Protein 7AL6 (pdb70)

Sequence (1137 aa):
SLQVEEVRISLPHIELAAHLFGPPDGKPVIALHGWLDNAMMSFSRLAPKLAGLRIVALDFAGHGHSAHRAEGASYLLWDYALDVLMVAEQLGWERFSLLGHSMGAIVSVLLAGALPERIERLALIDGLIPYTGEADKAPQKLGEALKAQLALRHKRKPVYAELEKAVEARMRGVGEISREAAELLAQRGLEPVPGGYTWRTDARLTLPSPLRLTQAHALNFVRRSVECPVSLVLAEEQGMLAVEPRMRALLETLPFERHHLPGGHHLHLDDEAGAQAVARVFAAFFARSLQVEEVRISLPHIELAAHLFGPPDGKPVIALHGWLDNAMSFSRLAPKLAGLRIVALDFAGHGHSAHRAEGASYLLWDYALDVLMVAEQLGWERFSLLGHSMGAIVSVLLAGALPERIERLALIDGLIPYTGEADKAPQKLGEALKAQLALRHKRKPVYAELEKAVEARMRGVGEISREAAELLAQRGLEPVPGGYTWRTDARLTLPSPLRLTQAHALNFVRSVECPVSLVLAEQGMLAVEPRMRALLETLPFERHHLPGGHHLHLDDEAGAQAVARVFAAFFARSLQVEEVRISLPHIELAAHLFGPPDGKPVIALHGWLDNAMSFSRLAPKLAGLRIVALDFAGHGHSAHRAEGASYLLWDYALDVLMVAEQLGWERFSLLGHSMGAIVSVLLAGALPERIERLALIDGLIPYTGEADKAPQKLGEALKAQLALRHKRKPVYAELEKAVEARMRGVGEISREAAELLAQRGLEPVPGGYTWRTDARLTLPSPLRLTQAHALNFVRRSVECPVSLVLAEQGMLAVEPRMRALLETLPFERHHLPGGHHLHLDDEAGAQAVARVFAAFFARVEEVRISLPHIELAAHLFGPPDGKPVIALHGWLDNAMSFSRLAPKLAGLRIVALDFAGHGHSAHRAEGASYLLWDYALDVLMVAEQLGWERFSLLGHSMGAIVSVLLAGALPERIERLALIDGLIPYTGEADKAPQKLGEALKAQLALRHKRKPVYAELEKAVEARMRGVGEISREAAELLAQRGLEPVPGGYTWRTDARLTLPSPLRLTQAHHALLNFVRSVECPVSLVLAEQGMLAVEPRMRALLETLPFERHHLPGGHHLHLDDEAGAQAVARVFAAFFAR

Structure (mmCIF, N/CA/C/O backbone):
data_7AL6
#
_entry.id   7AL6
#
_cell.length_a   136.758
_cell.length_b   136.758
_cell.length_c   148.126
_cell.angle_alpha   90.00
_cell.angle_beta   90.00
_cell.angle_gamma   120.00
#
_symmetry.space_group_name_H-M   'P 61'
#
loop_
_entity.id
_entity.type
_entity.pdbx_description
1 polymer 'Probable hydrolase'
2 non-polymer DI(HYDROXYETHYL)ETHER
3 non-polymer 'TRIETHYLENE GLYCOL'
4 non-polymer 1,2-ETHANEDIOL
5 water water
#
loop_
_atom_site.group_PDB
_atom_site.id
_atom_site.type_symbol
_atom_site.label_atom_id
_atom_site.label_alt_id
_atom_site.label_comp_id
_atom_site.label_asym_id
_atom_site.label_entity_id
_atom_site.label_seq_id
_atom_site.pdbx_PDB_ins_code
_atom_site.Cartn_x
_atom_site.Cartn_y
_atom_site.Cartn_z
_atom_site.occupancy
_atom_site.B_iso_or_equiv
_atom_site.auth_seq_id
_atom_site.auth_comp_id
_atom_site.auth_asym_id
_atom_site.auth_atom_id
_atom_site.pdbx_PDB_model_num
ATOM 1 N N . SER A 1 2 ? 55.994 -76.877 6.136 1.00 60.39 2 SER A N 1
ATOM 2 C CA . SER A 1 2 ? 55.242 -75.997 5.247 1.00 63.45 2 SER A CA 1
ATOM 3 C C . SER A 1 2 ? 54.223 -75.155 6.030 1.00 66.59 2 SER A C 1
ATOM 4 O O . SER A 1 2 ? 53.617 -75.623 6.990 1.00 67.53 2 SER A O 1
ATOM 11 N N . LEU A 1 3 ? 54.046 -73.905 5.618 1.00 67.50 3 LEU A N 1
ATOM 12 C CA . LEU A 1 3 ? 53.364 -72.912 6.438 1.00 63.78 3 LEU A CA 1
ATOM 13 C C . LEU A 1 3 ? 51.853 -72.991 6.235 1.00 65.40 3 LEU A C 1
ATOM 14 O O . LEU A 1 3 ? 51.374 -73.298 5.140 1.00 66.32 3 LEU A O 1
ATOM 30 N N . GLN A 1 4 ? 51.103 -72.713 7.306 1.00 61.30 4 GLN A N 1
ATOM 31 C CA . GLN A 1 4 ? 49.644 -72.707 7.279 1.00 55.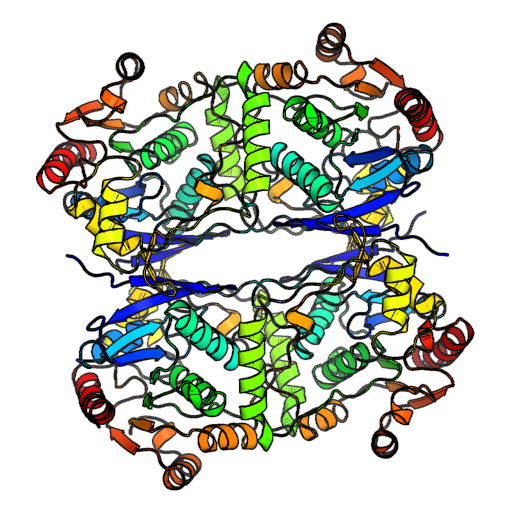44 4 GLN A CA 1
ATOM 32 C C . GLN A 1 4 ? 49.097 -71.285 7.426 1.00 50.68 4 GLN A C 1
ATOM 33 O O . GLN A 1 4 ? 49.742 -70.404 7.997 1.00 45.15 4 GLN A O 1
ATOM 47 N N . VAL A 1 5 ? 47.885 -71.068 6.916 1.00 35.13 5 VAL A N 1
ATOM 48 C CA . VAL A 1 5 ? 47.269 -69.742 6.914 1.00 33.03 5 VAL A CA 1
ATOM 49 C C . VAL A 1 5 ? 46.555 -69.498 8.239 1.00 36.98 5 VAL A C 1
ATOM 50 O O . VAL A 1 5 ? 45.671 -70.262 8.632 1.00 36.84 5 VAL A O 1
ATOM 63 N N . GLU A 1 6 ? 46.891 -68.405 8.905 1.00 30.31 6 GLU A N 1
ATOM 64 C CA . GLU A 1 6 ? 46.355 -68.138 10.229 1.00 37.34 6 GLU A CA 1
ATOM 65 C C . GLU A 1 6 ? 45.562 -66.858 10.346 1.00 30.75 6 GLU A C 1
ATOM 66 O O . GLU A 1 6 ? 44.827 -66.710 11.317 1.00 30.02 6 GLU A O 1
ATOM 78 N N . GLU A 1 7 ? 45.834 -65.890 9.498 1.00 25.98 7 GLU A N 1
ATOM 79 C CA . GLU A 1 7 ? 45.178 -64.576 9.547 1.00 23.05 7 GLU A CA 1
ATOM 80 C C . GLU A 1 7 ? 44.661 -64.246 8.154 1.00 25.60 7 GLU A C 1
ATOM 81 O O . GLU A 1 7 ? 45.446 -64.262 7.236 1.00 25.04 7 GLU A O 1
ATOM 93 N N . VAL A 1 8 ? 43.390 -63.912 8.031 1.00 26.17 8 VAL A N 1
ATOM 94 C CA . VAL A 1 8 ? 42.761 -63.632 6.717 1.00 28.61 8 VAL A CA 1
ATOM 95 C C . VAL A 1 8 ? 41.725 -62.507 6.780 1.00 27.10 8 VAL A C 1
ATOM 96 O O . VAL A 1 8 ? 41.302 -62.144 7.839 1.00 23.75 8 VAL A O 1
ATOM 109 N N . ARG A 1 9 ? 41.403 -61.977 5.614 1.00 23.71 9 ARG A N 1
ATOM 110 C CA . ARG A 1 9 ? 40.307 -61.037 5.356 1.00 24.29 9 ARG A CA 1
ATOM 111 C C . ARG A 1 9 ? 39.181 -61.900 4.799 1.00 32.97 9 ARG A C 1
ATOM 112 O O . ARG A 1 9 ? 39.493 -62.756 3.979 1.00 33.29 9 ARG A O 1
ATOM 133 N N . ILE A 1 10 ? 37.956 -61.753 5.272 1.00 30.72 10 ILE A N 1
ATOM 134 C CA . ILE A 1 10 ? 36.804 -62.501 4.717 1.00 28.37 10 ILE A CA 1
ATOM 135 C C . ILE A 1 10 ? 35.948 -61.459 4.017 1.00 28.79 10 ILE A C 1
ATOM 136 O O . ILE A 1 10 ? 35.486 -60.552 4.673 1.00 30.84 10 ILE A O 1
ATOM 152 N N . SER A 1 11 ? 35.767 -61.610 2.721 1.00 27.09 11 SER A N 1
ATOM 153 C CA . SER A 1 11 ? 35.062 -60.621 1.907 1.00 30.24 11 SER A CA 1
ATOM 154 C C . SER A 1 11 ? 33.583 -60.968 1.876 1.00 27.91 11 SER A C 1
ATOM 155 O O . SER A 1 11 ? 33.195 -62.005 1.320 1.00 26.09 11 SER A O 1
ATOM 163 N N . LEU A 1 12 ? 32.768 -60.113 2.471 1.00 27.04 12 LEU A N 1
ATOM 164 C CA . LEU A 1 12 ? 31.330 -60.174 2.358 1.00 30.16 12 LEU A CA 1
ATOM 165 C C . LEU A 1 12 ? 30.866 -59.147 1.340 1.00 31.94 12 LEU A C 1
ATOM 166 O O . LEU A 1 12 ? 31.615 -58.254 0.954 1.00 28.82 12 LEU A O 1
ATOM 182 N N . PRO A 1 13 ? 29.625 -59.252 0.869 1.00 26.68 13 PRO A N 1
ATOM 183 C CA . PRO A 1 13 ? 29.153 -58.304 -0.146 1.00 30.47 13 PRO A CA 1
ATOM 184 C C . PRO A 1 13 ? 29.214 -56.878 0.316 1.00 29.39 13 PRO A C 1
ATOM 185 O O . PRO A 1 13 ? 29.531 -55.984 -0.466 1.00 32.69 13 PRO A O 1
ATOM 196 N N . HIS A 1 14 ? 28.988 -56.624 1.594 1.00 27.08 14 HIS A N 1
ATOM 197 C CA . HIS A 1 14 ? 28.858 -55.264 2.079 1.00 26.25 14 HIS A CA 1
ATOM 198 C C . HIS A 1 14 ? 29.983 -54.805 2.989 1.00 25.13 14 HIS A C 1
ATOM 199 O O . HIS A 1 14 ? 29.963 -53.650 3.430 1.00 30.01 14 HIS A O 1
ATOM 213 N N . ILE A 1 15 ? 30.844 -55.699 3.420 1.00 25.49 15 ILE A N 1
ATOM 214 C CA . ILE A 1 15 ? 31.925 -55.346 4.370 1.00 22.16 15 ILE A CA 1
ATOM 215 C C . ILE A 1 15 ? 33.009 -56.404 4.285 1.00 22.63 15 ILE A C 1
ATOM 216 O O . ILE A 1 15 ? 32.716 -57.521 3.940 1.00 24.57 15 ILE A O 1
ATOM 232 N N . GLU A 1 16 ? 34.205 -56.046 4.679 1.00 25.39 16 GLU A N 1
ATOM 233 C CA . GLU A 1 16 ? 35.344 -56.961 4.731 1.00 21.83 16 GLU A CA 1
ATOM 234 C C . GLU A 1 16 ? 35.690 -57.171 6.204 1.00 20.87 16 GLU A C 1
ATOM 235 O O . GLU A 1 16 ? 35.936 -56.199 6.865 1.00 22.96 16 GLU A O 1
ATOM 247 N N . LEU A 1 17 ? 35.738 -58.399 6.686 1.00 22.42 17 LEU A N 1
ATOM 248 C CA . LEU A 1 17 ? 36.023 -58.672 8.104 1.00 25.52 17 LEU A CA 1
ATOM 249 C C . LEU A 1 17 ? 37.356 -59.382 8.223 1.00 26.46 17 LEU A C 1
ATOM 250 O O . LEU A 1 17 ? 37.803 -59.947 7.266 1.00 29.21 17 LEU A O 1
ATOM 266 N N . ALA A 1 18 ? 37.970 -59.266 9.373 1.00 20.51 18 ALA A N 1
ATOM 267 C CA . ALA A 1 18 ? 39.190 -59.990 9.684 1.00 23.25 18 ALA A CA 1
ATOM 268 C C . ALA A 1 18 ? 38.885 -61.185 10.573 1.00 25.51 18 ALA A C 1
ATOM 269 O O . ALA A 1 18 ? 37.952 -61.152 11.387 1.00 21.33 18 ALA A O 1
ATOM 276 N N . ALA A 1 19 ? 39.702 -62.229 10.441 1.00 23.05 19 ALA A N 1
ATOM 277 C CA . ALA A 1 19 ? 39.568 -63.401 11.302 1.00 26.63 19 ALA A CA 1
ATOM 278 C C . ALA A 1 19 ? 40.917 -64.078 11.506 1.00 25.72 19 ALA A C 1
ATOM 279 O O . ALA A 1 19 ? 41.786 -64.054 10.625 1.00 26.49 19 ALA A O 1
ATOM 286 N N . HIS A 1 20 ? 41.083 -64.681 12.681 1.00 25.91 20 HIS A N 1
ATOM 287 C CA . HIS A 1 20 ? 42.198 -65.567 12.975 1.00 22.91 20 HIS A CA 1
ATOM 288 C C . HIS A 1 20 ? 41.697 -66.999 12.886 1.00 29.95 20 HIS A C 1
ATOM 289 O O . HIS A 1 20 ? 40.628 -67.325 13.414 1.00 27.86 20 HIS A O 1
ATOM 303 N N . LEU A 1 21 ? 42.462 -67.853 12.229 1.00 27.13 21 LEU A N 1
ATOM 304 C CA . LEU A 1 21 ? 42.080 -69.253 11.958 1.00 26.63 21 LEU A CA 1
ATOM 305 C C . LEU A 1 21 ? 42.799 -70.198 12.920 1.00 31.75 21 LEU A C 1
ATOM 306 O O . LEU A 1 21 ? 44.008 -70.140 12.975 1.00 33.83 21 LEU A O 1
ATOM 322 N N . PHE A 1 22 ? 42.084 -71.063 13.622 1.00 30.27 22 PHE A N 1
ATOM 323 C CA . PHE A 1 22 ? 42.686 -72.038 14.546 1.00 29.28 22 PHE A CA 1
ATOM 324 C C . PHE A 1 22 ? 42.253 -73.454 14.184 1.00 28.84 22 PHE A C 1
ATOM 325 O O . PHE A 1 22 ? 41.159 -73.649 13.718 1.00 30.07 22 PHE A O 1
ATOM 342 N N . GLY A 1 23 ? 43.102 -74.424 14.472 1.00 38.45 23 GLY A N 1
ATOM 343 C CA . GLY A 1 23 ? 42.807 -75.842 14.326 1.00 30.73 23 GLY A CA 1
ATOM 344 C C . GLY A 1 23 ? 43.065 -76.372 12.952 1.00 35.82 23 GLY A C 1
ATOM 345 O O . GLY A 1 23 ? 43.328 -75.646 12.048 1.00 40.58 23 GLY A O 1
ATOM 349 N N . PRO A 1 24 ? 42.908 -77.679 12.816 1.00 42.35 24 PRO A N 1
ATOM 350 C CA . PRO A 1 24 ? 43.114 -78.379 11.542 1.00 40.01 24 PRO A CA 1
ATOM 351 C C . PRO A 1 24 ? 42.087 -77.989 10.491 1.00 47.85 24 PRO A C 1
ATOM 352 O O . PRO A 1 24 ? 40.896 -77.814 10.801 1.00 43.26 24 PRO A O 1
ATOM 363 N N . PRO A 1 25 ? 42.501 -77.843 9.222 1.00 59.24 25 PRO A N 1
ATOM 364 C CA . PRO A 1 25 ? 41.532 -77.453 8.188 1.00 48.15 25 PRO A CA 1
ATOM 365 C C . PRO A 1 25 ? 40.345 -78.375 8.111 1.00 50.58 25 PRO A C 1
ATOM 366 O O . PRO A 1 25 ? 39.291 -77.940 7.639 1.00 53.41 25 PRO A O 1
ATOM 377 N N . ASP A 1 26 ? 40.457 -79.617 8.586 1.00 47.06 26 ASP A N 1
ATOM 378 C CA . ASP A 1 26 ? 39.361 -80.571 8.504 1.00 51.04 26 ASP A CA 1
ATOM 379 C C . ASP A 1 26 ? 38.648 -80.793 9.838 1.00 44.98 26 ASP A C 1
ATOM 380 O O . ASP A 1 26 ? 37.980 -81.816 10.004 1.00 46.85 26 ASP A O 1
ATOM 389 N N . GLY A 1 27 ? 38.785 -79.870 10.797 1.00 48.83 27 GLY A N 1
ATOM 390 C CA . GLY A 1 27 ? 38.083 -80.008 12.061 1.00 41.01 27 GLY A CA 1
ATOM 391 C C . GLY A 1 27 ? 36.629 -79.565 11.977 1.00 32.43 27 GLY A C 1
ATOM 392 O O . GLY A 1 27 ? 36.179 -79.005 10.987 1.00 39.40 27 GLY A O 1
ATOM 396 N N . LYS A 1 28 ? 35.902 -79.795 13.054 1.00 36.73 28 LYS A N 1
ATOM 397 C CA . LYS A 1 28 ? 34.508 -79.389 13.110 1.00 36.37 28 LYS A CA 1
ATOM 398 C C . LYS A 1 28 ? 34.395 -77.873 12.934 1.00 28.99 28 LYS A C 1
ATOM 399 O O . LYS A 1 28 ? 35.084 -77.122 13.628 1.00 30.99 28 LYS A O 1
ATOM 418 N N . PRO A 1 29 ? 33.536 -77.392 12.042 1.00 29.13 29 PRO A N 1
ATOM 419 C CA . PRO A 1 29 ? 33.472 -75.936 11.789 1.00 30.13 29 PRO A CA 1
ATOM 420 C C . PRO A 1 29 ? 32.841 -75.161 12.945 1.00 28.30 29 PRO A C 1
ATOM 421 O O . PRO A 1 29 ? 31.692 -75.397 13.324 1.00 26.74 29 PRO A O 1
ATOM 432 N N . VAL A 1 30 ? 33.584 -74.170 13.444 1.00 25.57 30 VAL A N 1
ATOM 433 C CA . VAL A 1 30 ? 33.152 -73.281 14.526 1.00 28.95 30 VAL A CA 1
ATOM 434 C C . VAL A 1 30 ? 33.521 -71.839 14.183 1.00 26.94 30 VAL A C 1
ATOM 435 O O . VAL A 1 30 ? 34.667 -71.558 13.829 1.00 25.21 30 VAL A O 1
ATOM 448 N N . ILE A 1 31 ? 32.568 -70.919 14.320 1.00 22.53 31 ILE A N 1
ATOM 449 C CA . ILE A 1 31 ? 32.859 -69.485 14.329 1.00 24.08 31 ILE A CA 1
ATOM 450 C C . ILE A 1 31 ? 32.825 -68.999 15.772 1.00 27.70 31 ILE A C 1
ATOM 451 O O . ILE A 1 31 ? 31.836 -69.234 16.490 1.00 26.03 31 ILE A O 1
ATOM 467 N N . ALA A 1 32 ? 33.916 -68.354 16.205 1.00 21.56 32 ALA A N 1
ATOM 468 C CA . ALA A 1 32 ? 34.039 -67.789 17.542 1.00 23.21 32 ALA A CA 1
ATOM 469 C C . ALA A 1 32 ? 33.787 -66.289 17.512 1.00 24.17 32 ALA A C 1
ATOM 470 O O . ALA A 1 32 ? 34.426 -65.547 16.746 1.00 25.06 32 ALA A O 1
ATOM 477 N N . LEU A 1 33 ? 32.872 -65.841 18.370 1.00 21.16 33 LEU A N 1
ATOM 478 C CA . LEU A 1 33 ? 32.390 -64.472 18.409 1.00 22.00 33 LEU A CA 1
ATOM 479 C C . LEU A 1 33 ? 32.692 -63.828 19.770 1.00 27.14 33 LEU A C 1
ATOM 480 O O . LEU A 1 33 ? 32.351 -64.385 20.825 1.00 23.58 33 LEU A O 1
ATOM 496 N N . HIS A 1 34 ? 33.276 -62.611 19.747 1.00 22.47 34 HIS A N 1
ATOM 497 C CA . HIS A 1 34 ? 33.781 -61.962 20.947 1.00 20.29 34 HIS A CA 1
ATOM 498 C C . HIS A 1 34 ? 32.751 -60.979 21.528 1.00 23.57 34 HIS A C 1
ATOM 499 O O . HIS A 1 34 ? 31.682 -60.717 20.963 1.00 23.60 34 HIS A O 1
ATOM 513 N N . GLY A 1 35 ? 33.139 -60.368 22.631 1.00 24.06 35 GLY A N 1
ATOM 514 C CA . GLY A 1 35 ? 32.364 -59.389 23.404 1.00 23.35 35 GLY A CA 1
ATOM 515 C C . GLY A 1 35 ? 32.400 -57.989 22.828 1.00 28.58 35 GLY A C 1
ATOM 516 O O . GLY A 1 35 ? 33.229 -57.702 22.004 1.00 26.07 35 GLY A O 1
ATOM 520 N N . TRP A 1 36 ? 31.503 -57.136 23.280 1.00 21.32 36 TRP A N 1
ATOM 521 C CA . TRP A 1 36 ? 31.413 -55.740 22.805 1.00 29.81 36 TRP A CA 1
ATOM 522 C C . TRP A 1 36 ? 32.741 -55.015 23.102 1.00 29.66 36 TRP A C 1
ATOM 523 O O . TRP A 1 36 ? 33.215 -55.157 24.212 1.00 23.83 36 TRP A O 1
ATOM 544 N N . LEU A 1 37 ? 33.340 -54.351 22.113 1.00 28.83 37 LEU A N 1
ATOM 545 C CA . LEU A 1 37 ? 34.623 -53.588 22.151 1.00 33.13 37 LEU A CA 1
ATOM 546 C C . LEU A 1 37 ? 35.832 -54.517 22.318 1.00 29.50 37 LEU A C 1
ATOM 547 O O . LEU A 1 37 ? 36.890 -54.007 22.483 1.00 29.40 37 LEU A O 1
ATOM 563 N N . ASP A 1 38 ? 35.684 -55.833 22.242 1.00 24.83 38 ASP A N 1
ATOM 564 C CA . ASP A 1 38 ? 36.828 -56.730 22.240 1.00 22.38 38 ASP A CA 1
ATOM 565 C C . ASP A 1 38 ? 37.182 -57.072 20.790 1.00 19.85 38 ASP A C 1
ATOM 566 O O . ASP A 1 38 ? 36.876 -56.287 19.894 1.00 25.16 38 ASP A O 1
ATOM 575 N N . ASN A 1 39 ? 37.807 -58.226 20.571 1.00 23.94 39 ASN A N 1
ATOM 576 C CA . ASN A 1 39 ? 38.276 -58.671 19.259 1.00 27.32 39 ASN A CA 1
ATOM 577 C C . ASN A 1 39 ? 38.618 -60.142 19.369 1.00 22.61 39 ASN A C 1
ATOM 578 O O . ASN A 1 39 ? 38.479 -60.752 20.436 1.00 26.57 39 ASN A O 1
ATOM 589 N N . ALA A 1 40 ? 39.126 -60.703 18.278 1.00 22.54 40 ALA A N 1
ATOM 590 C CA . ALA A 1 40 ? 39.368 -62.136 18.232 1.00 22.42 40 ALA A CA 1
ATOM 591 C C . ALA A 1 40 ? 40.411 -62.598 19.244 1.00 25.60 40 ALA A C 1
ATOM 592 O O . ALA A 1 40 ? 40.502 -63.796 19.520 1.00 23.57 40 ALA A O 1
ATOM 599 N N . MET A 1 41 ? 41.254 -61.722 19.752 1.00 22.40 41 MET A N 1
ATOM 600 C CA A MET A 1 41 ? 42.194 -62.200 20.762 0.30 24.41 41 MET A CA 1
ATOM 601 C CA B MET A 1 41 ? 42.195 -62.167 20.776 0.70 26.68 41 MET A CA 1
ATOM 602 C C . MET A 1 41 ? 41.499 -62.580 22.073 1.00 26.19 41 MET A C 1
ATOM 603 O O . MET A 1 41 ? 42.127 -63.214 22.920 1.00 27.49 41 MET A O 1
ATOM 628 N N . SER A 1 42 ? 40.200 -62.400 22.136 1.00 23.31 42 SER A N 1
ATOM 629 C CA . SER A 1 42 ? 39.403 -62.844 23.288 1.00 28.61 42 SER A CA 1
ATOM 630 C C . SER A 1 42 ? 39.581 -64.371 23.359 1.00 28.95 42 SER A C 1
ATOM 631 O O . SER A 1 42 ? 39.602 -64.866 24.403 1.00 27.05 42 SER A O 1
ATOM 639 N N . PHE A 1 43 ? 39.795 -65.050 22.235 1.00 26.25 43 PHE A N 1
ATOM 640 C CA . PHE A 1 43 ? 39.934 -66.521 22.142 1.00 23.99 43 PHE A CA 1
ATOM 641 C C . PHE A 1 43 ? 41.392 -66.984 22.041 1.00 25.88 43 PHE A C 1
ATOM 642 O O . PHE A 1 43 ? 41.605 -68.143 21.787 1.00 26.47 43 PHE A O 1
ATOM 659 N N . SER A 1 44 ? 42.361 -66.121 22.293 1.00 24.11 44 SER A N 1
ATOM 660 C CA . SER A 1 44 ? 43.805 -66.431 22.131 1.00 31.37 44 SER A CA 1
ATOM 661 C C . SER A 1 44 ? 44.233 -67.579 23.051 1.00 33.45 44 SER A C 1
ATOM 662 O O . SER A 1 44 ? 45.057 -68.337 22.652 1.00 30.17 44 SER A O 1
ATOM 670 N N . ARG A 1 45 ? 43.690 -67.679 24.249 1.00 31.67 45 ARG A N 1
ATOM 671 C CA . ARG A 1 45 ? 44.050 -68.768 25.185 1.00 37.56 45 ARG A CA 1
ATOM 672 C C . ARG A 1 45 ? 43.182 -70.014 24.941 1.00 31.32 45 ARG A C 1
ATOM 673 O O . ARG A 1 45 ? 43.680 -71.101 25.036 1.00 30.13 45 ARG A O 1
ATOM 694 N N . LEU A 1 46 ? 41.889 -69.823 24.737 1.00 33.32 46 LEU A N 1
ATOM 695 C CA . LEU A 1 46 ? 40.898 -70.914 24.600 1.00 27.26 46 LEU A CA 1
ATOM 696 C C . LEU A 1 46 ? 40.975 -71.703 23.297 1.00 33.79 46 LEU A C 1
ATOM 697 O O . LEU A 1 46 ? 41.094 -72.884 23.377 1.00 26.39 46 LEU A O 1
ATOM 713 N N . ALA A 1 47 ? 41.037 -71.044 22.150 1.00 29.20 47 ALA A N 1
ATOM 714 C CA . ALA A 1 47 ? 40.929 -71.710 20.839 1.00 28.39 47 ALA A CA 1
ATOM 715 C C . ALA A 1 47 ? 42.051 -72.725 20.661 1.00 33.25 47 ALA A C 1
ATOM 716 O O . ALA A 1 47 ? 41.767 -73.802 20.211 1.00 31.04 47 ALA A O 1
ATOM 723 N N . PRO A 1 48 ? 43.322 -72.468 20.998 1.00 29.64 48 PRO A N 1
ATOM 724 C CA . PRO A 1 48 ? 44.367 -73.450 20.792 1.00 30.78 48 PRO A CA 1
ATOM 725 C C . PRO A 1 48 ? 44.153 -74.746 21.582 1.00 36.42 48 PRO A C 1
ATOM 726 O O . PRO A 1 48 ? 44.686 -75.706 21.203 1.00 35.60 48 PRO A O 1
ATOM 737 N N . LYS A 1 49 ? 43.447 -74.681 22.701 1.00 31.90 49 LYS A N 1
ATOM 738 C CA . LYS A 1 49 ? 43.165 -75.832 23.595 1.00 38.90 49 LYS A CA 1
ATOM 739 C C . LYS A 1 49 ? 42.025 -76.713 23.068 1.00 40.34 49 LYS A C 1
ATOM 740 O O . LYS A 1 49 ? 41.836 -77.773 23.612 1.00 43.92 49 LYS A O 1
ATOM 759 N N . LEU A 1 50 ? 41.240 -76.255 22.106 1.00 33.27 50 LEU A N 1
ATOM 760 C CA . LEU A 1 50 ? 40.108 -77.034 21.563 1.00 29.28 50 LEU A CA 1
ATOM 761 C C . LEU A 1 50 ? 40.536 -77.776 20.300 1.00 41.08 50 LEU A C 1
ATOM 762 O O . LEU A 1 50 ? 40.196 -77.333 19.230 1.00 36.21 50 LEU A O 1
ATOM 778 N N . ALA A 1 51 ? 41.204 -78.911 20.455 1.00 41.44 51 ALA A N 1
ATOM 779 C CA . ALA A 1 51 ? 41.687 -79.732 19.355 1.00 41.21 51 ALA A CA 1
ATOM 780 C C . ALA A 1 51 ? 40.534 -80.260 18.510 1.00 39.38 51 ALA A C 1
ATOM 781 O O . ALA A 1 51 ? 39.421 -80.476 18.985 1.00 40.58 51 ALA A O 1
ATOM 788 N N . GLY A 1 52 ? 40.797 -80.481 17.236 1.00 43.17 52 G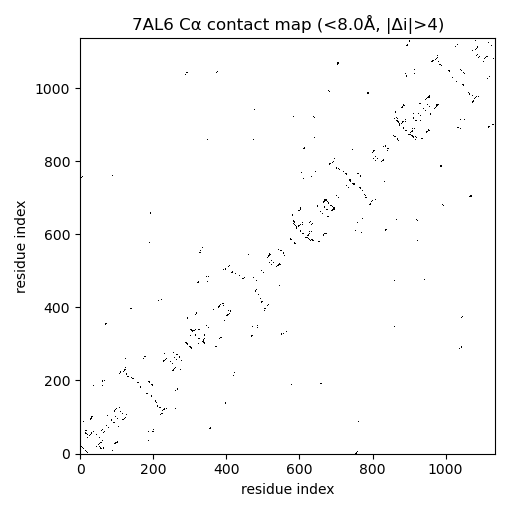LY A N 1
ATOM 789 C CA . GLY A 1 52 ? 39.749 -81.060 16.420 1.00 46.71 52 GLY A CA 1
ATOM 790 C C . GLY A 1 52 ? 38.635 -80.119 16.006 1.00 42.05 52 GLY A C 1
ATOM 791 O O . GLY A 1 52 ? 37.768 -80.533 15.217 1.00 45.11 52 GLY A O 1
ATOM 795 N N . LEU A 1 53 ? 38.690 -78.863 16.423 1.00 33.53 53 LEU A N 1
ATOM 796 C CA . LEU A 1 53 ? 37.708 -77.850 15.978 1.00 29.89 53 LEU A CA 1
ATOM 797 C C . LEU A 1 53 ? 38.399 -76.912 14.985 1.00 24.79 53 LEU A C 1
ATOM 798 O O . LEU A 1 53 ? 39.521 -76.567 15.218 1.00 32.83 53 LEU A O 1
ATOM 814 N N . ARG A 1 54 ? 37.780 -76.592 13.863 1.00 31.60 54 ARG A N 1
ATOM 815 C CA . ARG A 1 54 ? 38.322 -75.585 12.938 1.00 28.58 54 ARG A CA 1
ATOM 816 C C . ARG A 1 54 ? 37.660 -74.280 13.376 1.00 24.73 54 ARG A C 1
ATOM 817 O O . ARG A 1 54 ? 36.515 -74.095 13.066 1.00 29.68 54 ARG A O 1
ATOM 838 N N . ILE A 1 55 ? 38.360 -73.416 14.081 1.00 24.13 55 ILE A N 1
ATOM 839 C CA . ILE A 1 55 ? 37.752 -72.199 14.657 1.00 24.73 55 ILE A CA 1
ATOM 840 C C . ILE A 1 55 ? 38.160 -70.966 13.871 1.00 29.10 55 ILE A C 1
ATOM 841 O O . ILE A 1 55 ? 39.337 -70.688 13.728 1.00 28.97 55 ILE A O 1
ATOM 857 N N . VAL A 1 56 ? 37.153 -70.243 13.439 1.00 24.18 56 VAL A N 1
ATOM 858 C CA . VAL A 1 56 ? 37.297 -68.957 12.772 1.00 24.56 56 VAL A CA 1
ATOM 859 C C . VAL A 1 56 ? 36.965 -67.927 13.833 1.00 23.32 56 VAL A C 1
ATOM 860 O O . VAL A 1 56 ? 35.794 -67.733 14.184 1.00 26.22 56 VAL A O 1
ATOM 873 N N . ALA A 1 57 ? 37.994 -67.302 14.405 1.00 21.54 57 ALA A N 1
ATOM 874 C CA . ALA A 1 57 ? 37.804 -66.296 15.441 1.00 23.93 57 ALA A CA 1
ATOM 875 C C . ALA A 1 57 ? 37.659 -64.979 14.711 1.00 23.94 57 ALA A C 1
ATOM 876 O O . ALA A 1 57 ? 38.657 -64.379 14.269 1.00 24.04 57 ALA A O 1
ATOM 883 N N . LEU A 1 58 ? 36.423 -64.525 14.627 1.00 20.83 58 LEU A N 1
ATOM 884 C CA . LEU A 1 58 ? 36.026 -63.394 13.814 1.00 25.96 58 LEU A CA 1
ATOM 885 C C . LEU A 1 58 ? 36.084 -62.097 14.597 1.00 26.21 58 LEU A C 1
ATOM 886 O O . LEU A 1 58 ? 35.653 -62.042 15.750 1.00 23.24 58 LEU A O 1
ATOM 902 N N . ASP A 1 59 ? 36.587 -61.080 13.940 1.00 22.80 59 ASP A N 1
ATOM 903 C CA . ASP A 1 59 ? 36.527 -59.708 14.452 1.00 20.57 59 ASP A CA 1
ATOM 904 C C . ASP A 1 59 ? 35.158 -59.223 13.992 1.00 25.14 59 ASP A C 1
ATOM 905 O O . ASP A 1 59 ? 34.888 -59.263 12.825 1.00 23.87 59 ASP A O 1
ATOM 914 N N . PHE A 1 60 ? 34.313 -58.737 14.877 1.00 20.63 60 PHE A N 1
ATOM 915 C CA . PHE A 1 60 ? 33.038 -58.127 14.465 1.00 21.91 60 PHE A CA 1
ATOM 916 C C . PHE A 1 60 ? 33.370 -56.821 13.743 1.00 22.46 60 PHE A C 1
ATOM 917 O O . PHE A 1 60 ? 34.359 -56.165 14.035 1.00 22.77 60 PHE A O 1
ATOM 934 N N . ALA A 1 61 ? 32.438 -56.353 12.938 1.00 23.54 61 ALA A N 1
ATOM 935 C CA . ALA A 1 61 ? 32.506 -55.052 12.257 1.00 24.14 61 ALA A CA 1
ATOM 936 C C . ALA A 1 61 ? 32.753 -53.959 13.304 1.00 27.67 61 ALA A C 1
ATOM 937 O O . ALA A 1 61 ? 32.158 -53.979 14.369 1.00 25.43 61 ALA A O 1
ATOM 944 N N . GLY A 1 62 ? 33.679 -53.055 13.022 1.00 27.69 62 GLY A N 1
ATOM 945 C CA . GLY A 1 62 ? 34.049 -51.937 13.901 1.00 24.74 62 GLY A CA 1
ATOM 946 C C . GLY A 1 62 ? 34.903 -52.368 15.079 1.00 24.68 62 GLY A C 1
ATOM 947 O O . GLY A 1 62 ? 35.101 -51.567 15.943 1.00 28.81 62 GLY A O 1
ATOM 951 N N . HIS A 1 63 ? 35.396 -53.597 15.094 1.00 27.52 63 HIS A N 1
ATOM 952 C CA . HIS A 1 63 ? 36.223 -54.163 16.182 1.00 20.43 63 HIS A CA 1
ATOM 953 C C . HIS A 1 63 ? 37.509 -54.767 15.616 1.00 23.43 63 HIS A C 1
ATOM 954 O O . HIS A 1 63 ? 37.536 -55.082 14.463 1.00 19.80 63 HIS A O 1
ATOM 968 N N . GLY A 1 64 ? 38.544 -54.864 16.434 1.00 20.26 64 GLY A N 1
ATOM 969 C CA . GLY A 1 64 ? 39.797 -55.527 16.064 1.00 25.04 64 GLY A CA 1
ATOM 970 C C . GLY A 1 64 ? 40.340 -54.982 14.764 1.00 24.90 64 GLY A C 1
ATOM 971 O O . GLY A 1 64 ? 40.523 -53.796 14.630 1.00 22.60 64 GLY A O 1
ATOM 975 N N . HIS A 1 65 ? 40.545 -55.866 13.819 1.00 22.17 65 HIS A N 1
ATOM 976 C CA . HIS A 1 65 ? 41.046 -55.463 12.496 1.00 22.15 65 HIS A CA 1
ATOM 977 C C . HIS A 1 65 ? 39.981 -55.525 11.394 1.00 27.29 65 HIS A C 1
ATOM 978 O O . HIS A 1 65 ? 40.309 -55.356 10.202 1.00 23.34 65 HIS A O 1
ATOM 992 N N . SER A 1 66 ? 38.713 -55.735 11.749 1.00 24.93 66 SER A N 1
ATOM 993 C CA . SER A 1 66 ? 37.657 -55.761 10.743 1.00 24.78 66 SER A CA 1
ATOM 994 C C . SER A 1 66 ? 37.342 -54.337 10.299 1.00 20.73 66 SER A C 1
ATOM 995 O O . SER A 1 66 ? 37.487 -53.387 11.056 1.00 23.17 66 SER A O 1
ATOM 1003 N N . ALA A 1 67 ? 36.829 -54.202 9.090 1.00 25.19 67 ALA A N 1
ATOM 1004 C CA . ALA A 1 67 ? 36.444 -52.876 8.645 1.00 20.59 67 ALA A CA 1
ATOM 1005 C C . ALA A 1 67 ? 35.322 -52.316 9.505 1.00 24.05 67 ALA A C 1
ATOM 1006 O O . ALA A 1 67 ? 34.521 -53.057 10.079 1.00 23.96 67 ALA A O 1
ATOM 1013 N N . HIS A 1 68 ? 35.286 -50.988 9.599 1.00 24.06 68 HIS A N 1
ATOM 1014 C CA . HIS A 1 68 ? 34.094 -50.275 10.022 1.00 25.52 68 HIS A CA 1
ATOM 1015 C C . HIS A 1 68 ? 33.012 -50.385 8.949 1.00 25.08 68 HIS A C 1
ATOM 1016 O O . HIS A 1 68 ? 33.295 -50.470 7.755 1.00 30.80 68 HIS A O 1
ATOM 1030 N N . ARG A 1 69 ? 31.764 -50.387 9.387 1.00 27.39 69 ARG A N 1
ATOM 1031 C CA . ARG A 1 69 ? 30.647 -50.399 8.451 1.00 27.61 69 ARG A CA 1
ATOM 1032 C C . ARG A 1 69 ? 30.618 -49.112 7.629 1.00 28.77 69 ARG A C 1
ATOM 1033 O O . ARG A 1 69 ? 31.089 -48.061 8.067 1.00 24.96 69 ARG A O 1
ATOM 1054 N N . ALA A 1 70 ? 30.017 -49.197 6.446 1.00 27.41 70 ALA A N 1
ATOM 1055 C CA . ALA A 1 70 ? 29.832 -48.020 5.603 1.00 32.21 70 ALA A CA 1
ATOM 1056 C C . ALA A 1 70 ? 28.985 -46.961 6.306 1.00 38.17 70 ALA A C 1
ATOM 1057 O O . ALA A 1 70 ? 28.311 -47.214 7.316 1.00 31.00 70 ALA A O 1
ATOM 1064 N N . GLU A 1 71 ? 29.044 -45.744 5.760 1.00 34.06 71 GLU A N 1
ATOM 1065 C CA . GLU A 1 71 ? 28.326 -44.605 6.325 1.00 33.31 71 GLU A CA 1
ATOM 1066 C C . GLU A 1 71 ? 26.838 -44.906 6.482 1.00 26.54 71 GLU A C 1
ATOM 1067 O O . GLU A 1 71 ? 26.218 -45.477 5.580 1.00 29.65 71 GLU A O 1
ATOM 1079 N N . GLY A 1 72 ? 26.255 -44.455 7.584 1.00 29.34 72 GLY A N 1
ATOM 1080 C CA . GLY A 1 72 ? 24.844 -44.632 7.862 1.00 31.18 72 GLY A CA 1
ATOM 1081 C C . GLY A 1 72 ? 24.407 -46.019 8.317 1.00 33.61 72 GLY A C 1
ATOM 1082 O O . GLY A 1 72 ? 23.280 -46.154 8.788 1.00 29.15 72 GLY A O 1
ATOM 1086 N N . ALA A 1 73 ? 25.247 -47.048 8.194 1.00 28.11 73 ALA A N 1
ATOM 1087 C CA . ALA A 1 73 ? 24.875 -48.382 8.652 1.00 24.28 73 ALA A CA 1
ATOM 1088 C C . ALA A 1 73 ? 24.905 -48.460 10.177 1.00 31.87 73 ALA A C 1
ATOM 1089 O O . ALA A 1 73 ? 25.657 -47.751 10.835 1.00 32.82 73 ALA A O 1
ATOM 1096 N N . SER A 1 74 ? 24.071 -49.323 10.723 1.00 29.37 74 SER A N 1
ATOM 1097 C CA . SER A 1 74 ? 23.855 -49.510 12.171 1.00 26.84 74 SER A CA 1
ATOM 1098 C C . SER A 1 74 ? 24.684 -50.660 12.756 1.00 23.57 74 SER A C 1
ATOM 1099 O O . SER A 1 74 ? 25.155 -51.469 12.015 1.00 27.83 74 SER A O 1
ATOM 1107 N N . TYR A 1 75 ? 24.855 -50.702 14.068 1.00 22.10 75 TYR A N 1
ATOM 1108 C CA . TYR A 1 75 ? 25.562 -51.796 14.769 1.00 24.04 75 TYR A CA 1
ATOM 1109 C C . TYR A 1 75 ? 24.569 -52.458 15.734 1.00 29.65 75 TYR A C 1
ATOM 1110 O O . TYR A 1 75 ? 24.807 -52.490 16.903 1.00 25.19 75 TYR A O 1
ATOM 1128 N N . LEU A 1 76 ? 23.452 -52.939 15.209 1.00 28.75 76 LEU A N 1
ATOM 1129 C CA . LEU A 1 76 ? 22.414 -53.648 15.995 1.00 29.83 76 LEU A CA 1
ATOM 1130 C C . LEU A 1 76 ? 22.759 -55.135 16.053 1.00 28.88 76 LEU A C 1
ATOM 1131 O O . LEU A 1 76 ? 23.518 -55.597 15.228 1.00 24.79 76 LEU A O 1
ATOM 1147 N N . LEU A 1 77 ? 22.193 -55.862 17.006 1.00 26.30 77 LEU A N 1
ATOM 1148 C CA . LEU A 1 77 ? 22.541 -57.274 17.263 1.00 23.74 77 LEU A CA 1
ATOM 1149 C C . LEU A 1 77 ? 22.282 -58.127 16.021 1.00 23.81 77 LEU A C 1
ATOM 1150 O O . LEU A 1 77 ? 23.112 -58.934 15.737 1.00 29.67 77 LEU A O 1
ATOM 1166 N N . TRP A 1 78 ? 21.183 -57.925 15.308 1.00 26.27 78 TRP A N 1
ATOM 1167 C CA . TRP A 1 78 ? 20.836 -58.697 14.090 1.00 27.45 78 TRP A CA 1
ATOM 1168 C C . TRP A 1 78 ? 21.765 -58.337 12.921 1.00 28.23 78 TRP A C 1
ATOM 1169 O O . TRP A 1 78 ? 21.799 -59.094 11.994 1.00 26.22 78 TRP A O 1
ATOM 1190 N N . ASP A 1 79 ? 22.382 -57.163 12.930 1.00 27.35 79 ASP A N 1
ATOM 1191 C CA . ASP A 1 79 ? 23.388 -56.751 11.923 1.00 24.27 79 ASP A CA 1
ATOM 1192 C C . ASP A 1 79 ? 24.597 -57.683 12.070 1.00 24.49 79 ASP A C 1
ATOM 1193 O O . ASP A 1 79 ? 25.038 -58.207 11.076 1.00 25.35 79 ASP A O 1
ATOM 1202 N N . TYR A 1 80 ? 25.053 -57.937 13.295 1.00 26.09 80 TYR A N 1
ATOM 1203 C CA . TYR A 1 80 ? 26.137 -58.891 13.528 1.00 25.43 80 TYR A CA 1
ATOM 1204 C C . TYR A 1 80 ? 25.727 -60.299 13.113 1.00 25.16 80 TYR A C 1
ATOM 1205 O O . TYR A 1 80 ? 26.543 -61.061 12.577 1.00 26.84 80 TYR A O 1
ATOM 1223 N N . ALA A 1 81 ? 24.462 -60.668 13.362 1.00 26.78 81 ALA A N 1
ATOM 1224 C CA . ALA A 1 81 ? 23.999 -62.011 13.011 1.00 25.69 81 ALA A CA 1
ATOM 1225 C C . ALA A 1 81 ? 24.070 -62.230 11.516 1.00 23.81 81 ALA A C 1
ATOM 1226 O O . ALA A 1 81 ? 24.501 -63.289 11.052 1.00 26.38 81 ALA A O 1
ATOM 1233 N N . LEU A 1 82 ? 23.603 -61.246 10.737 1.00 25.04 82 LEU A N 1
ATOM 1234 C CA . LEU A 1 82 ? 23.712 -61.362 9.288 1.00 20.95 82 LEU A CA 1
ATOM 1235 C C . LEU A 1 82 ? 25.175 -61.529 8.866 1.00 22.80 82 LEU A C 1
ATOM 1236 O O . LEU A 1 82 ? 25.493 -62.393 8.035 1.00 22.28 82 LEU A O 1
ATOM 1252 N N . ASP A 1 83 ? 26.087 -60.710 9.432 1.00 20.61 83 ASP A N 1
ATOM 1253 C CA . ASP A 1 83 ? 27.521 -60.825 9.093 1.00 21.75 83 ASP A CA 1
ATOM 1254 C C . ASP A 1 83 ? 28.044 -62.246 9.301 1.00 23.39 83 ASP A C 1
ATOM 1255 O O . ASP A 1 83 ? 28.756 -62.795 8.456 1.00 24.87 83 ASP A O 1
ATOM 1264 N N . VAL A 1 84 ? 27.711 -62.844 10.446 1.00 23.28 84 VAL A N 1
ATOM 1265 C CA . VAL A 1 84 ? 28.200 -64.185 10.766 1.00 24.33 84 VAL A CA 1
ATOM 1266 C C . VAL A 1 84 ? 27.671 -65.197 9.763 1.00 25.64 84 VAL A C 1
ATOM 1267 O O . VAL A 1 84 ? 28.411 -66.041 9.253 1.00 22.73 84 VAL A O 1
ATOM 1280 N N . LEU A 1 85 ? 26.400 -65.091 9.401 1.00 25.41 85 LEU A N 1
ATOM 1281 C CA . LEU A 1 85 ? 25.759 -65.982 8.406 1.00 30.52 85 LEU A CA 1
ATOM 1282 C C . LEU A 1 85 ? 26.484 -65.847 7.059 1.00 24.32 85 LEU A C 1
ATOM 1283 O O . LEU A 1 85 ? 26.764 -66.830 6.441 1.00 20.97 85 LEU A O 1
ATOM 1299 N N . MET A 1 86 ? 26.799 -64.634 6.653 1.00 26.91 86 MET A N 1
ATOM 1300 C CA . MET A 1 86 ? 27.512 -64.364 5.388 1.00 26.16 86 MET A CA 1
ATOM 1301 C C . MET A 1 86 ? 28.950 -64.879 5.475 1.00 29.08 86 MET A C 1
ATOM 1302 O O . MET A 1 86 ? 29.468 -65.259 4.463 1.00 26.72 86 MET A O 1
ATOM 1316 N N . VAL A 1 87 ? 29.577 -64.830 6.646 1.00 29.66 87 VAL A N 1
ATOM 1317 C CA . VAL A 1 87 ? 30.944 -65.374 6.824 1.00 22.72 87 VAL A CA 1
ATOM 1318 C C . VAL A 1 87 ? 30.883 -66.875 6.542 1.00 27.20 87 VAL A C 1
ATOM 1319 O O . VAL A 1 87 ? 31.679 -67.347 5.776 1.00 27.15 87 VAL A O 1
ATOM 1332 N N . ALA A 1 88 ? 29.913 -67.577 7.106 1.00 26.37 88 ALA A N 1
ATOM 1333 C CA . ALA A 1 88 ? 29.742 -69.006 6.832 1.00 29.59 88 ALA A CA 1
ATOM 1334 C C . ALA A 1 88 ? 29.519 -69.273 5.342 1.00 29.01 88 ALA A C 1
ATOM 1335 O O . ALA A 1 88 ? 30.147 -70.168 4.769 1.00 27.20 88 ALA A O 1
ATOM 1342 N N . GLU A 1 89 ? 28.648 -68.488 4.691 1.00 25.42 89 GLU A N 1
ATOM 1343 C CA . GLU A 1 89 ? 28.485 -68.627 3.242 1.00 30.30 89 GLU A CA 1
ATOM 1344 C C . GLU A 1 89 ? 29.810 -68.481 2.523 1.00 30.35 89 GLU A C 1
ATOM 1345 O O . GLU A 1 89 ? 30.118 -69.247 1.608 1.00 28.23 89 GLU A O 1
ATOM 1357 N N . GLN A 1 90 ? 30.600 -67.450 2.893 1.00 29.16 90 GLN A N 1
ATOM 1358 C CA . GLN A 1 90 ? 31.840 -67.184 2.171 1.00 27.99 90 GLN A CA 1
ATOM 1359 C C . GLN A 1 90 ? 32.880 -68.257 2.429 1.00 26.21 90 GLN A C 1
ATOM 1360 O O . GLN A 1 90 ? 33.738 -68.506 1.576 1.00 29.94 90 GLN A O 1
ATOM 1374 N N . LEU A 1 91 ? 32.778 -68.969 3.534 1.00 26.27 91 LEU A N 1
ATOM 1375 C CA . LEU A 1 91 ? 33.675 -70.079 3.815 1.00 23.33 91 LEU A CA 1
ATOM 1376 C C . LEU A 1 91 ? 33.174 -71.378 3.193 1.00 30.37 91 LEU A C 1
ATOM 1377 O O . LEU A 1 91 ? 33.899 -72.376 3.184 1.00 30.68 91 LEU A O 1
ATOM 1393 N N . GLY A 1 92 ? 31.967 -71.381 2.675 1.00 29.76 92 GLY A N 1
ATOM 1394 C CA . GLY A 1 92 ? 31.397 -72.612 2.163 1.00 37.84 92 GLY A CA 1
ATOM 1395 C C . GLY A 1 92 ? 30.774 -73.512 3.204 1.00 35.81 92 GLY A C 1
ATOM 1396 O O . GLY A 1 92 ? 30.614 -74.702 2.942 1.00 35.73 92 GLY A O 1
ATOM 1400 N N . TRP A 1 93 ? 30.407 -72.977 4.372 1.00 35.57 93 TRP A N 1
ATOM 1401 C CA . TRP A 1 93 ? 29.923 -73.768 5.506 1.00 34.17 93 TRP A CA 1
ATOM 1402 C C . TRP A 1 93 ? 28.394 -73.788 5.489 1.00 44.16 93 TRP A C 1
ATOM 1403 O O . TRP A 1 93 ? 27.744 -72.782 5.790 1.00 50.61 93 TRP A O 1
ATOM 1424 N N . GLU A 1 94 ? 27.798 -74.935 5.219 1.00 31.06 94 GLU A N 1
ATOM 1425 C CA . GLU A 1 94 ? 26.328 -75.057 5.242 1.00 42.92 94 GLU A CA 1
ATOM 1426 C C . GLU A 1 94 ? 25.883 -75.122 6.705 1.00 37.62 94 GLU A C 1
ATOM 1427 O O . GLU A 1 94 ? 25.074 -74.335 7.087 1.00 42.25 94 GLU A O 1
ATOM 1439 N N . ARG A 1 95 ? 26.431 -76.032 7.482 1.00 35.86 95 ARG A N 1
ATOM 1440 C CA . ARG A 1 95 ? 26.108 -76.156 8.914 1.00 39.64 95 ARG A CA 1
ATOM 1441 C C . ARG A 1 95 ? 27.378 -75.871 9.699 1.00 39.07 95 ARG A C 1
ATOM 1442 O O . ARG A 1 95 ? 28.447 -76.224 9.241 1.00 32.90 95 ARG A O 1
ATOM 1463 N N . PHE A 1 96 ? 27.243 -75.225 10.837 1.00 33.10 96 PHE A N 1
ATOM 1464 C CA . PHE A 1 96 ? 28.401 -74.836 11.663 1.00 29.30 96 PHE A CA 1
ATOM 1465 C C . PHE A 1 96 ? 27.949 -74.576 13.094 1.00 27.11 96 PHE A C 1
ATOM 1466 O O . PHE A 1 96 ? 26.796 -74.386 13.336 1.00 28.86 96 PHE A O 1
ATOM 1483 N N . SER A 1 97 ? 28.904 -74.536 13.990 1.00 26.67 97 SER A N 1
ATOM 1484 C CA . SER A 1 97 ? 28.681 -74.274 15.406 1.00 24.57 97 SER A CA 1
ATOM 1485 C C . SER A 1 97 ? 29.162 -72.876 15.749 1.00 30.04 97 SER A C 1
ATOM 1486 O O . SER A 1 97 ? 29.938 -72.267 14.999 1.00 24.80 97 SER A O 1
ATOM 1494 N N . LEU A 1 98 ? 28.648 -72.352 16.867 1.00 27.46 98 LEU A N 1
ATOM 1495 C CA . LEU A 1 98 ? 29.063 -71.058 17.396 1.00 25.20 98 LEU A CA 1
ATOM 1496 C C . LEU A 1 98 ? 29.648 -71.163 18.801 1.00 30.02 98 LEU A C 1
ATOM 1497 O O . LEU A 1 98 ? 29.188 -71.941 19.647 1.00 25.42 98 LEU A O 1
ATOM 1513 N N . LEU A 1 99 ? 30.704 -70.385 19.022 1.00 24.12 99 LEU A N 1
ATOM 1514 C CA . LEU A 1 99 ? 31.379 -70.245 20.301 1.00 22.07 99 LEU A CA 1
ATOM 1515 C C . LEU A 1 99 ? 31.366 -68.765 20.606 1.00 24.92 99 LEU A C 1
ATOM 1516 O O . LEU A 1 99 ? 32.032 -67.983 19.919 1.00 25.65 99 LEU A O 1
ATOM 1532 N N . GLY A 1 100 ? 30.583 -68.348 21.570 1.00 21.70 100 GLY A N 1
ATOM 1533 C CA . GLY A 1 100 ? 30.348 -66.934 21.773 1.00 20.47 100 GLY A CA 1
ATOM 1534 C C . GLY A 1 100 ? 30.630 -66.495 23.190 1.00 28.67 100 GLY A C 1
ATOM 1535 O O . GLY A 1 100 ? 30.260 -67.177 24.144 1.00 29.46 100 GLY A O 1
ATOM 1539 N N . HIS A 1 101 ? 31.232 -65.306 23.317 1.00 25.61 101 HIS A N 1
ATOM 1540 C CA . HIS A 1 101 ? 31.501 -64.693 24.608 1.00 28.14 101 HIS A CA 1
ATOM 1541 C C . HIS A 1 101 ? 30.698 -63.408 24.730 1.00 26.24 101 HIS A C 1
ATOM 1542 O O . HIS A 1 101 ? 30.759 -62.529 23.857 1.00 24.82 101 HIS A O 1
ATOM 1556 N N . SER A 1 102 ? 29.927 -63.310 25.810 1.00 27.18 102 SER A N 1
ATOM 1557 C CA . SER A 1 102 ? 29.175 -62.106 26.153 1.00 28.93 102 SER A CA 1
ATOM 1558 C C . SER A 1 102 ? 28.296 -61.642 24.995 1.00 32.72 102 SER A C 1
ATOM 1559 O O . SER A 1 102 ? 27.386 -62.381 24.583 1.00 25.42 102 SER A O 1
ATOM 1567 N N . MET A 1 103 ? 28.478 -60.413 24.497 1.00 23.22 103 MET A N 1
ATOM 1568 C CA . MET A 1 103 ? 27.709 -60.000 23.312 1.00 27.25 103 MET A CA 1
ATOM 1569 C C . MET A 1 103 ? 27.727 -61.059 22.205 1.00 21.01 103 MET A C 1
ATOM 1570 O O . MET A 1 103 ? 26.753 -61.218 21.448 1.00 23.78 103 MET A O 1
ATOM 1584 N N . GLY A 1 104 ? 28.862 -61.718 22.032 1.00 22.16 104 GLY A N 1
ATOM 1585 C CA . GLY A 1 104 ? 28.963 -62.715 20.985 1.00 27.83 104 GLY A CA 1
ATOM 1586 C C . GLY A 1 104 ? 28.088 -63.915 21.259 1.00 27.68 104 GLY A C 1
ATOM 1587 O O . GLY A 1 104 ? 27.658 -64.600 20.316 1.00 25.10 104 GLY A O 1
ATOM 1591 N N . ALA A 1 105 ? 27.860 -64.212 22.549 1.00 28.93 105 ALA A N 1
ATOM 1592 C CA . ALA A 1 105 ? 26.918 -65.263 22.937 1.00 29.06 105 ALA A CA 1
ATOM 1593 C C . ALA A 1 105 ? 25.499 -64.825 22.650 1.00 23.95 105 ALA A C 1
ATOM 1594 O O . ALA A 1 105 ? 24.688 -65.607 22.153 1.00 26.89 105 ALA A O 1
ATOM 1601 N N . ILE A 1 106 ? 25.207 -63.543 22.869 1.00 26.35 106 ILE A N 1
ATOM 1602 C CA . ILE A 1 106 ? 23.880 -63.027 22.562 1.00 23.75 106 ILE A CA 1
ATOM 1603 C C . ILE A 1 106 ? 23.585 -63.155 21.082 1.00 30.67 106 ILE A C 1
ATOM 1604 O O . ILE A 1 106 ? 22.476 -63.557 20.684 1.00 25.86 106 ILE A O 1
ATOM 1620 N N . VAL A 1 107 ? 24.575 -62.817 20.237 1.00 24.30 107 VAL A N 1
ATOM 1621 C CA . VAL A 1 107 ? 24.388 -62.865 18.793 1.00 25.00 107 VAL A CA 1
ATOM 1622 C C . VAL A 1 107 ? 24.187 -64.309 18.352 1.00 22.36 107 VAL A C 1
ATOM 1623 O O . VAL A 1 107 ? 23.375 -64.606 17.464 1.00 24.89 107 VAL A O 1
ATOM 1636 N N . SER A 1 108 ? 24.912 -65.215 18.987 1.00 22.13 108 SER A N 1
ATOM 1637 C CA . SER A 1 108 ? 24.826 -66.622 18.665 1.00 21.62 108 SER A CA 1
ATOM 1638 C C . SER A 1 108 ? 23.434 -67.157 18.930 1.00 24.82 108 SER A C 1
ATOM 1639 O O . SER A 1 108 ? 22.903 -67.939 18.125 1.00 25.50 108 SER A O 1
ATOM 1647 N N . VAL A 1 109 ? 22.841 -66.769 20.074 1.00 26.15 109 VAL A N 1
ATOM 1648 C CA . VAL A 1 109 ? 21.490 -67.225 20.428 1.00 27.95 109 VAL A CA 1
ATOM 1649 C C . VAL A 1 109 ? 20.473 -66.710 19.430 1.00 27.44 109 VAL A C 1
ATOM 1650 O O . VAL A 1 109 ? 19.550 -67.431 19.037 1.00 24.33 109 VAL A O 1
ATOM 1663 N N . LEU A 1 110 ? 20.608 -65.457 19.013 1.00 25.23 110 LEU A N 1
ATOM 1664 C CA . LEU A 1 110 ? 19.697 -64.841 18.025 1.00 26.29 110 LEU A CA 1
ATOM 1665 C C . LEU A 1 110 ? 19.782 -65.637 16.723 1.00 25.56 110 LEU A C 1
ATOM 1666 O O . LEU A 1 110 ? 18.779 -65.975 16.204 1.00 25.38 110 LEU A O 1
ATOM 1682 N N . LEU A 1 111 ? 20.980 -65.957 16.279 1.00 23.62 111 LEU A N 1
ATOM 1683 C CA . LEU A 1 111 ? 21.215 -66.709 15.035 1.00 28.53 111 LEU A CA 1
ATOM 1684 C C . LEU A 1 111 ? 20.664 -68.134 15.165 1.00 29.54 111 LEU A C 1
ATOM 1685 O O . LEU A 1 111 ? 19.988 -68.565 14.270 1.00 25.43 111 LEU A O 1
ATOM 1701 N N . ALA A 1 112 ? 20.921 -68.797 16.282 1.00 26.76 112 ALA A N 1
ATOM 1702 C CA . ALA A 1 112 ? 20.473 -70.179 16.545 1.00 26.84 112 ALA A CA 1
ATOM 1703 C C . ALA A 1 112 ? 18.947 -70.192 16.573 1.00 25.96 112 ALA A C 1
ATOM 1704 O O . ALA A 1 112 ? 18.361 -71.087 16.022 1.00 31.84 112 ALA A O 1
ATOM 1711 N N . GLY A 1 113 ? 18.338 -69.184 17.162 1.00 27.90 113 GLY A N 1
ATOM 1712 C CA . GLY A 1 113 ? 16.890 -69.111 17.223 1.00 27.58 113 GLY A CA 1
ATOM 1713 C C . GLY A 1 113 ? 16.257 -68.759 15.890 1.00 38.02 113 GLY A C 1
ATOM 1714 O O . GLY A 1 113 ? 15.158 -69.230 15.573 1.00 28.54 113 GLY A O 1
ATOM 1718 N N . ALA A 1 114 ? 16.936 -67.937 15.086 1.00 29.11 114 ALA A N 1
ATOM 1719 C CA . ALA A 1 114 ? 16.345 -67.469 13.838 1.00 29.94 114 ALA A CA 1
ATOM 1720 C C . ALA A 1 114 ? 16.538 -68.462 12.709 1.00 28.33 114 ALA A C 1
ATOM 1721 O O . ALA A 1 114 ? 15.652 -68.601 11.862 1.00 26.99 114 ALA A O 1
ATOM 1728 N N . LEU A 1 115 ? 17.702 -69.107 12.644 1.00 25.65 115 LEU A N 1
ATOM 1729 C CA . LEU A 1 115 ? 18.042 -70.051 11.583 1.00 28.24 115 LEU A CA 1
ATOM 1730 C C . LEU A 1 115 ? 18.501 -71.372 12.189 1.00 27.44 115 LEU A C 1
ATOM 1731 O O . LEU A 1 115 ? 19.654 -71.800 12.012 1.00 27.25 115 LEU A O 1
ATOM 1747 N N . PRO A 1 116 ? 17.625 -72.117 12.877 1.00 26.12 116 PRO A N 1
ATOM 1748 C CA . PRO A 1 116 ? 18.028 -73.352 13.529 1.00 29.84 116 PRO A CA 1
ATOM 1749 C C . PRO A 1 116 ? 18.603 -74.388 12.549 1.00 30.78 116 PRO A C 1
ATOM 1750 O O . PRO A 1 116 ? 19.441 -75.086 12.925 1.00 31.98 116 PRO A O 1
ATOM 1761 N N . GLU A 1 117 ? 18.218 -74.349 11.281 1.00 30.03 117 GLU A N 1
ATOM 1762 C CA . GLU A 1 117 ? 18.682 -75.273 10.216 1.00 29.91 117 GLU A CA 1
ATOM 1763 C C . GLU A 1 117 ? 20.220 -75.200 10.064 1.00 30.12 117 GLU A C 1
ATOM 1764 O O . GLU A 1 117 ? 20.789 -76.193 9.714 1.00 34.30 117 GLU A O 1
ATOM 1776 N N . ARG A 1 118 ? 20.865 -74.053 10.280 1.00 31.78 118 ARG A N 1
ATOM 1777 C CA . ARG A 1 118 ? 22.309 -73.828 10.082 1.00 30.23 118 ARG A CA 1
ATOM 1778 C C . ARG A 1 118 ? 23.182 -74.101 11.306 1.00 29.75 118 ARG A C 1
ATOM 1779 O O . ARG A 1 118 ? 24.322 -74.328 11.103 1.00 30.34 118 ARG A O 1
ATOM 1800 N N . ILE A 1 119 ? 22.664 -74.130 12.519 1.00 30.95 119 ILE A N 1
ATOM 1801 C CA . ILE A 1 119 ? 23.537 -74.099 13.692 1.00 28.12 119 ILE A CA 1
ATOM 1802 C C . ILE A 1 119 ? 23.543 -75.470 14.367 1.00 28.38 119 ILE A C 1
ATOM 1803 O O . ILE A 1 119 ? 22.507 -75.951 14.852 1.00 34.94 119 ILE A O 1
ATOM 1819 N N . GLU A 1 120 ? 24.703 -76.099 14.410 1.00 26.97 120 GLU A N 1
ATOM 1820 C CA . GLU A 1 120 ? 24.762 -77.455 14.932 1.00 33.73 120 GLU A CA 1
ATOM 1821 C C . GLU A 1 120 ? 24.824 -77.489 16.470 1.00 33.19 120 GLU A C 1
ATOM 1822 O O . GLU A 1 120 ? 24.171 -78.329 17.085 1.00 26.57 120 GLU A O 1
ATOM 1834 N N . ARG A 1 121 ? 25.639 -76.625 17.066 1.00 26.13 121 ARG A N 1
ATOM 1835 C CA . ARG A 1 121 ? 25.881 -76.533 18.523 1.00 26.02 121 ARG A CA 1
ATOM 1836 C C . ARG A 1 121 ? 26.170 -75.085 18.955 1.00 31.92 121 ARG A C 1
ATOM 1837 O O . ARG A 1 121 ? 26.648 -74.324 18.146 1.00 23.61 121 ARG A O 1
ATOM 1858 N N . LEU A 1 122 ? 25.887 -74.741 20.206 1.00 24.09 122 LEU A N 1
ATOM 1859 C CA . LEU A 1 122 ? 26.216 -73.421 20.788 1.00 25.33 122 LEU A CA 1
ATOM 1860 C C . LEU A 1 122 ? 27.094 -73.613 22.027 1.00 29.07 122 LEU A C 1
ATOM 1861 O O . LEU A 1 122 ? 26.675 -74.334 22.905 1.00 28.39 122 LEU A O 1
ATOM 1877 N N . ALA A 1 123 ? 28.260 -72.988 22.097 1.00 22.87 123 ALA A N 1
ATOM 1878 C CA . ALA A 1 123 ? 29.116 -72.938 23.294 1.00 20.82 123 ALA A CA 1
ATOM 1879 C C . ALA A 1 123 ? 29.095 -71.469 23.715 1.00 30.20 123 ALA A C 1
ATOM 1880 O O . ALA A 1 123 ? 29.553 -70.634 22.960 1.00 25.20 123 ALA A O 1
ATOM 1887 N N . LEU A 1 124 ? 28.543 -71.179 24.878 1.00 24.63 124 LEU A N 1
ATOM 1888 C CA . LEU A 1 124 ? 28.338 -69.810 25.331 1.00 21.96 124 LEU A CA 1
ATOM 1889 C C . LEU A 1 124 ? 29.176 -69.551 26.577 1.00 34.39 124 LEU A C 1
ATOM 1890 O O . LEU A 1 124 ? 29.179 -70.371 27.508 1.00 27.91 124 LEU A O 1
ATOM 1906 N N . ILE A 1 125 ? 29.858 -68.410 26.600 1.00 25.52 125 ILE A N 1
ATOM 1907 C CA . ILE A 1 125 ? 30.657 -67.982 27.774 1.00 25.13 125 ILE A CA 1
ATOM 1908 C C . ILE A 1 125 ? 30.021 -66.731 28.401 1.00 32.27 125 ILE A C 1
ATOM 1909 O O . ILE A 1 125 ? 30.116 -65.666 27.807 1.00 25.36 125 ILE A O 1
ATOM 1925 N N . ASP A 1 126 ? 29.339 -66.883 29.531 1.00 28.37 126 ASP A N 1
ATOM 1926 C CA . ASP A 1 126 ? 28.819 -65.797 30.383 1.00 24.48 126 ASP A CA 1
ATOM 1927 C C . ASP A 1 126 ? 27.946 -64.795 29.633 1.00 26.26 126 ASP A C 1
ATOM 1928 O O . ASP A 1 126 ? 28.088 -63.646 29.899 1.00 28.36 126 ASP A O 1
ATOM 1937 N N . GLY A 1 127 ? 27.106 -65.244 28.720 1.00 28.76 127 GLY A N 1
ATOM 1938 C CA . GLY A 1 127 ? 26.157 -64.398 27.988 1.00 25.61 127 GLY A CA 1
ATOM 1939 C C . GLY A 1 127 ? 24.978 -65.204 27.517 1.00 20.38 127 GLY A C 1
ATOM 1940 O O . GLY A 1 127 ? 25.161 -66.346 27.238 1.00 28.01 127 GLY A O 1
ATOM 1944 N N . LEU A 1 128 ? 23.819 -64.591 27.404 1.00 25.21 128 LEU A N 1
ATOM 1945 C CA . LEU A 1 128 ? 22.619 -65.251 26.936 1.00 36.05 128 LEU A CA 1
ATOM 1946 C C . LEU A 1 128 ? 21.675 -64.306 26.208 1.00 27.20 128 LEU A C 1
ATOM 1947 O O . LEU A 1 128 ? 21.382 -64.488 25.004 1.00 29.77 128 LEU A O 1
ATOM 1963 N N . ILE A 1 129 ? 21.179 -63.295 26.913 1.00 26.09 129 ILE A N 1
ATOM 1964 C CA . ILE A 1 129 ? 20.191 -62.397 26.321 1.00 25.62 129 ILE A CA 1
ATOM 1965 C C . ILE A 1 129 ? 20.689 -60.969 26.468 1.00 28.26 129 ILE A C 1
ATOM 1966 O O . ILE A 1 129 ? 21.516 -60.673 27.338 1.00 27.77 129 ILE A O 1
ATOM 1982 N N . PRO A 1 130 ? 20.162 -60.051 25.664 1.00 26.61 130 PRO A N 1
ATOM 1983 C CA . PRO A 1 130 ? 20.545 -58.644 25.819 1.00 32.40 130 PRO A CA 1
ATOM 1984 C C . PRO A 1 130 ? 19.707 -57.955 26.883 1.00 45.69 130 PRO A C 1
ATOM 1985 O O . PRO A 1 130 ? 18.764 -58.556 27.418 1.00 35.90 130 PRO A O 1
ATOM 1996 N N . TYR A 1 131 ? 20.034 -56.690 27.169 1.00 44.13 131 TYR A N 1
ATOM 1997 C CA . TYR A 1 131 ? 19.108 -55.802 27.868 1.00 43.20 131 TYR A CA 1
ATOM 1998 C C . TYR A 1 131 ? 17.891 -55.527 27.000 1.00 41.16 131 TYR A C 1
ATOM 1999 O O . TYR A 1 131 ? 18.004 -55.346 25.784 1.00 37.84 131 TYR A O 1
ATOM 2017 N N . THR A 1 132 ? 16.718 -55.529 27.633 1.00 34.30 132 THR A N 1
ATOM 2018 C CA . THR A 1 132 ? 15.432 -55.411 26.965 1.00 37.47 132 THR A CA 1
ATOM 2019 C C . THR A 1 132 ? 14.743 -54.108 27.354 1.00 36.21 132 THR A C 1
ATOM 2020 O O . THR A 1 132 ? 15.133 -53.425 28.303 1.00 41.87 132 THR A O 1
ATOM 2031 N N . GLY A 1 133 ? 13.734 -53.760 26.570 1.00 31.31 133 GLY A N 1
ATOM 2032 C CA . GLY A 1 133 ? 12.925 -52.587 26.810 1.00 40.05 133 GLY A CA 1
ATOM 2033 C C . GLY A 1 133 ? 11.511 -52.846 26.341 1.00 36.37 133 GLY A C 1
ATOM 2034 O O . GLY A 1 133 ? 11.296 -53.375 25.239 1.00 33.64 133 GLY A O 1
ATOM 2038 N N . GLU A 1 134 ? 10.533 -52.490 27.170 1.00 39.01 134 GLU A N 1
ATOM 2039 C CA . GLU A 1 134 ? 9.134 -52.740 26.864 1.00 37.69 134 GLU A CA 1
ATOM 2040 C C . GLU A 1 134 ? 8.554 -51.615 26.023 1.00 35.21 134 GLU A C 1
ATOM 2041 O O . GLU A 1 134 ? 9.132 -50.534 25.901 1.00 40.62 134 GLU A O 1
ATOM 2053 N N . ALA A 1 135 ? 7.371 -51.883 25.454 1.00 45.67 135 ALA A N 1
ATOM 2054 C CA . ALA A 1 135 ? 6.754 -50.954 24.516 1.00 45.45 135 ALA A CA 1
ATOM 2055 C C . ALA A 1 135 ? 6.417 -49.617 25.155 1.00 51.33 135 ALA A C 1
ATOM 2056 O O . ALA A 1 135 ? 6.314 -48.611 24.443 1.00 46.28 135 ALA A O 1
ATOM 2063 N N . ASP A 1 136 ? 6.241 -49.576 26.477 1.00 53.72 136 ASP A N 1
ATOM 2064 C CA . ASP A 1 136 ? 5.772 -48.345 27.104 1.00 55.14 136 ASP A CA 1
ATOM 2065 C C . ASP A 1 136 ? 6.867 -47.283 27.135 1.00 49.17 136 ASP A C 1
ATOM 2066 O O . ASP A 1 136 ? 6.558 -46.088 27.129 1.00 48.54 136 ASP A O 1
ATOM 2075 N N . LYS A 1 137 ? 8.139 -47.685 27.143 1.00 46.47 137 LYS A N 1
ATOM 2076 C CA . LYS A 1 137 ? 9.246 -46.747 26.996 1.00 39.74 137 LYS A CA 1
ATOM 2077 C C . LYS A 1 137 ? 9.723 -46.592 25.545 1.00 41.32 137 LYS A C 1
ATOM 2078 O O . LYS A 1 137 ? 10.660 -45.835 25.293 1.00 43.18 137 LYS A O 1
ATOM 2097 N N . ALA A 1 138 ? 9.087 -47.243 24.582 1.00 44.39 138 ALA A N 1
ATOM 2098 C CA . ALA A 1 138 ? 9.702 -47.317 23.257 1.00 44.57 138 ALA A CA 1
ATOM 2099 C C . ALA A 1 138 ? 9.777 -45.954 22.586 1.00 41.26 138 ALA A C 1
ATOM 2100 O O . ALA A 1 138 ? 10.856 -45.606 22.068 1.00 41.61 138 ALA A O 1
ATOM 2107 N N . PRO A 1 139 ? 8.706 -45.140 22.557 1.00 44.05 139 PRO A N 1
ATOM 2108 C CA . PRO A 1 139 ? 8.824 -43.796 21.947 1.00 40.29 139 PRO A CA 1
ATOM 2109 C C . PRO A 1 139 ? 9.907 -42.951 22.580 1.00 43.94 139 PRO A C 1
ATOM 2110 O O . PRO A 1 139 ? 10.615 -42.204 21.888 1.00 40.92 139 PRO A O 1
ATOM 2121 N N . GLN A 1 140 ? 10.044 -43.048 23.898 1.00 42.34 140 GLN A N 1
ATOM 2122 C CA . GLN A 1 140 ? 11.088 -42.322 24.592 1.00 43.45 140 GLN A CA 1
ATOM 2123 C C . GLN A 1 140 ? 12.452 -42.795 24.129 1.00 44.64 140 GLN A C 1
ATOM 2124 O O . GLN A 1 140 ? 13.337 -41.985 23.823 1.00 40.14 140 GLN A O 1
ATOM 2138 N N . LYS A 1 141 ? 12.638 -44.114 24.079 1.00 48.85 141 LYS A N 1
ATOM 2139 C CA . LYS A 1 141 ? 13.924 -44.673 23.679 1.00 44.56 141 LYS A CA 1
ATOM 2140 C C . LYS A 1 141 ? 14.258 -44.307 22.240 1.00 37.82 141 LYS A C 1
ATOM 2141 O O . LYS A 1 141 ? 15.407 -44.005 21.930 1.00 41.81 141 LYS A O 1
ATOM 2160 N N . LEU A 1 142 ? 13.262 -44.290 21.354 1.00 38.52 142 LEU A N 1
ATOM 2161 C CA . LEU A 1 142 ? 13.546 -43.890 19.983 1.00 39.28 142 LEU A CA 1
ATOM 2162 C C . LEU A 1 142 ? 13.954 -42.428 19.930 1.00 43.33 142 LEU A C 1
ATOM 2163 O O . LEU A 1 142 ? 14.875 -42.060 19.197 1.00 36.20 142 LEU A O 1
ATOM 2179 N N . GLY A 1 143 ? 13.280 -41.572 20.701 1.00 40.70 143 GLY A N 1
ATOM 2180 C CA . GLY A 1 143 ? 13.671 -40.177 20.718 1.00 37.54 143 GLY A CA 1
ATOM 2181 C C . GLY A 1 143 ? 15.089 -40.014 21.212 1.00 37.76 143 GLY A C 1
ATOM 2182 O O . GLY A 1 143 ? 15.860 -39.210 20.691 1.00 37.11 143 GLY A O 1
ATOM 2186 N N . GLU A 1 144 ? 15.451 -40.794 22.216 1.00 36.36 144 GLU A N 1
ATOM 2187 C CA . GLU A 1 144 ? 16.803 -40.751 22.736 1.00 38.19 144 GLU A CA 1
ATOM 2188 C C . GLU A 1 144 ? 17.806 -41.283 21.710 1.00 48.19 144 GLU A C 1
ATOM 2189 O O . GLU A 1 144 ? 18.930 -40.771 21.612 1.00 42.29 144 GLU A O 1
ATOM 2201 N N . ALA A 1 145 ? 17.424 -42.291 20.918 1.00 42.24 145 ALA A N 1
ATOM 2202 C CA . ALA A 1 145 ? 18.339 -42.783 19.887 1.00 41.19 145 ALA A CA 1
ATOM 2203 C C . ALA A 1 145 ? 18.511 -41.751 18.776 1.00 37.45 145 ALA A C 1
ATOM 2204 O O . ALA A 1 145 ? 19.621 -41.529 18.283 1.00 38.12 145 ALA A O 1
ATOM 2211 N N . LEU A 1 146 ? 17.436 -41.091 18.386 1.00 34.20 146 LEU A N 1
ATOM 2212 C CA . LEU A 1 146 ? 17.492 -40.078 17.317 1.00 34.72 146 LEU A CA 1
ATOM 2213 C C . LEU A 1 146 ? 18.378 -38.917 17.774 1.00 41.58 146 LEU A C 1
ATOM 2214 O O . LEU A 1 146 ? 19.177 -38.466 16.993 1.00 37.59 146 LEU A O 1
ATOM 2230 N N . LYS A 1 147 ? 18.244 -38.488 19.020 1.00 37.69 147 LYS A N 1
ATOM 2231 C CA . LYS A 1 147 ? 19.023 -37.367 19.592 1.00 46.78 147 LYS A CA 1
ATOM 2232 C C . LYS A 1 147 ? 20.502 -37.742 19.637 1.00 36.41 147 LYS A C 1
ATOM 2233 O O . LYS A 1 147 ? 21.298 -36.934 19.255 1.00 36.76 147 LYS A O 1
ATOM 2252 N N . ALA A 1 148 ? 20.831 -38.961 20.035 1.00 37.39 148 ALA A N 1
ATOM 2253 C CA . ALA A 1 148 ? 22.220 -39.452 20.104 1.00 37.96 148 ALA A CA 1
ATOM 2254 C C . ALA A 1 148 ? 22.819 -39.442 18.692 1.00 41.79 148 ALA A C 1
ATOM 2255 O O . ALA A 1 148 ? 23.960 -39.080 18.554 1.00 35.83 148 ALA A O 1
ATOM 2262 N N . GLN A 1 149 ? 22.048 -39.821 17.681 1.00 37.62 149 GLN A N 1
ATOM 2263 C CA . GLN A 1 149 ? 22.511 -39.800 16.299 1.00 42.34 149 GLN A CA 1
ATOM 2264 C C . GLN A 1 149 ? 22.833 -38.382 15.838 1.00 39.42 149 GLN A C 1
ATOM 2265 O O . GLN A 1 149 ? 23.802 -38.168 15.104 1.00 37.48 149 GLN A O 1
ATOM 2279 N N . LEU A 1 150 ? 22.014 -37.405 16.218 1.00 40.34 150 LEU A N 1
ATOM 2280 C CA . LEU A 1 150 ? 22.317 -36.017 15.852 1.00 43.13 150 LEU A CA 1
ATOM 2281 C C . LEU A 1 150 ? 23.580 -35.522 16.545 1.00 42.59 150 LEU A C 1
ATOM 2282 O O . LEU A 1 150 ? 24.350 -34.745 15.964 1.00 46.71 150 LEU A O 1
ATOM 2298 N N . ALA A 1 151 ? 23.805 -35.950 17.790 1.00 42.29 151 ALA A N 1
ATOM 2299 C CA . ALA A 1 151 ? 24.959 -35.520 18.571 1.00 48.40 151 ALA A CA 1
ATOM 2300 C C . ALA A 1 151 ? 26.229 -36.305 18.279 1.00 53.29 151 ALA A C 1
ATOM 2301 O O . ALA A 1 151 ? 27.263 -36.026 18.897 1.00 50.71 151 ALA A O 1
ATOM 2308 N N . LEU A 1 152 ? 26.204 -37.255 17.343 1.00 52.86 152 LEU A N 1
ATOM 2309 C CA . LEU A 1 152 ? 27.331 -38.173 17.238 1.00 45.28 152 LEU A CA 1
ATOM 2310 C C . LEU A 1 152 ? 28.539 -37.545 16.576 1.00 54.57 152 LEU A C 1
ATOM 2311 O O . LEU A 1 152 ? 29.668 -38.005 16.787 1.00 48.32 152 LEU A O 1
ATOM 2327 N N . ARG A 1 153 ? 28.322 -36.546 15.729 1.00 49.64 153 ARG A N 1
ATOM 2328 C CA . ARG A 1 153 ? 29.446 -35.863 15.093 1.00 69.19 153 ARG A CA 1
ATOM 2329 C C . ARG A 1 153 ? 30.542 -35.506 16.100 1.00 62.48 153 ARG A C 1
ATOM 2330 O O . ARG A 1 153 ? 31.734 -35.563 15.778 1.00 61.61 153 ARG A O 1
ATOM 2351 N N . HIS A 1 154 ? 30.154 -35.147 17.325 1.00 62.49 154 HIS A N 1
ATOM 2352 C CA . HIS A 1 154 ? 31.041 -34.527 18.303 1.00 77.53 154 HIS A CA 1
ATOM 2353 C C . HIS A 1 154 ? 31.849 -35.540 19.134 1.00 80.97 154 HIS A C 1
ATOM 2354 O O . HIS A 1 154 ? 32.423 -35.155 20.167 1.00 76.21 154 HIS A O 1
ATOM 2368 N N . LYS A 1 155 ? 31.917 -36.812 18.714 1.00 84.75 155 LYS A N 1
ATOM 2369 C CA . LYS A 1 155 ? 32.630 -37.839 19.480 1.00 84.11 155 LYS A CA 1
ATOM 2370 C C . LYS A 1 155 ? 34.082 -37.962 19.019 1.00 71.91 155 LYS A C 1
ATOM 2371 O O . LYS A 1 155 ? 34.388 -37.841 17.828 1.00 66.75 155 LYS A O 1
ATOM 2390 N N . ARG A 1 156 ? 34.942 -38.208 19.986 1.00 69.09 156 ARG A N 1
ATOM 2391 C CA . ARG A 1 156 ? 36.388 -38.397 19.782 1.00 70.19 156 ARG A CA 1
ATOM 2392 C C . ARG A 1 156 ? 36.843 -39.512 20.713 1.00 63.46 156 ARG A C 1
ATOM 2393 O O . ARG A 1 156 ? 36.155 -39.803 21.683 1.00 55.28 156 ARG A O 1
ATOM 2414 N N . LYS A 1 157 ? 37.959 -40.133 20.366 1.00 71.24 157 LYS A N 1
ATOM 2415 C CA . LYS A 1 157 ? 38.546 -41.282 21.084 1.00 61.74 157 LYS A CA 1
ATOM 2416 C C . LYS A 1 157 ? 39.789 -40.818 21.841 1.00 55.93 157 LYS A C 1
ATOM 2417 O O . LYS A 1 157 ? 40.460 -39.946 21.343 1.00 53.20 157 LYS A O 1
ATOM 2436 N N . PRO A 1 158 ? 40.054 -41.306 23.067 1.00 59.24 158 PRO A N 1
ATOM 2437 C CA . PRO A 1 158 ? 41.262 -40.972 23.793 1.00 53.02 158 PRO A CA 1
ATOM 2438 C C . PRO A 1 158 ? 42.551 -41.432 23.116 1.00 52.79 158 PRO A C 1
ATOM 2439 O O . PRO A 1 158 ? 42.525 -42.382 22.438 1.00 52.96 158 PRO A O 1
ATOM 2450 N N . VAL A 1 159 ? 43.639 -40.716 23.339 1.00 47.98 159 VAL A N 1
ATOM 2451 C CA . VAL A 1 159 ? 44.956 -41.074 22.826 1.00 50.47 159 VAL A CA 1
ATOM 2452 C C . VAL A 1 159 ? 45.855 -41.385 24.009 1.00 40.40 159 VAL A C 1
ATOM 2453 O O . VAL A 1 159 ? 45.858 -40.646 24.993 1.00 54.79 159 VAL A O 1
ATOM 2466 N N . TYR A 1 160 ? 46.562 -42.494 23.924 1.00 44.98 160 TYR A N 1
ATOM 2467 C CA . TYR A 1 160 ? 47.506 -42.967 24.954 1.00 42.18 160 TYR A CA 1
ATOM 2468 C C . TYR A 1 160 ? 48.902 -42.816 24.373 1.00 53.76 160 TYR A C 1
ATOM 2469 O O . TYR A 1 160 ? 49.199 -43.498 23.414 1.00 44.70 160 TYR A O 1
ATOM 2487 N N . ALA A 1 161 ? 49.740 -41.948 24.939 1.00 59.86 161 ALA A N 1
ATOM 2488 C CA . ALA A 1 161 ? 51.133 -41.760 24.505 1.00 58.56 161 ALA A CA 1
ATOM 2489 C C . ALA A 1 161 ? 51.906 -43.042 24.799 1.00 51.80 161 ALA A C 1
ATOM 2490 O O . ALA A 1 161 ? 52.732 -43.419 24.003 1.00 57.22 161 ALA A O 1
ATOM 2497 N N . GLU A 1 162 ? 51.604 -43.690 25.914 1.00 52.98 162 GLU A N 1
ATOM 2498 C CA . GLU A 1 162 ? 52.295 -44.911 26.380 1.00 63.76 162 GLU A CA 1
ATOM 2499 C C . GLU A 1 162 ? 51.377 -46.128 26.235 1.00 68.20 162 GLU A C 1
ATOM 2500 O O . GLU A 1 162 ? 50.214 -46.042 26.617 1.00 58.28 162 GLU A O 1
ATOM 2512 N N . LEU A 1 163 ? 51.916 -47.227 25.722 1.00 59.52 163 LEU A N 1
ATOM 2513 C CA . LEU A 1 163 ? 51.207 -48.503 25.516 1.00 53.97 163 LEU A CA 1
ATOM 2514 C C . LEU A 1 163 ? 50.677 -49.022 26.855 1.00 63.30 163 LEU A C 1
ATOM 2515 O O . LEU A 1 163 ? 49.500 -49.352 26.940 1.00 46.83 163 LEU A O 1
ATOM 2531 N N . GLU A 1 164 ? 51.512 -49.037 27.888 1.00 66.46 164 GLU A N 1
ATOM 2532 C CA . GLU A 1 164 ? 51.068 -49.413 29.227 1.00 65.39 164 GLU A CA 1
ATOM 2533 C C . GLU A 1 164 ? 49.828 -48.626 29.637 1.00 60.04 164 GLU A C 1
ATOM 2534 O O . GLU A 1 164 ? 48.923 -49.165 30.281 1.00 59.44 164 GLU A O 1
ATOM 2546 N N . LYS A 1 165 ? 49.782 -47.335 29.303 1.00 55.76 165 LYS A N 1
ATOM 2547 C CA . LYS A 1 165 ? 48.633 -46.526 29.687 1.00 62.47 165 LYS A CA 1
ATOM 2548 C C . LYS A 1 165 ? 47.385 -46.948 28.920 1.00 65.06 165 LYS A C 1
ATOM 2549 O O . LYS A 1 165 ? 46.267 -46.853 29.452 1.00 47.35 165 LYS A O 1
ATOM 2568 N N . ALA A 1 166 ? 47.553 -47.400 27.667 1.00 50.49 166 ALA A N 1
ATOM 2569 C CA . ALA A 1 166 ? 46.407 -47.909 26.911 1.00 53.18 166 ALA A CA 1
ATOM 2570 C C . ALA A 1 166 ? 45.855 -49.184 27.550 1.00 42.14 166 ALA A C 1
ATOM 2571 O O . ALA A 1 166 ? 44.634 -49.345 27.686 1.00 41.88 166 ALA A O 1
ATOM 2578 N N . VAL A 1 167 ? 46.752 -50.063 27.993 1.00 35.44 167 VAL A N 1
ATOM 2579 C CA . VAL A 1 167 ? 46.379 -51.301 28.670 1.00 43.57 167 VAL A CA 1
ATOM 2580 C C . VAL A 1 167 ? 45.611 -51.005 29.949 1.00 53.33 167 VAL A C 1
ATOM 2581 O O . VAL A 1 167 ? 44.490 -51.493 30.157 1.00 43.24 167 VAL A O 1
ATOM 2594 N N . GLU A 1 168 ? 46.232 -50.237 30.851 1.00 48.55 168 GLU A N 1
ATOM 2595 C CA . GLU A 1 168 ? 45.574 -49.882 32.103 1.00 48.76 168 GLU A CA 1
ATOM 2596 C C . GLU A 1 168 ? 44.241 -49.201 31.863 1.00 47.41 168 GLU A C 1
ATOM 2597 O O . GLU A 1 168 ? 43.303 -49.396 32.640 1.00 51.36 168 GLU A O 1
ATOM 2609 N N . ALA A 1 169 ? 44.098 -48.436 30.780 1.00 42.49 169 ALA A N 1
ATOM 2610 C CA . ALA A 1 169 ? 42.773 -47.881 30.522 1.00 43.59 169 ALA A CA 1
ATOM 2611 C C . ALA A 1 169 ? 41.737 -48.989 30.294 1.00 47.66 169 ALA A C 1
ATOM 2612 O O . ALA A 1 169 ? 40.545 -48.806 30.601 1.00 44.16 169 ALA A O 1
ATOM 2619 N N . ARG A 1 170 ? 42.171 -50.152 29.776 1.00 39.25 170 ARG A N 1
ATOM 2620 C CA . ARG A 1 170 ? 41.240 -51.250 29.486 1.00 49.21 170 ARG A CA 1
ATOM 2621 C C . ARG A 1 170 ? 40.952 -52.086 30.737 1.00 48.51 170 ARG A C 1
ATOM 2622 O O . ARG A 1 170 ? 39.883 -52.683 30.842 1.00 43.82 170 ARG A O 1
ATOM 2643 N N . MET A 1 171 ? 41.870 -52.109 31.709 1.00 53.99 171 MET A N 1
ATOM 2644 C CA . MET A 1 171 ? 41.592 -52.811 32.956 1.00 54.27 171 MET A CA 1
ATOM 2645 C C . MET A 1 171 ? 40.532 -52.086 33.773 1.00 55.22 171 MET A C 1
ATOM 2646 O O . MET A 1 171 ? 39.666 -52.719 34.381 1.00 60.96 171 MET A O 1
ATOM 2660 N N . ARG A 1 172 ? 40.583 -50.760 33.793 1.00 55.56 172 ARG A N 1
ATOM 2661 C CA . ARG A 1 172 ? 39.577 -49.992 34.511 1.00 61.41 172 ARG A CA 1
ATOM 2662 C C . ARG A 1 172 ? 38.249 -50.032 33.776 1.00 74.79 172 ARG A C 1
ATOM 2663 O O . ARG A 1 172 ? 37.180 -50.091 34.398 1.00 89.84 172 ARG A O 1
ATOM 2684 N N . GLY A 1 173 ? 38.300 -50.007 32.449 1.00 83.00 173 GLY A N 1
ATOM 2685 C CA . GLY A 1 173 ? 37.088 -49.882 31.668 1.00 91.20 173 GLY A CA 1
ATOM 2686 C C . GLY A 1 173 ? 36.241 -51.137 31.721 1.00 99.20 173 GLY A C 1
ATOM 2687 O O . GLY A 1 173 ? 36.746 -52.254 31.865 1.00 94.61 173 GLY A O 1
ATOM 2691 N N . VAL A 1 174 ? 34.924 -50.935 31.596 1.00 113.33 174 VAL A N 1
ATOM 2692 C CA . VAL A 1 174 ? 33.948 -52.019 31.607 1.00 110.43 174 VAL A CA 1
ATOM 2693 C C . VAL A 1 174 ? 34.180 -52.826 32.883 1.00 106.83 174 VAL A C 1
ATOM 2694 O O . VAL A 1 174 ? 34.429 -52.253 33.954 1.00 103.06 174 VAL A O 1
ATOM 2707 N N . GLY A 1 175 ? 34.100 -54.152 32.785 1.00 103.85 175 GLY A N 1
ATOM 2708 C CA . GLY A 1 175 ? 34.248 -55.021 33.942 1.00 89.14 175 GLY A CA 1
ATOM 2709 C C . GLY A 1 175 ? 35.731 -55.228 34.265 1.00 75.63 175 GLY A C 1
ATOM 2710 O O . GLY A 1 175 ? 36.628 -54.725 33.584 1.00 76.69 175 GLY A O 1
ATOM 2713 N N . GLU A 1 176 ? 35.991 -55.960 35.330 1.00 70.36 176 GLU A N 1
ATOM 2714 C CA . GLU A 1 176 ? 37.371 -56.236 35.753 1.00 62.23 176 GLU A CA 1
ATOM 2715 C C . GLU A 1 176 ? 37.933 -57.345 34.861 1.00 60.42 176 GLU A C 1
ATOM 2716 O O . GLU A 1 176 ? 37.278 -58.359 34.745 1.00 48.30 176 GLU A O 1
ATOM 2728 N N . ILE A 1 177 ? 39.070 -57.130 34.209 1.00 57.05 177 ILE A N 1
ATOM 2729 C CA . ILE A 1 177 ? 39.806 -58.172 33.447 1.00 43.80 177 ILE A CA 1
ATOM 2730 C C . ILE A 1 177 ? 41.264 -58.070 33.878 1.00 34.61 177 ILE A C 1
ATOM 2731 O O . ILE A 1 177 ? 41.682 -57.019 34.290 1.00 40.13 177 ILE A O 1
ATOM 2747 N N . SER A 1 178 ? 42.012 -59.147 33.758 1.00 32.47 178 SER A N 1
ATOM 2748 C CA . SER A 1 178 ? 43.434 -59.233 34.148 1.00 42.45 178 SER A CA 1
ATOM 2749 C C . SER A 1 178 ? 44.322 -58.390 33.217 1.00 52.36 178 SER A C 1
ATOM 2750 O O . SER A 1 178 ? 43.895 -58.058 32.111 1.00 35.28 178 SER A O 1
ATOM 2758 N N . ARG A 1 179 ? 45.525 -58.043 33.674 1.00 37.53 179 ARG A N 1
ATOM 2759 C CA . ARG A 1 179 ? 46.501 -57.239 32.903 1.00 45.02 179 ARG A CA 1
ATOM 2760 C C . ARG A 1 179 ? 46.837 -58.005 31.622 1.00 39.28 179 ARG A C 1
ATOM 2761 O O . ARG A 1 179 ? 46.838 -57.387 30.582 1.00 33.15 179 ARG A O 1
ATOM 2782 N N . GLU A 1 180 ? 47.040 -59.313 31.717 1.00 29.82 180 GLU A N 1
ATOM 2783 C CA . GLU A 1 180 ? 47.381 -60.172 30.567 1.00 33.81 180 GLU A CA 1
ATOM 2784 C C . GLU A 1 180 ? 46.226 -60.171 29.565 1.00 38.97 180 GLU A C 1
ATOM 2785 O O . GLU A 1 180 ? 46.504 -60.104 28.400 1.00 40.89 180 GLU A O 1
ATOM 2797 N N . ALA A 1 181 ? 44.988 -60.252 30.022 1.00 34.20 181 ALA A N 1
ATOM 2798 C CA . ALA A 1 181 ? 43.828 -60.162 29.151 1.00 36.32 181 ALA A CA 1
ATOM 2799 C C . ALA A 1 181 ? 43.829 -58.847 28.383 1.00 38.08 181 ALA A C 1
ATOM 2800 O O . ALA A 1 181 ? 43.622 -58.826 27.160 1.00 30.50 181 ALA A O 1
ATOM 2807 N N . ALA A 1 182 ? 44.046 -57.739 29.095 1.00 28.64 182 ALA A N 1
ATOM 2808 C CA . ALA A 1 182 ? 44.043 -56.420 28.476 1.00 29.59 182 ALA A CA 1
ATOM 2809 C C . ALA A 1 182 ? 45.190 -56.260 27.488 1.00 34.81 182 ALA A C 1
ATOM 2810 O O . ALA A 1 182 ? 44.990 -55.716 26.395 1.00 30.82 182 ALA A O 1
ATOM 2817 N N . GLU A 1 183 ? 46.371 -56.801 27.819 1.00 27.46 183 GLU A N 1
ATOM 2818 C CA . GLU A 1 183 ? 47.483 -56.860 26.873 1.00 37.03 183 GLU A CA 1
ATOM 2819 C C . GLU A 1 183 ? 47.120 -57.646 25.615 1.00 35.57 183 GLU A C 1
ATOM 2820 O O . GLU A 1 183 ? 47.455 -57.232 24.498 1.00 34.43 183 GLU A O 1
ATOM 2832 N N . LEU A 1 184 ? 46.534 -58.837 25.778 1.00 28.99 184 LEU A N 1
ATOM 2833 C CA . LEU A 1 184 ? 46.187 -59.660 24.623 1.00 32.11 184 LEU A CA 1
ATOM 2834 C C . LEU A 1 184 ? 45.190 -58.937 23.716 1.00 25.56 184 LEU A C 1
ATOM 2835 O O . LEU A 1 184 ? 45.373 -58.852 22.503 1.00 29.63 184 LEU A O 1
ATOM 2851 N N . LEU A 1 185 ? 44.151 -58.355 24.295 1.00 25.08 185 LEU A N 1
ATOM 2852 C CA . LEU A 1 185 ? 43.218 -57.594 23.497 1.00 31.37 185 LEU A CA 1
ATOM 2853 C C . LEU A 1 185 ? 43.876 -56.382 22.833 1.00 37.26 185 LEU A C 1
ATOM 2854 O O . LEU A 1 185 ? 43.518 -56.034 21.700 1.00 27.86 185 LEU A O 1
ATOM 2870 N N . ALA A 1 186 ? 44.835 -55.730 23.521 1.00 33.56 186 ALA A N 1
ATOM 2871 C CA . ALA A 1 186 ? 45.524 -54.556 22.984 1.00 34.69 186 ALA A CA 1
ATOM 2872 C C . ALA A 1 186 ? 46.342 -54.870 21.735 1.00 27.36 186 ALA A C 1
ATOM 2873 O O . ALA A 1 186 ? 46.523 -53.994 20.890 1.00 34.57 186 ALA A O 1
ATOM 2880 N N . GLN A 1 187 ? 46.835 -56.083 21.593 1.00 27.17 187 GLN A N 1
ATOM 2881 C CA . GLN A 1 187 ? 47.659 -56.489 20.433 1.00 36.49 187 GLN A CA 1
ATOM 2882 C C . GLN A 1 187 ? 46.856 -56.354 19.134 1.00 33.55 187 GLN A C 1
ATOM 2883 O O . GLN A 1 187 ? 47.462 -56.148 18.122 1.00 30.06 187 GLN A O 1
ATOM 2897 N N . ARG A 1 188 ? 45.552 -56.594 19.187 1.00 29.55 188 ARG A N 1
ATOM 2898 C CA . ARG A 1 188 ? 44.624 -56.527 18.044 1.00 20.90 188 ARG A CA 1
ATOM 2899 C C . ARG A 1 188 ? 43.701 -55.313 18.123 1.00 23.33 188 ARG A C 1
ATOM 2900 O O . ARG A 1 188 ? 43.042 -55.086 17.157 1.00 25.70 188 ARG A O 1
ATOM 2921 N N . GLY A 1 189 ? 43.674 -54.569 19.222 1.00 22.82 189 GLY A N 1
ATOM 2922 C CA . GLY A 1 189 ? 42.713 -53.473 19.427 1.00 25.09 189 GLY A CA 1
ATOM 2923 C C . GLY A 1 189 ? 43.292 -52.074 19.374 1.00 25.93 189 GLY A C 1
ATOM 2924 O O . GLY A 1 189 ? 42.549 -51.148 19.454 1.00 26.89 189 GLY A O 1
ATOM 2928 N N . LEU A 1 190 ? 44.590 -51.926 19.241 1.00 27.43 190 LEU A N 1
ATOM 2929 C CA . LEU A 1 190 ? 45.230 -50.605 19.200 1.00 28.50 190 LEU A CA 1
ATOM 2930 C C . LEU A 1 190 ? 45.630 -50.221 17.776 1.00 21.53 190 LEU A C 1
ATOM 2931 O O . LEU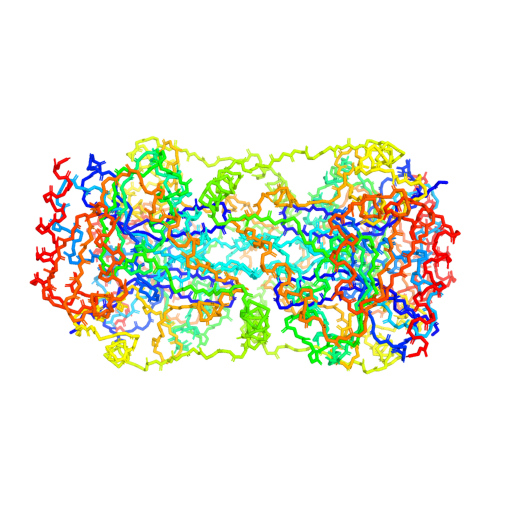 A 1 190 ? 46.169 -51.049 17.016 1.00 25.40 190 LEU A O 1
ATOM 2947 N N . GLU A 1 191 ? 45.385 -48.977 17.444 1.00 25.36 191 GLU A N 1
ATOM 2948 C CA . GLU A 1 191 ? 45.927 -48.409 16.238 1.00 30.18 191 GLU A CA 1
ATOM 2949 C C . GLU A 1 191 ? 46.812 -47.210 16.542 1.00 29.97 191 GLU A C 1
ATOM 2950 O O . GLU A 1 191 ? 46.564 -46.478 17.492 1.00 28.59 191 GLU A O 1
ATOM 2962 N N . PRO A 1 192 ? 47.808 -46.957 15.702 1.00 28.59 192 PRO A N 1
ATOM 2963 C CA . PRO A 1 192 ? 48.685 -45.800 15.910 1.00 30.10 192 PRO A CA 1
ATOM 2964 C C . PRO A 1 192 ? 48.060 -44.520 15.427 1.00 30.91 192 PRO A C 1
ATOM 2965 O O . PRO A 1 192 ? 47.415 -44.472 14.376 1.00 28.98 192 PRO A O 1
ATOM 2976 N N . VAL A 1 193 ? 48.294 -43.462 16.192 1.00 28.52 193 VAL A N 1
ATOM 2977 C CA . VAL A 1 193 ? 47.791 -42.134 15.867 1.00 30.54 193 VAL A CA 1
ATOM 2978 C C . VAL A 1 193 ? 48.922 -41.163 16.214 1.00 29.39 193 VAL A C 1
ATOM 2979 O O . VAL A 1 193 ? 49.948 -41.582 16.788 1.00 31.92 193 VAL A O 1
ATOM 2992 N N . PRO A 1 194 ? 48.831 -39.897 15.806 1.00 33.72 194 PRO A N 1
ATOM 2993 C CA . PRO A 1 194 ? 49.930 -38.952 16.091 1.00 38.16 194 PRO A CA 1
ATOM 2994 C C . PRO A 1 194 ? 50.166 -38.891 17.592 1.00 45.74 194 PRO A C 1
ATOM 2995 O O . PRO A 1 194 ? 49.259 -38.589 18.375 1.00 48.95 194 PRO A O 1
ATOM 3006 N N . GLY A 1 195 ? 51.369 -39.256 18.001 1.00 55.39 195 GLY A N 1
ATOM 3007 C CA . GLY A 1 195 ? 51.654 -39.317 19.415 1.00 54.81 195 GLY A CA 1
ATOM 3008 C C . GLY A 1 195 ? 50.882 -40.397 20.148 1.00 59.93 195 GLY A C 1
ATOM 3009 O O . GLY A 1 195 ? 50.267 -40.142 21.192 1.00 58.22 195 GLY A O 1
ATOM 3013 N N . GLY A 1 196 ? 50.898 -41.608 19.603 1.00 48.19 196 GLY A N 1
ATOM 3014 C CA . GLY A 1 196 ? 50.598 -42.756 20.428 1.00 52.71 196 GLY A CA 1
ATOM 3015 C C . GLY A 1 196 ? 49.590 -43.717 19.859 1.00 45.43 196 GLY A C 1
ATOM 3016 O O . GLY A 1 196 ? 49.622 -44.033 18.667 1.00 36.90 196 GLY A O 1
ATOM 3020 N N . TYR A 1 197 ? 48.691 -44.175 20.729 1.00 39.16 197 TYR A N 1
ATOM 3021 C CA . TYR A 1 197 ? 47.757 -45.240 20.430 1.00 38.59 197 TYR A CA 1
ATOM 3022 C C . TYR A 1 197 ? 46.353 -44.854 20.853 1.00 40.71 197 TYR A C 1
ATOM 3023 O O . TYR A 1 197 ? 46.145 -44.054 21.777 1.00 45.23 197 TYR A O 1
ATOM 3041 N N . THR A 1 198 ? 45.395 -45.457 20.181 1.00 31.11 198 THR A N 1
ATOM 3042 C CA . THR A 1 198 ? 43.950 -45.323 20.427 1.00 31.76 198 THR A CA 1
ATOM 3043 C C . THR A 1 198 ? 43.356 -46.729 20.333 1.00 29.53 198 THR A C 1
ATOM 3044 O O . THR A 1 198 ? 43.835 -47.481 19.534 1.00 31.51 198 THR A O 1
ATOM 3055 N N . TRP A 1 199 ? 42.360 -47.058 21.138 1.00 34.56 199 TRP A N 1
ATOM 3056 C CA . TRP A 1 199 ? 41.665 -48.360 21.045 1.00 37.44 199 TRP A CA 1
ATOM 3057 C C . TRP A 1 199 ? 40.785 -48.223 19.793 1.00 35.16 199 TRP A C 1
ATOM 3058 O O . TRP A 1 199 ? 39.884 -47.406 19.829 1.00 30.92 199 TRP A O 1
ATOM 3079 N N . ARG A 1 200 ? 41.057 -48.973 18.726 1.00 26.03 200 ARG A N 1
ATOM 3080 C CA . ARG A 1 200 ? 40.343 -48.828 17.439 1.00 31.46 200 ARG A CA 1
ATOM 3081 C C . ARG A 1 200 ? 38.869 -49.098 17.683 1.00 30.35 200 ARG A C 1
ATOM 3082 O O . ARG A 1 200 ? 38.544 -50.132 18.192 1.00 30.46 200 ARG A O 1
ATOM 3103 N N . THR A 1 201 ? 38.011 -48.221 17.219 1.00 32.72 201 THR A N 1
ATOM 3104 C CA . THR A 1 201 ? 36.596 -48.380 17.501 1.00 34.28 201 THR A CA 1
ATOM 3105 C C . THR A 1 201 ? 35.790 -47.446 16.600 1.00 40.43 201 THR A C 1
ATOM 3106 O O . THR A 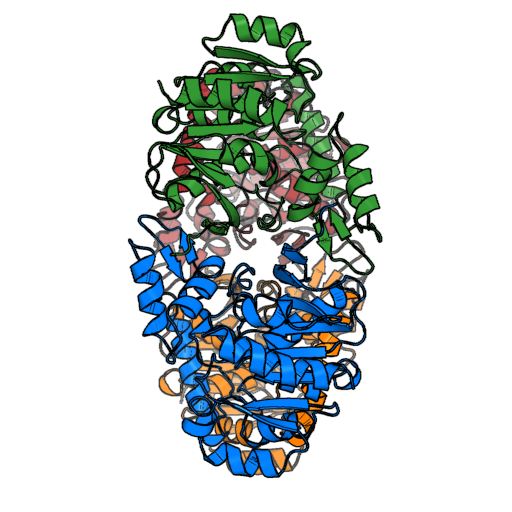1 201 ? 36.330 -46.559 15.931 1.00 37.11 201 THR A O 1
ATOM 3117 N N . ASP A 1 202 ? 34.505 -47.729 16.513 1.00 41.05 202 ASP A N 1
ATOM 3118 C CA . ASP A 1 202 ? 33.571 -46.919 15.750 1.00 35.28 202 ASP A CA 1
ATOM 3119 C C . ASP A 1 202 ? 32.701 -46.203 16.768 1.00 39.00 202 ASP A C 1
ATOM 3120 O O . ASP A 1 202 ? 32.139 -46.838 17.672 1.00 35.37 202 ASP A O 1
ATOM 3129 N N . ALA A 1 203 ? 32.660 -44.877 16.672 1.00 36.44 203 ALA A N 1
ATOM 3130 C CA . ALA A 1 203 ? 31.849 -44.109 17.601 1.00 42.27 203 ALA A CA 1
ATOM 3131 C C . ALA A 1 203 ? 30.382 -44.511 17.539 1.00 39.58 203 ALA A C 1
ATOM 3132 O O . ALA A 1 203 ? 29.655 -44.314 18.510 1.00 36.99 203 ALA A O 1
ATOM 3139 N N . ARG A 1 204 ? 29.922 -45.068 16.422 1.00 35.26 204 ARG A N 1
ATOM 3140 C CA . ARG A 1 204 ? 28.536 -45.502 16.366 1.00 36.40 204 ARG A CA 1
ATOM 3141 C C . ARG A 1 204 ? 28.258 -46.607 17.377 1.00 36.05 204 ARG A C 1
ATOM 3142 O O . ARG A 1 204 ? 27.095 -46.834 17.721 1.00 35.10 204 ARG A O 1
ATOM 3163 N N . LEU A 1 205 ? 29.297 -47.322 17.820 1.00 30.67 205 LEU A N 1
ATOM 3164 C CA . LEU A 1 205 ? 29.111 -48.397 18.773 1.00 35.77 205 LEU A CA 1
ATOM 3165 C C . LEU A 1 205 ? 28.564 -47.884 20.100 1.00 38.17 205 LEU A C 1
ATOM 3166 O O . LEU A 1 205 ? 28.111 -48.697 20.909 1.00 36.50 205 LEU A O 1
ATOM 3182 N N . THR A 1 206 ? 28.642 -46.565 20.359 1.00 32.67 206 THR A N 1
ATOM 3183 C CA . THR A 1 206 ? 28.109 -45.976 21.591 1.00 41.70 206 THR A CA 1
ATOM 3184 C C . THR A 1 206 ? 26.636 -45.608 21.485 1.00 42.48 206 THR A C 1
ATOM 3185 O O . THR A 1 206 ? 26.046 -45.207 22.487 1.00 39.79 206 THR A O 1
ATOM 3196 N N . LEU A 1 207 ? 26.051 -45.662 20.292 1.00 38.10 207 LEU A N 1
ATOM 3197 C CA . LEU A 1 207 ? 24.688 -45.206 20.126 1.00 40.90 207 LEU A CA 1
ATOM 3198 C C . LEU A 1 207 ? 23.746 -46.168 20.844 1.00 44.21 207 LEU A C 1
ATOM 3199 O O . LEU A 1 207 ? 24.022 -47.366 20.934 1.00 39.45 207 LEU A O 1
ATOM 3215 N N . PRO A 1 208 ? 22.640 -45.673 21.375 1.00 38.73 208 PRO A N 1
ATOM 3216 C CA . PRO A 1 208 ? 21.620 -46.587 21.910 1.00 45.98 208 PRO A CA 1
ATOM 3217 C C . PRO A 1 208 ? 20.756 -47.133 20.789 1.00 35.39 208 PRO A C 1
ATOM 3218 O O . PRO A 1 208 ? 20.578 -46.498 19.756 1.00 41.86 208 PRO A O 1
ATOM 3229 N N . SER A 1 209 ? 20.227 -48.334 20.997 1.00 39.61 209 SER A N 1
ATOM 3230 C CA . SER A 1 209 ? 19.392 -48.935 19.976 1.00 37.51 209 SER A CA 1
ATOM 3231 C C . SER A 1 209 ? 18.129 -48.103 19.776 1.00 32.57 209 SER A C 1
ATOM 3232 O O . SER A 1 209 ? 17.587 -47.537 20.735 1.00 35.40 209 SER A O 1
ATOM 3240 N N . PRO A 1 210 ? 17.644 -47.973 18.542 1.00 34.77 210 PRO A N 1
ATOM 3241 C CA . PRO A 1 210 ? 16.359 -47.308 18.362 1.00 29.65 210 PRO A CA 1
ATOM 3242 C C . PRO A 1 210 ? 15.168 -48.165 18.781 1.00 37.15 210 PRO A C 1
ATOM 3243 O O . PRO A 1 210 ? 14.056 -47.634 18.910 1.00 32.14 210 PRO A O 1
ATOM 3254 N N . LEU A 1 211 ? 15.325 -49.475 18.787 1.00 34.25 211 LEU A N 1
ATOM 3255 C CA . LEU A 1 211 ? 14.242 -50.395 19.179 1.00 35.00 211 LEU A CA 1
ATOM 3256 C C . LEU A 1 211 ? 14.848 -51.558 19.944 1.00 37.57 211 LEU A C 1
ATOM 3257 O O . LEU A 1 211 ? 15.370 -52.442 19.308 1.00 42.04 211 LEU A O 1
ATOM 3273 N N . ARG A 1 212 ? 14.735 -51.579 21.259 1.00 34.83 212 ARG A N 1
ATOM 3274 C CA . ARG A 1 212 ? 15.240 -52.689 22.077 1.00 34.72 212 ARG A CA 1
ATOM 3275 C C . ARG A 1 212 ? 14.308 -53.891 21.925 1.00 32.16 212 ARG A C 1
ATOM 3276 O O . ARG A 1 212 ? 13.156 -53.706 21.615 1.00 31.31 212 ARG A O 1
ATOM 3297 N N . LEU A 1 213 ? 14.832 -55.097 22.069 1.00 31.25 213 LEU A N 1
ATOM 3298 C CA . LEU A 1 213 ? 13.999 -56.309 22.119 1.00 32.62 213 LEU A CA 1
ATOM 3299 C C . LEU A 1 213 ? 13.230 -56.256 23.438 1.00 33.36 213 LEU A C 1
ATOM 3300 O O . LEU A 1 213 ? 13.801 -55.853 24.414 1.00 31.05 213 LEU A O 1
ATOM 3316 N N . THR A 1 214 ? 11.960 -56.604 23.449 1.00 33.04 214 THR A N 1
ATOM 3317 C CA . THR A 1 214 ? 11.251 -56.742 24.714 1.00 34.54 214 THR A CA 1
ATOM 3318 C C . THR A 1 214 ? 11.687 -58.018 25.401 1.00 38.50 214 THR A C 1
ATOM 3319 O O . THR A 1 214 ? 12.287 -58.910 24.790 1.00 34.67 214 THR A O 1
ATOM 3330 N N . GLN A 1 215 ? 11.345 -58.116 26.687 1.00 40.05 215 GLN A N 1
ATOM 3331 C CA . GLN A 1 215 ? 11.598 -59.351 27.421 1.00 33.39 215 GLN A CA 1
ATOM 3332 C C . GLN A 1 215 ? 11.004 -60.555 26.716 1.00 29.08 215 GLN A C 1
ATOM 3333 O O . GLN A 1 215 ? 11.622 -61.621 26.674 1.00 35.59 215 GLN A O 1
ATOM 3347 N N . ALA A 1 216 ? 9.805 -60.410 26.146 1.00 34.37 216 ALA A N 1
ATOM 3348 C CA . ALA A 1 216 ? 9.206 -61.531 25.430 1.00 36.53 216 ALA A CA 1
ATOM 3349 C C . ALA A 1 216 ? 9.986 -61.866 24.153 1.00 37.57 216 ALA A C 1
ATOM 3350 O O . ALA A 1 216 ? 10.142 -63.042 23.803 1.00 31.34 216 ALA A O 1
ATOM 3357 N N . HIS A 1 217 ? 10.474 -60.858 23.429 1.00 32.33 217 HIS A N 1
ATOM 3358 C CA . HIS A 1 217 ? 11.360 -61.143 22.292 1.00 30.24 217 HIS A CA 1
ATOM 3359 C C . HIS A 1 217 ? 12.547 -61.997 22.713 1.00 23.79 217 HIS A C 1
ATOM 3360 O O . HIS A 1 217 ? 12.791 -63.079 22.155 1.00 33.29 217 HIS A O 1
ATOM 3374 N N . ALA A 1 218 ? 13.291 -61.525 23.721 1.00 28.87 218 ALA A N 1
ATOM 3375 C CA . ALA A 1 218 ? 14.482 -62.241 24.179 1.00 31.53 218 ALA A CA 1
ATOM 3376 C C . ALA A 1 218 ? 14.177 -63.665 24.615 1.00 36.78 218 ALA A C 1
ATOM 3377 O O . ALA A 1 218 ? 14.949 -64.590 24.325 1.00 29.45 218 ALA A O 1
ATOM 3384 N N . LEU A 1 219 ? 13.087 -63.864 25.366 1.00 39.12 219 LEU A N 1
ATOM 3385 C CA . LEU A 1 219 ? 12.796 -65.207 25.862 1.00 38.24 219 LEU A CA 1
ATOM 3386 C C . LEU A 1 219 ? 12.351 -66.129 24.716 1.00 25.42 219 LEU A C 1
ATOM 3387 O O . LEU A 1 219 ? 12.678 -67.317 24.706 1.00 33.24 219 LEU A O 1
ATOM 3403 N N . ASN A 1 220 ? 11.659 -65.590 23.733 1.00 24.98 220 ASN A N 1
ATOM 3404 C CA . ASN A 1 220 ? 11.234 -66.358 22.545 1.00 27.66 220 ASN A CA 1
ATOM 3405 C C . ASN A 1 220 ? 12.469 -66.812 21.757 1.00 31.73 220 ASN A C 1
ATOM 3406 O O . ASN A 1 220 ? 12.473 -67.920 21.308 1.00 26.31 220 ASN A O 1
ATOM 3417 N N . PHE A 1 221 ? 13.482 -65.962 21.607 1.00 31.05 221 PHE A N 1
ATOM 3418 C CA . PHE A 1 221 ? 14.726 -66.324 20.893 1.00 29.05 221 PHE A CA 1
ATOM 3419 C C . PHE A 1 221 ? 15.417 -67.460 21.645 1.00 23.86 221 PHE A C 1
ATOM 3420 O O . PHE A 1 221 ? 15.782 -68.400 21.024 1.00 28.10 221 PHE A O 1
ATOM 3437 N N . VAL A 1 222 ? 15.522 -67.367 22.959 1.00 27.95 222 VAL A N 1
ATOM 3438 C CA . VAL A 1 222 ? 16.191 -68.391 23.803 1.00 28.22 222 VAL A CA 1
ATOM 3439 C C . VAL A 1 222 ? 15.399 -69.692 23.678 1.00 26.97 222 VAL A C 1
ATOM 3440 O O . VAL A 1 222 ? 15.978 -70.722 23.460 1.00 30.11 222 VAL A O 1
ATOM 3453 N N . ARG A 1 223 ? 14.087 -69.578 23.721 1.00 30.13 223 ARG A N 1
ATOM 3454 C CA A ARG A 1 223 ? 13.189 -70.725 23.636 0.55 38.30 223 ARG A CA 1
ATOM 3455 C CA B ARG A 1 223 ? 13.184 -70.714 23.642 0.45 38.21 223 ARG A CA 1
ATOM 3456 C C . ARG A 1 223 ? 13.235 -71.364 22.263 1.00 35.04 223 ARG A C 1
ATOM 3457 O O . ARG A 1 223 ? 13.006 -72.570 22.136 1.00 32.74 223 ARG A O 1
ATOM 3496 N N . SER A 1 224 ? 13.507 -70.574 21.235 1.00 34.82 224 SER A N 1
ATOM 3497 C CA . SER A 1 224 ? 13.573 -71.031 19.828 1.00 29.98 224 SER A CA 1
ATOM 3498 C C . SER A 1 224 ? 14.877 -71.765 19.505 1.00 28.83 224 SER A C 1
ATOM 3499 O O . SER A 1 224 ? 14.936 -72.332 18.451 1.00 28.79 224 SER A O 1
ATOM 3507 N N . VAL A 1 225 ? 15.888 -71.725 20.358 1.00 25.20 225 VAL A N 1
ATOM 3508 C CA . VAL A 1 225 ? 17.154 -72.450 20.078 1.00 23.95 225 VAL A CA 1
ATOM 3509 C C . VAL A 1 225 ? 16.801 -73.942 19.995 1.00 37.07 225 VAL A C 1
ATOM 3510 O O . VAL A 1 225 ? 16.115 -74.418 20.872 1.00 28.51 225 VAL A O 1
ATOM 3523 N N . GLU A 1 226 ? 17.240 -74.651 18.972 1.00 26.62 226 GLU A N 1
ATOM 3524 C CA . GLU A 1 226 ? 16.895 -76.072 18.803 1.00 25.78 226 GLU A CA 1
ATOM 3525 C C . GLU A 1 226 ? 18.099 -76.963 19.070 1.00 30.14 226 GLU A C 1
ATOM 3526 O O . GLU A 1 226 ? 17.881 -78.122 19.325 1.00 25.83 226 GLU A O 1
ATOM 3538 N N . CYS A 1 227 ? 19.303 -76.413 19.107 1.00 26.07 227 CYS A N 1
ATOM 3539 C CA . CYS A 1 227 ? 20.490 -77.234 19.176 1.00 23.54 227 CYS A CA 1
ATOM 3540 C C . CYS A 1 227 ? 20.988 -77.404 20.596 1.00 24.64 227 CYS A C 1
ATOM 3541 O O . CYS A 1 227 ? 20.598 -76.670 21.501 1.00 30.27 227 CYS A O 1
ATOM 3549 N N . PRO A 1 228 ? 21.851 -78.392 20.815 1.00 26.83 228 PRO A N 1
ATOM 3550 C CA . PRO A 1 228 ? 22.527 -78.516 22.105 1.00 29.62 228 PRO A CA 1
ATOM 3551 C C . PRO A 1 228 ? 23.284 -77.243 22.423 1.00 36.35 228 PRO A C 1
ATOM 3552 O O . PRO A 1 228 ? 23.899 -76.634 21.549 1.00 26.94 228 PRO A O 1
ATOM 3563 N N . VAL A 1 229 ? 23.250 -76.860 23.693 1.00 27.40 229 VAL A N 1
ATOM 3564 C CA . VAL A 1 229 ? 23.863 -75.629 24.171 1.00 29.83 229 VAL A CA 1
ATOM 3565 C C . VAL A 1 229 ? 24.688 -75.955 25.410 1.00 36.15 229 VAL A C 1
ATOM 3566 O O . VAL A 1 229 ? 24.200 -76.636 26.321 1.00 27.42 229 VAL A O 1
ATOM 3579 N N . SER A 1 230 ? 25.936 -75.477 25.440 1.00 26.01 230 SER A N 1
ATOM 3580 C CA . SER A 1 230 ? 26.779 -75.499 26.628 1.00 25.10 230 SER A CA 1
ATOM 3581 C C . SER A 1 230 ? 27.029 -74.069 27.104 1.00 30.94 230 SER A C 1
ATOM 3582 O O . SER A 1 230 ? 27.630 -73.250 26.388 1.00 28.36 230 SER A O 1
ATOM 3590 N N . LEU A 1 231 ? 26.574 -73.764 28.306 1.00 23.63 231 LEU A N 1
ATOM 3591 C CA . LEU A 1 231 ? 26.741 -72.446 28.892 1.00 20.79 231 LEU A CA 1
ATOM 3592 C C . LEU A 1 231 ? 27.713 -72.444 30.076 1.00 37.12 231 LEU A C 1
ATOM 3593 O O . LEU A 1 231 ? 27.528 -73.175 31.068 1.00 31.46 231 LEU A O 1
ATOM 3609 N N . VAL A 1 232 ? 28.715 -71.564 30.003 1.00 32.19 232 VAL A N 1
ATOM 3610 C CA . VAL A 1 232 ? 29.671 -71.363 31.096 1.00 25.63 232 VAL A CA 1
ATOM 3611 C C . VAL A 1 232 ? 29.305 -70.088 31.828 1.00 30.61 232 VAL A C 1
ATOM 3612 O O . VAL A 1 232 ? 29.060 -69.040 31.209 1.00 27.96 232 VAL A O 1
ATOM 3625 N N . LEU A 1 233 ? 29.267 -70.182 33.155 1.00 31.30 233 LEU A N 1
ATOM 3626 C CA . LEU A 1 233 ? 28.826 -69.108 34.036 1.00 29.40 233 LEU A CA 1
ATOM 3627 C C . LEU A 1 233 ? 29.971 -68.791 34.977 1.00 35.30 233 LEU A C 1
ATOM 3628 O O . LEU A 1 233 ? 30.418 -69.676 35.706 1.00 30.02 233 LEU A O 1
ATOM 3644 N N . ALA A 1 234 ? 30.483 -67.575 34.875 1.00 34.73 234 ALA A N 1
ATOM 3645 C CA . ALA A 1 234 ? 31.609 -67.081 35.681 1.00 37.37 234 ALA A CA 1
ATOM 3646 C C . ALA A 1 234 ? 31.080 -66.774 37.083 1.00 29.18 234 ALA A C 1
ATOM 3647 O O . ALA A 1 234 ? 30.148 -66.013 37.158 1.00 31.61 234 ALA A O 1
ATOM 3654 N N . GLU A 1 235 ? 31.764 -67.206 38.132 1.00 31.94 235 GLU A N 1
ATOM 3655 C CA A GLU A 1 235 ? 31.146 -66.872 39.600 0.48 37.10 235 GLU A CA 1
ATOM 3656 C CA B GLU A 1 235 ? 31.157 -66.918 39.531 0.52 37.08 235 GLU A CA 1
ATOM 3657 C C . GLU A 1 235 ? 30.920 -65.376 39.887 1.00 34.99 235 GLU A C 1
ATOM 3658 O O . GLU A 1 235 ? 29.995 -64.811 40.524 1.00 37.87 235 GLU A O 1
ATOM 3679 N N . GLN A 1 236 ? 31.854 -64.595 39.373 1.00 31.56 236 GLN A N 1
ATOM 3680 C CA . GLN A 1 236 ? 31.924 -63.125 39.488 1.00 37.13 236 GLN A CA 1
ATOM 3681 C C . GLN A 1 236 ? 31.502 -62.414 38.196 1.00 47.12 236 GLN A C 1
ATOM 3682 O O . GLN A 1 236 ? 31.761 -61.229 38.102 1.00 46.23 236 GLN A O 1
ATOM 3696 N N . GLY A 1 237 ? 30.866 -63.093 37.243 1.00 41.39 237 GLY A N 1
ATOM 3697 C CA . GLY A 1 237 ? 30.399 -62.473 36.017 1.00 36.60 237 GLY A CA 1
ATOM 3698 C C . GLY A 1 237 ? 28.905 -62.190 36.025 1.00 55.56 237 GLY A C 1
ATOM 3699 O O . GLY A 1 237 ? 28.377 -61.628 36.991 1.00 41.77 237 GLY A O 1
ATOM 3703 N N . MET A 1 238 ? 28.224 -62.617 34.951 1.00 57.71 238 MET A N 1
ATOM 3704 C CA . MET A 1 238 ? 26.800 -62.343 34.718 1.00 59.89 238 MET A CA 1
ATOM 3705 C C . MET A 1 238 ? 25.886 -62.563 35.919 1.00 61.93 238 MET A C 1
ATOM 3706 O O . MET A 1 238 ? 25.066 -61.701 36.249 1.00 60.73 238 MET A O 1
ATOM 3720 N N . LEU A 1 239 ? 25.971 -63.739 36.541 1.00 54.65 239 LEU A N 1
ATOM 3721 C CA . LEU A 1 239 ? 25.023 -64.101 37.593 1.00 70.34 239 LEU A CA 1
ATOM 3722 C C . LEU A 1 239 ? 25.229 -63.273 38.863 1.00 66.88 239 LEU A C 1
ATOM 3723 O O . LEU A 1 239 ? 24.265 -62.955 39.571 1.00 62.56 239 LEU A O 1
ATOM 3739 N N . ALA A 1 240 ? 26.479 -62.941 39.183 1.00 70.27 240 ALA A N 1
ATOM 3740 C CA . ALA A 1 240 ? 26.733 -62.018 40.285 1.00 74.45 240 ALA A CA 1
ATOM 3741 C C . ALA A 1 240 ? 26.121 -60.650 40.009 1.00 79.03 240 ALA A C 1
ATOM 3742 O O . ALA A 1 240 ? 25.714 -59.950 40.943 1.00 84.24 240 ALA A O 1
ATOM 3749 N N . VAL A 1 241 ? 26.048 -60.258 38.735 1.00 68.48 241 VAL A N 1
ATOM 3750 C CA . VAL A 1 241 ? 25.490 -58.966 38.370 1.00 69.79 241 VAL A CA 1
ATOM 3751 C C . VAL A 1 241 ? 23.967 -59.017 38.343 1.00 78.21 241 VAL A C 1
ATOM 3752 O O . VAL A 1 241 ? 23.310 -57.994 38.566 1.00 78.56 241 VAL A O 1
ATOM 3765 N N . GLU A 1 242 ? 23.380 -60.194 38.100 1.00 80.14 242 GLU A N 1
ATOM 3766 C CA . GLU A 1 242 ? 21.939 -60.303 37.901 1.00 79.59 242 GLU A CA 1
ATOM 3767 C C . GLU A 1 242 ? 21.457 -61.709 38.250 1.00 74.03 242 GLU A C 1
ATOM 3768 O O . GLU A 1 242 ? 21.275 -62.547 37.358 1.00 71.54 242 GLU A O 1
ATOM 3780 N N . PRO A 1 243 ? 21.161 -61.915 39.544 1.00 78.45 243 PRO A N 1
ATOM 3781 C CA . PRO A 1 243 ? 20.725 -63.186 40.113 1.00 77.74 243 PRO A CA 1
ATOM 3782 C C . PRO A 1 243 ? 19.321 -63.603 39.667 1.00 75.54 243 PRO A C 1
ATOM 3783 O O . PRO A 1 243 ? 18.900 -64.648 40.034 1.00 82.79 243 PRO A O 1
ATOM 3794 N N . ARG A 1 244 ? 18.603 -62.742 38.950 1.00 72.47 244 ARG A N 1
ATOM 3795 C CA . ARG A 1 244 ? 17.280 -63.058 38.346 1.00 72.73 244 ARG A CA 1
ATOM 3796 C C . ARG A 1 244 ? 17.455 -64.110 37.233 1.00 74.31 244 ARG A C 1
ATOM 3797 O O . ARG A 1 244 ? 16.534 -64.880 36.985 1.00 61.01 244 ARG A O 1
ATOM 3818 N N . MET A 1 245 ? 18.612 -64.125 36.582 1.00 68.41 245 MET A N 1
ATOM 3819 C CA . MET A 1 245 ? 18.987 -65.059 35.504 1.00 61.80 245 MET A CA 1
ATOM 3820 C C . MET A 1 245 ? 18.914 -66.502 36.001 1.00 60.48 245 MET A C 1
ATOM 3821 O O . MET A 1 245 ? 18.538 -67.355 35.219 1.00 47.59 245 MET A O 1
ATOM 3835 N N . ARG A 1 246 ? 19.274 -66.759 37.256 1.00 57.49 246 ARG A N 1
ATOM 3836 C CA . ARG A 1 246 ? 19.401 -68.133 37.792 1.00 52.72 246 ARG A CA 1
ATOM 3837 C C . ARG A 1 246 ? 18.086 -68.884 37.616 1.00 50.86 246 ARG A C 1
ATOM 3838 O O . ARG A 1 246 ? 18.129 -70.022 37.217 1.00 50.68 246 ARG A O 1
ATOM 3859 N N . ALA A 1 247 ? 16.956 -68.243 37.847 1.00 46.43 247 ALA A N 1
ATOM 3860 C CA . ALA A 1 247 ? 15.657 -68.890 37.678 1.00 48.57 247 ALA A CA 1
ATOM 3861 C C . ALA A 1 247 ? 15.324 -69.106 36.206 1.00 43.52 247 ALA A C 1
ATOM 3862 O O . ALA A 1 247 ? 14.709 -70.112 35.841 1.00 46.10 247 ALA A O 1
ATOM 3869 N N . LEU A 1 248 ? 15.703 -68.174 35.336 1.00 48.99 248 LEU A N 1
ATOM 3870 C CA . LEU A 1 248 ? 15.505 -68.434 33.915 1.00 46.64 248 LEU A CA 1
ATOM 3871 C C . LEU A 1 248 ? 16.297 -69.662 33.480 1.00 36.55 248 LEU A C 1
ATOM 3872 O O . LEU A 1 248 ? 15.756 -70.567 32.824 1.00 39.71 248 LEU A O 1
ATOM 3888 N N . LEU A 1 249 ? 17.566 -69.732 33.862 1.00 39.00 249 LEU A N 1
ATOM 3889 C CA . LEU A 1 249 ? 18.485 -70.805 33.411 1.00 40.94 249 LEU A CA 1
ATOM 3890 C C . LEU A 1 249 ? 17.904 -72.158 33.795 1.00 46.79 249 LEU A C 1
ATOM 3891 O O . LEU A 1 249 ? 18.011 -73.068 33.009 1.00 39.26 249 LEU A O 1
ATOM 3907 N N . GLU A 1 250 ? 17.228 -72.244 34.937 1.00 49.06 250 GLU A N 1
ATOM 3908 C CA . GLU A 1 250 ? 16.601 -73.476 35.476 1.00 44.89 250 GLU A CA 1
ATOM 3909 C C . GLU A 1 250 ? 15.467 -73.964 34.552 1.00 45.19 250 GLU A C 1
ATOM 3910 O O . GLU A 1 250 ? 15.187 -75.139 34.598 1.00 49.72 250 GLU A O 1
ATOM 3922 N N . THR A 1 251 ? 14.834 -73.107 33.751 1.00 42.14 251 THR A N 1
ATOM 3923 C CA . THR A 1 251 ? 13.775 -73.466 32.780 1.00 36.17 251 THR A CA 1
ATOM 3924 C C . THR A 1 251 ? 14.341 -73.745 31.378 1.00 39.17 251 THR A C 1
ATOM 3925 O O . THR A 1 251 ? 13.547 -73.848 30.477 1.00 37.86 251 THR A O 1
ATOM 3936 N N . LEU A 1 252 ? 15.652 -73.838 31.181 1.00 37.01 252 LEU A N 1
ATOM 3937 C CA . LEU A 1 252 ? 16.204 -74.001 29.849 1.00 34.75 252 LEU A CA 1
ATOM 3938 C C . LEU A 1 252 ? 16.980 -75.300 29.778 1.00 27.00 252 LEU A C 1
ATOM 3939 O O . LEU A 1 252 ? 17.628 -75.697 30.741 1.00 30.32 252 LEU A O 1
ATOM 3955 N N . PRO A 1 253 ? 16.972 -75.949 28.660 1.00 29.75 253 PRO A N 1
ATOM 3956 C CA . PRO A 1 253 ? 17.681 -77.221 28.575 1.00 29.27 253 PRO A CA 1
ATOM 3957 C C . PRO A 1 253 ? 19.163 -77.072 28.301 1.00 33.65 253 PRO A C 1
ATOM 3958 O O . PRO A 1 253 ? 19.781 -78.035 27.837 1.00 31.38 253 PRO A O 1
ATOM 3969 N N . PHE A 1 254 ? 19.754 -75.900 28.536 1.00 34.62 254 PHE A N 1
ATOM 3970 C CA . PHE A 1 254 ? 21.188 -75.754 28.292 1.00 27.70 254 PHE A CA 1
ATOM 3971 C C . PHE A 1 254 ? 21.992 -76.478 29.367 1.00 34.76 254 PHE A C 1
ATOM 3972 O O . PHE A 1 254 ? 21.627 -76.461 30.541 1.00 32.25 254 PHE A O 1
ATOM 3989 N N . GLU A 1 255 ? 23.109 -77.103 28.967 1.00 30.87 255 GLU A N 1
ATOM 3990 C CA . GLU A 1 255 ? 24.096 -77.564 29.937 1.00 33.05 255 GLU A CA 1
ATOM 3991 C C . GLU A 1 255 ? 24.774 -76.351 30.587 1.00 41.12 255 GLU A C 1
ATOM 3992 O O . GLU A 1 255 ? 25.119 -75.379 29.911 1.00 34.74 255 GLU A O 1
ATOM 4004 N N . ARG A 1 256 ? 24.914 -76.376 31.911 1.00 34.14 256 ARG A N 1
ATOM 4005 C CA . ARG A 1 256 ? 25.427 -75.234 32.660 1.00 30.88 256 ARG A CA 1
ATOM 4006 C C . ARG A 1 256 ? 26.666 -75.680 33.419 1.00 38.00 256 ARG A C 1
ATOM 4007 O O . ARG A 1 256 ? 26.659 -76.732 34.062 1.00 35.79 256 ARG A O 1
ATOM 4028 N N . HIS A 1 257 ? 27.736 -74.896 33.339 1.00 31.57 257 HIS A N 1
ATOM 4029 C CA . HIS A 1 257 ? 28.950 -75.178 34.093 1.00 28.25 257 HIS A CA 1
ATOM 4030 C C . HIS A 1 257 ? 29.350 -73.917 34.834 1.00 34.41 257 HIS A C 1
ATOM 4031 O O . HIS A 1 257 ? 29.562 -72.863 34.223 1.00 36.44 257 HIS A O 1
ATOM 4045 N N . HIS A 1 258 ? 29.383 -74.010 36.155 1.00 34.09 258 HIS A N 1
ATOM 4046 C CA . HIS A 1 258 ? 29.713 -72.886 37.011 1.00 29.39 258 HIS A CA 1
ATOM 4047 C C . HIS A 1 258 ? 31.201 -72.928 37.261 1.00 28.60 258 HIS A C 1
ATOM 4048 O O . HIS A 1 258 ? 31.713 -73.940 37.752 1.00 31.88 258 HIS A O 1
ATOM 4062 N N . LEU A 1 259 ? 31.898 -71.844 36.939 1.00 27.30 259 LEU A N 1
ATOM 4063 C CA . LEU A 1 259 ? 33.342 -71.850 37.117 1.00 30.42 259 LEU A CA 1
ATOM 4064 C C . LEU A 1 259 ? 33.786 -70.563 37.783 1.00 25.23 259 LEU A C 1
ATOM 4065 O O . LEU A 1 259 ? 33.080 -69.548 37.746 1.00 32.61 259 LEU A O 1
ATOM 4081 N N . PRO A 1 260 ? 34.943 -70.575 38.411 1.00 32.16 260 PRO A N 1
ATOM 4082 C CA . PRO A 1 260 ? 35.405 -69.361 39.099 1.00 38.61 260 PRO A CA 1
ATOM 4083 C C . PRO A 1 260 ? 35.852 -68.304 38.103 1.00 36.67 260 PRO A C 1
ATOM 4084 O O . PRO A 1 260 ? 36.109 -68.578 36.921 1.00 34.64 260 PRO A O 1
ATOM 4095 N N . GLY A 1 261 ? 35.935 -67.081 38.589 1.00 35.31 261 GLY A N 1
ATOM 4096 C CA . GLY A 1 261 ? 36.592 -66.019 37.847 1.00 38.53 261 GLY A CA 1
ATOM 4097 C C . GLY A 1 261 ? 35.613 -64.953 37.443 1.00 35.35 261 GLY A C 1
ATOM 4098 O O . GLY A 1 261 ? 34.433 -64.967 37.821 1.00 34.92 261 GLY A O 1
ATOM 4102 N N . GLY A 1 262 ? 36.111 -64.021 36.633 1.00 32.83 262 GLY A N 1
ATOM 4103 C CA . GLY A 1 262 ? 35.317 -62.907 36.154 1.00 29.21 262 GLY A CA 1
ATOM 4104 C C . GLY A 1 262 ? 34.652 -63.167 34.801 1.00 24.25 262 GLY A C 1
ATOM 4105 O O . GLY A 1 262 ? 34.702 -64.255 34.237 1.00 26.62 262 GLY A O 1
ATOM 4109 N N . HIS A 1 263 ? 34.041 -62.104 34.267 1.00 26.33 263 HIS A N 1
ATOM 4110 C CA . HIS A 1 263 ? 33.340 -62.169 32.997 1.00 32.07 263 HIS A CA 1
ATOM 4111 C C . HIS A 1 263 ? 34.229 -62.625 31.833 1.00 32.18 263 HIS A C 1
ATOM 4112 O O . HIS A 1 263 ? 33.749 -63.288 30.896 1.00 28.50 263 HIS A O 1
ATOM 4126 N N . HIS A 1 264 ? 35.522 -62.331 31.897 1.00 27.19 264 HIS A N 1
ATOM 4127 C CA . HIS A 1 264 ? 36.495 -62.771 30.900 1.00 33.44 264 HIS A CA 1
ATOM 4128 C C . HIS A 1 264 ? 37.290 -63.960 31.375 1.00 31.00 264 HIS A C 1
ATOM 4129 O O . HIS A 1 264 ? 38.469 -64.084 31.040 1.00 30.12 264 HIS A O 1
ATOM 4143 N N . LEU A 1 265 ? 36.657 -64.899 32.103 1.00 29.88 265 LEU A N 1
ATOM 4144 C CA . LEU A 1 265 ? 37.425 -65.964 32.745 1.00 23.96 265 LEU A CA 1
ATOM 4145 C C . LEU A 1 265 ? 38.254 -66.769 31.760 1.00 28.28 265 LEU A C 1
ATOM 4146 O O . LEU A 1 265 ? 39.294 -67.331 32.136 1.00 27.80 265 LEU A O 1
ATOM 4162 N N . HIS A 1 266 ? 37.785 -66.919 30.530 1.00 28.06 266 HIS A N 1
ATOM 4163 C CA . HIS A 1 266 ? 38.453 -67.689 29.451 1.00 24.58 266 HIS A CA 1
ATOM 4164 C C . HIS A 1 266 ? 39.735 -66.993 28.987 1.00 25.56 266 HIS A C 1
ATOM 4165 O O . HIS A 1 266 ? 40.531 -67.646 28.399 1.00 27.06 266 HIS A O 1
ATOM 4179 N N . LEU A 1 267 ? 39.838 -65.685 29.156 1.00 25.18 267 LEU A N 1
ATOM 4180 C CA . LEU A 1 267 ? 41.019 -64.898 28.725 1.00 32.97 267 LEU A CA 1
ATOM 4181 C C . LEU A 1 267 ? 41.898 -64.408 29.884 1.00 33.26 267 LEU A C 1
ATOM 4182 O O . LEU A 1 267 ? 43.079 -64.257 29.661 1.00 30.38 267 LEU A O 1
ATOM 4198 N N . ASP A 1 268 ? 41.359 -64.278 31.090 1.00 31.24 268 ASP A N 1
ATOM 4199 C CA . ASP A 1 268 ? 42.073 -63.674 32.236 1.00 31.20 268 ASP A CA 1
ATOM 4200 C C . ASP A 1 268 ? 43.347 -64.444 32.548 1.00 30.67 268 ASP A C 1
ATOM 4201 O O . ASP A 1 268 ? 44.340 -63.819 32.739 1.00 35.82 268 ASP A O 1
ATOM 4210 N N . ASP A 1 269 ? 43.319 -65.759 32.522 1.00 34.28 269 ASP A N 1
ATOM 4211 C CA . ASP A 1 269 ? 44.495 -66.518 32.899 1.00 30.04 269 ASP A CA 1
ATOM 4212 C C . ASP A 1 269 ? 44.400 -67.910 32.311 1.00 29.86 269 ASP A C 1
ATOM 4213 O O . ASP A 1 269 ? 43.371 -68.319 31.769 1.00 35.15 269 ASP A O 1
ATOM 4222 N N . GLU A 1 270 ? 45.502 -68.639 32.415 1.00 34.07 270 GLU A N 1
ATOM 4223 C CA . GLU A 1 270 ? 45.529 -69.974 31.834 1.00 38.67 270 GLU A CA 1
ATOM 4224 C C . GLU A 1 270 ? 44.619 -70.919 32.602 1.00 42.04 270 GLU A C 1
ATOM 4225 O O . GLU A 1 270 ? 44.055 -71.830 31.999 1.00 36.06 270 GLU A O 1
ATOM 4237 N N . ALA A 1 271 ? 44.437 -70.686 33.913 1.00 38.20 271 ALA A N 1
ATOM 4238 C CA . ALA A 1 271 ? 43.554 -71.525 34.717 1.00 41.85 271 ALA A CA 1
ATOM 4239 C C . ALA A 1 271 ? 42.118 -71.469 34.201 1.00 39.56 271 ALA A C 1
ATOM 4240 O O . ALA A 1 271 ? 41.479 -72.498 34.021 1.00 32.35 271 ALA A O 1
ATOM 4247 N N . GLY A 1 272 ? 41.594 -70.268 33.960 1.00 31.63 272 GLY A N 1
ATOM 4248 C CA . GLY A 1 272 ? 40.277 -70.168 33.366 1.00 29.16 272 GLY A CA 1
ATOM 4249 C C . GLY A 1 272 ? 40.230 -70.754 31.972 1.00 31.47 272 GLY A C 1
ATOM 4250 O O . GLY A 1 272 ? 39.304 -71.491 31.633 1.00 30.43 272 GLY A O 1
ATOM 4254 N N . ALA A 1 273 ? 41.240 -70.449 31.145 1.00 33.39 273 ALA A N 1
ATOM 4255 C CA . ALA A 1 273 ? 41.230 -70.956 29.781 1.00 31.67 273 ALA A CA 1
ATOM 4256 C C . ALA A 1 273 ? 41.105 -72.462 29.781 1.00 34.07 273 ALA A C 1
ATOM 4257 O O . ALA A 1 273 ? 40.352 -73.040 28.988 1.00 28.75 273 ALA A O 1
ATOM 4264 N N . GLN A 1 274 ? 41.858 -73.125 30.654 1.00 29.16 274 GLN A N 1
ATOM 4265 C CA . GLN A 1 274 ? 41.871 -74.585 30.644 1.00 34.76 274 GLN A CA 1
ATOM 4266 C C . GLN A 1 274 ? 40.534 -75.155 31.089 1.00 25.39 274 GLN A C 1
ATOM 4267 O O . GLN A 1 274 ? 40.088 -76.188 30.587 1.00 35.79 274 GLN A O 1
ATOM 4281 N N . ALA A 1 275 ? 39.953 -74.549 32.110 1.00 33.30 275 ALA A N 1
ATOM 4282 C CA . ALA A 1 275 ? 38.715 -75.058 32.653 1.00 36.67 275 ALA A CA 1
ATOM 4283 C C . ALA A 1 275 ? 37.603 -74.887 31.643 1.00 31.31 275 ALA A C 1
ATOM 4284 O O . ALA A 1 275 ? 36.832 -75.811 31.423 1.00 26.69 275 ALA A O 1
ATOM 4291 N N . VAL A 1 276 ? 37.514 -73.717 31.003 1.00 28.04 276 VAL A N 1
ATOM 4292 C CA . VAL A 1 276 ? 36.540 -73.581 29.927 1.00 27.87 276 VAL A CA 1
ATOM 4293 C C . VAL A 1 276 ? 36.819 -74.592 28.832 1.00 26.46 276 VAL A C 1
ATOM 4294 O O . VAL A 1 276 ? 35.908 -75.261 28.328 1.00 29.38 276 VAL A O 1
ATOM 4307 N N . ALA A 1 277 ? 38.089 -74.765 28.469 1.00 32.09 277 ALA A N 1
ATOM 4308 C CA . ALA A 1 277 ? 38.397 -75.679 27.389 1.00 29.14 277 ALA A CA 1
ATOM 4309 C C . ALA A 1 277 ? 37.942 -77.099 27.706 1.00 34.34 277 ALA A C 1
ATOM 4310 O O . ALA A 1 277 ? 37.494 -77.838 26.806 1.00 30.74 277 ALA A O 1
ATOM 4317 N N . ARG A 1 278 ? 38.120 -77.533 28.960 1.00 33.36 278 ARG A N 1
ATOM 4318 C CA . ARG A 1 278 ? 37.726 -78.899 29.302 1.00 33.50 278 ARG A CA 1
ATOM 4319 C C . ARG A 1 278 ? 36.238 -79.076 29.082 1.00 28.68 278 ARG A C 1
ATOM 4320 O O . ARG A 1 278 ? 35.793 -80.089 28.536 1.00 34.61 278 ARG A O 1
ATOM 4341 N N . VAL A 1 279 ? 35.450 -78.097 29.490 1.00 30.71 279 VAL A N 1
ATOM 4342 C CA . VAL A 1 279 ? 33.976 -78.159 29.347 1.00 23.92 279 VAL A CA 1
ATOM 4343 C C . VAL A 1 279 ? 33.584 -78.233 27.868 1.00 33.57 279 VAL A C 1
ATOM 4344 O O . VAL A 1 279 ? 32.930 -79.183 27.506 1.00 28.97 279 VAL A O 1
ATOM 4357 N N . PHE A 1 280 ? 34.092 -77.326 27.039 1.00 31.54 280 PHE A N 1
ATOM 4358 C CA . PHE A 1 280 ? 33.756 -77.209 25.597 1.00 31.81 280 PHE A CA 1
ATOM 4359 C C . PHE A 1 280 ? 34.298 -78.399 24.804 1.00 22.35 280 PHE A C 1
ATOM 4360 O O . PHE A 1 280 ? 33.619 -78.831 23.940 1.00 29.58 280 PHE A O 1
ATOM 4377 N N . ALA A 1 281 ? 35.483 -78.894 25.121 1.00 29.02 281 ALA A N 1
ATOM 4378 C CA . ALA A 1 281 ? 36.107 -80.034 24.422 1.00 31.01 281 ALA A CA 1
ATOM 4379 C C . ALA A 1 281 ? 35.219 -81.266 24.602 1.00 32.70 281 ALA A C 1
ATOM 4380 O O . ALA A 1 281 ? 35.024 -81.969 23.656 1.00 34.16 281 ALA A O 1
ATOM 4387 N N . ALA A 1 282 ? 34.684 -81.499 25.788 1.00 37.08 282 ALA A N 1
ATOM 4388 C CA . ALA A 1 282 ? 33.767 -82.628 25.975 1.00 36.78 282 ALA A CA 1
ATOM 4389 C C . ALA A 1 282 ? 32.431 -82.376 25.283 1.00 29.52 282 ALA A C 1
ATOM 4390 O O . ALA A 1 282 ? 31.876 -83.282 24.664 1.00 37.18 282 ALA A O 1
ATOM 4397 N N . PHE A 1 283 ? 31.939 -81.153 25.304 1.00 29.71 283 PHE A N 1
ATOM 4398 C CA . PHE A 1 283 ? 30.654 -80.796 24.666 1.00 29.81 283 PHE A CA 1
ATOM 4399 C C . PHE A 1 283 ? 30.714 -81.017 23.149 1.00 36.47 283 PHE A C 1
ATOM 4400 O O . PHE A 1 283 ? 29.848 -81.668 22.611 1.00 29.06 283 PHE A O 1
ATOM 4417 N N . PHE A 1 284 ? 31.785 -80.572 22.510 1.00 34.26 284 PHE A N 1
ATOM 4418 C CA . PHE A 1 284 ? 31.990 -80.632 21.045 1.00 30.62 284 PHE A CA 1
ATOM 4419 C C . PHE A 1 284 ? 32.210 -82.064 20.578 1.00 36.82 284 PHE A C 1
ATOM 4420 O O . PHE A 1 284 ? 31.973 -82.300 19.432 1.00 43.68 284 PHE A O 1
ATOM 4437 N N . ALA A 1 285 ? 32.679 -82.946 21.445 1.00 36.59 285 ALA A N 1
ATOM 4438 C CA . ALA A 1 285 ? 32.872 -84.381 21.165 1.00 38.36 285 ALA A CA 1
ATOM 4439 C C . ALA A 1 285 ? 31.516 -85.090 21.046 1.00 43.42 285 ALA A C 1
ATOM 4440 O O . ALA A 1 285 ? 31.513 -86.193 20.573 1.00 45.23 285 ALA A O 1
ATOM 4447 N N . ARG A 1 286 ? 30.421 -84.466 21.459 1.00 42.27 286 ARG A N 1
ATOM 4448 C CA . ARG A 1 286 ? 29.053 -85.032 21.386 1.00 40.47 286 ARG A CA 1
ATOM 4449 C C . ARG A 1 286 ? 28.208 -84.237 20.386 1.00 48.73 286 ARG A C 1
ATOM 4450 O O . ARG A 1 286 ? 28.432 -83.069 20.199 1.00 38.60 286 ARG A O 1
ATOM 4472 N N . SER B 1 2 ? 13.854 -12.282 -9.768 1.00 94.98 2 SER B N 1
ATOM 4473 C CA . SER B 1 2 ? 14.743 -13.439 -9.792 1.00 109.10 2 SER B CA 1
ATOM 4474 C C . SER B 1 2 ? 14.001 -14.762 -10.031 1.00 109.79 2 SER B C 1
ATOM 4475 O O . SER B 1 2 ? 12.818 -14.895 -9.707 1.00 100.65 2 SER B O 1
ATOM 4482 N N . LEU B 1 3 ? 14.711 -15.727 -10.617 1.00 103.58 3 LEU B N 1
ATOM 4483 C CA . LEU B 1 3 ? 14.231 -17.100 -10.682 1.00 94.68 3 LEU B CA 1
ATOM 4484 C C . LEU B 1 3 ? 14.340 -17.757 -9.304 1.00 95.78 3 LEU B C 1
ATOM 4485 O O . LEU B 1 3 ? 15.142 -17.351 -8.454 1.00 98.72 3 LEU B O 1
ATOM 4501 N N . GLN B 1 4 ? 13.525 -18.788 -9.085 1.00 92.42 4 GLN B N 1
ATOM 4502 C CA . GLN B 1 4 ? 13.448 -19.458 -7.794 1.00 95.28 4 GLN B CA 1
ATOM 4503 C C . GLN B 1 4 ? 14.003 -20.876 -7.866 1.00 78.46 4 GLN B C 1
ATOM 4504 O O . GLN B 1 4 ? 13.945 -21.536 -8.907 1.00 68.86 4 GLN B O 1
ATOM 4518 N N . VAL B 1 5 ? 14.544 -21.326 -6.736 1.00 67.18 5 VAL B N 1
ATOM 4519 C CA . VAL B 1 5 ? 15.143 -22.651 -6.607 1.00 61.58 5 VAL B CA 1
ATOM 4520 C C . VAL B 1 5 ? 14.035 -23.647 -6.280 1.00 55.72 5 VAL B C 1
ATOM 4521 O O . VAL B 1 5 ? 13.437 -23.591 -5.201 1.00 54.15 5 VAL B O 1
ATOM 4534 N N . GLU B 1 6 ? 13.778 -24.575 -7.198 1.00 45.72 6 GLU B N 1
ATOM 4535 C CA . GLU B 1 6 ? 12.705 -25.560 -7.047 1.00 55.52 6 GLU B CA 1
ATOM 4536 C C . GLU B 1 6 ? 13.186 -26.964 -6.691 1.00 40.97 6 GLU B C 1
ATOM 4537 O O . GLU B 1 6 ? 12.545 -27.629 -5.870 1.00 53.45 6 GLU B O 1
ATOM 4549 N N . GLU B 1 7 ? 14.277 -27.413 -7.293 1.00 48.42 7 GLU B N 1
ATOM 4550 C CA . GLU B 1 7 ? 14.887 -28.747 -7.097 1.00 42.45 7 GLU B CA 1
ATOM 4551 C C . GLU B 1 7 ? 16.223 -28.603 -6.386 1.00 34.50 7 GLU B C 1
ATOM 4552 O O . GLU B 1 7 ? 17.055 -27.910 -6.907 1.00 40.69 7 GLU B O 1
ATOM 4564 N N . VAL B 1 8 ? 16.437 -29.286 -5.278 1.00 37.40 8 VAL B N 1
ATOM 4565 C CA . VAL B 1 8 ? 17.717 -29.219 -4.584 1.00 43.38 8 VAL B CA 1
ATOM 4566 C C . VAL B 1 8 ? 18.168 -30.599 -4.130 1.00 41.86 8 VAL B C 1
ATOM 4567 O O . VAL B 1 8 ? 17.379 -31.546 -4.057 1.00 35.27 8 VAL B O 1
ATOM 4580 N N . ARG B 1 9 ? 19.476 -30.694 -3.872 1.00 35.12 9 ARG B N 1
ATOM 4581 C CA . ARG B 1 9 ? 20.085 -31.748 -3.071 1.00 33.01 9 ARG B CA 1
ATOM 4582 C C . ARG B 1 9 ? 20.199 -31.259 -1.635 1.00 42.56 9 ARG B C 1
ATOM 4583 O O . ARG B 1 9 ? 20.461 -30.077 -1.394 1.00 42.09 9 ARG B O 1
ATOM 4604 N N . ILE B 1 10 ? 19.987 -32.163 -0.684 1.00 32.74 10 ILE B N 1
ATOM 4605 C CA . ILE B 1 10 ? 20.164 -31.867 0.734 1.00 32.51 10 ILE B CA 1
ATOM 4606 C C . ILE B 1 10 ? 21.201 -32.853 1.288 1.00 39.33 10 ILE B C 1
ATOM 4607 O O . ILE B 1 10 ? 20.989 -34.078 1.275 1.00 33.87 10 ILE B O 1
ATOM 4623 N N . SER B 1 11 ? 22.329 -32.322 1.739 1.00 38.03 11 SER B N 1
ATOM 4624 C CA . SER B 1 11 ? 23.466 -33.136 2.145 1.00 38.77 11 SER B CA 1
ATOM 4625 C C . SER B 1 11 ? 23.358 -33.422 3.622 1.00 39.51 11 SER B C 1
ATOM 4626 O O . SER B 1 11 ? 23.359 -32.498 4.440 1.00 38.63 11 SER B O 1
ATOM 4634 N N . LEU B 1 12 ? 23.219 -34.676 3.951 1.00 32.36 12 LEU B N 1
ATOM 4635 C CA . LEU B 1 12 ? 23.284 -35.134 5.320 1.00 31.09 12 LEU B CA 1
ATOM 4636 C C . LEU B 1 12 ? 24.624 -35.793 5.540 1.00 32.68 12 LEU B C 1
ATOM 4637 O O . LEU B 1 12 ? 25.358 -36.086 4.589 1.00 35.41 12 LEU B O 1
ATOM 4653 N N . PRO B 1 13 ? 24.998 -36.032 6.784 1.00 33.94 13 PRO B N 1
ATOM 4654 C CA . PRO B 1 13 ? 26.351 -36.572 7.028 1.00 42.41 13 PRO B CA 1
ATOM 4655 C C . PRO B 1 13 ? 26.583 -37.915 6.356 1.00 45.80 13 PRO B C 1
ATOM 4656 O O . PRO B 1 13 ? 27.691 -38.187 5.883 1.00 43.79 13 PRO B O 1
ATOM 4667 N N . HIS B 1 14 ? 25.545 -38.748 6.265 1.00 39.36 14 HIS B N 1
ATOM 4668 C CA . HIS B 1 14 ? 25.665 -40.105 5.761 1.00 38.92 14 HIS B CA 1
ATOM 4669 C C . HIS B 1 14 ? 25.049 -40.324 4.385 1.00 37.25 14 HIS B C 1
ATOM 4670 O O . HIS B 1 14 ? 25.199 -41.429 3.835 1.00 31.81 14 HIS B O 1
ATOM 4684 N N . ILE B 1 15 ? 24.296 -39.362 3.844 1.00 29.09 15 ILE B N 1
ATOM 4685 C CA . ILE B 1 15 ? 23.589 -39.585 2.580 1.00 32.36 15 ILE B CA 1
ATOM 4686 C C . ILE B 1 15 ? 23.145 -38.250 2.045 1.00 30.00 15 ILE B C 1
ATOM 4687 O O . ILE B 1 15 ? 22.993 -37.288 2.795 1.00 32.87 15 ILE B O 1
ATOM 4703 N N . GLU B 1 16 ? 22.940 -38.192 0.734 1.00 28.39 16 GLU B N 1
ATOM 4704 C CA . GLU B 1 16 ? 22.494 -36.998 0.042 1.00 34.35 16 GLU B CA 1
ATOM 4705 C C . GLU B 1 16 ? 21.137 -37.276 -0.588 1.00 32.34 16 GLU B C 1
ATOM 4706 O O . GLU B 1 16 ? 20.997 -38.198 -1.402 1.00 35.54 16 GLU B O 1
ATOM 4718 N N . LEU B 1 17 ? 20.140 -36.488 -0.208 1.00 30.74 17 LEU B N 1
ATOM 4719 C CA . LEU B 1 17 ? 18.776 -36.669 -0.671 1.00 29.23 17 LEU B CA 1
ATOM 4720 C C . LEU B 1 17 ? 18.401 -35.584 -1.664 1.00 34.88 17 LEU B C 1
ATOM 4721 O O . LEU B 1 17 ? 19.064 -34.552 -1.760 1.00 36.94 17 LEU B O 1
ATOM 4737 N N . ALA B 1 18 ? 17.361 -35.877 -2.448 1.00 31.79 18 ALA B N 1
ATOM 4738 C CA . ALA B 1 18 ? 16.728 -34.951 -3.374 1.00 36.00 18 ALA B CA 1
ATOM 4739 C C . ALA B 1 18 ? 15.437 -34.424 -2.763 1.00 39.03 18 ALA B C 1
ATOM 4740 O O . ALA B 1 18 ? 14.755 -35.139 -2.019 1.00 33.49 18 ALA B O 1
ATOM 4747 N N . ALA B 1 19 ? 15.089 -33.179 -3.101 1.00 30.37 19 ALA B N 1
ATOM 4748 C CA . ALA B 1 19 ? 13.799 -32.623 -2.705 1.00 37.55 19 ALA B CA 1
ATOM 4749 C C . ALA B 1 19 ? 13.331 -31.580 -3.718 1.00 41.73 19 ALA B C 1
ATOM 4750 O O . ALA B 1 19 ? 14.148 -30.940 -4.399 1.00 38.98 19 ALA B O 1
ATOM 4757 N N . HIS B 1 20 ? 11.999 -31.451 -3.834 1.00 40.66 20 HIS B N 1
ATOM 4758 C CA . HIS B 1 20 ? 11.345 -30.352 -4.540 1.00 42.86 20 HIS B CA 1
ATOM 4759 C C . HIS B 1 20 ? 10.757 -29.402 -3.503 1.00 49.24 20 HIS B C 1
ATOM 4760 O O . HIS B 1 20 ? 10.130 -29.846 -2.527 1.00 47.15 20 HIS B O 1
ATOM 4774 N N . LEU B 1 21 ? 10.989 -28.107 -3.694 1.00 45.02 21 LEU B N 1
ATOM 4775 C CA . LEU B 1 21 ? 10.528 -27.082 -2.769 1.00 46.36 21 LEU B CA 1
ATOM 4776 C C . LEU B 1 21 ? 9.262 -26.430 -3.321 1.00 51.60 21 LEU B C 1
ATOM 4777 O O . LEU B 1 21 ? 9.221 -26.024 -4.488 1.00 45.85 21 LEU B O 1
ATOM 4793 N N . PHE B 1 22 ? 8.224 -26.353 -2.488 1.00 55.95 22 PHE B N 1
ATOM 4794 C CA . PHE B 1 22 ? 6.984 -25.672 -2.845 1.00 52.06 22 PHE B CA 1
ATOM 4795 C C . PHE B 1 22 ? 6.748 -24.499 -1.905 1.00 58.03 22 PHE B C 1
ATOM 4796 O O . PHE B 1 22 ? 7.047 -24.589 -0.704 1.00 52.40 22 PHE B O 1
ATOM 4813 N N . GLY B 1 23 ? 6.193 -23.409 -2.453 1.00 63.10 23 GLY B N 1
ATOM 4814 C CA . GLY B 1 23 ? 5.544 -22.400 -1.650 1.00 55.63 23 GLY B CA 1
ATOM 4815 C C . GLY B 1 23 ? 6.407 -21.236 -1.206 1.00 63.38 23 GLY B C 1
ATOM 4816 O O . GLY B 1 23 ? 7.626 -21.191 -1.408 1.00 55.29 23 GLY B O 1
ATOM 4820 N N . PRO B 1 24 ? 5.764 -20.252 -0.590 1.00 64.02 24 PRO B N 1
ATOM 4821 C CA . PRO B 1 24 ? 6.481 -19.027 -0.193 1.00 66.29 24 PRO B CA 1
ATOM 4822 C C . PRO B 1 24 ? 7.628 -19.332 0.769 1.00 63.33 24 PRO B C 1
ATOM 4823 O O . PRO B 1 24 ? 7.504 -20.113 1.745 1.00 66.99 24 PRO B O 1
ATOM 4834 N N . PRO B 1 25 ? 8.822 -18.793 0.476 1.00 62.96 25 PRO B N 1
ATOM 4835 C CA . PRO B 1 25 ? 9.993 -19.078 1.329 1.00 70.35 25 PRO B CA 1
ATOM 4836 C C . PRO B 1 25 ? 9.774 -18.738 2.784 1.00 63.71 25 PRO B C 1
ATOM 4837 O O . PRO B 1 25 ? 10.541 -19.206 3.635 1.00 71.27 25 PRO B O 1
ATOM 4848 N N . ASP B 1 26 ? 8.747 -17.958 3.105 1.00 68.62 26 ASP B N 1
ATOM 4849 C CA . ASP B 1 26 ? 8.430 -17.592 4.482 1.00 71.82 26 ASP B CA 1
ATOM 4850 C C . ASP B 1 26 ? 7.262 -18.382 5.058 1.00 65.59 26 ASP B C 1
ATOM 4851 O O . ASP B 1 26 ? 6.859 -18.118 6.192 1.00 64.81 26 ASP B O 1
ATOM 4860 N N . GLY B 1 27 ? 6.727 -19.346 4.317 1.00 63.99 27 GLY B N 1
ATOM 4861 C CA . GLY B 1 27 ? 5.523 -20.045 4.719 1.00 62.86 27 GLY B CA 1
ATOM 4862 C C . GLY B 1 27 ? 5.748 -21.023 5.870 1.00 57.03 27 GLY B C 1
ATOM 4863 O O . GLY B 1 27 ? 6.851 -21.198 6.387 1.00 55.84 27 GLY B O 1
ATOM 4867 N N . LYS B 1 28 ? 4.640 -21.640 6.296 1.00 58.06 28 LYS B N 1
ATOM 4868 C CA . LYS B 1 28 ? 4.671 -22.684 7.316 1.00 59.82 28 LYS B CA 1
ATOM 4869 C C . LYS B 1 28 ? 5.638 -23.794 6.920 1.00 52.60 28 LYS B C 1
ATOM 4870 O O . LYS B 1 28 ? 5.536 -24.332 5.807 1.00 52.33 28 LYS B O 1
ATOM 4889 N N . PRO B 1 29 ? 6.599 -24.148 7.781 1.00 54.00 29 PRO B N 1
ATOM 4890 C CA . PRO B 1 29 ? 7.556 -25.204 7.415 1.00 52.43 29 PRO B CA 1
ATOM 4891 C C . PRO B 1 29 ? 6.912 -26.580 7.514 1.00 49.66 29 PRO B C 1
ATOM 4892 O O . PRO B 1 29 ? 6.468 -27.011 8.582 1.00 47.03 29 PRO B O 1
ATOM 4903 N N . VAL B 1 30 ? 6.854 -27.262 6.373 1.00 41.69 30 VAL B N 1
ATOM 4904 C CA . VAL B 1 30 ? 6.337 -28.625 6.266 1.00 52.23 30 VAL B CA 1
ATOM 4905 C C . VAL B 1 30 ? 7.301 -29.464 5.430 1.00 52.30 30 VAL B C 1
ATOM 4906 O O . VAL B 1 30 ? 7.727 -29.045 4.344 1.00 42.68 30 VAL B O 1
ATOM 4919 N N . ILE B 1 31 ? 7.633 -30.651 5.927 1.00 49.32 31 ILE B N 1
ATOM 4920 C CA . ILE B 1 31 ? 8.291 -31.674 5.123 1.00 43.84 31 ILE B CA 1
ATOM 4921 C C . ILE B 1 31 ? 7.243 -32.697 4.716 1.00 40.83 31 ILE B C 1
ATOM 4922 O O . ILE B 1 31 ? 6.505 -33.217 5.571 1.00 38.07 31 ILE B O 1
ATOM 4938 N N . ALA B 1 32 ? 7.139 -32.946 3.405 1.00 37.07 32 ALA B N 1
ATOM 4939 C CA . ALA B 1 32 ? 6.201 -33.918 2.850 1.00 40.60 32 ALA B CA 1
ATOM 4940 C C . ALA B 1 32 ? 6.903 -35.242 2.534 1.00 44.29 32 ALA B C 1
ATOM 4941 O O . ALA B 1 32 ? 7.924 -35.265 1.823 1.00 43.79 32 ALA B O 1
ATOM 4948 N N . LEU B 1 33 ? 6.307 -36.338 3.004 1.00 35.13 33 LEU B N 1
ATOM 4949 C CA . LEU B 1 33 ? 6.902 -37.677 2.976 1.00 33.59 33 LEU B CA 1
ATOM 4950 C C . LEU B 1 33 ? 5.995 -38.636 2.214 1.00 47.20 33 LEU B C 1
ATOM 4951 O O . LEU B 1 33 ? 4.824 -38.826 2.589 1.00 41.85 33 LEU B O 1
ATOM 4967 N N . HIS B 1 34 ? 6.552 -39.286 1.182 1.00 31.91 34 HIS B N 1
ATOM 4968 C CA . HIS B 1 34 ? 5.784 -40.141 0.297 1.00 35.67 34 HIS B CA 1
ATOM 4969 C C . HIS B 1 34 ? 5.704 -41.602 0.785 1.00 30.67 34 HIS B C 1
ATOM 4970 O O . HIS B 1 34 ? 6.154 -41.974 1.866 1.00 30.88 34 HIS B O 1
ATOM 4984 N N . GLY B 1 35 ? 5.064 -42.419 -0.002 1.00 37.70 35 GLY B N 1
ATOM 4985 C CA . GLY B 1 35 ? 4.867 -43.806 0.368 1.00 37.06 35 GLY B CA 1
ATOM 4986 C C . GLY B 1 35 ? 5.972 -44.715 -0.194 1.00 40.61 35 GLY B C 1
ATOM 4987 O O . GLY B 1 35 ? 6.803 -44.296 -1.001 1.00 41.11 35 GLY B O 1
ATOM 4991 N N . TRP B 1 36 ? 5.985 -45.946 0.301 1.00 39.96 36 TRP B N 1
ATOM 4992 C CA . TRP B 1 36 ? 6.954 -46.956 -0.113 1.00 34.59 36 TRP B CA 1
ATOM 4993 C C . TRP B 1 36 ? 6.990 -47.079 -1.631 1.00 43.53 36 TRP B C 1
ATOM 4994 O O . TRP B 1 36 ? 5.957 -47.205 -2.283 1.00 36.28 36 TRP B O 1
ATOM 5015 N N . LEU B 1 37 ? 8.194 -47.016 -2.197 1.00 38.66 37 LEU B N 1
ATOM 5016 C CA . LEU B 1 37 ? 8.449 -47.134 -3.635 1.00 35.41 37 LEU B CA 1
ATOM 5017 C C . LEU B 1 37 ? 7.914 -45.946 -4.425 1.00 38.20 37 LEU B C 1
ATOM 5018 O O . LEU B 1 37 ? 7.967 -45.960 -5.650 1.00 36.49 37 LEU B O 1
ATOM 5034 N N . ASP B 1 38 ? 7.389 -44.911 -3.764 1.00 31.55 38 ASP B N 1
ATOM 5035 C CA . ASP B 1 38 ? 6.985 -43.730 -4.522 1.00 35.22 38 ASP B CA 1
ATOM 5036 C C . ASP B 1 38 ? 8.140 -42.731 -4.487 1.00 37.58 38 ASP B C 1
ATOM 5037 O O . ASP B 1 38 ? 9.294 -43.141 -4.367 1.00 37.53 38 ASP B O 1
ATOM 5046 N N . ASN B 1 39 ? 7.842 -41.445 -4.609 1.00 36.27 39 ASN B N 1
ATOM 5047 C CA . ASN B 1 39 ? 8.832 -40.368 -4.661 1.00 34.10 39 ASN B CA 1
ATOM 5048 C C . ASN B 1 39 ? 8.069 -39.053 -4.472 1.00 42.73 39 ASN B C 1
ATOM 5049 O O . ASN B 1 39 ? 6.843 -39.036 -4.289 1.00 44.25 39 ASN B O 1
ATOM 5060 N N . ALA B 1 40 ? 8.797 -37.945 -4.536 1.00 38.10 40 ALA B N 1
ATOM 5061 C CA . ALA B 1 40 ? 8.192 -36.645 -4.248 1.00 40.14 40 ALA B CA 1
ATOM 5062 C C . ALA B 1 40 ? 7.055 -36.272 -5.197 1.00 40.56 40 ALA B C 1
ATOM 5063 O O . ALA B 1 40 ? 6.266 -35.394 -4.866 1.00 40.19 40 ALA B O 1
ATOM 5070 N N . MET B 1 41 ? 6.973 -36.865 -6.391 1.00 42.15 41 MET B N 1
ATOM 5071 C CA . MET B 1 41 ? 5.842 -36.558 -7.266 1.00 43.87 41 MET B CA 1
ATOM 5072 C C . MET B 1 41 ? 4.513 -36.935 -6.624 1.00 50.77 41 MET B C 1
ATOM 5073 O O . MET B 1 41 ? 3.459 -36.429 -7.030 1.00 46.78 41 MET B O 1
ATOM 5087 N N . SER B 1 42 ? 4.544 -37.775 -5.597 1.00 45.29 42 SER B N 1
ATOM 5088 C CA . SER B 1 42 ? 3.332 -38.064 -4.866 1.00 45.61 42 SER B CA 1
ATOM 5089 C C . SER B 1 42 ? 2.607 -36.790 -4.429 1.00 55.84 42 SER B C 1
ATOM 5090 O O . SER B 1 42 ? 1.394 -36.829 -4.199 1.00 36.32 42 SER B O 1
ATOM 5098 N N . PHE B 1 43 ? 3.306 -35.658 -4.334 1.00 46.63 43 PHE B N 1
ATOM 5099 C CA . PHE B 1 43 ? 2.704 -34.429 -3.851 1.00 40.29 43 PHE B CA 1
ATOM 5100 C C . PHE B 1 43 ? 2.571 -33.385 -4.945 1.00 45.49 43 PHE B C 1
ATOM 5101 O O . PHE B 1 43 ? 2.359 -32.200 -4.649 1.00 49.71 43 PHE B O 1
ATOM 5118 N N . SER B 1 44 ? 2.733 -33.808 -6.191 1.00 40.21 44 SER B N 1
ATOM 5119 C CA . SER B 1 44 ? 2.745 -32.889 -7.347 1.00 47.29 44 SER B CA 1
ATOM 5120 C C . SER B 1 44 ? 1.412 -32.137 -7.455 1.00 56.00 44 SER B C 1
ATOM 5121 O O . SER B 1 44 ? 1.460 -30.947 -7.698 1.00 56.25 44 SER B O 1
ATOM 5129 N N . ARG B 1 45 ? 0.273 -32.808 -7.329 1.00 51.97 45 ARG B N 1
ATOM 5130 C CA . ARG B 1 45 ? -1.048 -32.140 -7.354 1.00 57.05 45 ARG B CA 1
ATOM 5131 C C . ARG B 1 45 ? -1.318 -31.392 -6.051 1.00 57.47 45 ARG B C 1
ATOM 5132 O O . ARG B 1 45 ? -1.717 -30.242 -6.110 1.00 57.96 45 ARG B O 1
ATOM 5153 N N . LEU B 1 46 ? -1.084 -32.050 -4.920 1.00 59.39 46 LEU B N 1
ATOM 5154 C CA . LEU B 1 46 ? -1.434 -31.556 -3.565 1.00 54.05 46 LEU B CA 1
ATOM 5155 C C . LEU B 1 46 ? -0.634 -30.355 -3.050 1.00 54.80 46 LEU B C 1
ATOM 5156 O O . LEU B 1 46 ? -1.269 -29.423 -2.595 1.00 52.04 46 LEU B O 1
ATOM 5172 N N . ALA B 1 47 ? 0.691 -30.339 -3.131 1.00 47.44 47 ALA B N 1
ATOM 5173 C CA . ALA B 1 47 ? 1.440 -29.263 -2.489 1.00 44.37 47 ALA B CA 1
ATOM 5174 C C . ALA B 1 47 ? 1.197 -27.897 -3.131 1.00 47.96 47 ALA B C 1
ATOM 5175 O O . ALA B 1 47 ? 1.191 -26.892 -2.393 1.00 52.20 47 ALA B O 1
ATOM 5182 N N . PRO B 1 48 ? 1.032 -27.772 -4.450 1.00 47.46 48 PRO B N 1
ATOM 5183 C CA . PRO B 1 48 ? 0.734 -26.440 -5.023 1.00 59.31 48 PRO B CA 1
ATOM 5184 C C . PRO B 1 48 ? -0.539 -25.817 -4.468 1.00 59.25 48 PRO B C 1
ATOM 5185 O O . PRO B 1 48 ? -0.659 -24.589 -4.452 1.00 63.27 48 PRO B O 1
ATOM 5196 N N . LYS B 1 49 ? -1.469 -26.623 -3.971 1.00 57.56 49 LYS B N 1
ATOM 5197 C CA . LYS B 1 49 ? -2.732 -26.140 -3.441 1.00 54.47 49 LYS B CA 1
ATOM 5198 C C . LYS B 1 49 ? -2.694 -25.852 -1.949 1.00 60.53 49 LYS B C 1
ATOM 5199 O O . LYS B 1 49 ? -3.764 -25.643 -1.366 1.00 66.64 49 LYS B O 1
ATOM 5218 N N . LEU B 1 50 ? -1.526 -25.842 -1.301 1.00 55.62 50 LEU B N 1
ATOM 5219 C CA . LEU B 1 50 ? -1.497 -25.543 0.131 1.00 61.94 50 LEU B CA 1
ATOM 5220 C C . LEU B 1 50 ? -0.759 -24.227 0.361 1.00 65.99 50 LEU B C 1
ATOM 5221 O O . LEU B 1 50 ? 0.344 -24.196 0.912 1.00 57.45 50 LEU B O 1
ATOM 5237 N N . ALA B 1 51 ? -1.404 -23.130 -0.038 1.00 68.38 51 ALA B N 1
ATOM 5238 C CA . ALA B 1 51 ? -0.799 -21.808 0.068 1.00 60.38 51 ALA B CA 1
ATOM 5239 C C . ALA B 1 51 ? -0.431 -21.488 1.509 1.00 51.97 51 ALA B C 1
ATOM 5240 O O . ALA B 1 51 ? -1.007 -22.023 2.460 1.00 58.27 51 ALA B O 1
ATOM 5247 N N . GLY B 1 52 ? 0.550 -20.601 1.667 1.00 54.11 52 GLY B N 1
ATOM 5248 C CA . GLY B 1 52 ? 1.061 -20.262 2.981 1.00 56.26 52 GLY B CA 1
ATOM 5249 C C . GLY B 1 52 ? 1.993 -21.286 3.587 1.00 65.45 52 GLY B C 1
ATOM 5250 O O . GLY B 1 52 ? 2.606 -21.002 4.634 1.00 59.04 52 GLY B O 1
ATOM 5254 N N . LEU B 1 53 ? 2.120 -22.463 2.972 1.00 64.76 53 LEU B N 1
ATOM 5255 C CA . LEU B 1 53 ? 2.975 -23.540 3.462 1.00 65.04 53 LEU B CA 1
ATOM 5256 C C . LEU B 1 53 ? 4.261 -23.608 2.640 1.00 56.24 53 LEU B C 1
ATOM 5257 O O . LEU B 1 53 ? 4.225 -23.541 1.404 1.00 52.97 53 LEU B O 1
ATOM 5273 N N . ARG B 1 54 ? 5.393 -23.717 3.331 1.00 52.34 54 ARG B N 1
ATOM 5274 C CA . ARG B 1 54 ? 6.690 -23.954 2.693 1.00 59.43 54 ARG B CA 1
ATOM 5275 C C . ARG B 1 54 ? 6.950 -25.459 2.789 1.00 57.08 54 ARG B C 1
ATOM 5276 O O . ARG B 1 54 ? 7.347 -25.970 3.844 1.00 48.12 54 ARG B O 1
ATOM 5297 N N . ILE B 1 55 ? 6.690 -26.167 1.690 1.00 52.77 55 ILE B N 1
ATOM 5298 C CA . ILE B 1 55 ? 6.673 -27.625 1.676 1.00 49.93 55 ILE B CA 1
ATOM 5299 C C . ILE B 1 55 ? 7.950 -28.144 1.026 1.00 49.68 55 ILE B C 1
ATOM 5300 O O . ILE B 1 55 ? 8.197 -27.903 -0.160 1.00 40.49 55 ILE B O 1
ATOM 5316 N N . VAL B 1 56 ? 8.729 -28.904 1.792 1.00 45.93 56 VAL B N 1
ATOM 5317 C CA . VAL B 1 56 ? 9.871 -29.648 1.266 1.00 47.65 56 VAL B CA 1
ATOM 5318 C C . VAL B 1 56 ? 9.386 -31.059 0.936 1.00 37.97 56 VAL B C 1
ATOM 5319 O O . VAL B 1 56 ? 9.152 -31.871 1.831 1.00 38.44 56 VAL B O 1
ATOM 5332 N N . ALA B 1 57 ? 9.197 -31.340 -0.351 1.00 38.02 57 ALA B N 1
ATOM 5333 C CA . ALA B 1 57 ? 8.773 -32.667 -0.803 1.00 47.00 57 ALA B CA 1
ATOM 5334 C C . ALA B 1 57 ? 10.016 -33.534 -0.996 1.00 40.36 57 ALA B C 1
ATOM 5335 O O . ALA B 1 57 ? 10.718 -33.432 -2.009 1.00 36.27 57 ALA B O 1
ATOM 5342 N N . LEU B 1 58 ? 10.268 -34.399 -0.026 1.00 36.87 58 LEU B N 1
ATOM 5343 C CA . LEU B 1 58 ? 11.511 -35.156 0.061 1.00 39.00 58 LEU B CA 1
ATOM 5344 C C . LEU B 1 58 ? 11.417 -36.508 -0.629 1.00 37.20 58 LEU B C 1
ATOM 5345 O O . LEU B 1 58 ? 10.458 -37.261 -0.411 1.00 34.44 58 LEU B O 1
ATOM 5361 N N . ASP B 1 59 ? 12.428 -36.829 -1.437 1.00 33.95 59 ASP B N 1
ATOM 5362 C CA . ASP B 1 59 ? 12.656 -38.216 -1.835 1.00 33.20 59 ASP B CA 1
ATOM 5363 C C . ASP B 1 59 ? 13.312 -38.968 -0.680 1.00 28.25 59 ASP B C 1
ATOM 5364 O O . ASP B 1 59 ? 14.397 -38.610 -0.232 1.00 35.02 59 ASP B O 1
ATOM 5373 N N . PHE B 1 60 ? 12.652 -39.990 -0.173 1.00 31.25 60 PHE B N 1
ATOM 5374 C CA . PHE B 1 60 ? 13.295 -40.869 0.799 1.00 29.90 60 PHE B CA 1
ATOM 5375 C C . PHE B 1 60 ? 14.537 -41.520 0.188 1.00 30.68 60 PHE B C 1
ATOM 5376 O O . PHE B 1 60 ? 14.638 -41.710 -1.036 1.00 28.57 60 PHE B O 1
ATOM 5393 N N . ALA B 1 61 ? 15.518 -41.842 1.043 1.00 28.32 61 ALA B N 1
ATOM 5394 C CA . ALA B 1 61 ? 16.652 -42.632 0.575 1.00 27.80 61 ALA B CA 1
ATOM 5395 C C . ALA B 1 61 ? 16.152 -43.786 -0.275 1.00 29.37 61 ALA B C 1
ATOM 5396 O O . ALA B 1 61 ? 15.128 -44.404 0.032 1.00 28.54 61 ALA B O 1
ATOM 5403 N N . GLY B 1 62 ? 16.864 -44.064 -1.354 1.00 26.53 62 GLY B N 1
ATOM 5404 C CA . GLY B 1 62 ? 16.499 -45.179 -2.198 1.00 30.02 62 GLY B CA 1
ATOM 5405 C C . GLY B 1 62 ? 15.342 -44.954 -3.154 1.00 32.93 62 GLY B C 1
ATOM 5406 O O . GLY B 1 62 ? 15.020 -45.874 -3.934 1.00 30.56 62 GLY B O 1
ATOM 5410 N N . HIS B 1 63 ? 14.743 -43.763 -3.163 1.00 28.79 63 HIS B N 1
ATOM 5411 C CA . HIS B 1 63 ? 13.555 -43.466 -3.948 1.00 29.01 63 HIS B CA 1
ATOM 5412 C C . HIS B 1 63 ? 13.775 -42.228 -4.811 1.00 32.42 63 HIS B C 1
ATOM 5413 O O . HIS B 1 63 ? 14.501 -41.300 -4.433 1.00 28.81 63 HIS B O 1
ATOM 5427 N N . GLY B 1 64 ? 13.076 -42.166 -5.936 1.00 32.36 64 GLY B N 1
ATOM 5428 C CA . GLY B 1 64 ? 13.124 -40.942 -6.746 1.00 31.94 64 GLY B CA 1
ATOM 5429 C C . GLY B 1 64 ? 14.544 -40.587 -7.160 1.00 34.35 64 GLY B C 1
ATOM 5430 O O . GLY B 1 64 ? 15.263 -41.388 -7.777 1.00 33.77 64 GLY B O 1
ATOM 5434 N N . HIS B 1 65 ? 14.991 -39.387 -6.792 1.00 29.77 65 HIS B N 1
ATOM 5435 C CA . HIS B 1 65 ? 16.327 -38.947 -7.145 1.00 27.90 65 HIS B CA 1
ATOM 5436 C C . HIS B 1 65 ? 17.280 -38.875 -5.948 1.00 28.25 65 HIS B C 1
ATOM 5437 O O . HIS B 1 65 ? 18.399 -38.382 -6.091 1.00 30.60 65 HIS B O 1
ATOM 5451 N N . SER B 1 66 ? 16.877 -39.365 -4.790 1.00 30.00 66 SER B N 1
ATOM 5452 C CA . SER B 1 66 ? 17.767 -39.385 -3.650 1.00 30.39 66 SER B CA 1
ATOM 5453 C C . SER B 1 66 ? 18.805 -40.483 -3.868 1.00 29.23 66 SER B C 1
ATOM 5454 O O . SER B 1 66 ? 18.590 -41.419 -4.642 1.00 30.22 66 SER B O 1
ATOM 5462 N N . ALA B 1 67 ? 19.969 -40.326 -3.243 1.00 28.74 67 ALA B N 1
ATOM 5463 C CA . ALA B 1 67 ? 20.961 -41.404 -3.285 1.00 32.23 67 ALA B CA 1
ATOM 5464 C C . ALA B 1 67 ? 20.379 -42.664 -2.645 1.00 30.73 67 ALA B C 1
ATOM 5465 O O . ALA B 1 67 ? 19.472 -42.591 -1.800 1.00 27.76 67 ALA B O 1
ATOM 5472 N N . HIS B 1 68 ? 20.907 -43.814 -3.065 1.00 28.70 68 HIS B N 1
ATOM 5473 C CA . HIS B 1 68 ? 20.738 -45.072 -2.358 1.00 28.96 68 HIS B CA 1
ATOM 5474 C C . HIS B 1 68 ? 21.645 -45.095 -1.139 1.00 33.26 68 HIS B C 1
ATOM 5475 O O . HIS B 1 68 ? 22.686 -44.444 -1.107 1.00 32.54 68 HIS B O 1
ATOM 5489 N N . ARG B 1 69 ? 21.256 -45.857 -0.130 1.00 27.64 69 ARG B N 1
ATOM 5490 C CA . ARG B 1 69 ? 22.096 -45.945 1.051 1.00 27.44 69 ARG B CA 1
ATOM 5491 C C . ARG B 1 69 ? 23.369 -46.712 0.742 1.00 29.14 69 ARG B C 1
ATOM 5492 O O . ARG B 1 69 ? 23.424 -47.535 -0.178 1.00 25.05 69 ARG B O 1
ATOM 5513 N N . ALA B 1 70 ? 24.390 -46.486 1.563 1.00 30.61 70 ALA B N 1
ATOM 5514 C CA . ALA B 1 70 ? 25.636 -47.224 1.373 1.00 35.74 70 ALA B CA 1
ATOM 5515 C C . ALA B 1 70 ? 25.436 -48.718 1.633 1.00 32.38 70 ALA B C 1
ATOM 5516 O O . ALA B 1 70 ? 24.431 -49.165 2.189 1.00 26.91 70 ALA B O 1
ATOM 5523 N N . GLU B 1 71 ? 26.432 -49.480 1.198 1.00 32.28 71 GLU B N 1
ATOM 5524 C CA . GLU B 1 71 ? 26.476 -50.920 1.343 1.00 40.15 71 GLU B CA 1
ATOM 5525 C C . GLU B 1 71 ? 26.216 -51.312 2.777 1.00 28.97 71 GLU B C 1
ATOM 5526 O O . GLU B 1 71 ? 26.818 -50.746 3.699 1.00 28.96 71 GLU B O 1
ATOM 5538 N N . GLY B 1 72 ? 25.319 -52.282 2.955 1.00 26.54 72 GLY B N 1
ATOM 5539 C CA . GLY B 1 72 ? 25.010 -52.828 4.273 1.00 29.97 72 GLY B CA 1
ATOM 5540 C C . GLY B 1 72 ? 24.034 -52.030 5.111 1.00 29.46 72 GLY B C 1
ATOM 5541 O O . GLY B 1 72 ? 23.664 -52.483 6.206 1.00 32.23 72 GLY B O 1
ATOM 5545 N N . ALA B 1 73 ? 23.637 -50.838 4.684 1.00 27.32 73 ALA B N 1
ATOM 5546 C CA . ALA B 1 73 ? 22.717 -50.052 5.493 1.00 26.13 73 ALA B CA 1
ATOM 5547 C C . ALA B 1 73 ? 21.280 -50.483 5.215 1.00 26.30 73 ALA B C 1
ATOM 5548 O O . ALA B 1 73 ? 20.937 -50.849 4.099 1.00 28.59 73 ALA B O 1
ATOM 5555 N N . SER B 1 74 ? 20.442 -50.413 6.241 1.00 27.58 74 SER B N 1
ATOM 5556 C CA . SER B 1 74 ? 19.058 -50.873 6.214 1.00 29.57 74 SER B CA 1
ATOM 5557 C C . SER B 1 74 ? 18.090 -49.766 5.793 1.00 28.18 74 SER B C 1
ATOM 5558 O O . SER B 1 74 ? 18.381 -48.570 5.900 1.00 28.59 74 SER B O 1
ATOM 5566 N N . TYR B 1 75 ? 16.899 -50.185 5.325 1.00 32.34 75 TYR B N 1
ATOM 5567 C CA . TYR B 1 75 ? 15.811 -49.246 5.042 1.00 26.23 75 TYR B CA 1
ATOM 5568 C C . TYR B 1 75 ? 14.661 -49.454 6.020 1.00 29.33 75 TYR B C 1
ATOM 5569 O O . TYR B 1 75 ? 13.578 -49.870 5.615 1.00 32.27 75 TYR B O 1
ATOM 5587 N N . LEU B 1 76 ? 14.892 -49.242 7.297 1.00 33.68 76 LEU B N 1
ATOM 5588 C CA . LEU B 1 76 ? 13.840 -49.450 8.288 1.00 31.77 76 LEU B CA 1
ATOM 5589 C C . LEU B 1 76 ? 13.125 -48.126 8.576 1.00 36.27 76 LEU B C 1
ATOM 5590 O O . LEU B 1 76 ? 13.618 -47.049 8.241 1.00 29.30 76 LEU B O 1
ATOM 5606 N N . LEU B 1 77 ? 11.931 -48.229 9.190 1.00 27.28 77 LEU B N 1
ATOM 5607 C CA . LEU B 1 77 ? 11.110 -47.051 9.431 1.00 30.80 77 LEU B CA 1
ATOM 5608 C C . LEU B 1 77 ? 11.889 -45.987 10.179 1.00 31.73 77 LEU B C 1
ATOM 5609 O O . LEU B 1 77 ? 11.798 -44.803 9.850 1.00 34.42 77 LEU B O 1
ATOM 5625 N N . TRP B 1 78 ? 12.645 -46.387 11.202 1.00 31.02 78 TRP B N 1
ATOM 5626 C CA . TRP B 1 78 ? 13.330 -45.398 12.010 1.00 35.95 78 TRP B CA 1
ATOM 5627 C C . TRP B 1 78 ? 14.605 -44.888 11.351 1.00 36.21 78 TRP B C 1
ATOM 5628 O O . TRP B 1 78 ? 15.168 -43.902 11.830 1.00 30.99 78 TRP B O 1
ATOM 5649 N N . ASP B 1 79 ? 15.065 -45.522 10.268 1.00 34.86 79 ASP B N 1
ATOM 5650 C CA . ASP B 1 79 ? 16.144 -44.924 9.488 1.00 31.80 79 ASP B CA 1
ATOM 5651 C C . ASP B 1 79 ? 15.617 -43.737 8.695 1.00 30.22 79 ASP B C 1
ATOM 5652 O O . ASP B 1 79 ? 16.281 -42.695 8.614 1.00 28.74 79 ASP B O 1
ATOM 5661 N N . TYR B 1 80 ? 14.442 -43.900 8.067 1.00 29.73 80 TYR B N 1
ATOM 5662 C CA . TYR B 1 80 ? 13.779 -42.777 7.411 1.00 34.23 80 TYR B CA 1
ATOM 5663 C C . TYR B 1 80 ? 13.557 -41.650 8.399 1.00 30.32 80 TYR B C 1
ATOM 5664 O O . TYR B 1 80 ? 13.740 -40.477 8.071 1.00 30.93 80 TYR B O 1
ATOM 5682 N N . ALA B 1 81 ? 13.113 -41.994 9.604 1.00 31.97 81 ALA B N 1
ATOM 5683 C CA . ALA B 1 81 ? 12.836 -40.982 10.611 1.00 36.98 81 ALA B CA 1
ATOM 5684 C C . ALA B 1 81 ? 14.081 -40.171 10.944 1.00 33.05 81 ALA B C 1
ATOM 5685 O O . ALA B 1 81 ? 14.001 -38.951 11.118 1.00 33.05 81 ALA B O 1
ATOM 5692 N N . LEU B 1 82 ? 15.226 -40.836 11.117 1.00 35.03 82 LEU B N 1
ATOM 5693 C CA . LEU B 1 82 ? 16.457 -40.083 11.340 1.00 31.41 82 LEU B CA 1
ATOM 5694 C C . LEU B 1 82 ? 16.768 -39.207 10.139 1.00 34.60 82 LEU B C 1
ATOM 5695 O O . LEU B 1 82 ? 17.151 -38.044 10.292 1.00 37.03 82 LEU B O 1
ATOM 5711 N N . ASP B 1 83 ? 16.590 -39.726 8.929 1.00 31.71 83 ASP B N 1
ATOM 5712 C CA . ASP B 1 83 ? 16.897 -38.883 7.780 1.00 28.93 83 ASP B CA 1
ATOM 5713 C C . ASP B 1 83 ? 16.047 -37.620 7.811 1.00 32.93 83 ASP B C 1
ATOM 5714 O O . ASP B 1 83 ? 16.509 -36.535 7.449 1.00 35.37 83 ASP B O 1
ATOM 5723 N N . VAL B 1 84 ? 14.773 -37.751 8.135 1.00 35.60 84 VAL B N 1
ATOM 5724 C CA . VAL B 1 84 ? 13.833 -36.598 8.118 1.00 40.12 84 VAL B CA 1
ATOM 5725 C C . VAL B 1 84 ? 14.310 -35.561 9.133 1.00 34.74 84 VAL B C 1
ATOM 5726 O O . VAL B 1 84 ? 14.343 -34.405 8.802 1.00 35.58 84 VAL B O 1
ATOM 5739 N N . LEU B 1 85 ? 14.736 -36.004 10.298 1.00 35.29 85 LEU B N 1
ATOM 5740 C CA . LEU B 1 85 ? 15.236 -35.131 11.379 1.00 42.56 85 LEU B CA 1
ATOM 5741 C C . LEU B 1 85 ? 16.470 -34.374 10.891 1.00 44.56 85 LEU B C 1
ATOM 5742 O O . LEU B 1 85 ? 16.531 -33.180 11.084 1.00 40.76 85 LEU B O 1
ATOM 5758 N N . MET B 1 86 ? 17.387 -35.065 10.233 1.00 36.15 86 MET B N 1
ATOM 5759 C CA . MET B 1 86 ? 18.632 -34.480 9.698 1.00 40.01 86 MET B CA 1
ATOM 5760 C C . MET B 1 86 ? 18.293 -33.501 8.569 1.00 35.83 86 MET B C 1
ATOM 5761 O O . MET B 1 86 ? 19.022 -32.555 8.418 1.00 37.66 86 MET B O 1
ATOM 5775 N N . VAL B 1 87 ? 17.267 -33.761 7.766 1.00 35.32 87 VAL B N 1
ATOM 5776 C CA . VAL B 1 87 ? 16.868 -32.804 6.746 1.00 32.19 87 VAL B CA 1
ATOM 5777 C C . VAL B 1 87 ? 16.437 -31.493 7.408 1.00 41.39 87 VAL B C 1
ATOM 5778 O O . VAL B 1 87 ? 16.855 -30.397 7.009 1.00 35.01 87 VAL B O 1
ATOM 5791 N N . ALA B 1 88 ? 15.596 -31.595 8.439 1.00 42.07 88 ALA B N 1
ATOM 5792 C CA . ALA B 1 88 ? 15.188 -30.421 9.207 1.00 46.30 88 ALA B CA 1
ATOM 5793 C C . ALA B 1 88 ? 16.399 -29.665 9.757 1.00 46.20 88 ALA B C 1
ATOM 5794 O O . ALA B 1 88 ? 16.484 -28.437 9.626 1.00 43.00 88 ALA B O 1
ATOM 5801 N N . GLU B 1 89 ? 17.359 -30.384 10.359 1.00 42.31 89 GLU B N 1
ATOM 5802 C CA . GLU B 1 89 ? 18.572 -29.728 10.856 1.00 42.81 89 GLU B CA 1
ATOM 5803 C C . GLU B 1 89 ? 19.303 -29.002 9.736 1.00 47.73 89 GLU B C 1
ATOM 5804 O O . GLU B 1 89 ? 19.723 -27.849 9.887 1.00 46.24 89 GLU B O 1
ATOM 5816 N N . GLN B 1 90 ? 19.490 -29.678 8.606 1.00 40.00 90 GLN B N 1
ATOM 5817 C CA . GLN B 1 90 ? 20.184 -29.078 7.471 1.00 37.49 90 GLN B CA 1
ATOM 5818 C C . GLN B 1 90 ? 19.433 -27.855 6.954 1.00 41.69 90 GLN B C 1
ATOM 5819 O O . GLN B 1 90 ? 20.035 -26.917 6.425 1.00 41.76 90 GLN B O 1
ATOM 5833 N N . LEU B 1 91 ? 18.126 -27.835 7.118 1.00 38.31 91 LEU B N 1
ATOM 5834 C CA . LEU B 1 91 ? 17.362 -26.677 6.707 1.00 42.17 91 LEU B CA 1
ATOM 5835 C C . LEU B 1 91 ? 17.359 -25.568 7.751 1.00 45.70 91 LEU B C 1
ATOM 5836 O O . LEU B 1 91 ? 16.829 -24.492 7.461 1.00 46.34 91 LEU B O 1
ATOM 5852 N N . GLY B 1 92 ? 17.919 -25.809 8.942 1.00 45.21 92 GLY B N 1
ATOM 5853 C CA . GLY B 1 92 ? 17.813 -24.873 10.048 1.00 50.92 92 GLY B CA 1
ATOM 5854 C C . GLY B 1 92 ? 16.422 -24.744 10.636 1.00 52.48 92 GLY B C 1
ATOM 5855 O O . GLY B 1 92 ? 16.071 -23.688 11.158 1.00 57.36 92 GLY B O 1
ATOM 5859 N N . TRP B 1 93 ? 15.625 -25.797 10.569 1.00 43.62 93 TRP B N 1
ATOM 5860 C CA . TRP B 1 93 ? 14.282 -25.827 11.122 1.00 48.22 93 TRP B CA 1
ATOM 5861 C C . TRP B 1 93 ? 14.338 -26.511 12.479 1.00 59.46 93 TRP B C 1
ATOM 5862 O O . TRP B 1 93 ? 14.819 -27.647 12.572 1.00 65.01 93 TRP B O 1
ATOM 5883 N N . GLU B 1 94 ? 13.823 -25.895 13.536 1.00 61.10 94 GLU B N 1
ATOM 5884 C CA . GLU B 1 94 ? 13.800 -26.558 14.863 1.00 59.16 94 GLU B CA 1
ATOM 5885 C C . GLU B 1 94 ? 12.444 -27.228 15.073 1.00 64.05 94 GLU B C 1
ATOM 5886 O O . GLU B 1 94 ? 12.408 -28.382 15.463 1.00 67.32 94 GLU B O 1
ATOM 5898 N N . ARG B 1 95 ? 11.366 -26.517 14.808 1.00 57.09 95 ARG B N 1
ATOM 5899 C CA . ARG B 1 95 ? 9.990 -27.027 14.944 1.00 56.88 95 ARG B CA 1
ATOM 5900 C C . ARG B 1 95 ? 9.411 -27.073 13.535 1.00 50.83 95 ARG B C 1
ATOM 5901 O O . ARG B 1 95 ? 9.694 -26.171 12.795 1.00 58.16 95 ARG B O 1
ATOM 5922 N N . PHE B 1 96 ? 8.680 -28.103 13.149 1.00 41.18 96 PHE B N 1
ATOM 5923 C CA . PHE B 1 96 ? 8.118 -28.181 11.784 1.00 44.53 96 PHE B CA 1
ATOM 5924 C C . PHE B 1 96 ? 6.936 -29.124 11.742 1.00 39.82 96 PHE B C 1
ATOM 5925 O O . PHE B 1 96 ? 6.751 -29.887 12.643 1.00 42.85 96 PHE B O 1
ATOM 5942 N N . SER B 1 97 ? 6.172 -29.039 10.675 1.00 44.21 97 SER B N 1
ATOM 5943 C CA . SER B 1 97 ? 5.057 -29.948 10.453 1.00 48.46 97 SER B CA 1
ATOM 5944 C C . SER B 1 97 ? 5.424 -31.053 9.472 1.00 45.19 97 SER B C 1
ATOM 5945 O O . SER B 1 97 ? 6.359 -30.939 8.672 1.00 44.61 97 SER B O 1
ATOM 5953 N N . LEU B 1 98 ? 4.629 -32.116 9.510 1.00 43.05 98 LEU B N 1
ATOM 5954 C CA . LEU B 1 98 ? 4.811 -33.241 8.611 1.00 45.84 98 LEU B CA 1
ATOM 5955 C C . LEU B 1 98 ? 3.522 -33.520 7.864 1.00 50.07 98 LEU B C 1
ATOM 5956 O O . LEU B 1 98 ? 2.435 -33.573 8.455 1.00 47.05 98 LEU B O 1
ATOM 5972 N N . LEU B 1 99 ? 3.662 -33.680 6.560 1.00 40.51 99 LEU B N 1
ATOM 5973 C CA . LEU B 1 99 ? 2.611 -34.115 5.669 1.00 40.61 99 LEU B CA 1
ATOM 5974 C C . LEU B 1 99 ? 3.072 -35.437 5.070 1.00 47.84 99 LEU B C 1
ATOM 5975 O O . LEU B 1 99 ? 4.007 -35.462 4.265 1.00 47.17 99 LEU B O 1
ATOM 5991 N N . GLY B 1 100 ? 2.405 -36.520 5.430 1.00 44.12 100 GLY B N 1
ATOM 5992 C CA . GLY B 1 100 ? 2.842 -37.850 5.034 1.00 39.54 100 GLY B CA 1
ATOM 5993 C C . GLY B 1 100 ? 1.746 -38.652 4.369 1.00 42.85 100 GLY B C 1
ATOM 5994 O O . GLY B 1 100 ? 0.599 -38.647 4.816 1.00 39.88 100 GLY B O 1
ATOM 5998 N N . HIS B 1 101 ? 2.121 -39.355 3.301 1.00 34.66 101 HIS B N 1
ATOM 5999 C CA . HIS B 1 101 ? 1.286 -40.374 2.676 1.00 34.27 101 HIS B CA 1
ATOM 6000 C C . HIS B 1 101 ? 1.783 -41.779 3.014 1.00 44.38 101 HIS B C 1
ATOM 6001 O O . HIS B 1 101 ? 2.945 -42.114 2.761 1.00 40.61 101 HIS B O 1
ATOM 6016 N N . SER B 1 102 ? 0.892 -42.608 3.560 1.00 38.41 102 SER B N 1
ATOM 6017 C CA . SER B 1 102 ? 1.107 -44.054 3.692 1.00 44.33 102 SER B CA 1
ATOM 6018 C C . SER B 1 102 ? 2.385 -44.281 4.493 1.00 39.48 102 SER B C 1
ATOM 6019 O O . SER B 1 102 ? 2.451 -43.841 5.661 1.00 37.91 102 SER B O 1
ATOM 6027 N N . MET B 1 103 ? 3.408 -44.954 3.953 1.00 35.13 103 MET B N 1
ATOM 6028 C CA . MET B 1 103 ? 4.634 -45.112 4.731 1.00 30.82 103 MET B CA 1
ATOM 6029 C C . MET B 1 103 ? 5.088 -43.781 5.339 1.00 26.61 103 MET B C 1
ATOM 6030 O O . MET B 1 103 ? 5.513 -43.727 6.502 1.00 34.76 103 MET B O 1
ATOM 6044 N N . GLY B 1 104 ? 5.011 -42.701 4.558 1.00 34.70 104 GLY B N 1
ATOM 6045 C CA . GLY B 1 104 ? 5.422 -41.394 5.053 1.00 36.68 104 GLY B CA 1
ATOM 6046 C C . GLY B 1 104 ? 4.646 -40.954 6.273 1.00 39.60 104 GLY B C 1
ATOM 6047 O O . GLY B 1 104 ? 5.206 -40.338 7.196 1.00 37.06 104 GLY B O 1
ATOM 6051 N N . ALA B 1 105 ? 3.348 -41.286 6.316 1.00 40.29 105 ALA B N 1
ATOM 6052 C CA . ALA B 1 105 ? 2.554 -40.980 7.507 1.00 40.40 105 ALA B CA 1
ATOM 6053 C C . ALA B 1 105 ? 2.984 -41.843 8.686 1.00 37.05 105 ALA B C 1
ATOM 6054 O O . ALA B 1 105 ? 3.042 -41.371 9.836 1.00 40.64 105 ALA B O 1
ATOM 6061 N N . ILE B 1 106 ? 3.322 -43.112 8.429 1.00 35.06 106 ILE B N 1
ATOM 6062 C CA . ILE B 1 106 ? 3.807 -43.934 9.541 1.00 39.26 106 ILE B CA 1
ATOM 6063 C C . ILE B 1 106 ? 5.095 -43.340 10.108 1.00 33.59 106 ILE B C 1
ATOM 6064 O O . ILE B 1 106 ? 5.260 -43.215 11.329 1.00 35.62 106 ILE B O 1
ATOM 6080 N N . VAL B 1 107 ? 6.007 -42.922 9.230 1.00 34.34 107 VAL B N 1
ATOM 6081 C CA . VAL B 1 107 ? 7.247 -42.303 9.697 1.00 35.82 107 VAL B CA 1
ATOM 6082 C C . VAL B 1 107 ? 6.931 -41.050 10.515 1.00 35.70 107 VAL B C 1
ATOM 6083 O O . VAL B 1 107 ? 7.567 -40.775 11.541 1.00 37.54 107 VAL B O 1
ATOM 6096 N N . SER B 1 108 ? 5.965 -40.255 10.051 1.00 37.70 108 SER B N 1
ATOM 6097 C CA . SER B 1 108 ? 5.646 -39.006 10.733 1.00 38.36 108 SER B CA 1
ATOM 6098 C C . SER B 1 108 ? 5.134 -39.273 12.141 1.00 37.37 108 SER B C 1
ATOM 6099 O O . SER B 1 108 ? 5.527 -38.588 13.092 1.00 38.02 108 SER B O 1
ATOM 6107 N N . VAL B 1 109 ? 4.304 -40.310 12.303 1.00 41.14 109 VAL B N 1
ATOM 6108 C CA . VAL B 1 109 ? 3.804 -40.664 13.630 1.00 45.35 109 VAL B CA 1
ATOM 6109 C C . VAL B 1 109 ? 4.936 -41.112 14.547 1.00 44.32 109 VAL B C 1
ATOM 6110 O O . VAL B 1 109 ? 4.961 -40.769 15.736 1.00 40.82 109 VAL B O 1
ATOM 6123 N N . LEU B 1 110 ? 5.875 -41.913 14.034 1.00 40.97 110 LEU B N 1
ATOM 6124 C CA . LEU B 1 110 ? 7.028 -42.283 14.861 1.00 36.66 110 LEU B CA 1
ATOM 6125 C C . LEU B 1 110 ? 7.780 -41.048 15.332 1.00 36.53 110 LEU B C 1
ATOM 6126 O O . LEU B 1 110 ? 8.196 -40.955 16.499 1.00 36.24 110 LEU B O 1
ATOM 6142 N N . LEU B 1 111 ? 7.960 -40.085 14.432 1.00 33.97 111 LEU B N 1
ATOM 6143 C CA . LEU B 1 111 ? 8.695 -38.870 14.769 1.00 41.98 111 LEU B CA 1
ATOM 6144 C C . LEU B 1 111 ? 7.965 -38.066 15.836 1.00 41.12 111 LEU B C 1
ATOM 6145 O O . LEU B 1 111 ? 8.553 -37.679 16.850 1.00 41.26 111 LEU B O 1
ATOM 6161 N N . ALA B 1 112 ? 6.674 -37.804 15.620 1.00 48.41 112 ALA B N 1
ATOM 6162 C CA . ALA B 1 112 ? 5.911 -37.027 16.595 1.00 42.06 112 ALA B CA 1
ATOM 6163 C C . ALA B 1 112 ? 5.903 -37.725 17.944 1.00 46.21 112 ALA B C 1
ATOM 6164 O O . ALA B 1 112 ? 6.074 -37.083 18.989 1.00 42.51 112 ALA B O 1
ATOM 6171 N N . GLY B 1 113 ? 5.767 -39.054 17.940 1.00 46.06 113 GLY B N 1
ATOM 6172 C CA . GLY B 1 113 ? 5.713 -39.777 19.194 1.00 44.05 113 GLY B CA 1
ATOM 6173 C C . GLY B 1 113 ? 7.030 -39.781 19.934 1.00 43.22 113 GLY B C 1
ATOM 6174 O O . GLY B 1 113 ? 7.060 -39.785 21.172 1.00 39.69 113 GLY B O 1
ATOM 6178 N N . ALA B 1 114 ? 8.129 -39.796 19.198 1.00 44.86 114 ALA B N 1
ATOM 6179 C CA . ALA B 1 114 ? 9.444 -39.895 19.805 1.00 45.76 114 ALA B CA 1
ATOM 6180 C C . ALA B 1 114 ? 10.003 -38.541 20.222 1.00 42.75 114 ALA B C 1
ATOM 6181 O O . ALA B 1 114 ? 10.753 -38.478 21.194 1.00 45.17 114 ALA B O 1
ATOM 6188 N N . LEU B 1 115 ? 9.729 -37.507 19.442 1.00 43.51 115 LEU B N 1
ATOM 6189 C CA . LEU B 1 115 ? 10.216 -36.130 19.679 1.00 50.06 115 LEU B CA 1
ATOM 6190 C C . LEU B 1 115 ? 9.016 -35.186 19.601 1.00 49.00 115 LEU B C 1
ATOM 6191 O O . LEU B 1 115 ? 8.928 -34.432 18.653 1.00 44.26 115 LEU B O 1
ATOM 6207 N N . PRO B 1 116 ? 8.112 -35.137 20.601 1.00 45.45 116 PRO B N 1
ATOM 6208 C CA . PRO B 1 116 ? 6.951 -34.270 20.527 1.00 50.27 116 PRO B CA 1
ATOM 6209 C C . PRO B 1 116 ? 7.304 -32.776 20.474 1.00 46.99 116 PRO B C 1
ATOM 6210 O O . PRO B 1 116 ? 6.541 -32.050 19.915 1.00 54.35 116 PRO B O 1
ATOM 6221 N N . GLU B 1 117 ? 8.435 -32.380 21.043 1.00 46.15 117 GLU B N 1
ATOM 6222 C CA . GLU B 1 117 ? 8.928 -30.987 21.085 1.00 44.42 117 GLU B CA 1
ATOM 6223 C C . GLU B 1 117 ? 9.300 -30.492 19.685 1.00 55.00 117 GLU B C 1
ATOM 6224 O O . GLU B 1 117 ? 9.495 -29.300 19.568 1.00 55.50 117 GLU B O 1
ATOM 6236 N N . ARG B 1 118 ? 9.401 -31.346 18.662 1.00 48.62 118 ARG B N 1
ATOM 6237 C CA . ARG B 1 118 ? 9.849 -30.885 17.360 1.00 45.13 118 ARG B CA 1
ATOM 6238 C C . ARG B 1 118 ? 8.735 -30.760 16.331 1.00 40.24 118 ARG B C 1
ATOM 6239 O O . ARG B 1 118 ? 8.915 -30.046 15.343 1.00 49.06 118 ARG B O 1
ATOM 6260 N N . ILE B 1 119 ? 7.606 -31.428 16.518 1.00 38.36 119 ILE B N 1
ATOM 6261 C CA . ILE B 1 119 ? 6.605 -31.570 15.466 1.00 49.65 119 ILE B CA 1
ATOM 6262 C C . ILE B 1 119 ? 5.392 -30.708 15.792 1.00 53.17 119 ILE B C 1
ATOM 6263 O O . ILE B 1 119 ? 4.700 -30.935 16.791 1.00 48.60 119 ILE B O 1
ATOM 6279 N N . GLU B 1 120 ? 5.123 -29.748 14.915 1.00 55.29 120 GLU B N 1
ATOM 6280 C CA . GLU B 1 120 ? 4.032 -28.804 15.116 1.00 58.66 120 GLU B CA 1
ATOM 6281 C C . GLU B 1 120 ? 2.683 -29.462 14.873 1.00 60.20 120 GLU B C 1
ATOM 6282 O O . GLU B 1 120 ? 1.758 -29.330 15.686 1.00 55.13 120 GLU B O 1
ATOM 6294 N N . ARG B 1 121 ? 2.555 -30.160 13.747 1.00 56.55 121 ARG B N 1
ATOM 6295 C CA . ARG B 1 121 ? 1.291 -30.696 13.268 1.00 59.06 121 ARG B CA 1
ATOM 6296 C C . ARG B 1 121 ? 1.570 -31.896 12.377 1.00 56.36 121 ARG B C 1
ATOM 6297 O O . ARG B 1 121 ? 2.526 -31.884 11.591 1.00 52.56 121 ARG B O 1
ATOM 6318 N N . LEU B 1 122 ? 0.686 -32.881 12.448 1.00 45.46 122 LEU B N 1
ATOM 6319 C CA . LEU B 1 122 ? 0.666 -33.988 11.505 1.00 48.98 122 LEU B CA 1
ATOM 6320 C C . LEU B 1 122 ? -0.525 -33.876 10.566 1.00 50.46 122 LEU B C 1
ATOM 6321 O O . LEU B 1 122 ? -1.671 -33.781 11.014 1.00 49.29 122 LEU B O 1
ATOM 6337 N N . ALA B 1 123 ? -0.260 -33.922 9.276 1.00 42.79 123 ALA B N 1
ATOM 6338 C CA . ALA B 1 123 ? -1.297 -34.088 8.265 1.00 42.26 123 ALA B CA 1
ATOM 6339 C C . ALA B 1 123 ? -1.035 -35.419 7.575 1.00 51.40 123 ALA B C 1
ATOM 6340 O O . ALA B 1 123 ? -0.066 -35.547 6.811 1.00 47.33 123 ALA B O 1
ATOM 6347 N N . LEU B 1 124 ? -1.892 -36.403 7.829 1.00 43.77 124 LEU B N 1
ATOM 6348 C CA . LEU B 1 124 ? -1.645 -37.780 7.422 1.00 44.14 124 LEU B CA 1
ATOM 6349 C C . LEU B 1 124 ? -2.649 -38.219 6.375 1.00 48.85 124 LEU B C 1
ATOM 6350 O O . LEU B 1 124 ? -3.854 -37.982 6.516 1.00 47.16 124 LEU B O 1
ATOM 6366 N N . ILE B 1 125 ? -2.156 -38.872 5.337 1.00 41.33 125 ILE B N 1
ATOM 6367 C CA . ILE B 1 125 ? -2.996 -39.366 4.260 1.00 38.50 125 ILE B CA 1
ATOM 6368 C C . ILE B 1 125 ? -2.896 -40.885 4.209 1.00 52.39 125 ILE B C 1
ATOM 6369 O O . ILE B 1 125 ? -1.907 -41.450 3.705 1.00 45.49 125 ILE B O 1
ATOM 6385 N N . ASP B 1 126 ? -3.990 -41.529 4.591 1.00 46.59 126 ASP B N 1
ATOM 6386 C CA . ASP B 1 126 ? -4.219 -42.980 4.431 1.00 42.96 126 ASP B CA 1
ATOM 6387 C C . ASP B 1 126 ? -3.056 -43.801 4.981 1.00 49.11 126 ASP B C 1
ATOM 6388 O O . ASP B 1 126 ? -2.603 -44.678 4.275 1.00 51.07 126 ASP B O 1
ATOM 6397 N N . GLY B 1 127 ? -2.563 -43.469 6.163 1.00 43.33 127 GLY B N 1
ATOM 6398 C CA . GLY B 1 127 ? -1.596 -44.263 6.891 1.00 40.40 127 GLY B CA 1
ATOM 6399 C C . GLY B 1 127 ? -1.513 -43.827 8.338 1.00 44.10 127 GLY B C 1
ATOM 6400 O O . GLY B 1 127 ? -1.762 -42.656 8.661 1.00 46.72 127 GLY B O 1
ATOM 6404 N N . LEU B 1 128 ? -1.105 -44.736 9.217 1.00 42.95 128 LEU B N 1
ATOM 6405 C CA . LEU B 1 128 ? -1.038 -44.393 10.628 1.00 38.55 128 LEU B CA 1
ATOM 6406 C C . LEU B 1 128 ? -0.023 -45.219 11.401 1.00 45.37 128 LEU B C 1
ATOM 6407 O O . LEU B 1 128 ? 0.847 -44.667 12.090 1.00 43.73 128 LEU B O 1
ATOM 6423 N N . ILE B 1 129 ? -0.174 -46.538 11.364 1.00 45.01 129 ILE B N 1
ATOM 6424 C CA . ILE B 1 129 ? 0.786 -47.407 12.035 1.00 33.69 129 ILE B CA 1
ATOM 6425 C C . ILE B 1 129 ? 1.191 -48.487 11.054 1.00 36.96 129 ILE B C 1
ATOM 6426 O O . ILE B 1 129 ? 0.467 -48.792 10.093 1.00 42.63 129 ILE B O 1
ATOM 6442 N N . PRO B 1 130 ? 2.343 -49.103 11.276 1.00 41.49 130 PRO B N 1
ATOM 6443 C CA . PRO B 1 130 ? 2.774 -50.190 10.403 1.00 39.56 130 PRO B CA 1
ATOM 6444 C C . PRO B 1 130 ? 2.099 -51.490 10.804 1.00 45.26 130 PRO B C 1
ATOM 6445 O O . PRO B 1 130 ? 1.563 -51.623 11.906 1.00 40.33 130 PRO B O 1
ATOM 6456 N N . TYR B 1 131 ? 2.159 -52.457 9.891 1.00 40.57 131 TYR B N 1
ATOM 6457 C CA . TYR B 1 131 ? 1.890 -53.841 10.265 1.00 55.64 131 TYR B CA 1
ATOM 6458 C C . TYR B 1 131 ? 2.796 -54.220 11.418 1.00 43.87 131 TYR B C 1
ATOM 6459 O O . TYR B 1 131 ? 3.970 -53.844 11.447 1.00 47.58 131 TYR B O 1
ATOM 6477 N N . THR B 1 132 ? 2.237 -54.905 12.401 1.00 45.59 132 THR B N 1
ATOM 6478 C CA . THR B 1 132 ? 2.993 -55.266 13.583 1.00 45.01 132 THR B CA 1
ATOM 6479 C C . THR B 1 132 ? 3.242 -56.767 13.594 1.00 37.97 132 THR B C 1
ATOM 6480 O O . THR B 1 132 ? 2.793 -57.512 12.724 1.00 45.92 132 THR B O 1
ATOM 6491 N N . GLY B 1 133 ? 3.940 -57.210 14.625 1.00 36.08 133 GLY B N 1
ATOM 6492 C CA . GLY B 1 133 ? 4.268 -58.606 14.779 1.00 39.99 133 GLY B CA 1
ATOM 6493 C C . GLY B 1 133 ? 4.660 -58.841 16.213 1.00 39.76 133 GLY B C 1
ATOM 6494 O O . GLY B 1 133 ? 5.366 -58.023 16.817 1.00 43.47 133 GLY B O 1
ATOM 6498 N N . GLU B 1 134 ? 4.219 -59.960 16.764 1.00 41.98 134 GLU B N 1
ATOM 6499 C CA . GLU B 1 134 ? 4.363 -60.222 18.180 1.00 41.31 134 GLU B CA 1
ATOM 6500 C C . GLU B 1 134 ? 5.612 -61.043 18.437 1.00 35.77 134 GLU B C 1
ATOM 6501 O O . GLU B 1 134 ? 6.221 -61.623 17.543 1.00 39.18 134 GLU B O 1
ATOM 6513 N N . ALA B 1 135 ? 5.982 -61.074 19.696 1.00 37.48 135 ALA B N 1
ATOM 6514 C CA . ALA B 1 135 ? 7.251 -61.656 20.079 1.00 30.57 135 ALA B CA 1
ATOM 6515 C C . ALA B 1 135 ? 7.332 -63.128 19.731 1.00 40.71 135 ALA B C 1
ATOM 6516 O O . ALA B 1 135 ? 8.424 -63.629 19.443 1.00 35.45 135 ALA B O 1
ATOM 6523 N N . ASP B 1 136 ? 6.194 -63.837 19.704 1.00 34.09 136 ASP B N 1
ATOM 6524 C CA . ASP B 1 136 ? 6.244 -65.283 19.491 1.00 36.11 136 ASP B CA 1
ATOM 6525 C C . ASP B 1 136 ? 6.582 -65.635 18.051 1.00 33.88 136 ASP B C 1
ATOM 6526 O O . ASP B 1 136 ? 6.947 -66.772 17.770 1.00 39.48 136 ASP B O 1
ATOM 6535 N N . LYS B 1 137 ? 6.444 -64.693 17.139 1.00 32.52 137 LYS B N 1
ATOM 6536 C CA . LYS B 1 137 ? 6.784 -64.885 15.748 1.00 36.06 137 LYS B CA 1
ATOM 6537 C C . LYS B 1 137 ? 8.146 -64.281 15.400 1.00 33.17 137 LYS B C 1
ATOM 6538 O O . LYS B 1 137 ? 8.597 -64.414 14.257 1.00 33.48 137 LYS B O 1
ATOM 6557 N N . ALA B 1 138 ? 8.813 -63.656 16.355 1.00 32.72 138 ALA B N 1
ATOM 6558 C CA . ALA B 1 138 ? 9.964 -62.804 16.007 1.00 38.23 138 ALA B CA 1
ATOM 6559 C C . ALA B 1 138 ? 11.182 -63.624 15.586 1.00 30.54 138 ALA B C 1
ATOM 6560 O O . ALA B 1 138 ? 11.873 -63.222 14.638 1.00 28.18 138 ALA B O 1
ATOM 6567 N N . PRO B 1 139 ? 11.456 -64.783 16.206 1.00 27.31 139 PRO B N 1
ATOM 6568 C CA . PRO B 1 139 ? 12.587 -65.587 15.721 1.00 26.20 139 PRO B CA 1
ATOM 6569 C C . PRO B 1 139 ? 12.393 -66.006 14.286 1.00 35.49 139 PRO B C 1
ATOM 6570 O O . PRO B 1 139 ? 13.324 -65.900 13.482 1.00 29.04 139 PRO B O 1
ATOM 6581 N N . GLN B 1 140 ? 11.181 -66.426 13.924 1.00 30.61 140 GLN B N 1
ATOM 6582 C CA . GLN B 1 140 ? 10.933 -66.872 12.558 1.00 36.08 140 GLN B CA 1
ATOM 6583 C C . GLN B 1 140 ? 11.032 -65.717 11.573 1.00 27.30 140 GLN B C 1
ATOM 6584 O O . GLN B 1 140 ? 11.517 -65.891 10.450 1.00 36.48 140 GLN B O 1
ATOM 6598 N N . LYS B 1 141 ? 10.530 -64.553 11.956 1.00 30.38 141 LYS B N 1
ATOM 6599 C CA . LYS B 1 141 ? 10.612 -63.391 11.097 1.00 34.53 141 LYS B CA 1
ATOM 6600 C C . LYS B 1 141 ? 12.061 -62.941 10.891 1.00 35.41 141 LYS B C 1
ATOM 6601 O O . LYS B 1 141 ? 12.445 -62.597 9.768 1.00 32.09 141 LYS B O 1
ATOM 6620 N N . LEU B 1 142 ? 12.883 -62.941 11.946 1.00 30.87 142 LEU B N 1
ATOM 6621 C CA . LEU B 1 142 ? 14.306 -62.635 11.741 1.00 25.27 142 LEU B CA 1
ATOM 6622 C C . LEU B 1 142 ? 14.909 -63.646 10.775 1.00 26.78 142 LEU B C 1
ATOM 6623 O O . LEU B 1 142 ? 15.601 -63.274 9.818 1.00 27.04 142 LEU B O 1
ATOM 6639 N N . GLY B 1 143 ? 14.563 -64.918 10.934 1.00 30.37 143 GLY B N 1
ATOM 6640 C CA . GLY B 1 143 ? 15.092 -65.924 10.033 1.00 26.97 143 GLY B CA 1
ATOM 6641 C C . GLY B 1 143 ? 14.728 -65.661 8.587 1.00 34.20 143 GLY B C 1
ATOM 6642 O O . GLY B 1 143 ? 15.571 -65.800 7.690 1.00 29.69 143 GLY B O 1
ATOM 6646 N N . GLU B 1 144 ? 13.473 -65.259 8.337 1.00 29.98 144 GLU B N 1
ATOM 6647 C CA . GLU B 1 144 ? 13.064 -64.939 6.973 1.00 33.68 144 GLU B CA 1
ATOM 6648 C C . GLU B 1 144 ? 13.805 -63.712 6.441 1.00 30.26 144 GLU B C 1
ATOM 6649 O O . GLU B 1 144 ? 14.127 -63.635 5.243 1.00 29.10 144 GLU B O 1
ATOM 6661 N N . ALA B 1 145 ? 14.021 -62.713 7.294 1.00 28.81 145 ALA B N 1
ATOM 6662 C CA . ALA B 1 145 ? 14.763 -61.537 6.850 1.00 33.33 145 ALA B CA 1
ATOM 6663 C C . ALA B 1 145 ? 16.196 -61.909 6.493 1.00 25.63 145 ALA B C 1
ATOM 6664 O O . ALA B 1 145 ? 16.726 -61.460 5.464 1.00 33.70 145 ALA B O 1
ATOM 6671 N N . LEU B 1 146 ? 16.835 -62.746 7.316 1.00 32.44 146 LEU B N 1
ATOM 6672 C CA . LEU B 1 146 ? 18.217 -63.153 7.048 1.00 32.06 146 LEU B CA 1
ATOM 6673 C C . LEU B 1 146 ? 18.313 -63.955 5.752 1.00 37.90 146 LEU B C 1
ATOM 6674 O O . LEU B 1 146 ? 19.259 -63.782 4.955 1.00 31.32 146 LEU B O 1
ATOM 6690 N N . LYS B 1 147 ? 17.340 -64.841 5.518 1.00 30.79 147 LYS B N 1
ATOM 6691 C CA . LYS B 1 147 ? 17.348 -65.622 4.285 1.00 32.69 147 LYS B CA 1
ATOM 6692 C C . LYS B 1 147 ? 17.142 -64.733 3.061 1.00 29.50 147 LYS B C 1
ATOM 6693 O O . LYS B 1 147 ? 17.796 -64.926 2.026 1.00 37.02 147 LYS B O 1
ATOM 6712 N N . ALA B 1 148 ? 16.233 -63.765 3.156 1.00 26.01 148 ALA B N 1
ATOM 6713 C CA . ALA B 1 148 ? 16.048 -62.816 2.066 1.00 34.65 148 ALA B CA 1
ATOM 6714 C C . ALA B 1 148 ? 17.314 -62.012 1.789 1.00 31.29 148 ALA B C 1
ATOM 6715 O O . ALA B 1 148 ? 17.604 -61.684 0.634 1.00 34.48 148 ALA B O 1
ATOM 6722 N N . GLN B 1 149 ? 18.048 -61.627 2.835 1.00 30.21 149 GLN B N 1
ATOM 6723 C CA . GLN B 1 149 ? 19.332 -60.960 2.615 1.00 34.22 149 GLN B CA 1
ATOM 6724 C C . GLN B 1 149 ? 20.260 -61.835 1.798 1.00 39.34 149 GLN B C 1
ATOM 6725 O O . GLN B 1 149 ? 20.970 -61.347 0.910 1.00 40.95 149 GLN B O 1
ATOM 6739 N N . LEU B 1 150 ? 20.254 -63.145 2.061 1.00 34.45 150 LEU B N 1
ATOM 6740 C CA . LEU B 1 150 ? 21.108 -64.039 1.283 1.00 36.88 150 LEU B CA 1
ATOM 6741 C C . LEU B 1 150 ? 20.608 -64.188 -0.149 1.00 38.96 150 LEU B C 1
ATOM 6742 O O . LEU B 1 150 ? 21.407 -64.295 -1.080 1.00 45.09 150 LEU B O 1
ATOM 6758 N N . ALA B 1 151 ? 19.291 -64.224 -0.354 1.00 43.79 151 ALA B N 1
ATOM 6759 C CA . ALA B 1 151 ? 18.784 -64.455 -1.698 1.00 43.67 151 ALA B CA 1
ATOM 6760 C C . ALA B 1 151 ? 18.841 -63.198 -2.561 1.00 52.83 151 ALA B C 1
ATOM 6761 O O . ALA B 1 151 ? 18.707 -63.299 -3.781 1.00 52.52 151 ALA B O 1
ATOM 6768 N N . LEU B 1 152 ? 19.016 -62.019 -1.952 1.00 54.35 152 LEU B N 1
ATOM 6769 C CA . LEU B 1 152 ? 18.919 -60.778 -2.712 1.00 57.78 152 LEU B CA 1
ATOM 6770 C C . LEU B 1 152 ? 19.980 -60.720 -3.797 1.00 58.04 152 LEU B C 1
ATOM 6771 O O . LEU B 1 152 ? 19.780 -60.072 -4.821 1.00 50.69 152 LEU B O 1
ATOM 6787 N N . ARG B 1 153 ? 21.105 -61.394 -3.570 1.00 57.38 153 ARG B N 1
ATOM 6788 C CA . ARG B 1 153 ? 22.168 -61.590 -4.549 1.00 76.99 153 ARG B CA 1
ATOM 6789 C C . ARG B 1 153 ? 21.637 -61.882 -5.944 1.00 71.86 153 ARG B C 1
ATOM 6790 O O . ARG B 1 153 ? 21.914 -61.143 -6.897 1.00 77.87 153 ARG B O 1
ATOM 6811 N N . HIS B 1 154 ? 20.853 -62.949 -6.066 1.00 78.00 154 HIS B N 1
ATOM 6812 C CA . HIS B 1 154 ? 20.431 -63.486 -7.354 1.00 82.44 154 HIS B CA 1
ATOM 6813 C C . HIS B 1 154 ? 19.364 -62.648 -8.048 1.00 75.40 154 HIS B C 1
ATOM 6814 O O . HIS B 1 154 ? 18.909 -63.052 -9.123 1.00 84.47 154 HIS B O 1
ATOM 6828 N N . LYS B 1 155 ? 18.938 -61.526 -7.487 1.00 65.98 155 LYS B N 1
ATOM 6829 C CA . LYS B 1 155 ? 17.919 -60.719 -8.139 1.00 77.87 155 LYS B CA 1
ATOM 6830 C C . LYS B 1 155 ? 18.552 -59.735 -9.122 1.00 77.79 155 LYS B C 1
ATOM 6831 O O . LYS B 1 155 ? 19.688 -59.287 -8.950 1.00 82.19 155 LYS B O 1
ATOM 6850 N N . ARG B 1 156 ? 17.813 -59.453 -10.178 1.00 84.40 156 ARG B N 1
ATOM 6851 C CA . ARG B 1 156 ? 18.160 -58.436 -11.190 1.00 80.32 156 ARG B CA 1
ATOM 6852 C C . ARG B 1 156 ? 16.868 -57.653 -11.417 1.00 71.50 156 ARG B C 1
ATOM 6853 O O . ARG B 1 156 ? 15.822 -58.297 -11.462 1.00 67.91 156 ARG B O 1
ATOM 6874 N N . LYS B 1 157 ? 16.924 -56.326 -11.498 1.00 66.88 157 LYS B N 1
ATOM 6875 C CA . LYS B 1 157 ? 15.720 -55.475 -11.664 1.00 65.11 157 LYS B CA 1
ATOM 6876 C C . LYS B 1 157 ? 15.129 -55.657 -13.060 1.00 55.97 157 LYS B C 1
ATOM 6877 O O . LYS B 1 157 ? 15.891 -55.769 -13.986 1.00 60.37 157 LYS B O 1
ATOM 6896 N N . PRO B 1 158 ? 13.799 -55.599 -13.250 1.00 53.11 158 PRO B N 1
ATOM 6897 C CA . PRO B 1 158 ? 13.202 -55.746 -14.560 1.00 63.22 158 PRO B CA 1
ATOM 6898 C C . PRO B 1 158 ? 13.530 -54.547 -15.453 1.00 56.44 158 PRO B C 1
ATOM 6899 O O . PRO B 1 158 ? 13.711 -53.498 -14.957 1.00 59.79 158 PRO B O 1
ATOM 6910 N N . VAL B 1 159 ? 13.574 -54.766 -16.756 1.00 52.45 159 VAL B N 1
ATOM 6911 C CA . VAL B 1 159 ? 13.915 -53.760 -17.754 1.00 55.97 159 VAL B CA 1
ATOM 6912 C C . VAL B 1 159 ? 12.791 -53.736 -18.774 1.00 52.54 159 VAL B C 1
ATOM 6913 O O . VAL B 1 159 ? 12.509 -54.762 -19.406 1.00 55.19 159 VAL B O 1
ATOM 6926 N N . TYR B 1 160 ? 12.159 -52.573 -18.932 1.00 55.71 160 TYR B N 1
ATOM 6927 C CA . TYR B 1 160 ? 11.062 -52.363 -19.869 1.00 50.53 160 TYR B CA 1
ATOM 6928 C C . TYR B 1 160 ? 11.577 -51.629 -21.098 1.00 60.11 160 TYR B C 1
ATOM 6929 O O . TYR B 1 160 ? 12.027 -50.479 -21.004 1.00 62.94 160 TYR B O 1
ATOM 6947 N N . ALA B 1 161 ? 11.501 -52.297 -22.253 1.00 70.04 161 ALA B N 1
ATOM 6948 C CA . ALA B 1 161 ? 11.983 -51.703 -23.497 1.00 62.89 161 ALA B CA 1
ATOM 6949 C C . ALA B 1 161 ? 11.175 -50.476 -23.883 1.00 53.36 161 ALA B C 1
ATOM 6950 O O . ALA B 1 161 ? 11.712 -49.535 -24.478 1.00 66.96 161 ALA B O 1
ATOM 6957 N N . GLU B 1 162 ? 9.901 -50.463 -23.553 1.00 63.28 162 GLU B N 1
ATOM 6958 C CA . GLU B 1 162 ? 9.012 -49.358 -23.862 1.00 75.75 162 GLU B CA 1
ATOM 6959 C C . GLU B 1 162 ? 8.772 -48.567 -22.587 1.00 75.18 162 GLU B C 1
ATOM 6960 O O . GLU B 1 162 ? 8.621 -49.148 -21.508 1.00 71.16 162 GLU B O 1
ATOM 6972 N N . LEU B 1 163 ? 8.755 -47.241 -22.711 1.00 72.52 163 LEU B N 1
ATOM 6973 C CA . LEU B 1 163 ? 8.374 -46.411 -21.579 1.00 75.37 163 LEU B CA 1
ATOM 6974 C C . LEU B 1 163 ? 7.104 -46.955 -20.938 1.00 81.65 163 LEU B C 1
ATOM 6975 O O . LEU B 1 163 ? 7.020 -47.133 -19.715 1.00 77.04 163 LEU B O 1
ATOM 6991 N N . GLU B 1 164 ? 6.106 -47.251 -21.774 1.00 89.54 164 GLU B N 1
ATOM 6992 C CA . GLU B 1 164 ? 4.750 -47.452 -21.290 1.00 82.75 164 GLU B CA 1
ATOM 6993 C C . GLU B 1 164 ? 4.627 -48.723 -20.472 1.00 80.28 164 GLU B C 1
ATOM 6994 O O . GLU B 1 164 ? 3.901 -48.750 -19.473 1.00 76.38 164 GLU B O 1
ATOM 7006 N N . LYS B 1 165 ? 5.293 -49.798 -20.898 1.00 78.57 165 LYS B N 1
ATOM 7007 C CA . LYS B 1 165 ? 5.230 -51.032 -20.127 1.00 86.12 165 LYS B CA 1
ATOM 7008 C C . LYS B 1 165 ? 5.720 -50.806 -18.700 1.00 81.35 165 LYS B C 1
ATOM 7009 O O . LYS B 1 165 ? 5.214 -51.439 -17.765 1.00 75.95 165 LYS B O 1
ATOM 7028 N N . ALA B 1 166 ? 6.674 -49.888 -18.508 1.00 80.34 166 ALA B N 1
ATOM 7029 C CA . ALA B 1 166 ? 7.117 -49.550 -17.156 1.00 74.69 166 ALA B CA 1
ATOM 7030 C C . ALA B 1 166 ? 6.038 -48.776 -16.412 1.00 70.76 166 ALA B C 1
ATOM 7031 O O . ALA B 1 166 ? 5.730 -49.080 -15.255 1.00 70.23 166 ALA B O 1
ATOM 7038 N N . VAL B 1 167 ? 5.437 -47.779 -17.064 1.00 67.95 167 VAL B N 1
ATOM 7039 C CA . VAL B 1 167 ? 4.367 -47.030 -16.413 1.00 73.25 167 VAL B CA 1
ATOM 7040 C C . VAL B 1 167 ? 3.242 -47.971 -15.998 1.00 77.47 167 VAL B C 1
ATOM 7041 O O . VAL B 1 167 ? 2.840 -48.010 -14.830 1.00 76.56 167 VAL B O 1
ATOM 7054 N N . GLU B 1 168 ? 2.712 -48.746 -16.944 1.00 83.96 168 GLU B N 1
ATOM 7055 C CA . GLU B 1 168 ? 1.605 -49.633 -16.605 1.00 81.70 168 GLU B CA 1
ATOM 7056 C C . GLU B 1 168 ? 2.067 -50.853 -15.824 1.00 79.00 168 GLU B C 1
ATOM 7057 O O . GLU B 1 168 ? 1.229 -51.567 -15.264 1.00 87.89 168 GLU B O 1
ATOM 7069 N N . ALA B 1 169 ? 3.372 -51.103 -15.756 1.00 72.65 169 ALA B N 1
ATOM 7070 C CA . ALA B 1 169 ? 3.868 -52.007 -14.732 1.00 73.14 169 ALA B CA 1
ATOM 7071 C C . ALA B 1 169 ? 3.644 -51.447 -13.328 1.00 73.81 169 ALA B C 1
ATOM 7072 O O . ALA B 1 169 ? 3.535 -52.224 -12.377 1.00 76.15 169 ALA B O 1
ATOM 7079 N N . ARG B 1 170 ? 3.583 -50.125 -13.177 1.00 67.87 170 ARG B N 1
ATOM 7080 C CA . ARG B 1 170 ? 3.357 -49.460 -11.866 1.00 75.17 170 ARG B CA 1
ATOM 7081 C C . ARG B 1 170 ? 1.939 -49.768 -11.367 1.00 81.50 170 ARG B C 1
ATOM 7082 O O . ARG B 1 170 ? 1.757 -49.965 -10.171 1.00 72.87 170 ARG B O 1
ATOM 7103 N N . MET B 1 171 ? 0.972 -49.787 -12.270 1.00 81.83 171 MET B N 1
ATOM 7104 C CA . MET B 1 171 ? -0.455 -50.003 -11.936 1.00 82.03 171 MET B CA 1
ATOM 7105 C C . MET B 1 171 ? -0.703 -51.411 -11.381 1.00 85.41 171 MET B C 1
ATOM 7106 O O . MET B 1 171 ? -1.498 -51.521 -10.465 1.00 91.30 171 MET B O 1
ATOM 7120 N N . ARG B 1 172 ? -0.023 -52.437 -11.879 1.00 86.99 172 ARG B N 1
ATOM 7121 C CA . ARG B 1 172 ? -0.185 -53.858 -11.453 1.00 100.70 172 ARG B CA 1
ATOM 7122 C C . ARG B 1 172 ? 0.377 -54.103 -10.042 1.00 105.18 172 ARG B C 1
ATOM 7123 O O . ARG B 1 172 ? 1.092 -53.253 -9.525 1.00 104.64 172 ARG B O 1
ATOM 7144 N N . GLY B 1 173 ? 0.077 -55.250 -9.428 1.00 107.46 173 GLY B N 1
ATOM 7145 C CA . GLY B 1 173 ? 0.545 -55.529 -8.091 1.00 115.72 173 GLY B CA 1
ATOM 7146 C C . GLY B 1 173 ? -0.246 -54.780 -7.028 1.00 120.66 173 GLY B C 1
ATOM 7147 O O . GLY B 1 173 ? -1.401 -54.380 -7.213 1.00 114.61 173 GLY B O 1
ATOM 7151 N N . VAL B 1 174 ? 0.412 -54.597 -5.883 1.00 122.78 174 VAL B N 1
ATOM 7152 C CA . VAL B 1 174 ? -0.226 -53.938 -4.754 1.00 126.21 174 VAL B CA 1
ATOM 7153 C C . VAL B 1 174 ? -0.672 -52.523 -5.121 1.00 121.48 174 VAL B C 1
ATOM 7154 O O . VAL B 1 174 ? 0.046 -51.758 -5.787 1.00 113.65 174 VAL B O 1
ATOM 7167 N N . GLY B 1 175 ? -1.897 -52.193 -4.713 1.00 112.19 175 GLY B N 1
ATOM 7168 C CA . GLY B 1 175 ? -2.448 -50.866 -4.871 1.00 85.88 175 GLY B CA 1
ATOM 7169 C C . GLY B 1 175 ? -3.170 -50.663 -6.182 1.00 87.20 175 GLY B C 1
ATOM 7170 O O . GLY B 1 175 ? -2.706 -51.117 -7.236 1.00 93.70 175 GLY B O 1
ATOM 7174 N N . GLU B 1 176 ? -4.325 -50.002 -6.120 1.00 82.97 176 GLU B N 1
ATOM 7175 C CA . GLU B 1 176 ? -4.986 -49.458 -7.297 1.00 76.39 176 GLU B CA 1
ATOM 7176 C C . GLU B 1 176 ? -4.662 -47.972 -7.402 1.00 72.58 176 GLU B C 1
ATOM 7177 O O . GLU B 1 176 ? -4.705 -47.239 -6.405 1.00 64.31 176 GLU B O 1
ATOM 7189 N N . ILE B 1 177 ? -4.362 -47.525 -8.616 1.00 71.88 177 ILE B N 1
ATOM 7190 C CA . ILE B 1 177 ? -3.775 -46.205 -8.796 1.00 66.78 177 ILE B CA 1
ATOM 7191 C C . ILE B 1 177 ? -4.064 -45.728 -10.208 1.00 54.55 177 ILE B C 1
ATOM 7192 O O . ILE B 1 177 ? -3.939 -46.483 -11.175 1.00 61.68 177 ILE B O 1
ATOM 7208 N N . SER B 1 178 ? -4.389 -44.458 -10.330 1.00 54.11 178 SER B N 1
ATOM 7209 C CA . SER B 1 178 ? -4.726 -43.801 -11.610 1.00 61.69 178 SER B CA 1
ATOM 7210 C C . SER B 1 178 ? -3.521 -43.874 -12.547 1.00 69.95 178 SER B C 1
ATOM 7211 O O . SER B 1 178 ? -2.409 -44.018 -12.051 1.00 69.06 178 SER B O 1
ATOM 7219 N N . ARG B 1 179 ? -3.753 -43.878 -13.856 1.00 63.82 179 ARG B N 1
ATOM 7220 C CA . ARG B 1 179 ? -2.670 -43.881 -14.863 1.00 72.84 179 ARG B CA 1
ATOM 7221 C C . ARG B 1 179 ? -1.910 -42.560 -14.751 1.00 67.61 179 ARG B C 1
ATOM 7222 O O . ARG B 1 179 ? -0.700 -42.579 -14.922 1.00 68.11 179 ARG B O 1
ATOM 7243 N N . GLU B 1 180 ? -2.606 -41.457 -14.504 1.00 66.59 180 GLU B N 1
ATOM 7244 C CA . GLU B 1 180 ? -1.958 -40.140 -14.327 1.00 70.53 180 GLU B CA 1
ATOM 7245 C C . GLU B 1 180 ? -1.035 -40.259 -13.109 1.00 67.29 180 GLU B C 1
ATOM 7246 O O . GLU B 1 180 ? 0.072 -39.763 -13.184 1.00 62.27 180 GLU B O 1
ATOM 7258 N N . ALA B 1 181 ? -1.478 -40.919 -12.042 1.00 61.26 181 ALA B N 1
ATOM 7259 C CA . ALA B 1 181 ? -0.631 -41.150 -10.875 1.00 63.12 181 ALA B CA 1
ATOM 7260 C C . ALA B 1 181 ? 0.634 -41.899 -11.271 1.00 58.55 181 ALA B C 1
ATOM 7261 O O . ALA B 1 181 ? 1.739 -41.487 -10.918 1.00 55.20 181 ALA B O 1
ATOM 7268 N N . ALA B 1 182 ? 0.488 -42.978 -12.053 1.00 61.48 182 ALA B N 1
ATOM 7269 C CA . ALA B 1 182 ? 1.631 -43.793 -12.454 1.00 52.21 182 ALA B CA 1
ATOM 7270 C C . ALA B 1 182 ? 2.626 -43.001 -13.288 1.00 60.62 182 ALA B C 1
ATOM 7271 O O . ALA B 1 182 ? 3.847 -43.100 -13.094 1.00 53.67 182 ALA B O 1
ATOM 7278 N N . GLU B 1 183 ? 2.123 -42.259 -14.272 1.00 62.24 183 GLU B N 1
ATOM 7279 C CA . GLU B 1 183 ? 3.001 -41.469 -15.126 1.00 61.98 183 GLU B CA 1
ATOM 7280 C C . GLU B 1 183 ? 3.673 -40.352 -14.341 1.00 56.02 183 GLU B C 1
ATOM 7281 O O . GLU B 1 183 ? 4.840 -40.024 -14.586 1.00 49.81 183 GLU B O 1
ATOM 7293 N N . LEU B 1 184 ? 2.952 -39.731 -13.412 1.00 54.94 184 LEU B N 1
ATOM 7294 C CA . LEU B 1 184 ? 3.580 -38.687 -12.613 1.00 55.77 184 LEU B CA 1
ATOM 7295 C C . LEU B 1 184 ? 4.717 -39.277 -11.774 1.00 54.02 184 LEU B C 1
ATOM 7296 O O . LEU B 1 184 ? 5.832 -38.749 -11.756 1.00 43.97 184 LEU B O 1
ATOM 7312 N N . LEU B 1 185 ? 4.460 -40.396 -11.096 1.00 45.62 185 LEU B N 1
ATOM 7313 C CA . LEU B 1 185 ? 5.513 -41.028 -10.319 1.00 52.31 185 LEU B CA 1
ATOM 7314 C C . LEU B 1 185 ? 6.653 -41.464 -11.228 1.00 51.69 185 LEU B C 1
ATOM 7315 O O . LEU B 1 185 ? 7.826 -41.320 -10.872 1.00 41.15 185 LEU B O 1
ATOM 7331 N N . ALA B 1 186 ? 6.330 -41.963 -12.423 1.00 46.56 186 ALA B N 1
ATOM 7332 C CA . ALA B 1 186 ? 7.362 -42.464 -13.317 1.00 47.46 186 ALA B CA 1
ATOM 7333 C C . ALA B 1 186 ? 8.286 -41.364 -13.821 1.00 49.04 186 ALA B C 1
ATOM 7334 O O . ALA B 1 186 ? 9.409 -41.668 -14.234 1.00 52.47 186 ALA B O 1
ATOM 7341 N N . GLN B 1 187 ? 7.842 -40.105 -13.802 1.00 49.19 187 GLN B N 1
ATOM 7342 C CA . GLN B 1 187 ? 8.697 -39.015 -14.256 1.00 61.24 187 GLN B CA 1
ATOM 7343 C C . GLN B 1 187 ? 9.946 -38.892 -13.388 1.00 58.78 187 GLN B C 1
ATOM 7344 O O . GLN B 1 187 ? 11.026 -38.541 -13.880 1.00 59.17 187 GLN B O 1
ATOM 7358 N N . ARG B 1 188 ? 9.804 -39.137 -12.089 1.00 48.02 188 ARG B N 1
ATOM 7359 C CA . ARG B 1 188 ? 10.898 -39.024 -11.138 1.00 41.21 188 ARG B CA 1
ATOM 7360 C C . ARG B 1 188 ? 11.476 -40.374 -10.734 1.00 44.03 188 ARG B C 1
ATOM 7361 O O . ARG B 1 188 ? 12.520 -40.407 -10.071 1.00 47.24 188 ARG B O 1
ATOM 7382 N N . GLY B 1 189 ? 10.839 -41.479 -11.122 1.00 37.20 189 GLY B N 1
ATOM 7383 C CA . GLY B 1 189 ? 11.190 -42.796 -10.626 1.00 40.81 189 GLY B CA 1
ATOM 7384 C C . GLY B 1 189 ? 11.753 -43.760 -11.648 1.00 35.48 189 GLY B C 1
ATOM 7385 O O . GLY B 1 189 ? 12.089 -44.897 -11.309 1.00 42.46 189 GLY B O 1
ATOM 7389 N N . LEU B 1 190 ? 11.864 -43.335 -12.893 1.00 36.63 190 LEU B N 1
ATOM 7390 C CA . LEU B 1 190 ? 12.370 -44.191 -13.985 1.00 44.28 190 LEU B CA 1
ATOM 7391 C C . LEU B 1 190 ? 13.758 -43.714 -14.396 1.00 37.92 190 LEU B C 1
ATOM 7392 O O . LEU B 1 190 ? 14.011 -42.551 -14.292 1.00 45.61 190 LEU B O 1
ATOM 7408 N N . GLU B 1 191 ? 14.637 -44.612 -14.792 1.00 36.94 191 GLU B N 1
ATOM 7409 C CA . GLU B 1 191 ? 15.981 -44.240 -15.245 1.00 39.98 191 GLU B CA 1
ATOM 7410 C C . GLU B 1 191 ? 16.278 -45.015 -16.523 1.00 40.01 191 GLU B C 1
ATOM 7411 O O . GLU B 1 191 ? 15.794 -46.130 -16.647 1.00 37.85 191 GLU B O 1
ATOM 7423 N N . PRO B 1 192 ? 17.001 -44.430 -17.495 1.00 39.78 192 PRO B N 1
ATOM 7424 C CA . PRO B 1 192 ? 17.333 -45.129 -18.716 1.00 38.02 192 PRO B CA 1
ATOM 7425 C C . PRO B 1 192 ? 18.459 -46.137 -18.482 1.00 45.14 192 PRO B C 1
ATOM 7426 O O . PRO B 1 192 ? 19.372 -45.822 -17.784 1.00 44.83 192 PRO B O 1
ATOM 7437 N N . VAL B 1 193 ? 18.341 -47.316 -19.078 1.00 41.93 193 VAL B N 1
ATOM 7438 C CA . VAL B 1 193 ? 19.310 -48.406 -18.983 1.00 41.86 193 VAL B CA 1
ATOM 7439 C C . VAL B 1 193 ? 19.446 -49.027 -20.363 1.00 41.06 193 VAL B C 1
ATOM 7440 O O . VAL B 1 193 ? 18.643 -48.741 -21.267 1.00 39.80 193 VAL B O 1
ATOM 7453 N N . PRO B 1 194 ? 20.495 -49.814 -20.595 1.00 47.87 194 PRO B N 1
ATOM 7454 C CA . PRO B 1 194 ? 20.553 -50.547 -21.867 1.00 49.13 194 PRO B CA 1
ATOM 7455 C C . PRO B 1 194 ? 19.403 -51.547 -21.898 1.00 57.75 194 PRO B C 1
ATOM 7456 O O . PRO B 1 194 ? 19.238 -52.364 -20.977 1.00 49.78 194 PRO B O 1
ATOM 7467 N N . GLY B 1 195 ? 18.563 -51.426 -22.923 1.00 55.85 195 GLY B N 1
ATOM 7468 C CA . GLY B 1 195 ? 17.378 -52.254 -23.069 1.00 51.03 195 GLY B CA 1
ATOM 7469 C C . GLY B 1 195 ? 16.081 -51.522 -22.853 1.00 56.60 195 GLY B C 1
ATOM 7470 O O . GLY B 1 195 ? 15.020 -52.087 -23.138 1.00 69.57 195 GLY B O 1
ATOM 7474 N N . GLY B 1 196 ? 16.128 -50.310 -22.333 1.00 53.59 196 GLY B N 1
ATOM 7475 C CA . GLY B 1 196 ? 14.883 -49.602 -22.027 1.00 58.72 196 GLY B CA 1
ATOM 7476 C C . GLY B 1 196 ? 15.014 -48.843 -20.732 1.00 60.00 196 GLY B C 1
ATOM 7477 O O . GLY B 1 196 ? 16.011 -48.178 -20.591 1.00 57.97 196 GLY B O 1
ATOM 7481 N N . TYR B 1 197 ? 13.987 -48.821 -19.886 1.00 55.38 197 TYR B N 1
ATOM 7482 C CA . TYR B 1 197 ? 13.961 -48.097 -18.599 1.00 51.69 197 TYR B CA 1
ATOM 7483 C C . TYR B 1 197 ? 13.761 -49.080 -17.442 1.00 59.43 197 TYR B C 1
ATOM 7484 O O . TYR B 1 197 ? 13.272 -50.183 -17.650 1.00 49.29 197 TYR B O 1
ATOM 7502 N N . THR B 1 198 ? 14.173 -48.677 -16.245 1.00 46.20 198 THR B N 1
ATOM 7503 C CA . THR B 1 198 ? 14.006 -49.417 -14.982 1.00 39.90 198 THR B CA 1
ATOM 7504 C C . THR B 1 198 ? 13.505 -48.441 -13.924 1.00 46.29 198 THR B C 1
ATOM 7505 O O . THR B 1 198 ? 13.728 -47.267 -14.071 1.00 40.29 198 THR B O 1
ATOM 7516 N N . TRP B 1 199 ? 12.776 -48.932 -12.936 1.00 43.80 199 TRP B N 1
ATOM 7517 C CA . TRP B 1 199 ? 12.293 -48.104 -11.808 1.00 51.43 199 TRP B CA 1
ATOM 7518 C C . TRP B 1 199 ? 13.521 -47.932 -10.918 1.00 49.31 199 TRP B C 1
ATOM 7519 O O . TRP B 1 199 ? 14.125 -48.937 -10.602 1.00 54.32 199 TRP B O 1
ATOM 7540 N N . ARG B 1 200 ? 13.868 -46.713 -10.533 1.00 40.26 200 ARG B N 1
ATOM 7541 C CA . ARG B 1 200 ? 15.121 -46.389 -9.814 1.00 47.76 200 ARG B CA 1
ATOM 7542 C C . ARG B 1 200 ? 15.193 -46.962 -8.400 1.00 43.11 200 ARG B C 1
ATOM 7543 O O . ARG B 1 200 ? 16.290 -47.043 -7.915 1.00 53.57 200 ARG B O 1
ATOM 7564 N N . THR B 1 201 ? 14.109 -47.345 -7.751 1.00 40.00 201 THR B N 1
ATOM 7565 C CA . THR B 1 201 ? 14.153 -47.776 -6.330 1.00 52.54 201 THR B CA 1
ATOM 7566 C C . THR B 1 201 ? 15.141 -48.916 -6.084 1.00 45.45 201 THR B C 1
ATOM 7567 O O . THR B 1 201 ? 15.234 -49.802 -6.898 1.00 51.97 201 THR B O 1
ATOM 7578 N N . ASP B 1 202 ? 15.810 -48.852 -4.935 1.00 43.49 202 ASP B N 1
ATOM 7579 C CA . ASP B 1 202 ? 16.831 -49.779 -4.445 1.00 41.54 202 ASP B CA 1
ATOM 7580 C C . ASP B 1 202 ? 16.229 -51.160 -4.206 1.00 45.19 202 ASP B C 1
ATOM 7581 O O . ASP B 1 202 ? 15.213 -51.299 -3.518 1.00 41.20 202 ASP B O 1
ATOM 7590 N N . ALA B 1 203 ? 16.885 -52.188 -4.736 1.00 42.10 203 ALA B N 1
ATOM 7591 C CA . ALA B 1 203 ? 16.377 -53.546 -4.592 1.00 42.25 203 ALA B CA 1
ATOM 7592 C C . ALA B 1 203 ? 16.266 -53.963 -3.133 1.00 43.37 203 ALA B C 1
ATOM 7593 O O . ALA B 1 203 ? 15.430 -54.805 -2.788 1.00 38.31 203 ALA B O 1
ATOM 7600 N N . ARG B 1 204 ? 17.082 -53.391 -2.254 1.00 37.66 204 ARG B N 1
ATOM 7601 C CA . ARG B 1 204 ? 16.971 -53.754 -0.852 1.00 34.56 204 ARG B CA 1
ATOM 7602 C C . ARG B 1 204 ? 15.645 -53.325 -0.226 1.00 36.74 204 ARG B C 1
ATOM 7603 O O . ARG B 1 204 ? 15.304 -53.795 0.874 1.00 34.63 204 ARG B O 1
ATOM 7624 N N . LEU B 1 205 ? 14.902 -52.441 -0.878 1.00 36.77 205 LEU B N 1
ATOM 7625 C CA . LEU B 1 205 ? 13.598 -52.023 -0.368 1.00 34.80 205 LEU B CA 1
ATOM 7626 C C . LEU B 1 205 ? 12.609 -53.170 -0.305 1.00 26.64 205 LEU B C 1
ATOM 7627 O O . LEU B 1 205 ? 11.586 -53.042 0.380 1.00 41.70 205 LEU B O 1
ATOM 7643 N N . THR B 1 206 ? 12.884 -54.301 -0.927 1.00 36.56 206 THR B N 1
ATOM 7644 C CA . THR B 1 206 ? 11.996 -55.487 -0.878 1.00 41.94 206 THR B CA 1
ATOM 7645 C C . THR B 1 206 ? 12.297 -56.368 0.338 1.00 44.27 206 THR B C 1
ATOM 7646 O O . THR B 1 206 ? 11.537 -57.267 0.567 1.00 40.34 206 THR B O 1
ATOM 7657 N N . LEU B 1 207 ? 13.363 -56.109 1.084 1.00 40.23 207 LEU B N 1
ATOM 7658 C CA . LEU B 1 207 ? 13.746 -56.958 2.234 1.00 37.50 207 LEU B CA 1
ATOM 7659 C C . LEU B 1 207 ? 12.724 -56.848 3.365 1.00 34.69 207 LEU B C 1
ATOM 7660 O O . LEU B 1 207 ? 12.281 -55.768 3.637 1.00 37.22 207 LEU B O 1
ATOM 7676 N N . PRO B 1 208 ? 12.309 -57.948 4.011 1.00 36.91 208 PRO B N 1
ATOM 7677 C CA . PRO B 1 208 ? 11.452 -57.843 5.165 1.00 39.11 208 PRO B CA 1
ATOM 7678 C C . PRO B 1 208 ? 12.251 -57.323 6.366 1.00 36.40 208 PRO B C 1
ATOM 7679 O O . PRO B 1 208 ? 13.401 -57.559 6.440 1.00 39.13 208 PRO B O 1
ATOM 7690 N N . SER B 1 209 ? 11.600 -56.595 7.250 1.00 28.81 209 SER B N 1
ATOM 7691 C CA . SER B 1 209 ? 12.195 -56.077 8.456 1.00 36.90 209 SER B CA 1
ATOM 7692 C C . SER B 1 209 ? 12.711 -57.217 9.330 1.00 34.83 209 SER B C 1
ATOM 7693 O O . SER B 1 209 ? 12.046 -58.254 9.467 1.00 39.12 209 SER B O 1
ATOM 7701 N N . PRO B 1 210 ? 13.884 -57.061 9.949 1.00 36.22 210 PRO B N 1
ATOM 7702 C CA . PRO B 1 210 ? 14.335 -58.077 10.921 1.00 32.14 210 PRO B CA 1
ATOM 7703 C C . PRO B 1 210 ? 13.539 -58.091 12.223 1.00 35.23 210 PRO B C 1
ATOM 7704 O O . PRO B 1 210 ? 13.641 -59.069 12.972 1.00 29.17 210 PRO B O 1
ATOM 7715 N N . LEU B 1 211 ? 12.809 -57.023 12.549 1.00 34.58 211 LEU B N 1
ATOM 7716 C CA . LEU B 1 211 ? 12.175 -56.890 13.867 1.00 37.78 211 LEU B CA 1
ATOM 7717 C C . LEU B 1 211 ? 10.998 -55.931 13.721 1.00 39.14 211 LEU B C 1
ATOM 7718 O O . LEU B 1 211 ? 11.203 -54.719 13.667 1.00 37.57 211 LEU B O 1
ATOM 7734 N N . ARG B 1 212 ? 9.782 -56.475 13.693 1.00 40.91 212 ARG B N 1
ATOM 7735 C CA . ARG B 1 212 ? 8.588 -55.643 13.609 1.00 34.05 212 ARG B CA 1
ATOM 7736 C C . ARG B 1 212 ? 8.286 -54.992 14.948 1.00 30.63 212 ARG B C 1
ATOM 7737 O O . ARG B 1 212 ? 8.646 -55.507 16.008 1.00 35.98 212 ARG B O 1
ATOM 7758 N N . LEU B 1 213 ? 7.638 -53.831 14.894 1.00 39.15 213 LEU B N 1
ATOM 7759 C CA . LEU B 1 213 ? 7.007 -53.290 16.094 1.00 34.67 213 LEU B CA 1
ATOM 7760 C C . LEU B 1 213 ? 5.893 -54.225 16.561 1.00 34.99 213 LEU B C 1
ATOM 7761 O O . LEU B 1 213 ? 5.184 -54.818 15.735 1.00 38.08 213 LEU B O 1
ATOM 7777 N N . THR B 1 214 ? 5.756 -54.389 17.877 1.00 38.25 214 THR B N 1
ATOM 7778 C CA . THR B 1 214 ? 4.580 -55.137 18.330 1.00 46.41 214 THR B CA 1
ATOM 7779 C C . THR B 1 214 ? 3.355 -54.222 18.360 1.00 46.85 214 THR B C 1
ATOM 7780 O O . THR B 1 214 ? 3.458 -52.991 18.249 1.00 38.84 214 THR B O 1
ATOM 7791 N N . GLN B 1 215 ? 2.171 -54.835 18.496 1.00 41.11 215 GLN B N 1
ATOM 7792 C CA . GLN B 1 215 ? 0.953 -54.039 18.632 1.00 44.16 215 GLN B CA 1
ATOM 7793 C C . GLN B 1 215 ? 1.122 -53.017 19.740 1.00 39.38 215 GLN B C 1
ATOM 7794 O O . GLN B 1 215 ? 0.827 -51.827 19.569 1.00 43.54 215 GLN B O 1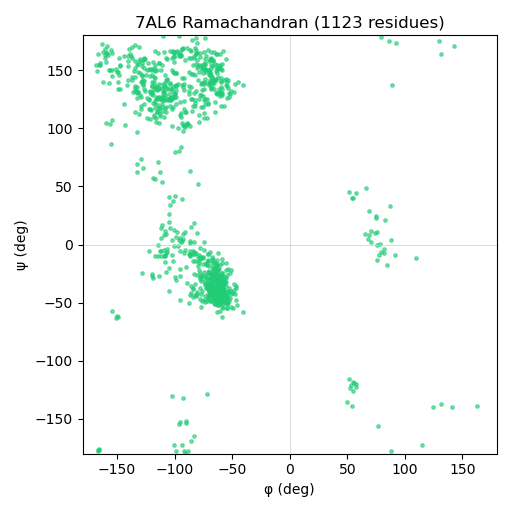
ATOM 7808 N N . ALA B 1 216 ? 1.645 -53.466 20.871 1.00 38.48 216 ALA B N 1
ATOM 7809 C CA . ALA B 1 216 ? 1.857 -52.563 21.993 1.00 40.38 216 ALA B CA 1
ATOM 7810 C C . ALA B 1 216 ? 2.767 -51.397 21.611 1.00 46.70 216 ALA B C 1
ATOM 7811 O O . ALA B 1 216 ? 2.504 -50.244 21.982 1.00 45.70 216 ALA B O 1
ATOM 7818 N N . HIS B 1 217 ? 3.846 -51.669 20.879 1.00 41.09 217 HIS B N 1
ATOM 7819 C CA . HIS B 1 217 ? 4.720 -50.576 20.452 1.00 36.74 217 HIS B CA 1
ATOM 7820 C C . HIS B 1 217 ? 3.931 -49.577 19.627 1.00 34.95 217 HIS B C 1
ATOM 7821 O O . HIS B 1 217 ? 3.955 -48.364 19.878 1.00 37.28 217 HIS B O 1
ATOM 7835 N N . ALA B 1 218 ? 3.272 -50.074 18.593 1.00 34.97 218 ALA B N 1
ATOM 7836 C CA . ALA B 1 218 ? 2.523 -49.211 17.697 1.00 36.74 218 ALA B CA 1
ATOM 7837 C C . ALA B 1 218 ? 1.467 -48.379 18.442 1.00 49.80 218 ALA B C 1
ATOM 7838 O O . ALA B 1 218 ? 1.272 -47.198 18.130 1.00 40.07 218 ALA B O 1
ATOM 7845 N N . LEU B 1 219 ? 0.746 -48.978 19.398 1.00 45.31 219 LEU B N 1
ATOM 7846 C CA . LEU B 1 219 ? -0.249 -48.198 20.136 1.00 48.21 219 LEU B CA 1
ATOM 7847 C C . LEU B 1 219 ? 0.432 -47.128 20.974 1.00 45.86 219 LEU B C 1
ATOM 7848 O O . LEU B 1 219 ? -0.022 -45.979 21.024 1.00 50.88 219 LEU B O 1
ATOM 7864 N N . ASN B 1 220 ? 1.548 -47.475 21.609 1.00 40.98 220 ASN B N 1
ATOM 7865 C CA . ASN B 1 220 ? 2.248 -46.510 22.446 1.00 43.39 220 ASN B CA 1
ATOM 7866 C C . ASN B 1 220 ? 2.747 -45.309 21.640 1.00 51.42 220 ASN B C 1
ATOM 7867 O O . ASN B 1 220 ? 2.827 -44.196 22.177 1.00 45.26 220 ASN B O 1
ATOM 7878 N N . PHE B 1 221 ? 3.028 -45.493 20.344 1.00 43.90 221 PHE B N 1
ATOM 7879 C CA . PHE B 1 221 ? 3.510 -44.386 19.522 1.00 48.75 221 PHE B CA 1
ATOM 7880 C C . PHE B 1 221 ? 2.372 -43.435 19.159 1.00 45.88 221 PHE B C 1
ATOM 7881 O O . PHE B 1 221 ? 2.496 -42.213 19.317 1.00 41.50 221 PHE B O 1
ATOM 7898 N N . VAL B 1 222 ? 1.267 -43.995 18.682 1.00 45.90 222 VAL B N 1
ATOM 7899 C CA . VAL B 1 222 ? 0.067 -43.219 18.272 1.00 54.64 222 VAL B CA 1
ATOM 7900 C C . VAL B 1 222 ? -0.434 -42.471 19.505 1.00 52.89 222 VAL B C 1
ATOM 7901 O O . VAL B 1 222 ? -0.757 -41.327 19.382 1.00 56.92 222 VAL B O 1
ATOM 7914 N N . ARG B 1 223 ? -0.398 -43.096 20.670 1.00 52.02 223 ARG B N 1
ATOM 7915 C CA . ARG B 1 223 ? -0.858 -42.491 21.940 1.00 55.58 223 ARG B CA 1
ATOM 7916 C C . ARG B 1 223 ? 0.180 -41.521 22.506 1.00 52.45 223 ARG B C 1
ATOM 7917 O O . ARG B 1 223 ? -0.134 -40.885 23.489 1.00 52.10 223 ARG B O 1
ATOM 7938 N N . SER B 1 224 ? 1.402 -41.482 21.992 1.00 49.51 224 SER B N 1
ATOM 7939 C CA . SER B 1 224 ? 2.440 -40.528 22.448 1.00 48.19 224 SER B CA 1
ATOM 7940 C C . SER B 1 224 ? 2.412 -39.239 21.619 1.00 44.76 224 SER B C 1
ATOM 7941 O O . SER B 1 224 ? 3.087 -38.310 22.003 1.00 50.07 224 SER B O 1
ATOM 7949 N N . VAL B 1 225 ? 1.629 -39.173 20.549 1.00 40.95 225 VAL B N 1
ATOM 7950 C CA . VAL B 1 225 ? 1.571 -37.994 19.693 1.00 51.26 225 VAL B CA 1
ATOM 7951 C C . VAL B 1 225 ? 0.856 -36.860 20.426 1.00 58.22 225 VAL B C 1
ATOM 7952 O O . VAL B 1 225 ? -0.322 -36.972 20.790 1.00 53.80 225 VAL B O 1
ATOM 7965 N N . GLU B 1 226 ? 1.546 -35.738 20.585 1.00 53.23 226 GLU B N 1
ATOM 7966 C CA . GLU B 1 226 ? 1.056 -34.636 21.396 1.00 52.96 226 GLU B CA 1
ATOM 7967 C C . GLU B 1 226 ? 0.431 -33.521 20.578 1.00 57.00 226 GLU B C 1
ATOM 7968 O O . GLU B 1 226 ? -0.488 -32.857 21.060 1.00 61.21 226 GLU B O 1
ATOM 7980 N N . CYS B 1 227 ? 0.858 -33.349 19.337 1.00 55.24 227 CYS B N 1
ATOM 7981 C CA . CYS B 1 227 ? 0.445 -32.239 18.500 1.00 51.05 227 CYS B CA 1
ATOM 7982 C C . CYS B 1 227 ? -0.905 -32.515 17.847 1.00 50.03 227 CYS B C 1
ATOM 7983 O O . CYS B 1 227 ? -1.420 -33.633 17.877 1.00 55.37 227 CYS B O 1
ATOM 7991 N N . PRO B 1 228 ? -1.504 -31.498 17.229 1.00 51.07 228 PRO B N 1
ATOM 7992 C CA . PRO B 1 228 ? -2.730 -31.733 16.453 1.00 52.71 228 PRO B CA 1
ATOM 7993 C C . PRO B 1 228 ? -2.471 -32.579 15.219 1.00 49.69 228 PRO B C 1
ATOM 7994 O O . PRO B 1 228 ? -1.464 -32.410 14.526 1.00 47.84 228 PRO B O 1
ATOM 8005 N N . VAL B 1 229 ? -3.439 -33.438 14.904 1.00 44.94 229 VAL B N 1
ATOM 8006 C CA . VAL B 1 229 ? -3.330 -34.386 13.808 1.00 46.25 229 VAL B CA 1
ATOM 8007 C C . VAL B 1 229 ? -4.571 -34.290 12.940 1.00 54.85 229 VAL B C 1
ATOM 8008 O O . VAL B 1 229 ? -5.697 -34.382 13.439 1.00 55.34 229 VAL B O 1
ATOM 8021 N N . SER B 1 230 ? -4.370 -34.138 11.650 1.00 46.26 230 SER B N 1
ATOM 8022 C CA . SER B 1 230 ? -5.448 -34.295 10.683 1.00 53.28 230 SER B CA 1
ATOM 8023 C C . SER B 1 230 ? -5.162 -35.531 9.837 1.00 56.92 230 SER B C 1
ATOM 8024 O O . SER B 1 230 ? -4.254 -35.517 8.998 1.00 57.57 230 SER B O 1
ATOM 8032 N N . LEU B 1 231 ? -5.968 -36.574 10.028 1.00 51.97 231 LEU B N 1
ATOM 8033 C CA . LEU B 1 231 ? -5.872 -37.819 9.281 1.00 47.96 231 LEU B CA 1
ATOM 8034 C C . LEU B 1 231 ? -7.002 -37.909 8.264 1.00 53.53 231 LEU B C 1
ATOM 8035 O O . LEU B 1 231 ? -8.181 -37.849 8.623 1.00 57.61 231 LEU B O 1
ATOM 8051 N N . VAL B 1 232 ? -6.636 -38.098 7.014 1.00 44.70 232 VAL B N 1
ATOM 8052 C CA . VAL B 1 232 ? -7.563 -38.346 5.929 1.00 45.56 232 VAL B CA 1
ATOM 8053 C C . VAL B 1 232 ? -7.536 -39.833 5.606 1.00 58.34 232 VAL B C 1
ATOM 8054 O O . VAL B 1 232 ? -6.461 -40.397 5.359 1.00 57.91 232 VAL B O 1
ATOM 8067 N N . LEU B 1 233 ? -8.708 -40.473 5.589 1.00 56.66 233 LEU B N 1
ATOM 8068 C CA . LEU B 1 233 ? -8.824 -41.886 5.240 1.00 53.91 233 LEU B CA 1
ATOM 8069 C C . LEU B 1 233 ? -9.580 -42.041 3.935 1.00 57.52 233 LEU B C 1
ATOM 8070 O O . LEU B 1 233 ? -10.631 -41.421 3.751 1.00 63.60 233 LEU B O 1
ATOM 8086 N N . ALA B 1 234 ? -9.059 -42.871 3.039 1.00 48.41 234 ALA B N 1
ATOM 8087 C CA . ALA B 1 234 ? -9.811 -43.213 1.841 1.00 66.47 234 ALA B CA 1
ATOM 8088 C C . ALA B 1 234 ? -10.927 -44.177 2.225 1.00 68.61 234 ALA B C 1
ATOM 8089 O O . ALA B 1 234 ? -10.709 -45.116 2.996 1.00 69.49 234 ALA B O 1
ATOM 8096 N N . GLU B 1 235 ? -12.136 -43.927 1.726 1.00 69.26 235 GLU B N 1
ATOM 8097 C CA . GLU B 1 235 ? -13.204 -44.909 1.902 1.00 74.91 235 GLU B CA 1
ATOM 8098 C C . GLU B 1 235 ? -12.929 -46.178 1.104 1.00 79.00 235 GLU B C 1
ATOM 8099 O O . GLU B 1 235 ? -13.421 -47.254 1.473 1.00 60.47 235 GLU B O 1
ATOM 8111 N N . GLN B 1 236 ? -12.152 -46.060 0.023 1.00 80.27 236 GLN B N 1
ATOM 8112 C CA . GLN B 1 236 ? -11.694 -47.161 -0.822 1.00 86.70 236 GLN B CA 1
ATOM 8113 C C . GLN B 1 236 ? -10.321 -47.688 -0.393 1.00 91.20 236 GLN B C 1
ATOM 8114 O O . GLN B 1 236 ? -9.479 -48.032 -1.233 1.00 83.51 236 GLN B O 1
ATOM 8128 N N . GLY B 1 237 ? -10.077 -47.774 0.912 1.00 92.17 237 GLY B N 1
ATOM 8129 C CA . GLY B 1 237 ? -8.803 -48.247 1.421 1.00 87.57 237 GLY B CA 1
ATOM 8130 C C . GLY B 1 237 ? -8.985 -49.134 2.635 1.00 94.10 237 GLY B C 1
ATOM 8131 O O . GLY B 1 237 ? -9.970 -49.037 3.371 1.00 93.21 237 GLY B O 1
ATOM 8135 N N . MET B 1 238 ? -8.040 -50.038 2.871 1.00 92.91 238 MET B N 1
ATOM 8136 C CA . MET B 1 238 ? -8.151 -51.036 3.971 1.00 95.85 238 MET B CA 1
ATOM 8137 C C . MET B 1 238 ? -8.167 -50.355 5.338 1.00 84.75 238 MET B C 1
ATOM 8138 O O . MET B 1 238 ? -8.738 -50.917 6.260 1.00 79.65 238 MET B O 1
ATOM 8152 N N . LEU B 1 239 ? -7.473 -49.236 5.471 1.00 77.33 239 LEU B N 1
ATOM 8153 C CA . LEU B 1 239 ? -7.289 -48.550 6.767 1.00 74.89 239 LEU B CA 1
ATOM 8154 C C . LEU B 1 239 ? -8.630 -48.104 7.342 1.00 78.00 239 LEU B C 1
ATOM 8155 O O . LEU B 1 239 ? -8.820 -48.253 8.543 1.00 79.15 239 LEU B O 1
ATOM 8171 N N . ALA B 1 240 ? -9.519 -47.544 6.534 1.00 77.98 240 ALA B N 1
ATOM 8172 C CA . ALA B 1 240 ? -10.832 -47.063 7.004 1.00 81.44 240 ALA B CA 1
ATOM 8173 C C . ALA B 1 240 ? -11.776 -48.199 7.401 1.00 88.99 240 ALA B C 1
ATOM 8174 O O . ALA B 1 240 ? -12.419 -48.076 8.435 1.00 86.97 240 ALA B O 1
ATOM 8181 N N . VAL B 1 241 ? -11.814 -49.285 6.636 1.00 92.13 241 VAL B N 1
ATOM 8182 C CA . VAL B 1 241 ? -12.871 -50.285 6.770 1.00 95.62 241 VAL B CA 1
ATOM 8183 C C . VAL B 1 241 ? -12.646 -51.188 7.981 1.00 98.55 241 VAL B C 1
ATOM 8184 O O . VAL B 1 241 ? -13.592 -51.504 8.711 1.00 98.36 241 VAL B O 1
ATOM 8197 N N . GLU B 1 242 ? -11.411 -51.630 8.203 1.00 95.46 242 GLU B N 1
ATOM 8198 C CA . GLU B 1 242 ? -11.136 -52.635 9.218 1.00 92.84 242 GLU B CA 1
ATOM 8199 C C . GLU B 1 242 ? -11.723 -52.210 10.568 1.00 90.83 242 GLU B C 1
ATOM 8200 O O . GLU B 1 242 ? -11.518 -51.065 10.995 1.00 85.52 242 GLU B O 1
ATOM 8212 N N . PRO B 1 243 ? -12.468 -53.088 11.254 1.00 97.62 243 PRO B N 1
ATOM 8213 C CA . PRO B 1 243 ? -13.093 -52.665 12.525 1.00 98.80 243 PRO B CA 1
ATOM 8214 C C . PRO B 1 243 ? -12.112 -52.380 13.658 1.00 90.06 243 PRO B C 1
ATOM 8215 O O . PRO B 1 243 ? -12.322 -51.414 14.404 1.00 86.85 243 PRO B O 1
ATOM 8226 N N . ARG B 1 244 ? -11.080 -53.218 13.846 1.00 90.88 244 ARG B N 1
ATOM 8227 C CA . ARG B 1 244 ? -10.077 -52.977 14.888 1.00 92.68 244 ARG B CA 1
ATOM 8228 C C . ARG B 1 244 ? -9.446 -51.594 14.740 1.00 88.87 244 ARG B C 1
ATOM 8229 O O . ARG B 1 244 ? -9.021 -50.987 15.733 1.00 79.06 244 ARG B O 1
ATOM 8250 N N . MET B 1 245 ? -9.254 -51.143 13.500 1.00 87.78 245 MET B N 1
ATOM 8251 C CA . MET B 1 245 ? -8.731 -49.785 13.188 1.00 80.78 245 MET B CA 1
ATOM 8252 C C . MET B 1 245 ? -9.776 -48.712 13.502 1.00 76.41 245 MET B C 1
ATOM 8253 O O . MET B 1 245 ? -9.413 -47.685 14.072 1.00 66.72 245 MET B O 1
ATOM 8267 N N . ARG B 1 246 ? -11.043 -48.952 13.156 1.00 78.82 246 ARG B N 1
ATOM 8268 C CA . ARG B 1 246 ? -12.125 -47.966 13.394 1.00 76.75 246 ARG B CA 1
ATOM 8269 C C . ARG B 1 246 ? -12.212 -47.741 14.899 1.00 74.51 246 ARG B C 1
ATOM 8270 O O . ARG B 1 246 ? -12.277 -46.602 15.317 1.00 71.82 246 ARG B O 1
ATOM 8291 N N . ALA B 1 247 ? -12.162 -48.816 15.676 1.00 73.29 247 ALA B N 1
ATOM 8292 C CA . ALA B 1 247 ? -12.251 -48.760 17.144 1.00 74.44 247 ALA B CA 1
ATOM 8293 C C . ALA B 1 247 ? -11.073 -47.959 17.686 1.00 72.35 247 ALA B C 1
ATOM 8294 O O . ALA B 1 247 ? -11.296 -47.112 18.533 1.00 69.95 247 ALA B O 1
ATOM 8301 N N . LEU B 1 248 ? -9.867 -48.186 17.177 1.00 73.08 248 LEU B N 1
ATOM 8302 C CA . LEU B 1 248 ? -8.697 -47.455 17.655 1.00 69.85 248 LEU B CA 1
ATOM 8303 C C . LEU B 1 248 ? -8.846 -45.957 17.426 1.00 64.97 248 LEU B C 1
ATOM 8304 O O . LEU B 1 248 ? -8.479 -45.151 18.289 1.00 56.72 248 LEU B O 1
ATOM 8320 N N . LEU B 1 249 ? -9.408 -45.567 16.279 1.00 66.43 249 LEU B N 1
ATOM 8321 C CA . LEU B 1 249 ? -9.468 -44.151 15.927 1.00 69.55 249 LEU B CA 1
ATOM 8322 C C . LEU B 1 249 ? -10.467 -43.378 16.787 1.00 76.44 249 LEU B C 1
ATOM 8323 O O . LEU B 1 249 ? -10.240 -42.201 17.083 1.00 76.12 249 LEU B O 1
ATOM 8339 N N . GLU B 1 250 ? -11.583 -43.997 17.188 1.00 77.86 250 GLU B N 1
ATOM 8340 C CA . GLU B 1 250 ? -12.486 -43.290 18.093 1.00 80.24 250 GLU B CA 1
ATOM 8341 C C . GLU B 1 250 ? -11.860 -43.058 19.461 1.00 76.67 250 GLU B C 1
ATOM 8342 O O . GLU B 1 250 ? -12.320 -42.181 20.205 1.00 86.90 250 GLU B O 1
ATOM 8354 N N . THR B 1 251 ? -10.828 -43.814 19.820 1.00 76.02 251 THR B N 1
ATOM 8355 C CA . THR B 1 251 ? -10.138 -43.581 21.087 1.00 71.93 251 THR B CA 1
ATOM 8356 C C . THR B 1 251 ? -9.034 -42.536 20.989 1.00 67.04 251 THR B C 1
ATOM 8357 O O . THR B 1 251 ? -8.391 -42.257 22.004 1.00 65.63 251 THR B O 1
ATOM 8368 N N . LEU B 1 252 ? -8.815 -41.934 19.810 1.00 65.12 252 LEU B N 1
ATOM 8369 C CA . LEU B 1 252 ? -7.673 -41.058 19.583 1.00 65.57 252 LEU B CA 1
ATOM 8370 C C . LEU B 1 252 ? -8.100 -39.629 19.257 1.00 62.37 252 LEU B C 1
ATOM 8371 O O . LEU B 1 252 ? -8.990 -39.419 18.419 1.00 61.02 252 LEU B O 1
ATOM 8387 N N . PRO B 1 253 ? -7.415 -38.596 19.867 1.00 59.48 253 PRO B N 1
ATOM 8388 C CA . PRO B 1 253 ? -7.779 -37.191 19.646 1.00 54.64 253 PRO B CA 1
ATOM 8389 C C . PRO B 1 253 ? -7.265 -36.617 18.341 1.00 61.50 253 PRO B C 1
ATOM 8390 O O . PRO B 1 253 ? -6.588 -35.588 18.310 1.00 68.61 253 PRO B O 1
ATOM 8401 N N . PHE B 1 254 ? -7.547 -37.318 17.245 1.00 58.97 254 PHE B N 1
ATOM 8402 C CA . PHE B 1 254 ? -7.112 -36.876 15.929 1.00 57.39 254 PHE B CA 1
ATOM 8403 C C . PHE B 1 254 ? -8.332 -36.462 15.127 1.00 56.15 254 PHE B C 1
ATOM 8404 O O . PHE B 1 254 ? -9.344 -37.162 15.135 1.00 56.30 254 PHE B O 1
ATOM 8421 N N . GLU B 1 255 ? -8.237 -35.319 14.448 1.00 52.68 255 GLU B N 1
ATOM 8422 C CA . GLU B 1 255 ? -9.249 -34.947 13.469 1.00 53.63 255 GLU B CA 1
ATOM 8423 C C . GLU B 1 255 ? -9.255 -35.965 12.330 1.00 60.82 255 GLU B C 1
ATOM 8424 O O . GLU B 1 255 ? -8.204 -36.294 11.775 1.00 62.08 255 GLU B O 1
ATOM 8436 N N . ARG B 1 256 ? -10.444 -36.481 12.001 1.00 60.22 256 ARG B N 1
ATOM 8437 C CA . ARG B 1 256 ? -10.613 -37.599 11.081 1.00 59.20 256 ARG B CA 1
ATOM 8438 C C . ARG B 1 256 ? -11.605 -37.221 9.997 1.00 57.62 256 ARG B C 1
ATOM 8439 O O . ARG B 1 256 ? -12.651 -36.634 10.285 1.00 70.1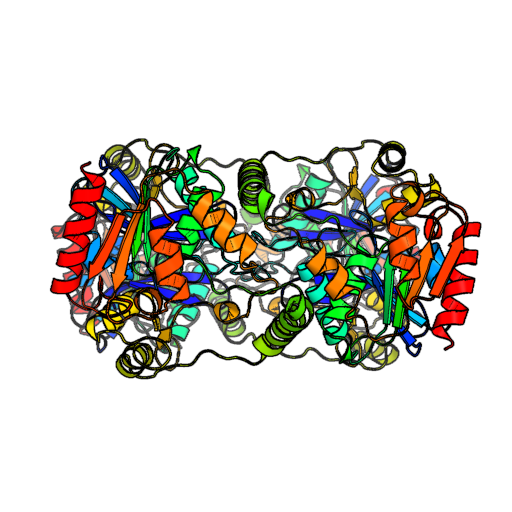3 256 ARG B O 1
ATOM 8460 N N . HIS B 1 257 ? -11.283 -37.577 8.757 1.00 52.29 257 HIS B N 1
ATOM 8461 C CA . HIS B 1 257 ? -12.153 -37.331 7.614 1.00 56.69 257 HIS B CA 1
ATOM 8462 C C . HIS B 1 257 ? -12.042 -38.494 6.645 1.00 67.23 257 HIS B C 1
ATOM 8463 O O . HIS B 1 257 ? -10.957 -38.743 6.112 1.00 64.97 257 HIS B O 1
ATOM 8477 N N . HIS B 1 258 ? -13.152 -39.157 6.358 1.00 65.02 258 HIS B N 1
ATOM 8478 C CA . HIS B 1 258 ? -13.193 -40.200 5.313 1.00 60.08 258 HIS B CA 1
ATOM 8479 C C . HIS B 1 258 ? -13.486 -39.449 4.018 1.00 63.18 258 HIS B C 1
ATOM 8480 O O . HIS B 1 258 ? -14.335 -38.574 4.066 1.00 68.25 258 HIS B O 1
ATOM 8494 N N . LEU B 1 259 ? -12.758 -39.697 2.937 1.00 62.16 259 LEU B N 1
ATOM 8495 C CA . LEU B 1 259 ? -12.998 -39.052 1.628 1.00 64.23 259 LEU B CA 1
ATOM 8496 C C . LEU B 1 259 ? -13.096 -40.163 0.587 1.00 64.35 259 LEU B C 1
ATOM 8497 O O . LEU B 1 259 ? -12.418 -41.151 0.744 1.00 63.72 259 LEU B O 1
ATOM 8513 N N . PRO B 1 260 ? -13.916 -40.058 -0.473 1.00 68.64 260 PRO B N 1
ATOM 8514 C CA . PRO B 1 260 ? -13.962 -41.091 -1.485 1.00 72.63 260 PRO B CA 1
ATOM 8515 C C . PRO B 1 260 ? -12.656 -41.066 -2.277 1.00 58.64 260 PRO B C 1
ATOM 8516 O O . PRO B 1 260 ? -12.118 -40.044 -2.454 1.00 62.77 260 PRO B O 1
ATOM 8527 N N . GLY B 1 261 ? -12.224 -42.203 -2.792 1.00 66.44 261 GLY B N 1
ATOM 8528 C CA . GLY B 1 261 ? -10.970 -42.290 -3.505 1.00 66.48 261 GLY B CA 1
ATOM 8529 C C . GLY B 1 261 ? -10.137 -43.452 -3.012 1.00 67.40 261 GLY B C 1
ATOM 8530 O O . GLY B 1 261 ? -10.390 -43.993 -1.933 1.00 61.08 261 GLY B O 1
ATOM 8534 N N . GLY B 1 262 ? -9.135 -43.842 -3.789 1.00 66.42 262 GLY B N 1
ATOM 8535 C CA . GLY B 1 262 ? -8.274 -44.939 -3.414 1.00 64.50 262 GLY B CA 1
ATOM 8536 C C . GLY B 1 262 ? -7.162 -44.528 -2.462 1.00 56.19 262 GLY B C 1
ATOM 8537 O O . GLY B 1 262 ? -7.173 -43.464 -1.838 1.00 44.87 262 GLY B O 1
ATOM 8541 N N . HIS B 1 263 ? -6.181 -45.429 -2.347 1.00 63.09 263 HIS B N 1
ATOM 8542 C CA . HIS B 1 263 ? -5.061 -45.220 -1.431 1.00 56.72 263 HIS B CA 1
ATOM 8543 C C . HIS B 1 263 ? -4.254 -43.985 -1.823 1.00 43.37 263 HIS B C 1
ATOM 8544 O O . HIS B 1 263 ? -3.767 -43.254 -0.959 1.00 43.72 263 HIS B O 1
ATOM 8558 N N . HIS B 1 264 ? -4.135 -43.720 -3.118 1.00 42.58 264 HIS B N 1
ATOM 8559 C CA . HIS B 1 264 ? -3.421 -42.549 -3.628 1.00 55.66 264 HIS B CA 1
ATOM 8560 C C . HIS B 1 264 ? -4.359 -41.406 -4.011 1.00 50.76 264 HIS B C 1
ATOM 8561 O O . HIS B 1 264 ? -4.139 -40.742 -5.037 1.00 49.98 264 HIS B O 1
ATOM 8575 N N . LEU B 1 265 ? -5.392 -41.137 -3.205 1.00 51.33 265 LEU B N 1
ATOM 8576 C CA . LEU B 1 265 ? -6.473 -40.249 -3.646 1.00 55.00 265 LEU B CA 1
ATOM 8577 C C . LEU B 1 265 ? -6.007 -38.814 -3.852 1.00 56.31 265 LEU B C 1
ATOM 8578 O O . LEU B 1 265 ? -6.615 -38.065 -4.625 1.00 56.14 265 LEU B O 1
ATOM 8594 N N . HIS B 1 266 ? -4.949 -38.405 -3.155 1.00 56.05 266 HIS B N 1
ATOM 8595 C CA . HIS B 1 266 ? -4.389 -37.071 -3.321 1.00 55.02 266 HIS B CA 1
ATOM 8596 C C . HIS B 1 266 ? -3.603 -36.926 -4.612 1.00 41.86 266 HIS B C 1
ATOM 8597 O O . HIS B 1 266 ? -3.133 -35.829 -4.916 1.00 50.55 266 HIS B O 1
ATOM 8611 N N . LEU B 1 267 ? -3.433 -38.002 -5.364 1.00 50.62 267 LEU B N 1
ATOM 8612 C CA . LEU B 1 267 ? -2.604 -38.002 -6.564 1.00 46.94 267 LEU B CA 1
ATOM 8613 C C . LEU B 1 267 ? -3.314 -38.554 -7.789 1.00 55.18 267 LEU B C 1
ATOM 8614 O O . LEU B 1 267 ? -2.929 -38.208 -8.919 1.00 49.01 267 LEU B O 1
ATOM 8630 N N . ASP B 1 268 ? -4.328 -39.397 -7.607 1.00 55.34 268 ASP B N 1
ATOM 8631 C CA . ASP B 1 268 ? -5.000 -40.029 -8.739 1.00 57.87 268 ASP B CA 1
ATOM 8632 C C . ASP B 1 268 ? -5.585 -38.997 -9.700 1.00 57.84 268 ASP B C 1
ATOM 8633 O O . ASP B 1 268 ? -5.438 -39.112 -10.925 1.00 60.10 268 ASP B O 1
ATOM 8642 N N . ASP B 1 269 ? -6.252 -37.998 -9.155 1.00 65.54 269 ASP B N 1
ATOM 8643 C CA . ASP B 1 269 ? -6.930 -36.972 -9.972 1.00 71.76 269 ASP B CA 1
ATOM 8644 C C . ASP B 1 269 ? -6.906 -35.646 -9.234 1.00 70.79 269 ASP B C 1
ATOM 8645 O O . ASP B 1 269 ? -6.797 -35.644 -8.013 1.00 57.88 269 ASP B O 1
ATOM 8654 N N . GLU B 1 270 ? -7.107 -34.569 -9.984 1.00 71.20 270 GLU B N 1
ATOM 8655 C CA . GLU B 1 270 ? -7.126 -33.189 -9.464 1.00 66.85 270 GLU B CA 1
ATOM 8656 C C . GLU B 1 270 ? -8.273 -33.048 -8.459 1.00 68.08 270 GLU B C 1
ATOM 8657 O O . GLU B 1 270 ? -8.086 -32.333 -7.488 1.00 67.55 270 GLU B O 1
ATOM 8669 N N . ALA B 1 271 ? -9.417 -33.689 -8.680 1.00 67.99 271 ALA B N 1
ATOM 8670 C CA . ALA B 1 271 ? -10.576 -33.608 -7.766 1.00 67.87 271 ALA B CA 1
ATOM 8671 C C . ALA B 1 271 ? -10.191 -34.153 -6.394 1.00 73.16 271 ALA B C 1
ATOM 8672 O O . ALA B 1 271 ? -10.366 -33.432 -5.406 1.00 66.92 271 ALA B O 1
ATOM 8679 N N . GLY B 1 272 ? -9.614 -35.354 -6.341 1.00 75.04 272 GLY B N 1
ATOM 8680 C CA . GLY B 1 272 ? -9.131 -35.893 -5.082 1.00 65.49 272 GLY B CA 1
ATOM 8681 C C . GLY B 1 272 ? -8.102 -35.001 -4.417 1.00 58.31 272 GLY B C 1
ATOM 8682 O O . GLY B 1 272 ? -8.097 -34.847 -3.192 1.00 51.14 272 GLY B O 1
ATOM 8686 N N . ALA B 1 273 ? -7.206 -34.409 -5.209 1.00 52.49 273 ALA B N 1
ATOM 8687 C CA . ALA B 1 273 ? -6.207 -33.522 -4.623 1.00 60.26 273 ALA B CA 1
ATOM 8688 C C . ALA B 1 273 ? -6.878 -32.316 -3.986 1.00 58.51 273 ALA B C 1
ATOM 8689 O O . ALA B 1 273 ? -6.556 -31.935 -2.851 1.00 52.90 273 ALA B O 1
ATOM 8696 N N . GLN B 1 274 ? -7.819 -31.699 -4.712 1.00 60.74 274 GLN B N 1
ATOM 8697 C CA . GLN B 1 274 ? -8.559 -30.563 -4.175 1.00 66.74 274 GLN B CA 1
ATOM 8698 C C . GLN B 1 274 ? -9.223 -30.932 -2.861 1.00 54.98 274 GLN B C 1
ATOM 8699 O O . GLN B 1 274 ? -9.160 -30.184 -1.884 1.00 59.48 274 GLN B O 1
ATOM 8713 N N . ALA B 1 275 ? -9.851 -32.104 -2.818 1.00 54.68 275 ALA B N 1
ATOM 8714 C CA . ALA B 1 275 ? -10.555 -32.520 -1.610 1.00 57.91 275 ALA B CA 1
ATOM 8715 C C . ALA B 1 275 ? -9.617 -32.559 -0.417 1.00 61.61 275 ALA B C 1
ATOM 8716 O O . ALA B 1 275 ? -9.916 -31.998 0.649 1.00 56.95 275 ALA B O 1
ATOM 8723 N N . VAL B 1 276 ? -8.473 -33.235 -0.572 1.00 66.10 276 VAL B N 1
ATOM 8724 C CA . VAL B 1 276 ? -7.517 -33.320 0.527 1.00 61.82 276 VAL B CA 1
ATOM 8725 C C . VAL B 1 276 ? -6.962 -31.940 0.846 1.00 53.16 276 VAL B C 1
ATOM 8726 O O . VAL B 1 276 ? -6.731 -31.598 2.018 1.00 49.07 276 VAL B O 1
ATOM 8739 N N . ALA B 1 277 ? -6.704 -31.138 -0.192 1.00 48.14 277 ALA B N 1
ATOM 8740 C CA . ALA B 1 277 ? -6.225 -29.780 0.037 1.00 58.66 277 ALA B CA 1
ATOM 8741 C C . ALA B 1 277 ? -7.165 -29.027 0.973 1.00 64.41 277 ALA B C 1
ATOM 8742 O O . ALA B 1 277 ? -6.728 -28.443 1.977 1.00 57.87 277 ALA B O 1
ATOM 8749 N N . ARG B 1 278 ? -8.469 -29.047 0.669 1.00 58.76 278 ARG B N 1
ATOM 8750 C CA . ARG B 1 278 ? -9.436 -28.360 1.520 1.00 68.03 278 ARG B CA 1
ATOM 8751 C C . ARG B 1 278 ? -9.227 -28.725 2.985 1.00 55.11 278 ARG B C 1
ATOM 8752 O O . ARG B 1 278 ? -9.004 -27.852 3.832 1.00 57.49 278 ARG B O 1
ATOM 8773 N N . VAL B 1 279 ? -9.228 -30.011 3.300 1.00 58.97 279 VAL B N 1
ATOM 8774 C CA . VAL B 1 279 ? -9.178 -30.446 4.720 1.00 54.53 279 VAL B CA 1
ATOM 8775 C C . VAL B 1 279 ? -7.931 -29.884 5.379 1.00 61.19 279 VAL B C 1
ATOM 8776 O O . VAL B 1 279 ? -8.066 -29.235 6.414 1.00 55.54 279 VAL B O 1
ATOM 8789 N N . PHE B 1 280 ? -6.782 -30.065 4.735 1.00 56.66 280 PHE B N 1
ATOM 8790 C CA . PHE B 1 280 ? -5.451 -29.682 5.262 1.00 57.50 280 PHE B CA 1
ATOM 8791 C C . PHE B 1 280 ? -5.304 -28.162 5.325 1.00 56.58 280 PHE B C 1
ATOM 8792 O O . PHE B 1 280 ? -4.826 -27.665 6.332 1.00 47.36 280 PHE B O 1
ATOM 8809 N N . ALA B 1 281 ? -5.779 -27.449 4.309 1.00 57.96 281 ALA B N 1
ATOM 8810 C CA . ALA B 1 281 ? -5.664 -25.981 4.248 1.00 60.22 281 ALA B CA 1
ATOM 8811 C C . ALA B 1 281 ? -6.357 -25.420 5.481 1.00 57.92 281 ALA B C 1
ATOM 8812 O O . ALA B 1 281 ? -5.772 -24.591 6.158 1.00 57.93 281 ALA B O 1
ATOM 8819 N N . ALA B 1 282 ? -7.538 -25.921 5.793 1.00 58.42 282 ALA B N 1
ATOM 8820 C CA . ALA B 1 282 ? -8.215 -25.516 7.016 1.00 60.06 282 ALA B CA 1
ATOM 8821 C C . ALA B 1 282 ? -7.390 -25.904 8.233 1.00 65.70 282 ALA B C 1
ATOM 8822 O O . ALA B 1 282 ? -7.094 -25.067 9.094 1.00 67.06 282 ALA B O 1
ATOM 8829 N N . PHE B 1 283 ? -6.994 -27.176 8.309 1.00 66.81 283 PHE B N 1
ATOM 8830 C CA . PHE B 1 283 ? -6.269 -27.672 9.475 1.00 61.32 283 PHE B CA 1
ATOM 8831 C C . PHE B 1 283 ? -5.050 -26.808 9.783 1.00 63.94 283 PHE B C 1
ATOM 8832 O O . PHE B 1 283 ? -4.760 -26.523 10.953 1.00 65.42 283 PHE B O 1
ATOM 8849 N N . PHE B 1 284 ? -4.334 -26.357 8.749 1.00 62.58 284 PHE B N 1
ATOM 8850 C CA . PHE B 1 284 ? -3.118 -25.579 8.981 1.00 72.46 284 PHE B CA 1
ATOM 8851 C C . PHE B 1 284 ? -3.405 -24.117 9.313 1.00 70.72 284 PHE B C 1
ATOM 8852 O O . PHE B 1 284 ? -2.540 -23.446 9.895 1.00 69.40 284 PHE B O 1
ATOM 8869 N N . ALA B 1 285 ? -4.608 -23.629 8.990 1.00 69.32 285 ALA B N 1
ATOM 8870 C CA . ALA B 1 285 ? -5.015 -22.273 9.338 1.00 68.56 285 ALA B CA 1
ATOM 8871 C C . ALA B 1 285 ? -5.410 -22.141 10.808 1.00 71.32 285 ALA B C 1
ATOM 8872 O O . ALA B 1 285 ? -5.202 -21.077 11.398 1.00 78.09 285 ALA B O 1
ATOM 8879 N N . ARG B 1 286 ? -5.956 -23.190 11.412 1.00 71.20 286 ARG B N 1
ATOM 8880 C CA . ARG B 1 286 ? -6.368 -23.178 12.837 1.00 67.81 286 ARG B CA 1
ATOM 8881 C C . ARG B 1 286 ? -5.114 -23.063 13.700 1.00 72.25 286 ARG B C 1
ATOM 8882 O O . ARG B 1 286 ? -5.181 -23.262 14.883 1.00 69.83 286 ARG B O 1
ATOM 8904 N N . SER C 1 2 ? 54.472 -55.977 28.884 1.00 84.98 2 SER C N 1
ATOM 8905 C CA . SER C 1 2 ? 55.324 -57.093 28.487 1.00 91.55 2 SER C CA 1
ATOM 8906 C C . SER C 1 2 ? 55.244 -57.355 26.974 1.00 98.06 2 SER C C 1
ATOM 8907 O O . SER C 1 2 ? 56.258 -57.631 26.324 1.00 95.45 2 SER C O 1
ATOM 8914 N N . LEU C 1 3 ? 54.035 -57.271 26.420 1.00 92.09 3 LEU C N 1
ATOM 8915 C CA . LEU C 1 3 ? 53.789 -57.551 25.011 1.00 93.49 3 LEU C CA 1
ATOM 8916 C C . LEU C 1 3 ? 53.728 -56.256 24.207 1.00 93.62 3 LEU C C 1
ATOM 8917 O O . LEU C 1 3 ? 53.269 -55.221 24.702 1.00 89.65 3 LEU C O 1
ATOM 8933 N N . GLN C 1 4 ? 54.169 -56.330 22.946 1.00 86.66 4 GLN C N 1
ATOM 8934 C CA . GLN C 1 4 ? 54.243 -55.161 22.079 1.00 78.09 4 GLN C CA 1
ATOM 8935 C C . GLN C 1 4 ? 53.320 -55.299 20.867 1.00 60.55 4 GLN C C 1
ATOM 8936 O O . GLN C 1 4 ? 52.962 -56.401 20.439 1.00 48.80 4 GLN C O 1
ATOM 8950 N N . VAL C 1 5 ? 52.914 -54.157 20.329 1.00 42.02 5 VAL C N 1
ATOM 8951 C CA . VAL C 1 5 ? 51.972 -54.133 19.212 1.00 40.94 5 VAL C CA 1
ATOM 8952 C C . VAL C 1 5 ? 52.744 -54.354 17.924 1.00 34.20 5 VAL C C 1
ATOM 8953 O O . VAL C 1 5 ? 53.643 -53.587 17.590 1.00 41.73 5 VAL C O 1
ATOM 8966 N N . GLU C 1 6 ? 52.382 -55.389 17.194 1.00 36.33 6 GLU C N 1
ATOM 8967 C CA . GLU C 1 6 ? 53.084 -55.774 15.978 1.00 40.34 6 GLU C CA 1
ATOM 8968 C C . GLU C 1 6 ? 52.258 -55.610 14.710 1.00 37.54 6 GLU C C 1
ATOM 8969 O O . GLU C 1 6 ? 52.827 -55.463 13.633 1.00 34.03 6 GLU C O 1
ATOM 8981 N N . GLU C 1 7 ? 50.937 -55.696 14.807 1.00 31.96 7 GLU C N 1
ATOM 8982 C CA . GLU C 1 7 ? 50.062 -55.657 13.650 1.00 28.69 7 GLU C CA 1
ATOM 8983 C C . GLU C 1 7 ? 48.927 -54.685 13.908 1.00 31.10 7 GLU C C 1
ATOM 8984 O O . GLU C 1 7 ? 48.228 -54.779 14.932 1.00 24.27 7 GLU C O 1
ATOM 8996 N N . VAL C 1 8 ? 48.750 -53.733 12.984 1.00 27.47 8 VAL C N 1
ATOM 8997 C CA . VAL C 1 8 ? 47.817 -52.644 13.190 1.00 25.41 8 VAL C CA 1
ATOM 8998 C C . VAL C 1 8 ? 47.067 -52.306 11.914 1.00 27.61 8 VAL C C 1
ATOM 8999 O O . VAL C 1 8 ? 47.474 -52.656 10.811 1.00 23.27 8 VAL C O 1
ATOM 9012 N N . ARG C 1 9 ? 45.962 -51.594 12.102 1.00 22.72 9 ARG C N 1
ATOM 9013 C CA . ARG C 1 9 ? 45.282 -50.839 11.052 1.00 30.64 9 ARG C CA 1
ATOM 9014 C C . ARG C 1 9 ? 45.730 -49.401 11.153 1.00 28.92 9 ARG C C 1
ATOM 9015 O O . ARG C 1 9 ? 45.859 -48.864 12.256 1.00 30.34 9 ARG C O 1
ATOM 9036 N N . ILE C 1 10 ? 45.980 -48.774 10.027 1.00 26.51 10 ILE C N 1
ATOM 9037 C CA . ILE C 1 10 ? 46.297 -47.348 10.016 1.00 22.13 10 ILE C CA 1
ATOM 9038 C C . ILE C 1 10 ? 45.166 -46.648 9.287 1.00 29.37 10 ILE C C 1
ATOM 9039 O O . ILE C 1 10 ? 44.930 -46.901 8.100 1.00 29.40 10 ILE C O 1
ATOM 9055 N N . SER C 1 11 ? 44.493 -45.741 9.981 1.00 24.25 11 SER C N 1
ATOM 9056 C CA . SER C 1 11 ? 43.315 -45.075 9.446 1.00 25.51 11 SER C CA 1
ATOM 9057 C C . SER C 1 11 ? 43.733 -43.792 8.746 1.00 25.97 11 SER C C 1
ATOM 9058 O O . SER C 1 11 ? 44.226 -42.862 9.393 1.00 28.53 11 SER C O 1
ATOM 9066 N N . LEU C 1 12 ? 43.544 -43.742 7.436 1.00 25.62 12 LEU C N 1
ATOM 9067 C CA . LEU C 1 12 ? 43.707 -42.535 6.649 1.00 28.06 12 LEU C CA 1
ATOM 9068 C C . LEU C 1 12 ? 42.345 -41.942 6.351 1.00 27.06 12 LEU C C 1
ATOM 9069 O O . LEU C 1 12 ? 41.309 -42.580 6.558 1.00 28.79 12 LEU C O 1
ATOM 9085 N N . PRO C 1 13 ? 42.296 -40.698 5.907 1.00 28.83 13 PRO C N 1
ATOM 9086 C CA . PRO C 1 13 ? 40.982 -40.064 5.697 1.00 32.60 13 PRO C CA 1
ATOM 9087 C C . PRO C 1 13 ? 40.120 -40.804 4.688 1.00 34.71 13 PRO C C 1
ATOM 9088 O O . PRO C 1 13 ? 38.896 -40.849 4.827 1.00 33.59 13 PRO C O 1
ATOM 9099 N N . HIS C 1 14 ? 40.730 -41.424 3.684 1.00 25.21 14 HIS C N 1
ATOM 9100 C CA . HIS C 1 14 ? 39.995 -42.016 2.586 1.00 28.38 14 HIS C CA 1
ATOM 9101 C C . HIS C 1 14 ? 40.081 -43.535 2.550 1.00 30.01 14 HIS C C 1
ATOM 9102 O O . HIS C 1 14 ? 39.439 -44.154 1.702 1.00 29.65 14 HIS C O 1
ATOM 9116 N N . ILE C 1 15 ? 40.880 -44.156 3.406 1.00 27.12 15 ILE C N 1
ATOM 9117 C CA . ILE C 1 15 ? 41.091 -45.595 3.284 1.00 25.18 15 ILE C CA 1
ATOM 9118 C C . ILE C 1 15 ? 41.793 -46.055 4.552 1.00 28.78 15 ILE C C 1
ATOM 9119 O O . ILE C 1 15 ? 42.480 -45.261 5.224 1.00 26.46 15 ILE C O 1
ATOM 9135 N N . GLU C 1 16 ? 41.617 -47.337 4.887 1.00 21.11 16 GLU C N 1
ATOM 9136 C CA . GLU C 1 16 ? 42.275 -47.955 6.027 1.00 24.91 16 GLU C CA 1
ATOM 9137 C C . GLU C 1 16 ? 43.255 -49.000 5.538 1.00 23.48 16 GLU C C 1
ATOM 9138 O O . GLU C 1 16 ? 42.874 -49.921 4.815 1.00 26.01 16 GLU C O 1
ATOM 9150 N N . LEU C 1 17 ? 44.499 -48.905 5.983 1.00 22.74 17 LEU C N 1
ATOM 9151 C CA . LEU C 1 17 ? 45.546 -49.797 5.516 1.00 22.95 17 LEU C CA 1
ATOM 9152 C C . LEU C 1 17 ? 46.025 -50.688 6.650 1.00 23.69 17 LEU C C 1
ATOM 9153 O O . LEU C 1 17 ? 45.832 -50.368 7.823 1.00 27.77 17 LEU C O 1
ATOM 9169 N N . ALA C 1 18 ? 46.580 -51.838 6.298 1.00 24.59 18 ALA C N 1
ATOM 9170 C CA . ALA C 1 18 ? 47.183 -52.715 7.285 1.00 22.42 18 ALA C CA 1
ATOM 9171 C C . ALA C 1 18 ? 48.698 -52.550 7.285 1.00 26.35 18 ALA C C 1
ATOM 9172 O O . ALA C 1 18 ? 49.312 -52.282 6.243 1.00 22.40 18 ALA C O 1
ATOM 9179 N N . ALA C 1 19 ? 49.305 -52.726 8.465 1.00 21.89 19 ALA C N 1
ATOM 9180 C CA . ALA C 1 19 ? 50.762 -52.668 8.552 1.00 25.46 19 ALA C CA 1
ATOM 9181 C C . ALA C 1 19 ? 51.267 -53.588 9.653 1.00 28.87 19 ALA C C 1
ATOM 9182 O O . ALA C 1 19 ? 50.643 -53.741 10.726 1.00 24.40 19 ALA C O 1
ATOM 9189 N N . HIS C 1 20 ? 52.427 -54.159 9.400 1.00 25.70 20 HIS C N 1
ATOM 9190 C CA . HIS C 1 20 ? 53.219 -54.826 10.438 1.00 27.62 20 HIS C CA 1
ATOM 9191 C C . HIS C 1 20 ? 54.341 -53.915 10.923 1.00 35.28 20 HIS C C 1
ATOM 9192 O O . HIS C 1 20 ? 54.998 -53.239 10.118 1.00 30.08 20 HIS C O 1
ATOM 9206 N N . LEU C 1 21 ? 54.532 -53.862 12.249 1.00 30.62 21 LEU C N 1
ATOM 9207 C CA . LEU C 1 21 ? 55.507 -52.975 12.867 1.00 30.25 21 LEU C CA 1
ATOM 9208 C C . LEU C 1 21 ? 56.717 -53.781 13.313 1.00 37.38 21 LEU C C 1
ATOM 9209 O O . LEU C 1 21 ? 56.564 -54.800 13.975 1.00 32.76 21 LEU C O 1
ATOM 9225 N N . PHE C 1 22 ? 57.903 -53.339 12.948 1.00 32.63 22 PHE C N 1
ATOM 9226 C CA . PHE C 1 22 ? 59.170 -53.988 13.339 1.00 37.85 22 PHE C CA 1
ATOM 9227 C C . PHE C 1 22 ? 60.085 -52.995 14.026 1.00 35.18 22 PHE C C 1
ATOM 9228 O O . PHE C 1 22 ? 60.057 -51.830 13.697 1.00 32.31 22 PHE C O 1
ATOM 9245 N N . GLY C 1 23 ? 60.846 -53.490 14.987 1.00 46.11 23 GLY C N 1
ATOM 9246 C CA . GLY C 1 23 ? 61.917 -52.730 15.613 1.00 35.31 23 GLY C CA 1
ATOM 9247 C C . GLY C 1 23 ? 61.509 -51.882 16.799 1.00 44.78 23 GLY C C 1
ATOM 9248 O O . GLY C 1 23 ? 60.344 -51.852 17.184 1.00 40.84 23 GLY C O 1
ATOM 9252 N N . PRO C 1 24 ? 62.461 -51.132 17.367 1.00 43.45 24 PRO C N 1
ATOM 9253 C CA . PRO C 1 24 ? 62.184 -50.349 18.584 1.00 38.02 24 PRO C CA 1
ATOM 9254 C C . PRO C 1 24 ? 61.350 -49.115 18.297 1.00 51.24 24 PRO C C 1
ATOM 9255 O O . PRO C 1 24 ? 61.596 -48.398 17.318 1.00 49.06 24 PRO C O 1
ATOM 9266 N N . PRO C 1 25 ? 60.369 -48.812 19.153 1.00 53.47 25 PRO C N 1
ATOM 9267 C CA . PRO C 1 25 ? 59.559 -47.604 18.945 1.00 51.68 25 PRO C CA 1
ATOM 9268 C C . PRO C 1 25 ? 60.396 -46.356 18.754 1.00 53.32 25 PRO C C 1
ATOM 9269 O O . PRO C 1 25 ? 59.931 -45.374 18.168 1.00 58.34 25 PRO C O 1
ATOM 9280 N N . ASP C 1 26 ? 61.620 -46.378 19.276 1.00 50.40 26 ASP C N 1
ATOM 9281 C CA . ASP C 1 26 ? 62.541 -45.256 19.171 1.00 54.67 26 ASP C CA 1
ATOM 9282 C C . ASP C 1 26 ? 63.518 -45.386 18.004 1.00 46.18 26 ASP C C 1
ATOM 9283 O O . ASP C 1 26 ? 64.411 -44.547 17.871 1.00 49.22 26 ASP C O 1
ATOM 9292 N N . GLY C 1 27 ? 63.372 -46.400 17.168 1.00 45.82 27 GLY C N 1
ATOM 9293 C CA . GLY C 1 27 ? 64.261 -46.641 16.021 1.00 45.50 27 GLY C CA 1
ATOM 9294 C C . GLY C 1 27 ? 64.099 -45.585 14.944 1.00 35.54 27 GLY C C 1
ATOM 9295 O O . GLY C 1 27 ? 63.184 -44.790 15.027 1.00 36.91 27 GLY C O 1
ATOM 9299 N N . LYS C 1 28 ? 65.032 -45.525 14.008 1.00 37.00 28 LYS C N 1
ATOM 9300 C CA . LYS C 1 28 ? 64.972 -44.573 12.883 1.00 37.84 28 LYS C CA 1
ATOM 9301 C C . LYS C 1 28 ? 63.662 -44.859 12.138 1.00 32.33 28 LYS C C 1
ATOM 9302 O O . LYS C 1 28 ? 63.412 -45.991 11.832 1.00 28.62 28 LYS C O 1
ATOM 9321 N N . PRO C 1 29 ? 62.817 -43.868 11.830 1.00 28.41 29 PRO C N 1
ATOM 9322 C CA . PRO C 1 29 ? 61.558 -44.162 11.190 1.00 31.40 29 PRO C CA 1
ATOM 9323 C C . PRO C 1 29 ? 61.719 -44.540 9.714 1.00 32.15 29 PRO C C 1
ATOM 9324 O O . PRO C 1 29 ? 62.270 -43.798 8.973 1.00 30.75 29 PRO C O 1
ATOM 9335 N N . VAL C 1 30 ? 61.196 -45.701 9.355 1.00 25.31 30 VAL C N 1
ATOM 9336 C CA . VAL C 1 30 ? 61.195 -46.238 7.989 1.00 25.48 30 VAL C CA 1
ATOM 9337 C C . VAL C 1 30 ? 59.816 -46.795 7.623 1.00 28.71 30 VAL C C 1
ATOM 9338 O O . VAL C 1 30 ? 59.245 -47.568 8.397 1.00 24.61 30 VAL C O 1
ATOM 9351 N N . ILE C 1 31 ? 59.297 -46.435 6.439 1.00 26.66 31 ILE C N 1
ATOM 9352 C CA . ILE C 1 31 ? 58.129 -47.112 5.850 1.00 23.67 31 ILE C CA 1
ATOM 9353 C C . ILE C 1 31 ? 58.635 -48.025 4.737 1.00 25.34 31 ILE C C 1
ATOM 9354 O O . ILE C 1 31 ? 59.389 -47.594 3.844 1.00 21.48 31 ILE C O 1
ATOM 9370 N N . ALA C 1 32 ? 58.295 -49.303 4.836 1.00 21.08 32 ALA C N 1
ATOM 9371 C CA . ALA C 1 32 ? 58.681 -50.300 3.846 1.00 20.46 32 ALA C CA 1
ATOM 9372 C C . ALA C 1 32 ? 57.515 -50.596 2.892 1.00 28.45 32 ALA C C 1
ATOM 9373 O O . ALA C 1 32 ? 56.410 -50.968 3.327 1.00 22.86 32 ALA C O 1
ATOM 9380 N N . LEU C 1 33 ? 57.784 -50.477 1.590 1.00 23.08 33 LEU C N 1
ATOM 9381 C CA . LEU C 1 33 ? 56.774 -50.598 0.539 1.00 22.51 33 LEU C CA 1
ATOM 9382 C C . LEU C 1 33 ? 57.115 -51.769 -0.348 1.00 24.97 33 LEU C C 1
ATOM 9383 O O . LEU C 1 33 ? 58.260 -51.877 -0.817 1.00 20.62 33 LEU C O 1
ATOM 9399 N N . HIS C 1 34 ? 56.102 -52.598 -0.653 1.00 25.26 34 HIS C N 1
ATOM 9400 C CA . HIS C 1 34 ? 56.309 -53.849 -1.358 1.00 23.70 34 HIS C CA 1
ATOM 9401 C C . HIS C 1 34 ? 56.010 -53.707 -2.858 1.00 16.20 34 HIS C C 1
ATOM 9402 O O . HIS C 1 34 ? 55.596 -52.657 -3.354 1.00 23.97 34 HIS C O 1
ATOM 9416 N N . GLY C 1 35 ? 56.131 -54.842 -3.545 1.00 19.96 35 GLY C N 1
ATOM 9417 C CA . GLY C 1 35 ? 55.956 -54.918 -4.990 1.00 27.31 35 GLY C CA 1
ATOM 9418 C C . GLY C 1 35 ? 54.508 -55.191 -5.379 1.00 30.20 35 GLY C C 1
ATOM 9419 O O . GLY C 1 35 ? 53.649 -55.502 -4.549 1.00 25.98 35 GLY C O 1
ATOM 9423 N N . TRP C 1 36 ? 54.251 -55.043 -6.669 1.00 25.17 36 TRP C N 1
ATOM 9424 C CA . TRP C 1 36 ? 52.916 -55.183 -7.232 1.00 27.14 36 TRP C CA 1
ATOM 9425 C C . TRP C 1 36 ? 52.360 -56.579 -6.980 1.00 32.13 36 TRP C C 1
ATOM 9426 O O . TRP C 1 36 ? 53.013 -57.579 -7.259 1.00 27.22 36 TRP C O 1
ATOM 9447 N N . LEU C 1 37 ? 51.157 -56.636 -6.416 1.00 24.71 37 LEU C N 1
ATOM 9448 C CA . LEU C 1 37 ? 50.457 -57.867 -6.040 1.00 31.83 37 LEU C CA 1
ATOM 9449 C C . LEU C 1 37 ? 51.149 -58.648 -4.922 1.00 27.53 37 LEU C C 1
ATOM 9450 O O . LEU C 1 37 ? 50.744 -59.768 -4.610 1.00 29.79 37 LEU C O 1
ATOM 9466 N N . ASP C 1 38 ? 52.167 -58.087 -4.286 1.00 28.83 38 ASP C N 1
ATOM 9467 C CA . ASP C 1 38 ? 52.722 -58.670 -3.064 1.00 24.81 38 ASP C CA 1
ATOM 9468 C C . ASP C 1 38 ? 52.013 -58.112 -1.817 1.00 22.82 38 ASP C C 1
ATOM 9469 O O . ASP C 1 38 ? 50.846 -57.722 -1.885 1.00 23.68 38 ASP C O 1
ATOM 9478 N N . ASN C 1 39 ? 52.687 -58.102 -0.680 1.00 22.80 39 ASN C N 1
ATOM 9479 C CA . ASN C 1 39 ? 52.169 -57.587 0.588 1.00 27.22 39 ASN C CA 1
ATOM 9480 C C . ASN C 1 39 ? 53.356 -57.435 1.524 1.00 27.75 39 ASN C C 1
ATOM 9481 O O . ASN C 1 39 ? 54.491 -57.731 1.143 1.00 24.45 39 ASN C O 1
ATOM 9492 N N . ALA C 1 40 ? 53.067 -57.037 2.776 1.00 22.36 40 ALA C N 1
ATOM 9493 C CA . ALA C 1 40 ? 54.108 -56.696 3.749 1.00 22.11 40 ALA C CA 1
ATOM 9494 C C . ALA C 1 40 ? 55.006 -57.878 4.125 1.00 21.25 40 ALA C C 1
ATOM 9495 O O . ALA C 1 40 ? 56.114 -57.674 4.605 1.00 23.67 40 ALA C O 1
ATOM 9502 N N . MET C 1 41 ? 54.562 -59.098 3.956 1.00 24.38 41 MET C N 1
ATOM 9503 C CA . MET C 1 41 ? 55.459 -60.216 4.195 1.00 27.39 41 MET C CA 1
ATOM 9504 C C . MET C 1 41 ? 56.674 -60.214 3.255 1.00 30.33 41 MET C C 1
ATOM 9505 O O . MET C 1 41 ? 57.605 -61.003 3.443 1.00 28.20 41 MET C O 1
ATOM 9519 N N . SER C 1 42 ? 56.703 -59.334 2.286 1.00 28.14 42 SER C N 1
ATOM 9520 C CA . SER C 1 42 ? 57.869 -59.183 1.409 1.00 27.96 42 SER C CA 1
ATOM 9521 C C . SER C 1 42 ? 59.060 -58.876 2.321 1.00 30.11 42 SER C C 1
ATOM 9522 O O . SER C 1 42 ? 60.105 -59.305 2.020 1.00 28.58 42 SER C O 1
ATOM 9530 N N . PHE C 1 43 ? 58.843 -58.177 3.429 1.00 26.16 43 PHE C N 1
ATOM 9531 C CA . PHE C 1 43 ? 59.889 -57.753 4.382 1.00 27.65 43 PHE C CA 1
ATOM 9532 C C . PHE C 1 43 ? 60.008 -58.676 5.602 1.00 28.10 43 PHE C C 1
ATOM 9533 O O . PHE C 1 43 ? 60.734 -58.324 6.477 1.00 31.49 43 PHE C O 1
ATOM 9550 N N . SER C 1 44 ? 59.377 -59.840 5.622 1.00 29.16 44 SER C N 1
ATOM 9551 C CA . SER C 1 44 ? 59.336 -60.758 6.791 1.00 33.67 44 SER C CA 1
ATOM 9552 C C . SER C 1 44 ? 60.738 -61.246 7.196 1.00 33.26 44 SER C C 1
ATOM 9553 O O . SER C 1 44 ? 60.913 -61.557 8.338 1.00 27.42 44 SER C O 1
ATOM 9561 N N . ARG C 1 45 ? 61.675 -61.385 6.278 1.00 31.67 45 ARG C N 1
ATOM 9562 C CA . ARG C 1 45 ? 63.046 -61.788 6.637 1.00 32.46 45 ARG C CA 1
ATOM 9563 C C . ARG C 1 45 ? 64.004 -60.621 6.732 1.00 32.11 45 ARG C C 1
ATOM 9564 O O . ARG C 1 45 ? 64.940 -60.662 7.538 1.00 33.96 45 ARG C O 1
ATOM 9585 N N . LEU C 1 46 ? 63.790 -59.558 5.941 1.00 33.96 46 LEU C N 1
ATOM 9586 C CA . LEU C 1 46 ? 64.741 -58.449 5.917 1.00 28.18 46 LEU C CA 1
ATOM 9587 C C . LEU C 1 46 ? 64.540 -57.511 7.088 1.00 33.74 46 LEU C C 1
ATOM 9588 O O . LEU C 1 46 ? 65.510 -57.036 7.692 1.00 29.00 46 LEU C O 1
ATOM 9604 N N . ALA C 1 47 ? 63.301 -57.202 7.412 1.00 28.80 47 ALA C N 1
ATOM 9605 C CA . ALA C 1 47 ? 63.066 -56.173 8.421 1.00 24.94 47 ALA C CA 1
ATOM 9606 C C . ALA C 1 47 ? 63.595 -56.590 9.789 1.00 28.10 47 ALA C C 1
ATOM 9607 O O . ALA C 1 47 ? 64.151 -55.724 10.502 1.00 28.52 47 ALA C O 1
ATOM 9614 N N . PRO C 1 48 ? 63.439 -57.848 10.231 1.00 30.26 48 PRO C N 1
ATOM 9615 C CA . PRO C 1 48 ? 63.956 -58.298 11.522 1.00 36.50 48 PRO C CA 1
ATOM 9616 C C . PRO C 1 48 ? 65.485 -58.194 11.630 1.00 37.79 48 PRO C C 1
ATOM 9617 O O . PRO C 1 48 ? 65.965 -57.998 12.675 1.00 39.99 48 PRO C O 1
ATOM 9628 N N . LYS C 1 49 ? 66.189 -58.374 10.525 1.00 33.48 49 LYS C N 1
ATOM 9629 C CA . LYS C 1 49 ? 67.664 -58.270 10.433 1.00 35.92 49 LYS C CA 1
ATOM 9630 C C . LYS C 1 49 ? 68.151 -56.817 10.541 1.00 45.75 49 LYS C C 1
ATOM 9631 O O . LYS C 1 49 ? 69.342 -56.648 10.700 1.00 45.10 49 LYS C O 1
ATOM 9650 N N . LEU C 1 50 ? 67.300 -55.813 10.341 1.00 35.59 50 LEU C N 1
ATOM 9651 C CA . LEU C 1 50 ? 67.690 -54.389 10.422 1.00 29.15 50 LEU C CA 1
ATOM 9652 C C . LEU C 1 50 ? 67.423 -53.792 11.806 1.00 44.57 50 LEU C C 1
ATOM 9653 O O . LEU C 1 50 ? 66.444 -53.092 11.943 1.00 39.41 50 LEU C O 1
ATOM 9669 N N . ALA C 1 51 ? 68.326 -53.950 12.765 1.00 43.29 51 ALA C N 1
ATOM 9670 C CA . ALA C 1 51 ? 68.130 -53.392 14.097 1.00 43.71 51 ALA C CA 1
ATOM 9671 C C . ALA C 1 51 ? 68.320 -51.880 14.077 1.00 34.36 51 ALA C C 1
ATOM 9672 O O . ALA C 1 51 ? 68.906 -51.303 13.166 1.00 46.40 51 ALA C O 1
ATOM 9679 N N . GLY C 1 52 ? 67.774 -51.217 15.081 1.00 38.44 52 GLY C N 1
ATOM 9680 C CA . GLY C 1 52 ? 67.854 -49.765 15.129 1.00 44.38 52 GLY C CA 1
ATOM 9681 C C . GLY C 1 52 ? 66.857 -49.048 14.249 1.00 43.38 52 GLY C C 1
ATOM 9682 O O . GLY C 1 52 ? 66.740 -47.804 14.331 1.00 43.57 52 GLY C O 1
ATOM 9686 N N . LEU C 1 53 ? 66.114 -49.776 13.432 1.00 38.85 53 LEU C N 1
ATOM 9687 C CA . LEU C 1 53 ? 65.094 -49.188 12.574 1.00 41.24 53 LEU C CA 1
ATOM 9688 C C . LEU C 1 53 ? 63.699 -49.549 13.064 1.00 31.33 53 LEU C C 1
ATOM 9689 O O . LEU C 1 53 ? 63.405 -50.723 13.316 1.00 43.96 53 LEU C O 1
ATOM 9705 N N . ARG C 1 54 ? 62.841 -48.531 13.146 1.00 35.33 54 ARG C N 1
ATOM 9706 C CA . ARG C 1 54 ? 61.410 -48.682 13.372 1.00 30.92 54 ARG C CA 1
ATOM 9707 C C . ARG C 1 54 ? 60.754 -48.721 11.998 1.00 27.91 54 ARG C C 1
ATOM 9708 O O . ARG C 1 54 ? 60.539 -47.675 11.374 1.00 29.70 54 ARG C O 1
ATOM 9729 N N . ILE C 1 55 ? 60.481 -49.924 11.529 1.00 27.06 55 ILE C N 1
ATOM 9730 C CA . ILE C 1 55 ? 59.974 -50.188 10.187 1.00 29.98 55 ILE C CA 1
ATOM 9731 C C . ILE C 1 55 ? 58.464 -50.442 10.223 1.00 28.80 55 ILE C C 1
ATOM 9732 O O . ILE C 1 55 ? 58.004 -51.419 10.822 1.00 26.47 55 ILE C O 1
ATOM 9748 N N . VAL C 1 56 ? 57.702 -49.587 9.543 1.00 27.66 56 VAL C N 1
ATOM 9749 C CA . VAL C 1 56 ? 56.281 -49.830 9.252 1.00 24.89 56 VAL C CA 1
ATOM 9750 C C . VAL C 1 56 ? 56.181 -50.524 7.895 1.00 24.45 56 VAL C C 1
ATOM 9751 O O . VAL C 1 56 ? 56.308 -49.888 6.844 1.00 25.59 56 VAL C O 1
ATOM 9764 N N . ALA C 1 57 ? 55.963 -51.837 7.896 1.00 21.78 57 ALA C N 1
ATOM 9765 C CA . ALA C 1 57 ? 55.856 -52.573 6.642 1.00 21.86 57 ALA C CA 1
ATOM 9766 C C . ALA C 1 57 ? 54.390 -52.524 6.206 1.00 26.59 57 ALA C C 1
ATOM 9767 O O . ALA C 1 57 ? 53.543 -53.248 6.732 1.00 23.69 57 ALA C O 1
ATOM 9774 N N . LEU C 1 58 ? 54.108 -51.685 5.224 1.00 22.36 58 LEU C N 1
ATOM 9775 C CA . LEU C 1 58 ? 52.752 -51.301 4.855 1.00 27.19 58 LEU C CA 1
ATOM 9776 C C . LEU C 1 58 ? 52.205 -52.181 3.742 1.00 21.76 58 LEU C C 1
ATOM 9777 O O . LEU C 1 58 ? 52.907 -52.497 2.770 1.00 24.20 58 LEU C O 1
ATOM 9793 N N . ASP C 1 59 ? 50.943 -52.590 3.882 1.00 24.37 59 ASP C N 1
ATOM 9794 C CA . ASP C 1 59 ? 50.231 -53.178 2.745 1.00 21.41 59 ASP C CA 1
ATOM 9795 C C . ASP C 1 59 ? 49.687 -52.038 1.887 1.00 24.95 59 ASP C C 1
ATOM 9796 O O . ASP C 1 59 ? 48.932 -51.171 2.379 1.00 20.71 59 ASP C O 1
ATOM 9805 N N . PHE C 1 60 ? 50.042 -52.026 0.607 1.00 19.67 60 PHE C N 1
ATOM 9806 C CA . PHE C 1 60 ? 49.411 -51.057 -0.288 1.00 24.52 60 PHE C CA 1
ATOM 9807 C C . PHE C 1 60 ? 47.903 -51.328 -0.388 1.00 20.23 60 PHE C C 1
ATOM 9808 O O . PHE C 1 60 ? 47.445 -52.458 -0.210 1.00 20.53 60 PHE C O 1
ATOM 9825 N N . ALA C 1 61 ? 47.139 -50.288 -0.703 1.00 23.35 61 ALA C N 1
ATOM 9826 C CA . ALA C 1 61 ? 45.731 -50.476 -1.013 1.00 25.13 61 ALA C CA 1
ATOM 9827 C C . ALA C 1 61 ? 45.543 -51.627 -1.996 1.00 24.74 61 ALA C C 1
ATOM 9828 O O . ALA C 1 61 ? 46.359 -51.858 -2.902 1.00 23.23 61 ALA C O 1
ATOM 9835 N N . GLY C 1 62 ? 44.521 -52.436 -1.729 1.00 26.07 62 GLY C N 1
ATOM 9836 C CA . GLY C 1 62 ? 44.194 -53.528 -2.623 1.00 21.18 62 GLY C CA 1
ATOM 9837 C C . GLY C 1 62 ? 45.131 -54.679 -2.557 1.00 25.50 62 GLY C C 1
ATOM 9838 O O . GLY C 1 62 ? 45.021 -55.606 -3.380 1.00 24.99 62 GLY C O 1
ATOM 9842 N N . HIS C 1 63 ? 46.022 -54.681 -1.568 1.00 23.02 63 HIS C N 1
ATOM 9843 C CA . HIS C 1 63 ? 46.947 -55.784 -1.368 1.00 21.40 63 HIS C CA 1
ATOM 9844 C C . HIS C 1 63 ? 46.940 -56.271 0.081 1.00 18.63 63 HIS C C 1
ATOM 9845 O O . HIS C 1 63 ? 46.607 -55.535 1.014 1.00 23.28 63 HIS C O 1
ATOM 9859 N N . GLY C 1 64 ? 47.398 -57.505 0.275 1.00 19.65 64 GLY C N 1
ATOM 9860 C CA . GLY C 1 64 ? 47.600 -58.004 1.632 1.00 24.00 64 GLY C CA 1
ATOM 9861 C C . GLY C 1 64 ? 46.322 -57.862 2.427 1.00 24.01 64 GLY C C 1
ATOM 9862 O O . GLY C 1 64 ? 45.252 -58.299 1.989 1.00 22.11 64 GLY C O 1
ATOM 9866 N N . HIS C 1 65 ? 46.392 -57.204 3.587 1.00 23.55 65 HIS C N 1
ATOM 9867 C CA . HIS C 1 65 ? 45.211 -57.069 4.424 1.00 20.69 65 HIS C CA 1
ATOM 9868 C C . HIS C 1 65 ? 44.685 -55.632 4.418 1.00 27.46 65 HIS C C 1
ATOM 9869 O O . HIS C 1 65 ? 43.796 -55.308 5.198 1.00 19.75 65 HIS C O 1
ATOM 9883 N N . SER C 1 66 ? 45.177 -54.776 3.520 1.00 20.88 66 SER C N 1
ATOM 9884 C CA . SER C 1 66 ? 44.681 -53.422 3.450 1.00 23.29 66 SER C CA 1
ATOM 9885 C C . SER C 1 66 ? 43.359 -53.391 2.696 1.00 21.85 66 SER C C 1
ATOM 9886 O O . SER C 1 66 ? 43.070 -54.254 1.874 1.00 21.69 66 SER C O 1
ATOM 9894 N N . ALA C 1 67 ? 42.549 -52.396 2.998 1.00 22.16 67 ALA C N 1
ATOM 9895 C CA . ALA C 1 67 ? 41.292 -52.241 2.272 1.00 25.05 67 ALA C CA 1
ATOM 9896 C C . ALA C 1 67 ? 41.535 -52.026 0.774 1.00 31.96 67 ALA C C 1
ATOM 9897 O O . ALA C 1 67 ? 42.576 -51.499 0.331 1.00 24.76 67 ALA C O 1
ATOM 9904 N N . HIS C 1 68 ? 40.538 -52.418 0.000 1.00 21.63 68 HIS C N 1
ATOM 9905 C CA . HIS C 1 68 ? 40.435 -52.053 -1.401 1.00 27.56 68 HIS C CA 1
ATOM 9906 C C . HIS C 1 68 ? 39.983 -50.616 -1.455 1.00 23.09 68 HIS C C 1
ATOM 9907 O O . HIS C 1 68 ? 39.266 -50.152 -0.570 1.00 26.49 68 HIS C O 1
ATOM 9921 N N . ARG C 1 69 ? 40.370 -49.898 -2.509 1.00 29.17 69 ARG C N 1
ATOM 9922 C CA . ARG C 1 69 ? 39.889 -48.521 -2.610 1.00 23.19 69 ARG C CA 1
ATOM 9923 C C . ARG C 1 69 ? 38.383 -48.512 -2.871 1.00 22.01 69 ARG C C 1
ATOM 9924 O O . ARG C 1 69 ? 37.830 -49.475 -3.375 1.00 24.66 69 ARG C O 1
ATOM 9945 N N . ALA C 1 70 ? 37.745 -47.387 -2.570 1.00 25.52 70 ALA C N 1
ATOM 9946 C CA . ALA C 1 70 ? 36.327 -47.185 -2.839 1.00 32.83 70 ALA C CA 1
ATOM 9947 C C . ALA C 1 70 ? 36.041 -47.225 -4.344 1.00 34.96 70 ALA C C 1
ATOM 9948 O O . ALA C 1 70 ? 36.937 -47.133 -5.195 1.00 29.64 70 ALA C O 1
ATOM 9955 N N . GLU C 1 71 ? 34.776 -47.383 -4.675 1.00 31.27 71 GLU C N 1
ATOM 9956 C CA . GLU C 1 71 ? 34.353 -47.541 -6.077 1.00 36.39 71 GLU C CA 1
ATOM 9957 C C . GLU C 1 71 ? 34.729 -46.284 -6.863 1.00 29.09 71 GLU C C 1
ATOM 9958 O O . GLU C 1 71 ? 34.556 -45.196 -6.378 1.00 30.04 71 GLU C O 1
ATOM 9970 N N . GLY C 1 72 ? 35.316 -46.499 -8.023 1.00 29.44 72 GLY C N 1
ATOM 9971 C CA . GLY C 1 72 ? 35.670 -45.459 -8.971 1.00 30.81 72 GLY C CA 1
ATOM 9972 C C . GLY C 1 72 ? 37.067 -44.921 -8.789 1.00 35.42 72 GLY C C 1
ATOM 9973 O O . GLY C 1 72 ? 37.539 -44.163 -9.641 1.00 29.21 72 GLY C O 1
ATOM 9977 N N . ALA C 1 73 ? 37.744 -45.293 -7.707 1.00 26.71 73 ALA C N 1
ATOM 9978 C CA . ALA C 1 73 ? 39.077 -44.772 -7.437 1.00 25.64 73 ALA C CA 1
ATOM 9979 C C . ALA C 1 73 ? 40.127 -45.581 -8.190 1.00 32.11 73 ALA C C 1
ATOM 9980 O O . ALA C 1 73 ? 39.945 -46.758 -8.495 1.00 34.13 73 ALA C O 1
ATOM 9987 N N . SER C 1 74 ? 41.243 -44.956 -8.467 1.00 30.89 74 SER C N 1
ATOM 9988 C CA . SER C 1 74 ? 42.316 -45.529 -9.293 1.00 25.20 74 SER C CA 1
ATOM 9989 C C . SER C 1 74 ? 43.468 -46.088 -8.462 1.00 26.77 74 SER C C 1
ATOM 9990 O O . SER C 1 74 ? 43.597 -45.747 -7.332 1.00 23.89 74 SER C O 1
ATOM 9998 N N . TYR C 1 75 ? 44.285 -46.920 -9.070 1.00 19.98 75 TYR C N 1
ATOM 9999 C CA . TYR C 1 75 ? 45.486 -47.492 -8.440 1.00 29.41 75 TYR C CA 1
ATOM 10000 C C . TYR C 1 75 ? 46.709 -47.017 -9.225 1.00 24.72 75 TYR C C 1
ATOM 10001 O O . TYR C 1 75 ? 47.423 -47.829 -9.702 1.00 24.17 75 TYR C O 1
ATOM 10019 N N . LEU C 1 76 ? 46.876 -45.709 -9.363 1.00 22.84 76 LEU C N 1
ATOM 10020 C CA . LEU C 1 76 ? 48.034 -45.097 -10.061 1.00 22.58 76 LEU C CA 1
ATOM 10021 C C . LEU C 1 76 ? 49.183 -44.941 -9.074 1.00 31.35 76 LEU C C 1
ATOM 10022 O O . LEU C 1 76 ? 48.947 -44.950 -7.892 1.00 26.93 76 LEU C O 1
ATOM 10038 N N . LEU C 1 77 ? 50.388 -44.786 -9.583 1.00 29.15 77 LEU C N 1
ATOM 10039 C CA . LEU C 1 77 ? 51.577 -44.755 -8.740 1.00 29.87 77 LEU C CA 1
ATOM 10040 C C . LEU C 1 77 ? 51.507 -43.638 -7.719 1.00 25.03 77 LEU C C 1
ATOM 10041 O O . LEU C 1 77 ? 51.908 -43.819 -6.562 1.00 28.75 77 LEU C O 1
ATOM 10057 N N . TRP C 1 78 ? 51.069 -42.466 -8.141 1.00 26.41 78 TRP C N 1
ATOM 10058 C CA . TRP C 1 78 ? 50.977 -41.341 -7.239 1.00 28.56 78 TRP C CA 1
ATOM 10059 C C . TRP C 1 78 ? 49.786 -41.441 -6.292 1.00 24.92 78 TRP C C 1
ATOM 10060 O O . TRP C 1 78 ? 49.734 -40.666 -5.325 1.00 24.46 78 TRP C O 1
ATOM 10081 N N . ASP C 1 79 ? 48.848 -42.381 -6.515 1.00 28.29 79 ASP C N 1
ATOM 10082 C CA . ASP C 1 79 ? 47.849 -42.657 -5.479 1.00 24.59 79 ASP C CA 1
ATOM 10083 C C . ASP C 1 79 ? 48.505 -43.380 -4.305 1.00 23.61 79 ASP C C 1
ATOM 10084 O O . ASP C 1 79 ? 48.279 -43.028 -3.147 1.00 21.39 79 ASP C O 1
ATOM 10093 N N . TYR C 1 80 ? 49.324 -44.400 -4.587 1.00 23.12 80 TYR C N 1
ATOM 10094 C CA . TYR C 1 80 ? 50.119 -45.020 -3.527 1.00 23.84 80 TYR C CA 1
ATOM 10095 C C . TYR C 1 80 ? 51.000 -43.996 -2.820 1.00 23.58 80 TYR C C 1
ATOM 10096 O O . TYR C 1 80 ? 51.158 -44.038 -1.594 1.00 23.19 80 TYR C O 1
ATOM 10114 N N . ALA C 1 81 ? 51.600 -43.064 -3.556 1.00 23.17 81 ALA C N 1
ATOM 10115 C CA . ALA C 1 81 ? 52.516 -42.054 -2.988 1.00 22.63 81 ALA C CA 1
ATOM 10116 C C . ALA C 1 81 ? 51.764 -41.227 -1.945 1.00 22.42 81 ALA C C 1
ATOM 10117 O O . ALA C 1 81 ? 52.288 -41.047 -0.888 1.00 23.12 81 ALA C O 1
ATOM 10124 N N . LEU C 1 82 ? 50.550 -40.802 -2.250 1.00 21.77 82 LEU C N 1
ATOM 10125 C CA . LEU C 1 82 ? 49.710 -40.026 -1.314 1.00 21.21 82 LEU C CA 1
ATOM 10126 C C . LEU C 1 82 ? 49.387 -40.881 -0.085 1.00 25.73 82 LEU C C 1
ATOM 10127 O O . LEU C 1 82 ? 49.505 -40.376 0.990 1.00 23.60 82 LEU C O 1
ATOM 10143 N N . ASP C 1 83 ? 49.071 -42.151 -0.270 1.00 24.12 83 ASP C N 1
ATOM 10144 C CA . ASP C 1 83 ? 48.715 -43.055 0.845 1.00 27.02 83 ASP C CA 1
ATOM 10145 C C . ASP C 1 83 ? 49.900 -43.135 1.805 1.00 28.90 83 ASP C C 1
ATOM 10146 O O . ASP C 1 83 ? 49.689 -42.978 2.983 1.00 24.65 83 ASP C O 1
ATOM 10155 N N . VAL C 1 84 ? 51.103 -43.300 1.273 1.00 23.65 84 VAL C N 1
ATOM 10156 C CA . VAL C 1 84 ? 52.311 -43.410 2.081 1.00 25.94 84 VAL C CA 1
ATOM 10157 C C . VAL C 1 84 ? 52.518 -42.133 2.895 1.00 21.00 84 VAL C C 1
ATOM 10158 O O . VAL C 1 84 ? 52.820 -42.167 4.101 1.00 26.80 84 VAL C O 1
ATOM 10171 N N . LEU C 1 85 ? 52.364 -40.989 2.244 1.00 26.84 85 LEU C N 1
ATOM 10172 C CA . LEU C 1 85 ? 52.512 -39.712 2.931 1.00 22.43 85 LEU C CA 1
ATOM 10173 C C . LEU C 1 85 ? 51.469 -39.549 4.033 1.00 32.51 85 LEU C C 1
ATOM 10174 O O . LEU C 1 85 ? 51.772 -39.031 5.110 1.00 25.99 85 LEU C O 1
ATOM 10190 N N . MET C 1 86 ? 50.237 -40.009 3.792 1.00 27.66 86 MET C N 1
ATOM 10191 C CA . MET C 1 86 ? 49.209 -39.913 4.815 1.00 27.96 86 MET C CA 1
ATOM 10192 C C . MET C 1 86 ? 49.461 -40.896 5.948 1.00 24.17 86 MET C C 1
ATOM 10193 O O . MET C 1 86 ? 49.082 -40.637 7.101 1.00 25.56 86 MET C O 1
ATOM 10207 N N . VAL C 1 87 ? 50.109 -42.015 5.653 1.00 25.29 87 VAL C N 1
ATOM 10208 C CA . VAL C 1 87 ? 50.535 -42.891 6.726 1.00 24.45 87 VAL C CA 1
ATOM 10209 C C . VAL C 1 87 ? 51.535 -42.165 7.626 1.00 28.84 87 VAL C C 1
ATOM 10210 O O . VAL C 1 87 ? 51.432 -42.183 8.856 1.00 25.30 87 VAL C O 1
ATOM 10223 N N . ALA C 1 88 ? 52.507 -41.487 7.021 1.00 26.45 88 ALA C N 1
ATOM 10224 C CA . ALA C 1 88 ? 53.499 -40.795 7.832 1.00 30.69 88 ALA C CA 1
ATOM 10225 C C . ALA C 1 88 ? 52.822 -39.742 8.684 1.00 30.02 88 ALA C C 1
ATOM 10226 O O . ALA C 1 88 ? 53.141 -39.596 9.861 1.00 29.63 88 ALA C O 1
ATOM 10233 N N . GLU C 1 89 ? 51.843 -39.030 8.113 1.00 30.74 89 GLU C N 1
ATOM 10234 C CA . GLU C 1 89 ? 51.086 -38.072 8.898 1.00 30.71 89 GLU C CA 1
ATOM 10235 C C . GLU C 1 89 ? 50.371 -38.757 10.060 1.00 30.91 89 GLU C C 1
ATOM 10236 O O . GLU C 1 89 ? 50.374 -38.253 11.170 1.00 26.34 89 GLU C O 1
ATOM 10248 N N . GLN C 1 90 ? 49.701 -39.883 9.808 1.00 28.91 90 GLN C N 1
ATOM 10249 C CA . GLN C 1 90 ? 48.939 -40.531 10.871 1.00 26.17 90 GLN C CA 1
ATOM 10250 C C . GLN C 1 90 ? 49.850 -41.055 11.967 1.00 30.47 90 GLN C C 1
ATOM 10251 O O . GLN C 1 90 ? 49.451 -41.111 13.138 1.00 32.71 90 GLN C O 1
ATOM 10265 N N . LEU C 1 91 ? 51.090 -41.420 11.614 1.00 29.50 91 LEU C N 1
ATOM 10266 C CA . LEU C 1 91 ? 52.092 -41.846 12.580 1.00 27.45 91 LEU C CA 1
ATOM 10267 C C . LEU C 1 91 ? 52.729 -40.673 13.309 1.00 32.76 91 LEU C C 1
ATOM 10268 O O . LEU C 1 91 ? 53.451 -40.892 14.277 1.00 32.79 91 LEU C O 1
ATOM 10284 N N . GLY C 1 92 ? 52.462 -39.449 12.883 1.00 38.02 92 GLY C N 1
ATOM 10285 C CA . GLY C 1 92 ? 53.133 -38.295 13.452 1.00 38.01 92 GLY C CA 1
ATOM 10286 C C . GLY C 1 92 ? 54.567 -38.117 13.017 1.00 34.93 92 GLY C C 1
ATOM 10287 O O . GLY C 1 92 ? 55.342 -37.498 13.735 1.00 33.93 92 GLY C O 1
ATOM 10291 N N . TRP C 1 93 ? 54.945 -38.645 11.859 1.00 34.85 93 TRP C N 1
ATOM 10292 C CA . TRP C 1 93 ? 56.327 -38.624 11.388 1.00 32.81 93 TRP C CA 1
ATOM 10293 C C . TRP C 1 93 ? 56.513 -37.427 10.468 1.00 38.92 93 TRP C C 1
ATOM 10294 O O . TRP C 1 93 ? 55.802 -37.297 9.464 1.00 49.44 93 TRP C O 1
ATOM 10315 N N . GLU C 1 94 ? 57.446 -36.533 10.757 1.00 30.74 94 GLU C N 1
ATOM 10316 C CA . GLU C 1 94 ? 57.684 -35.382 9.855 1.00 37.62 94 GLU C CA 1
ATOM 10317 C C . GLU C 1 94 ? 58.685 -35.776 8.769 1.00 38.87 94 GLU C C 1
ATOM 10318 O O . GLU C 1 94 ? 58.373 -35.595 7.627 1.00 39.83 94 GLU C O 1
ATOM 10330 N N . ARG C 1 95 ? 59.815 -36.350 9.144 1.00 34.18 95 ARG C N 1
ATOM 10331 C CA . ARG C 1 95 ? 60.863 -36.820 8.216 1.00 41.81 95 ARG C CA 1
ATOM 10332 C C . ARG C 1 95 ? 60.975 -38.324 8.417 1.00 34.99 95 ARG C C 1
ATOM 10333 O O . ARG C 1 95 ? 60.867 -38.740 9.532 1.00 38.82 95 ARG C O 1
ATOM 10354 N N . PHE C 1 96 ? 61.148 -39.099 7.365 1.00 30.28 96 PHE C N 1
ATOM 10355 C CA . PHE C 1 96 ? 61.253 -40.567 7.461 1.00 26.49 96 PHE C CA 1
ATOM 10356 C C . PHE C 1 96 ? 61.973 -41.109 6.237 1.00 25.46 96 PHE C C 1
ATOM 10357 O O . PHE C 1 96 ? 62.076 -40.417 5.268 1.00 25.28 96 PHE C O 1
ATOM 10374 N N . SER C 1 97 ? 62.442 -42.336 6.334 1.00 25.03 97 SER C N 1
ATOM 10375 C CA . SER C 1 97 ? 63.065 -43.037 5.225 1.00 27.05 97 SER C CA 1
ATOM 10376 C C . SER C 1 97 ? 62.103 -44.046 4.599 1.00 32.33 97 SER C C 1
ATOM 10377 O O . SER C 1 97 ? 61.107 -44.462 5.204 1.00 25.67 97 SER C O 1
ATOM 10385 N N . LEU C 1 98 ? 62.424 -44.434 3.365 1.00 23.48 98 LEU C N 1
ATOM 10386 C CA . LEU C 1 98 ? 61.649 -45.386 2.590 1.00 22.28 98 LEU C CA 1
ATOM 10387 C C . LEU C 1 98 ? 62.515 -46.578 2.250 1.00 28.41 98 LEU C C 1
ATOM 10388 O O . LEU C 1 98 ? 63.645 -46.414 1.772 1.00 25.32 98 LEU C O 1
ATOM 10404 N N . LEU C 1 99 ? 61.996 -47.766 2.507 1.00 24.05 99 LEU C N 1
ATOM 10405 C CA . LEU C 1 99 ? 62.574 -49.027 2.049 1.00 23.92 99 LEU C CA 1
ATOM 10406 C C . LEU C 1 99 ? 61.613 -49.653 1.048 1.00 32.29 99 LEU C C 1
ATOM 10407 O O . LEU C 1 99 ? 60.485 -49.986 1.409 1.00 30.64 99 LEU C O 1
ATOM 10423 N N . GLY C 1 100 ? 62.048 -49.830 -0.196 1.00 25.87 100 GLY C N 1
ATOM 10424 C CA . GLY C 1 100 ? 61.136 -50.169 -1.277 1.00 28.15 100 GLY C CA 1
ATOM 10425 C C . GLY C 1 100 ? 61.620 -51.316 -2.139 1.00 27.58 100 GLY C C 1
ATOM 10426 O O . GLY C 1 100 ? 62.775 -51.356 -2.548 1.00 26.14 100 GLY C O 1
ATOM 10430 N N . HIS C 1 101 ? 60.707 -52.223 -2.449 1.00 23.02 101 HIS C N 1
ATOM 10431 C CA . HIS C 1 101 ? 60.971 -53.336 -3.344 1.00 26.96 101 HIS C CA 1
ATOM 10432 C C . HIS C 1 101 ? 60.147 -53.195 -4.616 1.00 30.37 101 HIS C C 1
ATOM 10433 O O . HIS C 1 101 ? 58.920 -53.047 -4.556 1.00 25.89 101 HIS C O 1
ATOM 10448 N N . SER C 1 102 ? 60.821 -53.222 -5.760 1.00 26.83 102 SER C N 1
ATOM 10449 C CA . SER C 1 102 ? 60.187 -53.180 -7.079 1.00 30.96 102 SER C CA 1
ATOM 10450 C C . SER C 1 102 ? 59.205 -52.005 -7.190 1.00 31.37 102 SER C C 1
ATOM 10451 O O . SER C 1 102 ? 59.637 -50.843 -7.135 1.00 25.79 102 SER C O 1
ATOM 10459 N N . MET C 1 103 ? 57.885 -52.247 -7.368 1.00 25.17 103 MET C N 1
ATOM 10460 C CA . MET C 1 103 ? 56.955 -51.119 -7.442 1.00 25.64 103 MET C CA 1
ATOM 10461 C C . MET C 1 103 ? 57.105 -50.169 -6.235 1.00 21.29 103 MET C C 1
ATOM 10462 O O . MET C 1 103 ? 56.933 -48.947 -6.352 1.00 22.06 103 MET C O 1
ATOM 10476 N N . GLY C 1 104 ? 57.347 -50.729 -5.046 1.00 20.50 104 GLY C N 1
ATOM 10477 C CA . GLY C 1 104 ? 57.494 -49.895 -3.865 1.00 30.93 104 GLY C CA 1
ATOM 10478 C C . GLY C 1 104 ? 58.688 -48.956 -3.950 1.00 24.45 104 GLY C C 1
ATOM 10479 O O . GLY C 1 104 ? 58.654 -47.852 -3.390 1.00 25.54 104 GLY C O 1
ATOM 10483 N N . ALA C 1 105 ? 59.746 -49.380 -4.670 1.00 26.40 105 ALA C N 1
ATOM 10484 C CA . ALA C 1 105 ? 60.927 -48.536 -4.924 1.00 25.24 105 ALA C CA 1
ATOM 10485 C C . ALA C 1 105 ? 60.581 -47.404 -5.870 1.00 22.15 105 ALA C C 1
ATOM 10486 O O . ALA C 1 105 ? 60.985 -46.250 -5.660 1.00 25.60 105 ALA C O 1
ATOM 10493 N N . ILE C 1 106 ? 59.777 -47.710 -6.890 1.00 24.11 106 ILE C N 1
ATOM 10494 C CA . ILE C 1 106 ? 59.360 -46.685 -7.844 1.00 25.05 106 ILE C CA 1
ATOM 10495 C C . ILE C 1 106 ? 58.536 -45.630 -7.136 1.00 20.36 106 ILE C C 1
ATOM 10496 O O . ILE C 1 106 ? 58.698 -44.430 -7.372 1.00 23.65 106 ILE C O 1
ATOM 10512 N N . VAL C 1 107 ? 57.637 -46.068 -6.241 1.00 24.15 107 VAL C N 1
ATOM 10513 C CA . VAL C 1 107 ? 56.837 -45.119 -5.470 1.00 21.24 107 VAL C CA 1
ATOM 10514 C C . VAL C 1 107 ? 57.733 -44.268 -4.566 1.00 22.85 107 VAL C C 1
ATOM 10515 O O . VAL C 1 107 ? 57.514 -43.058 -4.414 1.00 22.89 107 VAL C O 1
ATOM 10528 N N . SER C 1 108 ? 58.767 -44.885 -3.986 1.00 23.64 108 SER C N 1
ATOM 10529 C CA . SER C 1 108 ? 59.676 -44.172 -3.081 1.00 21.40 108 SER C CA 1
ATOM 10530 C C . SER C 1 108 ? 60.414 -43.068 -3.813 1.00 23.05 108 SER C C 1
ATOM 10531 O O . SER C 1 108 ? 60.544 -41.953 -3.297 1.00 27.27 108 SER C O 1
ATOM 10539 N N . VAL C 1 109 ? 60.806 -43.336 -5.071 1.00 27.23 109 VAL C N 1
ATOM 10540 C CA . VAL C 1 109 ? 61.498 -42.346 -5.883 1.00 25.49 109 VAL C CA 1
ATOM 10541 C C . VAL C 1 109 ? 60.579 -41.195 -6.194 1.00 29.16 109 VAL C C 1
ATOM 10542 O O . VAL C 1 109 ? 60.981 -40.031 -6.116 1.00 26.14 109 VAL C O 1
ATOM 10555 N N . LEU C 1 110 ? 59.326 -41.482 -6.521 1.00 27.65 110 LEU C N 1
ATOM 10556 C CA . LEU C 1 110 ? 58.358 -40.418 -6.843 1.00 24.54 110 LEU C CA 1
ATOM 10557 C C . LEU C 1 110 ? 58.196 -39.507 -5.621 1.00 26.92 110 LEU C C 1
ATOM 10558 O O . LEU C 1 110 ? 58.226 -38.323 -5.778 1.00 26.50 110 LEU C O 1
ATOM 10574 N N . LEU C 1 111 ? 58.066 -40.083 -4.441 1.00 27.85 111 LEU C N 1
ATOM 10575 C CA . LEU C 1 111 ? 57.881 -39.333 -3.184 1.00 22.94 111 LEU C CA 1
ATOM 10576 C C . LEU C 1 111 ? 59.122 -38.498 -2.876 1.00 23.38 111 LEU C C 1
ATOM 10577 O O . LEU C 1 111 ? 58.965 -37.347 -2.627 1.00 29.77 111 LEU C O 1
ATOM 10593 N N . ALA C 1 112 ? 60.305 -39.085 -2.979 1.00 26.72 112 ALA C N 1
ATOM 10594 C CA . ALA C 1 112 ? 61.581 -38.419 -2.665 1.00 26.13 112 ALA C CA 1
ATOM 10595 C C . ALA C 1 112 ? 61.772 -37.249 -3.625 1.00 24.97 112 ALA C C 1
ATOM 10596 O O . ALA C 1 112 ? 62.096 -36.197 -3.168 1.00 28.30 112 ALA C O 1
ATOM 10603 N N . GLY C 1 113 ? 61.463 -37.430 -4.899 1.00 26.11 113 GLY C N 1
ATOM 10604 C CA . GLY C 1 113 ? 61.647 -36.363 -5.888 1.00 24.19 113 GLY C CA 1
ATOM 10605 C C . GLY C 1 113 ? 60.595 -35.281 -5.787 1.00 26.64 113 GLY C C 1
ATOM 10606 O O . GLY C 1 113 ? 60.870 -34.111 -6.047 1.00 28.48 113 GLY C O 1
ATOM 10610 N N . ALA C 1 114 ? 59.389 -35.637 -5.344 1.00 30.50 114 ALA C N 1
ATOM 10611 C CA . ALA C 1 114 ? 58.341 -34.640 -5.184 1.00 26.78 114 ALA C CA 1
ATOM 10612 C C . ALA C 1 114 ? 58.440 -33.871 -3.865 1.00 24.42 114 ALA C C 1
ATOM 10613 O O . ALA C 1 114 ? 57.995 -32.730 -3.793 1.00 31.60 114 ALA C O 1
ATOM 10620 N N . LEU C 1 115 ? 58.889 -34.516 -2.799 1.00 25.62 115 LEU C N 1
ATOM 10621 C CA . LEU C 1 115 ? 58.923 -33.932 -1.459 1.00 33.24 115 LEU C CA 1
ATOM 10622 C C . LEU C 1 115 ? 60.288 -34.192 -0.833 1.00 28.91 115 LEU C C 1
ATOM 10623 O O . LEU C 1 115 ? 60.422 -34.967 0.120 1.00 28.27 115 LEU C O 1
ATOM 10639 N N . PRO C 1 116 ? 61.338 -33.552 -1.346 1.00 28.77 116 PRO C N 1
ATOM 10640 C CA . PRO C 1 116 ? 62.676 -33.837 -0.797 1.00 27.22 116 PRO C CA 1
ATOM 10641 C C . PRO C 1 116 ? 62.822 -33.431 0.672 1.00 33.93 116 PRO C C 1
ATOM 10642 O O . PRO C 1 116 ? 63.625 -34.023 1.405 1.00 36.46 116 PRO C O 1
ATOM 10653 N N . GLU C 1 117 ? 62.040 -32.479 1.140 1.00 28.55 117 GLU C N 1
ATOM 10654 C CA . GLU C 1 117 ? 62.094 -32.038 2.549 1.00 35.37 117 GLU C CA 1
ATOM 10655 C C . GLU C 1 117 ? 61.615 -33.158 3.485 1.00 37.10 117 GLU C C 1
ATOM 10656 O O . GLU C 1 117 ? 61.955 -33.095 4.636 1.00 41.48 117 GLU C O 1
ATOM 10668 N N . ARG C 1 118 ? 60.818 -34.119 3.037 1.00 32.12 118 ARG C N 1
ATOM 10669 C CA . ARG C 1 118 ? 60.292 -35.186 3.928 1.00 34.10 118 ARG C CA 1
ATOM 10670 C C . ARG C 1 118 ? 61.112 -36.477 3.929 1.00 30.24 118 ARG C C 1
ATOM 10671 O O . ARG C 1 118 ? 61.080 -37.147 4.912 1.00 32.31 118 ARG C O 1
ATOM 10692 N N . ILE C 1 119 ? 61.824 -36.809 2.870 1.00 27.14 119 ILE C N 1
ATOM 10693 C CA . ILE C 1 119 ? 62.472 -38.141 2.790 1.00 28.74 119 ILE C CA 1
ATOM 10694 C C . ILE C 1 119 ? 63.940 -38.042 3.184 1.00 32.90 119 ILE C C 1
ATOM 10695 O O . ILE C 1 119 ? 64.681 -37.392 2.509 1.00 31.43 119 ILE C O 1
ATOM 10711 N N . GLU C 1 120 ? 64.313 -38.787 4.210 1.00 28.76 120 GLU C N 1
ATOM 10712 C CA . GLU C 1 120 ? 65.653 -38.776 4.792 1.00 32.69 120 GLU C CA 1
ATOM 10713 C C . GLU C 1 120 ? 66.638 -39.572 3.947 1.00 35.70 120 GLU C C 1
ATOM 10714 O O . GLU C 1 120 ? 67.741 -39.106 3.672 1.00 32.06 120 GLU C O 1
ATOM 10726 N N . ARG C 1 121 ? 66.244 -40.767 3.533 1.00 30.51 121 ARG C N 1
ATOM 10727 C CA . ARG C 1 121 ? 67.029 -41.622 2.627 1.00 26.58 121 ARG C CA 1
ATOM 10728 C C . ARG C 1 121 ? 66.140 -42.673 1.960 1.00 34.70 121 ARG C C 1
ATOM 10729 O O . ARG C 1 121 ? 65.044 -42.936 2.441 1.00 28.46 121 ARG C O 1
ATOM 10750 N N . LEU C 1 122 ? 66.642 -43.257 0.884 1.00 25.06 122 LEU C N 1
ATOM 10751 C CA . LEU C 1 122 ? 65.968 -44.323 0.123 1.00 26.42 122 LEU C CA 1
ATOM 10752 C C . LEU C 1 122 ? 66.809 -45.606 0.125 1.00 27.20 122 LEU C C 1
ATOM 10753 O O . LEU C 1 122 ? 67.986 -45.523 -0.215 1.00 27.86 122 LEU C O 1
ATOM 10769 N N . ALA C 1 123 ? 66.231 -46.743 0.489 1.00 24.75 123 ALA C N 1
ATOM 10770 C CA . ALA C 1 123 ? 66.831 -48.076 0.345 1.00 21.68 123 ALA C CA 1
ATOM 10771 C C . ALA C 1 123 ? 65.911 -48.781 -0.647 1.00 29.55 123 ALA C C 1
ATOM 10772 O O . ALA C 1 123 ? 64.770 -49.034 -0.321 1.00 25.46 123 ALA C O 1
ATOM 10779 N N . LEU C 1 124 ? 66.435 -49.092 -1.816 1.00 28.03 124 LEU C N 1
ATOM 10780 C CA . LEU C 1 124 ? 65.676 -49.575 -2.960 1.00 23.04 124 LEU C CA 1
ATOM 10781 C C . LEU C 1 124 ? 66.161 -50.952 -3.352 1.00 29.67 124 LEU C C 1
ATOM 10782 O O . LEU C 1 124 ? 67.365 -51.198 -3.378 1.00 28.26 124 LEU C O 1
ATOM 10798 N N . ILE C 1 125 ? 65.225 -51.854 -3.636 1.00 24.50 125 ILE C N 1
ATOM 10799 C CA . ILE C 1 125 ? 65.548 -53.207 -4.022 1.00 24.87 125 ILE C CA 1
ATOM 10800 C C . ILE C 1 125 ? 64.940 -53.463 -5.406 1.00 36.87 125 ILE C C 1
ATOM 10801 O O . ILE C 1 125 ? 63.724 -53.622 -5.546 1.00 29.67 125 ILE C O 1
ATOM 10817 N N . ASP C 1 126 ? 65.795 -53.541 -6.418 1.00 27.30 126 ASP C N 1
ATOM 10818 C CA . ASP C 1 126 ? 65.481 -54.058 -7.740 1.00 23.80 126 ASP C CA 1
ATOM 10819 C C . ASP C 1 126 ? 64.325 -53.298 -8.364 1.00 25.89 126 ASP C C 1
ATOM 10820 O O . ASP C 1 126 ? 63.415 -53.864 -8.957 1.00 32.19 126 ASP C O 1
ATOM 10829 N N . GLY C 1 127 ? 64.377 -51.993 -8.232 1.00 28.40 127 GLY C N 1
ATOM 10830 C CA . GLY C 1 127 ? 63.370 -51.146 -8.818 1.00 31.99 127 GLY C CA 1
ATOM 10831 C C . GLY C 1 127 ? 63.855 -49.727 -8.759 1.00 24.42 127 GLY C C 1
ATOM 10832 O O . GLY C 1 127 ? 64.612 -49.377 -7.839 1.00 25.18 127 GLY C O 1
ATOM 10836 N N . LEU C 1 128 ? 63.459 -48.915 -9.728 1.00 24.67 128 LEU C N 1
ATOM 10837 C CA . LEU C 1 128 ? 63.820 -47.503 -9.714 1.00 27.03 128 LEU C CA 1
ATOM 10838 C C . LEU C 1 128 ? 62.784 -46.633 -10.422 1.00 33.39 128 LEU C C 1
ATOM 10839 O O . LEU C 1 128 ? 62.200 -45.733 -9.797 1.00 26.13 128 LEU C O 1
ATOM 10855 N N . ILE C 1 129 ? 62.583 -46.834 -11.723 1.00 27.56 129 ILE C N 1
ATOM 10856 C CA . ILE C 1 129 ? 61.690 -45.966 -12.476 1.00 26.42 129 ILE C CA 1
ATOM 10857 C C . ILE C 1 129 ? 60.620 -46.841 -13.120 1.00 23.44 129 ILE C C 1
ATOM 10858 O O . ILE C 1 129 ? 60.812 -48.042 -13.316 1.00 27.49 129 ILE C O 1
ATOM 10874 N N . PRO C 1 130 ? 59.481 -46.258 -13.430 1.00 27.36 130 PRO C N 1
ATOM 10875 C CA . PRO C 1 130 ? 58.396 -47.029 -14.043 1.00 34.14 130 PRO C CA 1
ATOM 10876 C C . PRO C 1 130 ? 58.608 -47.149 -15.544 1.00 37.40 130 PRO C C 1
ATOM 10877 O O . PRO C 1 130 ? 59.386 -46.408 -16.135 1.00 31.13 130 PRO C O 1
ATOM 10888 N N . TYR C 1 131 ? 57.917 -48.113 -16.141 1.00 36.20 131 TYR C N 1
ATOM 10889 C CA . TYR C 1 131 ? 57.728 -48.116 -17.581 1.00 39.77 131 TYR C CA 1
ATOM 10890 C C . TYR C 1 131 ? 57.099 -46.804 -18.033 1.00 35.22 131 TYR C C 1
ATOM 10891 O O . TYR C 1 131 ? 56.200 -46.266 -17.382 1.00 37.51 131 TYR C O 1
ATOM 10909 N N . THR C 1 132 ? 57.603 -46.261 -19.142 1.00 37.36 132 THR C N 1
ATOM 10910 C CA . THR C 1 132 ? 57.225 -44.922 -19.592 1.00 32.07 132 THR C CA 1
ATOM 10911 C C . THR C 1 132 ? 56.526 -44.997 -20.941 1.00 30.46 132 THR C C 1
ATOM 10912 O O . THR C 1 132 ? 56.528 -46.024 -21.591 1.00 32.48 132 THR C O 1
ATOM 10923 N N . GLY C 1 133 ? 55.882 -43.899 -21.326 1.00 32.47 133 GLY C N 1
ATOM 10924 C CA . GLY C 1 133 ? 55.157 -43.821 -22.579 1.00 36.90 133 GLY C CA 1
ATOM 10925 C C . GLY C 1 133 ? 55.204 -42.400 -23.087 1.00 35.45 133 GLY C C 1
ATOM 10926 O O . GLY C 1 133 ? 54.963 -41.447 -22.319 1.00 33.38 133 GLY C O 1
ATOM 10930 N N . GLU C 1 134 ? 55.500 -42.229 -24.370 1.00 31.95 134 GLU C N 1
ATOM 10931 C CA . GLU C 1 134 ? 55.665 -40.891 -24.932 1.00 28.75 134 GLU C CA 1
ATOM 10932 C C . GLU C 1 134 ? 54.344 -40.307 -25.395 1.00 34.31 134 GLU C C 1
ATOM 10933 O O . GLU C 1 134 ? 53.323 -40.987 -25.523 1.00 35.34 134 GLU C O 1
ATOM 10945 N N . ALA C 1 135 ? 54.394 -39.005 -25.660 1.00 31.33 135 ALA C N 1
ATOM 10946 C CA . ALA C 1 135 ? 53.195 -38.237 -25.946 1.00 30.55 135 ALA C CA 1
ATOM 10947 C C . ALA C 1 135 ? 52.512 -38.679 -27.246 1.00 38.87 135 ALA C C 1
ATOM 10948 O O . ALA C 1 135 ? 51.292 -38.545 -27.371 1.00 29.79 135 ALA C O 1
ATOM 10955 N N . ASP C 1 136 ? 53.273 -39.190 -28.226 1.00 31.99 136 ASP C N 1
ATOM 10956 C CA . ASP C 1 136 ? 52.673 -39.530 -29.517 1.00 46.40 136 ASP C CA 1
ATOM 10957 C C . ASP C 1 136 ? 51.739 -40.724 -29.390 1.00 40.29 136 ASP C C 1
ATOM 10958 O O . ASP C 1 136 ? 50.788 -40.847 -30.172 1.00 40.66 136 ASP C O 1
ATOM 10967 N N . LYS C 1 137 ? 51.951 -41.565 -28.378 1.00 35.44 137 LYS C N 1
ATOM 10968 C CA . LYS C 1 137 ? 51.097 -42.718 -28.111 1.00 34.32 137 LYS C CA 1
ATOM 10969 C C . LYS C 1 137 ? 50.045 -42.438 -27.047 1.00 33.71 137 LYS C C 1
ATOM 10970 O O . LYS C 1 137 ? 49.221 -43.311 -26.765 1.00 33.09 137 LYS C O 1
ATOM 10989 N N . ALA C 1 138 ? 50.025 -41.244 -26.486 1.00 31.56 138 ALA C N 1
ATOM 10990 C CA . ALA C 1 138 ? 49.191 -41.029 -25.315 1.00 26.77 138 ALA C CA 1
ATOM 10991 C C . ALA C 1 138 ? 47.711 -41.125 -25.678 1.00 31.18 138 ALA C C 1
ATOM 10992 O O . ALA C 1 138 ? 46.959 -41.728 -24.909 1.00 28.86 138 ALA C O 1
ATOM 10999 N N . PRO C 1 139 ? 47.244 -40.576 -26.819 1.00 32.98 139 PRO C N 1
ATOM 11000 C CA . PRO C 1 139 ? 45.820 -40.779 -27.182 1.00 29.08 139 PRO C CA 1
ATOM 11001 C C . PRO C 1 139 ? 45.438 -42.250 -27.255 1.00 31.24 139 PRO C C 1
ATOM 11002 O O . PRO C 1 139 ? 44.398 -42.663 -26.719 1.00 30.11 139 PRO C O 1
ATOM 11013 N N . GLN C 1 140 ? 46.254 -43.046 -27.928 1.00 33.13 140 GLN C N 1
ATOM 11014 C CA . GLN C 1 140 ? 45.991 -44.474 -28.037 1.00 36.55 140 GLN C CA 1
ATOM 11015 C C . GLN C 1 140 ? 45.978 -45.145 -26.668 1.00 32.98 140 GLN C C 1
ATOM 11016 O O . GLN C 1 140 ? 45.144 -46.014 -26.405 1.00 30.76 140 GLN C O 1
ATOM 11030 N N . LYS C 1 141 ? 46.889 -44.761 -25.778 1.00 32.44 141 LYS C N 1
ATOM 11031 C CA . LYS C 1 141 ? 46.872 -45.376 -24.444 1.00 32.67 141 LYS C CA 1
ATOM 11032 C C . LYS C 1 141 ? 45.661 -44.947 -23.621 1.00 28.02 141 LYS C C 1
ATOM 11033 O O . LYS C 1 141 ? 45.098 -45.764 -22.891 1.00 30.84 141 LYS C O 1
ATOM 11052 N N . LEU C 1 142 ? 45.229 -43.688 -23.714 1.00 31.37 142 LEU C N 1
ATOM 11053 C CA . LEU C 1 142 ? 44.006 -43.310 -23.009 1.00 27.72 142 LEU C CA 1
ATOM 11054 C C . LEU C 1 142 ? 42.820 -44.125 -23.524 1.00 32.26 142 LEU C C 1
ATOM 11055 O O . LEU C 1 142 ? 42.046 -44.672 -22.740 1.00 26.75 142 LEU C O 1
ATOM 11071 N N . GLY C 1 143 ? 42.683 -44.267 -24.849 1.00 27.60 143 GLY C N 1
ATOM 11072 C CA . GLY C 1 143 ? 41.594 -45.095 -25.369 1.00 22.18 143 GLY C CA 1
ATOM 11073 C C . GLY C 1 143 ? 41.632 -46.546 -24.894 1.00 25.56 143 GLY C C 1
ATOM 11074 O O . GLY C 1 143 ? 40.594 -47.142 -24.576 1.00 32.07 143 GLY C O 1
ATOM 11078 N N . GLU C 1 144 ? 42.806 -47.149 -24.888 1.00 25.62 144 GLU C N 1
ATOM 11079 C CA . GLU C 1 144 ? 42.938 -48.502 -24.357 1.00 28.35 144 GLU C CA 1
ATOM 11080 C C . GLU C 1 144 ? 42.552 -48.548 -22.882 1.00 32.82 144 GLU C C 1
ATOM 11081 O O . GLU C 1 144 ? 41.900 -49.500 -22.434 1.00 27.92 144 GLU C O 1
ATOM 11093 N N . ALA C 1 145 ? 42.951 -47.543 -22.108 1.00 29.68 145 ALA C N 1
ATOM 11094 C CA . ALA C 1 145 ? 42.629 -47.470 -20.671 1.00 31.87 145 ALA C CA 1
ATOM 11095 C C . ALA C 1 145 ? 41.109 -47.367 -20.499 1.00 32.32 145 ALA C C 1
ATOM 11096 O O . ALA C 1 145 ? 40.569 -48.145 -19.757 1.00 26.27 145 ALA C O 1
ATOM 11103 N N . LEU C 1 146 ? 40.454 -46.500 -21.259 1.00 26.27 146 LEU C N 1
ATOM 11104 C CA . LEU C 1 146 ? 38.996 -46.285 -21.185 1.00 26.14 146 LEU C CA 1
ATOM 11105 C C . LEU C 1 146 ? 38.268 -47.572 -21.600 1.00 35.18 146 LEU C C 1
ATOM 11106 O O . LEU C 1 146 ? 37.291 -47.901 -20.972 1.00 28.67 146 LEU C O 1
ATOM 11122 N N . LYS C 1 147 ? 38.738 -48.250 -22.637 1.00 29.22 147 LYS C N 1
ATOM 11123 C CA . LYS C 1 147 ? 38.124 -49.505 -23.125 1.00 36.42 147 LYS C CA 1
ATOM 11124 C C . LYS C 1 147 ? 38.251 -50.585 -22.054 1.00 30.85 147 LYS C C 1
ATOM 11125 O O . LYS C 1 147 ? 37.306 -51.253 -21.799 1.00 29.77 147 LYS C O 1
ATOM 11144 N N . ALA C 1 148 ? 39.395 -50.689 -21.412 1.00 30.60 148 ALA C N 1
ATOM 11145 C CA . ALA C 1 148 ? 39.579 -51.698 -20.374 1.00 35.98 148 ALA C CA 1
ATOM 11146 C C . ALA C 1 148 ? 38.686 -51.435 -19.172 1.00 33.81 148 ALA C C 1
ATOM 11147 O O . ALA C 1 148 ? 38.193 -52.379 -18.544 1.00 33.71 148 ALA C O 1
ATOM 11154 N N . GLN C 1 149 ? 38.501 -50.160 -18.815 1.00 31.92 149 GLN C N 1
ATOM 11155 C CA . GLN C 1 149 ? 37.572 -49.787 -17.752 1.00 29.69 149 GLN C CA 1
ATOM 11156 C C . GLN C 1 149 ? 36.157 -50.220 -18.081 1.00 36.77 149 GLN C C 1
ATOM 11157 O O . GLN C 1 149 ? 35.472 -50.818 -17.251 1.00 30.39 149 GLN C O 1
ATOM 11171 N N . LEU C 1 150 ? 35.718 -49.957 -19.312 1.00 39.78 150 LEU C N 1
ATOM 11172 C CA . LEU C 1 150 ? 34.384 -50.362 -19.749 1.00 40.39 150 LEU C CA 1
ATOM 11173 C C . LEU C 1 150 ? 34.207 -51.873 -19.723 1.00 36.69 150 LEU C C 1
ATOM 11174 O O . LEU C 1 150 ? 33.105 -52.365 -19.473 1.00 45.11 150 LEU C O 1
ATOM 11190 N N . ALA C 1 151 ? 35.258 -52.620 -20.033 1.00 38.37 151 ALA C N 1
ATOM 11191 C CA . ALA C 1 151 ? 35.217 -54.078 -20.100 1.00 44.28 151 ALA C CA 1
ATOM 11192 C C . ALA C 1 151 ? 35.470 -54.782 -18.765 1.00 51.18 151 ALA C C 1
ATOM 11193 O O . ALA C 1 151 ? 35.432 -56.017 -18.714 1.00 50.08 151 ALA C O 1
ATOM 11200 N N . LEU C 1 152 ? 35.801 -54.059 -17.706 1.00 42.24 152 LEU C N 1
ATOM 11201 C CA . LEU C 1 152 ? 36.173 -54.719 -16.465 1.00 52.46 152 LEU C CA 1
ATOM 11202 C C . LEU C 1 152 ? 34.933 -55.371 -15.867 1.00 53.60 152 LEU C C 1
ATOM 11203 O O . LEU C 1 152 ? 33.844 -54.795 -15.885 1.00 45.81 152 LEU C O 1
ATOM 11219 N N . ARG C 1 153 ? 35.090 -56.593 -15.369 1.00 69.71 153 ARG C N 1
ATOM 11220 C CA . ARG C 1 153 ? 33.935 -57.378 -14.957 1.00 81.28 153 ARG C CA 1
ATOM 11221 C C . ARG C 1 153 ? 34.178 -58.112 -13.644 1.00 93.88 153 ARG C C 1
ATOM 11222 O O . ARG C 1 153 ? 35.316 -58.429 -13.280 1.00 89.55 153 ARG C O 1
ATOM 11243 N N . HIS C 1 154 ? 33.051 -58.519 -13.061 1.00 105.95 154 HIS C N 1
ATOM 11244 C CA . HIS C 1 154 ? 32.962 -59.338 -11.834 1.00 104.08 154 HIS C CA 1
ATOM 11245 C C . HIS C 1 154 ? 33.240 -60.762 -12.294 1.00 98.73 154 HIS C C 1
ATOM 11246 O O . HIS C 1 154 ? 32.403 -61.311 -12.988 1.00 102.64 154 HIS C O 1
ATOM 11260 N N . LYS C 1 155 ? 34.413 -61.313 -12.015 1.00 91.92 155 LYS C N 1
ATOM 11261 C CA . LYS C 1 155 ? 34.712 -62.697 -12.422 1.00 91.79 155 LYS C CA 1
ATOM 11262 C C . LYS C 1 155 ? 35.296 -63.404 -11.215 1.00 90.82 155 LYS C C 1
ATOM 11263 O O . LYS C 1 155 ? 36.014 -62.758 -10.451 1.00 88.88 155 LYS C O 1
ATOM 11282 N N . ARG C 1 156 ? 35.051 -64.698 -11.095 1.00 98.00 156 ARG C N 1
ATOM 11283 C CA . ARG C 1 156 ? 35.572 -65.457 -9.952 1.00 98.53 156 ARG C CA 1
ATOM 11284 C C . ARG C 1 156 ? 37.058 -65.624 -10.217 1.00 89.07 156 ARG C C 1
ATOM 11285 O O . ARG C 1 156 ? 37.417 -66.320 -11.163 1.00 84.48 156 ARG C O 1
ATOM 11306 N N . LYS C 1 157 ? 37.879 -64.929 -9.449 1.00 80.67 157 LYS C N 1
ATOM 11307 C CA . LYS C 1 157 ? 39.310 -65.138 -9.501 1.00 69.16 157 LYS C CA 1
ATOM 11308 C C . LYS C 1 157 ? 39.594 -66.614 -9.243 1.00 57.59 157 LYS C C 1
ATOM 11309 O O . LYS C 1 157 ? 38.736 -67.345 -8.743 1.00 58.86 157 LYS C O 1
ATOM 11328 N N . PRO C 1 158 ? 40.765 -67.089 -9.640 1.00 53.54 158 PRO C N 1
ATOM 11329 C CA . PRO C 1 158 ? 41.085 -68.502 -9.432 1.00 46.51 158 PRO C CA 1
ATOM 11330 C C . PRO C 1 158 ? 40.896 -68.891 -7.977 1.00 55.71 158 PRO C C 1
ATOM 11331 O O . PRO C 1 158 ? 41.209 -68.122 -7.065 1.00 49.22 158 PRO C O 1
ATOM 11342 N N . VAL C 1 159 ? 40.373 -70.095 -7.774 1.00 49.20 159 VAL C N 1
ATOM 11343 C CA . VAL C 1 159 ? 40.182 -70.691 -6.460 1.00 46.10 159 VAL C CA 1
ATOM 11344 C C . VAL C 1 159 ? 41.055 -71.930 -6.390 1.00 45.36 159 VAL C C 1
ATOM 11345 O O . VAL C 1 159 ? 41.076 -72.722 -7.334 1.00 53.35 159 VAL C O 1
ATOM 11358 N N . TYR C 1 160 ? 41.779 -72.093 -5.285 1.00 41.67 160 TYR C N 1
ATOM 11359 C CA . TYR C 1 160 ? 42.624 -73.255 -5.058 1.00 42.40 160 TYR C CA 1
ATOM 11360 C C . TYR C 1 160 ? 42.127 -73.995 -3.828 1.00 53.30 160 TYR C C 1
ATOM 11361 O O . TYR C 1 160 ? 42.091 -73.429 -2.724 1.00 45.94 160 TYR C O 1
ATOM 11379 N N . ALA C 1 161 ? 41.774 -75.275 -4.016 1.00 51.50 161 ALA C N 1
ATOM 11380 C CA . ALA C 1 161 ? 41.288 -76.092 -2.911 1.00 53.62 161 ALA C CA 1
ATOM 11381 C C . ALA C 1 161 ? 42.405 -76.484 -1.964 1.00 51.59 161 ALA C C 1
ATOM 11382 O O . ALA C 1 161 ? 42.172 -76.599 -0.753 1.00 60.52 161 ALA C O 1
ATOM 11389 N N . GLU C 1 162 ? 43.606 -76.715 -2.482 1.00 55.20 162 GLU C N 1
ATOM 11390 C CA . GLU C 1 162 ? 44.775 -76.974 -1.652 1.00 63.27 162 GLU C CA 1
ATOM 11391 C C . GLU C 1 162 ? 45.590 -75.692 -1.500 1.00 66.16 162 GLU C C 1
ATOM 11392 O O . GLU C 1 162 ? 45.827 -74.974 -2.480 1.00 55.07 162 GLU C O 1
ATOM 11404 N N . LEU C 1 163 ? 46.043 -75.425 -0.275 1.00 59.59 163 LEU C N 1
ATOM 11405 C CA . LEU C 1 163 ? 46.988 -74.334 -0.070 1.00 58.85 163 LEU C CA 1
ATOM 11406 C C . LEU C 1 163 ? 48.283 -74.564 -0.851 1.00 67.14 163 LEU C C 1
ATOM 11407 O O . LEU C 1 163 ? 48.860 -73.620 -1.418 1.00 51.23 163 LEU C O 1
ATOM 11423 N N . GLU C 1 164 ? 48.782 -75.802 -0.855 1.00 66.21 164 GLU C N 1
ATOM 11424 C CA . GLU C 1 164 ? 49.964 -76.090 -1.650 1.00 63.09 164 GLU C CA 1
ATOM 11425 C C . GLU C 1 164 ? 49.812 -75.572 -3.064 1.00 55.18 164 GLU C C 1
ATOM 11426 O O . GLU C 1 164 ? 50.763 -75.035 -3.638 1.00 52.02 164 GLU C O 1
ATOM 11438 N N . LYS C 1 165 ? 48.622 -75.745 -3.649 1.00 56.72 165 LYS C N 1
ATOM 11439 C CA . LYS C 1 165 ? 48.416 -75.358 -5.037 1.00 63.46 165 LYS C CA 1
ATOM 11440 C C . LYS C 1 165 ? 48.334 -73.843 -5.190 1.00 61.30 165 LYS C C 1
ATOM 11441 O O . LYS C 1 165 ? 48.717 -73.301 -6.233 1.00 46.68 165 LYS C O 1
ATOM 11460 N N . ALA C 1 166 ? 47.791 -73.143 -4.192 1.00 53.29 166 ALA C N 1
ATOM 11461 C CA . ALA C 1 166 ? 47.870 -71.689 -4.215 1.00 51.52 166 ALA C CA 1
ATOM 11462 C C . ALA C 1 166 ? 49.327 -71.227 -4.202 1.00 36.82 166 ALA C C 1
ATOM 11463 O O . ALA C 1 166 ? 49.701 -70.307 -4.941 1.00 34.87 166 ALA C O 1
ATOM 11470 N N . VAL C 1 167 ? 50.164 -71.860 -3.373 1.00 39.64 167 VAL C N 1
ATOM 11471 C CA . VAL C 1 167 ? 51.570 -71.468 -3.299 1.00 40.36 167 VAL C CA 1
ATOM 11472 C C . VAL C 1 167 ? 52.231 -71.724 -4.637 1.00 49.98 167 VAL C C 1
ATOM 11473 O O . VAL C 1 167 ? 52.918 -70.851 -5.185 1.00 45.20 167 VAL C O 1
ATOM 11486 N N . GLU C 1 168 ? 51.949 -72.888 -5.235 1.00 47.34 168 GLU C N 1
ATOM 11487 C CA . GLU C 1 168 ? 52.543 -73.216 -6.530 1.00 49.55 168 GLU C CA 1
ATOM 11488 C C . GLU C 1 168 ? 52.130 -72.234 -7.611 1.00 46.16 168 GLU C C 1
ATOM 11489 O O . GLU C 1 168 ? 52.950 -71.854 -8.452 1.00 47.63 168 GLU C O 1
ATOM 11501 N N . ALA C 1 169 ? 50.869 -71.802 -7.614 1.00 47.46 169 ALA C N 1
ATOM 11502 C CA . ALA C 1 169 ? 50.458 -70.833 -8.627 1.00 46.71 169 ALA C CA 1
ATOM 11503 C C . ALA C 1 169 ? 51.283 -69.551 -8.542 1.00 46.24 169 ALA C C 1
ATOM 11504 O O . ALA C 1 169 ? 51.472 -68.869 -9.555 1.00 50.57 169 ALA C O 1
ATOM 11511 N N . ARG C 1 170 ? 51.750 -69.187 -7.340 1.00 46.65 170 ARG C N 1
ATOM 11512 C CA . ARG C 1 170 ? 52.546 -67.968 -7.150 1.00 40.46 170 ARG C CA 1
ATOM 11513 C C . ARG C 1 170 ? 53.997 -68.178 -7.577 1.00 46.13 170 ARG C C 1
ATOM 11514 O O . ARG C 1 170 ? 54.689 -67.208 -7.892 1.00 43.96 170 ARG C O 1
ATOM 11535 N N . MET C 1 171 ? 54.462 -69.426 -7.615 1.00 51.75 171 MET C N 1
ATOM 11536 C CA . MET C 1 171 ? 55.795 -69.716 -8.130 1.00 54.71 171 MET C CA 1
ATOM 11537 C C . MET C 1 171 ? 55.825 -69.661 -9.652 1.00 59.85 171 MET C C 1
ATOM 11538 O O . MET C 1 171 ? 56.778 -69.139 -10.243 1.00 71.04 171 MET C O 1
ATOM 11552 N N . ARG C 1 172 ? 54.780 -70.164 -10.303 1.00 68.71 172 ARG C N 1
ATOM 11553 C CA . ARG C 1 172 ? 54.676 -70.030 -11.749 1.00 72.67 172 ARG C CA 1
ATOM 11554 C C . ARG C 1 172 ? 54.672 -68.572 -12.182 1.00 75.68 172 ARG C C 1
ATOM 11555 O O . ARG C 1 172 ? 54.886 -68.286 -13.366 1.00 89.77 172 ARG C O 1
ATOM 11576 N N . GLY C 1 173 ? 54.434 -67.644 -11.253 1.00 80.55 173 GLY C N 1
ATOM 11577 C CA . GLY C 1 173 ? 54.180 -66.260 -11.592 1.00 90.69 173 GLY C CA 1
ATOM 11578 C C . GLY C 1 173 ? 55.412 -65.366 -11.478 1.00 99.78 173 GLY C C 1
ATOM 11579 O O . GLY C 1 173 ? 56.427 -65.739 -10.888 1.00 93.32 173 GLY C O 1
ATOM 11583 N N . VAL C 1 174 ? 55.279 -64.157 -12.046 1.00 115.23 174 VAL C N 1
ATOM 11584 C CA . VAL C 1 174 ? 56.359 -63.173 -12.145 1.00 124.07 174 VAL C CA 1
ATOM 11585 C C . VAL C 1 174 ? 57.576 -63.897 -12.712 1.00 125.84 174 VAL C C 1
ATOM 11586 O O . VAL C 1 174 ? 57.459 -64.661 -13.679 1.00 124.09 174 VAL C O 1
ATOM 11599 N N . GLY C 1 175 ? 58.750 -63.662 -12.135 1.00 115.09 175 GLY C N 1
ATOM 11600 C CA . GLY C 1 175 ? 59.917 -64.418 -12.529 1.00 99.60 175 GLY C CA 1
ATOM 11601 C C . GLY C 1 175 ? 60.083 -65.623 -11.629 1.00 90.23 175 GLY C C 1
ATOM 11602 O O . GLY C 1 175 ? 59.124 -66.356 -11.366 1.00 91.01 175 GLY C O 1
ATOM 11606 N N . GLU C 1 176 ? 61.294 -65.828 -11.132 1.00 80.93 176 GLU C N 1
ATOM 11607 C CA . GLU C 1 176 ? 61.562 -66.910 -10.200 1.00 75.51 176 GLU C CA 1
ATOM 11608 C C . GLU C 1 176 ? 61.422 -66.392 -8.768 1.00 63.24 176 GLU C C 1
ATOM 11609 O O . GLU C 1 176 ? 61.891 -65.294 -8.434 1.00 43.82 176 GLU C O 1
ATOM 11621 N N . ILE C 1 177 ? 60.740 -67.187 -7.945 1.00 56.03 177 ILE C N 1
ATOM 11622 C CA . ILE C 1 177 ? 60.553 -66.933 -6.522 1.00 53.55 177 ILE C CA 1
ATOM 11623 C C . ILE C 1 177 ? 60.657 -68.270 -5.784 1.00 44.22 177 ILE C C 1
ATOM 11624 O O . ILE C 1 177 ? 60.103 -69.281 -6.221 1.00 37.45 177 ILE C O 1
ATOM 11640 N N . SER C 1 178 ? 61.333 -68.316 -4.655 1.00 37.67 178 SER C N 1
ATOM 11641 C CA . SER C 1 178 ? 61.494 -69.569 -3.890 1.00 42.49 178 SER C CA 1
ATOM 11642 C C . SER C 1 178 ? 60.141 -70.013 -3.332 1.00 51.94 178 SER C C 1
ATOM 11643 O O . SER C 1 178 ? 59.243 -69.186 -3.210 1.00 38.32 178 SER C O 1
ATOM 11651 N N . ARG C 1 179 ? 60.012 -71.300 -3.006 1.00 40.10 179 ARG C N 1
ATOM 11652 C CA . ARG C 1 179 ? 58.792 -71.873 -2.400 1.00 41.36 179 ARG C CA 1
ATOM 11653 C C . ARG C 1 179 ? 58.569 -71.181 -1.058 1.00 43.42 179 ARG C C 1
ATOM 11654 O O . ARG C 1 179 ? 57.449 -70.876 -0.765 1.00 38.81 179 ARG C O 1
ATOM 11675 N N . GLU C 1 180 ? 59.633 -70.953 -0.298 1.00 38.10 180 GLU C N 1
ATOM 11676 C CA . GLU C 1 180 ? 59.581 -70.288 1.011 1.00 41.61 180 GLU C CA 1
ATOM 11677 C C . GLU C 1 180 ? 59.033 -68.871 0.831 1.00 38.58 180 GLU C C 1
ATOM 11678 O O . GLU C 1 180 ? 58.189 -68.513 1.609 1.00 36.27 180 GLU C O 1
ATOM 11690 N N . ALA C 1 181 ? 59.470 -68.136 -0.187 1.00 37.35 181 ALA C N 1
ATOM 11691 C CA . ALA C 1 181 ? 58.975 -66.780 -0.425 1.00 36.14 181 ALA C CA 1
ATOM 11692 C C . ALA C 1 181 ? 57.486 -66.790 -0.727 1.00 37.46 181 ALA C C 1
ATOM 11693 O O . ALA C 1 181 ? 56.717 -66.012 -0.156 1.00 32.46 181 ALA C O 1
ATOM 11700 N N . ALA C 1 182 ? 57.080 -67.666 -1.642 1.00 31.34 182 ALA C N 1
ATOM 11701 C CA . ALA C 1 182 ? 55.685 -67.830 -2.013 1.00 33.99 182 ALA C CA 1
ATOM 11702 C C . ALA C 1 182 ? 54.817 -68.165 -0.809 1.00 31.18 182 ALA C C 1
ATOM 11703 O O . ALA C 1 182 ? 53.715 -67.625 -0.663 1.00 35.21 182 ALA C O 1
ATOM 11710 N N . GLU C 1 183 ? 55.299 -69.043 0.064 1.00 34.37 183 GLU C N 1
ATOM 11711 C CA . GLU C 1 183 ? 54.540 -69.410 1.257 1.00 39.87 183 GLU C CA 1
ATOM 11712 C C . GLU C 1 183 ? 54.411 -68.229 2.204 1.00 42.02 183 GLU C C 1
ATOM 11713 O O . GLU C 1 183 ? 53.353 -68.037 2.821 1.00 32.55 183 GLU C O 1
ATOM 11725 N N . LEU C 1 184 ? 55.499 -67.457 2.369 1.00 31.66 184 LEU C N 1
ATOM 11726 C CA . LEU C 1 184 ? 55.436 -66.297 3.240 1.00 36.96 184 LEU C CA 1
ATOM 11727 C C . LEU C 1 184 ? 54.419 -65.302 2.700 1.00 33.91 184 LEU C C 1
ATOM 11728 O O . LEU C 1 184 ? 53.608 -64.761 3.460 1.00 29.06 184 LEU C O 1
ATOM 11744 N N . LEU C 1 185 ? 54.426 -65.077 1.381 1.00 28.64 185 LEU C N 1
ATOM 11745 C CA . LEU C 1 185 ? 53.485 -64.134 0.790 1.00 26.78 185 LEU C CA 1
ATOM 11746 C C . LEU C 1 185 ? 52.055 -64.651 0.927 1.00 34.65 185 LEU C C 1
ATOM 11747 O O . LEU C 1 185 ? 51.118 -63.863 1.126 1.00 29.06 185 LEU C O 1
ATOM 11763 N N . ALA C 1 186 ? 51.876 -65.980 0.820 1.00 30.26 186 ALA C N 1
ATOM 11764 C CA . ALA C 1 186 ? 50.547 -66.567 0.893 1.00 29.13 186 ALA C CA 1
ATOM 11765 C C . ALA C 1 186 ? 49.912 -66.350 2.265 1.00 35.48 186 ALA C C 1
ATOM 11766 O O . ALA C 1 186 ? 48.696 -66.215 2.361 1.00 31.22 186 ALA C O 1
ATOM 11773 N N . GLN C 1 187 ? 50.710 -66.312 3.337 1.00 35.58 187 GLN C N 1
ATOM 11774 C CA . GLN C 1 187 ? 50.134 -66.159 4.665 1.00 28.54 187 GLN C CA 1
ATOM 11775 C C . GLN C 1 187 ? 49.363 -64.852 4.815 1.00 35.50 187 GLN C C 1
ATOM 11776 O O . GLN C 1 187 ? 48.402 -64.779 5.592 1.00 31.25 187 GLN C O 1
ATOM 11790 N N . ARG C 1 188 ? 49.786 -63.803 4.111 1.00 29.51 188 ARG C N 1
ATOM 11791 C CA . ARG C 1 188 ? 49.115 -62.514 4.125 1.00 25.32 188 ARG C CA 1
ATOM 11792 C C . ARG C 1 188 ? 48.353 -62.249 2.830 1.00 26.06 188 ARG C C 1
ATOM 11793 O O . ARG C 1 188 ? 47.689 -61.220 2.726 1.00 26.57 188 ARG C O 1
ATOM 11814 N N . GLY C 1 189 ? 48.445 -63.132 1.838 1.00 25.27 189 GLY C N 1
ATOM 11815 C CA . GLY C 1 189 ? 47.915 -62.824 0.516 1.00 23.71 189 GLY C CA 1
ATOM 11816 C C . GLY C 1 189 ? 46.719 -63.653 0.122 1.00 26.04 189 GLY C C 1
ATOM 11817 O O . GLY C 1 189 ? 46.113 -63.397 -0.924 1.00 30.08 189 GLY C O 1
ATOM 11821 N N . LEU C 1 190 ? 46.342 -64.646 0.936 1.00 26.18 190 LEU C N 1
ATOM 11822 C CA . LEU C 1 190 ? 45.193 -65.500 0.596 1.00 24.08 190 LEU C CA 1
ATOM 11823 C C . LEU C 1 190 ? 43.991 -65.172 1.464 1.00 24.95 190 LEU C C 1
ATOM 11824 O O . LEU C 1 190 ? 44.146 -64.892 2.666 1.00 28.15 190 LEU C O 1
ATOM 11840 N N . GLU C 1 191 ? 42.803 -65.233 0.845 1.00 26.65 191 GLU C N 1
ATOM 11841 C CA . GLU C 1 191 ? 41.530 -65.145 1.506 1.00 31.73 191 GLU C CA 1
ATOM 11842 C C . GLU C 1 191 ? 40.694 -66.394 1.250 1.00 29.87 191 GLU C C 1
ATOM 11843 O O . GLU C 1 191 ? 40.747 -66.978 0.159 1.00 27.58 191 GLU C O 1
ATOM 11855 N N . PRO C 1 192 ? 39.913 -66.818 2.238 1.00 31.63 192 PRO C N 1
ATOM 11856 C CA . PRO C 1 192 ? 39.041 -67.993 2.054 1.00 30.89 192 PRO C CA 1
ATOM 11857 C C . PRO C 1 192 ? 37.821 -67.635 1.242 1.00 30.08 192 PRO C C 1
ATOM 11858 O O . PRO C 1 192 ? 37.211 -66.577 1.432 1.00 28.74 192 PRO C O 1
ATOM 11869 N N . VAL C 1 193 ? 37.471 -68.539 0.335 1.00 29.33 193 VAL C N 1
ATOM 11870 C CA . VAL C 1 193 ? 36.302 -68.429 -0.525 1.00 31.90 193 VAL C CA 1
ATOM 11871 C C . VAL C 1 193 ? 35.651 -69.806 -0.556 1.00 29.72 193 VAL C C 1
ATOM 11872 O O . VAL C 1 193 ? 36.227 -70.783 -0.048 1.00 31.67 193 VAL C O 1
ATOM 11885 N N . PRO C 1 194 ? 34.445 -69.944 -1.102 1.00 32.66 194 PRO C N 1
ATOM 11886 C CA . PRO C 1 194 ? 33.788 -71.258 -1.042 1.00 39.47 194 PRO C CA 1
ATOM 11887 C C . PRO C 1 194 ? 34.666 -72.287 -1.744 1.00 40.61 194 PRO C C 1
ATOM 11888 O O . PRO C 1 194 ? 35.031 -72.127 -2.910 1.00 43.62 194 PRO C O 1
ATOM 11899 N N . GLY C 1 195 ? 35.086 -73.295 -0.996 1.00 47.28 195 GLY C N 1
ATOM 11900 C CA . GLY C 1 195 ? 35.888 -74.371 -1.555 1.00 53.29 195 GLY C CA 1
ATOM 11901 C C . GLY C 1 195 ? 37.394 -74.169 -1.568 1.00 60.20 195 GLY C C 1
ATOM 11902 O O . GLY C 1 195 ? 38.114 -75.025 -2.123 1.00 53.32 195 GLY C O 1
ATOM 11906 N N . GLY C 1 196 ? 37.901 -73.072 -1.004 1.00 50.11 196 GLY C N 1
ATOM 11907 C CA . GLY C 1 196 ? 39.333 -72.948 -0.811 1.00 44.85 196 GLY C CA 1
ATOM 11908 C C . GLY C 1 196 ? 39.832 -71.546 -0.548 1.00 39.59 196 GLY C C 1
ATOM 11909 O O . GLY C 1 196 ? 39.204 -70.777 0.197 1.00 34.98 196 GLY C O 1
ATOM 11913 N N . TYR C 1 197 ? 40.966 -71.230 -1.183 1.00 43.59 197 TYR C N 1
ATOM 11914 C CA . TYR C 1 197 ? 41.661 -69.954 -1.089 1.00 35.29 197 TYR C CA 1
ATOM 11915 C C . TYR C 1 197 ? 41.776 -69.285 -2.457 1.00 41.21 197 TYR C C 1
ATOM 11916 O O . TYR C 1 197 ? 41.894 -69.948 -3.490 1.00 37.96 197 TYR C O 1
ATOM 11934 N N . THR C 1 198 ? 41.800 -67.959 -2.435 1.00 30.85 198 THR C N 1
ATOM 11935 C CA . THR C 1 198 ? 42.073 -67.083 -3.575 1.00 35.34 198 THR C CA 1
ATOM 11936 C C . THR C 1 198 ? 43.148 -66.083 -3.139 1.00 38.47 198 THR C C 1
ATOM 11937 O O . THR C 1 198 ? 43.223 -65.719 -1.952 1.00 32.84 198 THR C O 1
ATOM 11948 N N . TRP C 1 199 ? 44.001 -65.673 -4.093 1.00 39.00 199 TRP C N 1
ATOM 11949 C CA . TRP C 1 199 ? 44.980 -64.593 -3.899 1.00 34.72 199 TRP C CA 1
ATOM 11950 C C . TRP C 1 199 ? 44.199 -63.287 -3.855 1.00 35.34 199 TRP C C 1
ATOM 11951 O O . TRP C 1 199 ? 43.643 -62.862 -4.865 1.00 33.11 199 TRP C O 1
ATOM 11972 N N . ARG C 1 200 ? 44.100 -62.677 -2.685 1.00 26.62 200 ARG C N 1
ATOM 11973 C CA . ARG C 1 200 ? 43.268 -61.481 -2.539 1.00 23.05 200 ARG C CA 1
ATOM 11974 C C . ARG C 1 200 ? 43.805 -60.354 -3.401 1.00 33.77 200 ARG C C 1
ATOM 11975 O O . ARG C 1 200 ? 44.993 -60.022 -3.359 1.00 30.72 200 ARG C O 1
ATOM 11996 N N . THR C 1 201 ? 42.925 -59.749 -4.165 1.00 31.67 201 THR C N 1
ATOM 11997 C CA . THR C 1 201 ? 43.352 -58.751 -5.123 1.00 37.80 201 THR C CA 1
ATOM 11998 C C . THR C 1 201 ? 42.123 -57.937 -5.512 1.00 36.90 201 THR C C 1
ATOM 11999 O O . THR C 1 201 ? 40.991 -58.282 -5.174 1.00 37.53 201 THR C O 1
ATOM 12010 N N . ASP C 1 202 ? 42.380 -56.805 -6.140 1.00 35.88 202 ASP C N 1
ATOM 12011 C CA . ASP C 1 202 ? 41.369 -55.958 -6.736 1.00 35.43 202 ASP C CA 1
ATOM 12012 C C . ASP C 1 202 ? 41.533 -56.064 -8.250 1.00 37.86 202 ASP C C 1
ATOM 12013 O O . ASP C 1 202 ? 42.641 -55.915 -8.792 1.00 31.62 202 ASP C O 1
ATOM 12022 N N . ALA C 1 203 ? 40.432 -56.357 -8.928 1.00 39.01 203 ALA C N 1
ATOM 12023 C CA . ALA C 1 203 ? 40.437 -56.428 -10.388 1.00 36.72 203 ALA C CA 1
ATOM 12024 C C . ALA C 1 203 ? 40.957 -55.152 -11.030 1.00 31.83 203 ALA C C 1
ATOM 12025 O O . ALA C 1 203 ? 41.523 -55.200 -12.117 1.00 31.41 203 ALA C O 1
ATOM 12032 N N . ARG C 1 204 ? 40.788 -53.998 -10.389 1.00 34.97 204 ARG C N 1
ATOM 12033 C CA . ARG C 1 204 ? 41.242 -52.774 -11.042 1.00 34.30 204 ARG C CA 1
ATOM 12034 C C . ARG C 1 204 ? 42.761 -52.665 -11.094 1.00 34.48 204 ARG C C 1
ATOM 12035 O O . ARG C 1 204 ? 43.280 -51.795 -11.800 1.00 31.96 204 ARG C O 1
ATOM 12056 N N . LEU C 1 205 ? 43.481 -53.556 -10.418 1.00 27.62 205 LEU C N 1
ATOM 12057 C CA . LEU C 1 205 ? 44.939 -53.523 -10.445 1.00 35.30 205 LEU C CA 1
ATOM 12058 C C . LEU C 1 205 ? 45.501 -53.985 -11.780 1.00 31.48 205 LEU C C 1
ATOM 12059 O O . LEU C 1 205 ? 46.697 -53.807 -12.023 1.00 34.45 205 LEU C O 1
ATOM 12075 N N . THR C 1 206 ? 44.685 -54.661 -12.590 1.00 34.23 206 THR C N 1
ATOM 12076 C CA . THR C 1 206 ? 45.058 -55.112 -13.927 1.00 43.45 206 THR C CA 1
ATOM 12077 C C . THR C 1 206 ? 44.875 -54.033 -14.993 1.00 37.85 206 THR C C 1
ATOM 12078 O O . THR C 1 206 ? 45.361 -54.219 -16.101 1.00 40.11 206 THR C O 1
ATOM 12089 N N . LEU C 1 207 ? 44.160 -52.952 -14.689 1.00 32.57 207 LEU C N 1
ATOM 12090 C CA . LEU C 1 207 ? 43.872 -51.921 -15.678 1.00 36.42 207 LEU C CA 1
ATOM 12091 C C . LEU C 1 207 ? 45.136 -51.164 -16.063 1.00 39.31 207 LEU C C 1
ATOM 12092 O O . LEU C 1 207 ? 45.999 -50.933 -15.224 1.00 38.98 207 LEU C O 1
ATOM 12108 N N . PRO C 1 208 ? 45.260 -50.738 -17.313 1.00 36.54 208 PRO C N 1
ATOM 12109 C CA . PRO C 1 208 ? 46.422 -49.919 -17.690 1.00 31.49 208 PRO C CA 1
ATOM 12110 C C . PRO C 1 208 ? 46.206 -48.467 -17.299 1.00 30.23 208 PRO C C 1
ATOM 12111 O O . PRO C 1 208 ? 45.073 -47.994 -17.109 1.00 30.42 208 PRO C O 1
ATOM 12122 N N . SER C 1 209 ? 47.327 -47.770 -17.116 1.00 27.42 209 SER C N 1
ATOM 12123 C CA . SER C 1 209 ? 47.266 -46.370 -16.720 1.00 30.17 209 SER C CA 1
ATOM 12124 C C . SER C 1 209 ? 46.637 -45.516 -17.819 1.00 30.12 209 SER C C 1
ATOM 12125 O O . SER C 1 209 ? 46.894 -45.731 -19.003 1.00 33.44 209 SER C O 1
ATOM 12133 N N . PRO C 1 210 ? 45.819 -44.526 -17.471 1.00 27.03 210 PRO C N 1
ATOM 12134 C CA . PRO C 1 210 ? 45.320 -43.616 -18.511 1.00 24.85 210 PRO C CA 1
ATOM 12135 C C . PRO C 1 210 ? 46.400 -42.665 -19.045 1.00 33.61 210 PRO C C 1
ATOM 12136 O O . PRO C 1 210 ? 46.200 -42.047 -20.096 1.00 30.58 210 PRO C O 1
ATOM 12147 N N . LEU C 1 211 ? 47.524 -42.530 -18.344 1.00 28.03 211 LEU C N 1
ATOM 12148 C CA . LEU C 1 211 ? 48.530 -41.526 -18.676 1.00 31.08 211 LEU C CA 1
ATOM 12149 C C . LEU C 1 211 ? 49.851 -41.969 -18.054 1.00 40.74 211 LEU C C 1
ATOM 12150 O O . LEU C 1 211 ? 50.047 -41.835 -16.848 1.00 32.36 211 LEU C O 1
ATOM 12166 N N . ARG C 1 212 ? 50.748 -42.469 -18.880 1.00 28.78 212 ARG C N 1
ATOM 12167 C CA . ARG C 1 212 ? 52.044 -42.854 -18.374 1.00 27.66 212 ARG C CA 1
ATOM 12168 C C . ARG C 1 212 ? 52.940 -41.627 -18.224 1.00 30.78 212 ARG C C 1
ATOM 12169 O O . ARG C 1 212 ? 52.756 -40.611 -18.897 1.00 29.64 212 ARG C O 1
ATOM 12190 N N . LEU C 1 213 ? 53.941 -41.780 -17.380 1.00 29.86 213 LEU C N 1
ATOM 12191 C CA . LEU C 1 213 ? 55.042 -40.813 -17.239 1.00 31.46 213 LEU C CA 1
ATOM 12192 C C . LEU C 1 213 ? 55.843 -40.912 -18.536 1.00 30.77 213 LEU C C 1
ATOM 12193 O O . LEU C 1 213 ? 56.057 -42.003 -18.987 1.00 30.24 213 LEU C O 1
ATOM 12209 N N . THR C 1 214 ? 56.313 -39.807 -19.096 1.00 30.32 214 THR C N 1
ATOM 12210 C CA . THR C 1 214 ? 57.226 -39.824 -20.265 1.00 30.35 214 THR C CA 1
ATOM 12211 C C . THR C 1 214 ? 58.633 -40.168 -19.771 1.00 35.76 214 THR C C 1
ATOM 12212 O O . THR C 1 214 ? 58.890 -40.050 -18.588 1.00 29.46 214 THR C O 1
ATOM 12223 N N . GLN C 1 215 ? 59.521 -40.537 -20.676 1.00 30.49 215 GLN C N 1
ATOM 12224 C CA . GLN C 1 215 ? 60.910 -40.859 -20.311 1.00 34.77 215 GLN C CA 1
ATOM 12225 C C . GLN C 1 215 ? 61.472 -39.612 -19.636 1.00 35.24 215 GLN C C 1
ATOM 12226 O O . GLN C 1 215 ? 62.154 -39.767 -18.653 1.00 34.58 215 GLN C O 1
ATOM 12240 N N . ALA C 1 216 ? 61.115 -38.425 -20.112 1.00 29.46 216 ALA C N 1
ATOM 12241 C CA . ALA C 1 216 ? 61.609 -37.206 -19.490 1.00 32.31 216 ALA C CA 1
ATOM 12242 C C . ALA C 1 216 ? 61.050 -37.043 -18.075 1.00 36.42 216 ALA C C 1
ATOM 12243 O O . ALA C 1 216 ? 61.789 -36.651 -17.168 1.00 33.96 216 ALA C O 1
ATOM 12250 N N . HIS C 1 217 ? 59.760 -37.350 -17.850 1.00 31.75 217 HIS C N 1
ATOM 12251 C CA . HIS C 1 217 ? 59.222 -37.295 -16.476 1.00 30.34 217 HIS C CA 1
ATOM 12252 C C . HIS C 1 217 ? 60.043 -38.174 -15.519 1.00 24.27 217 HIS C C 1
ATOM 12253 O O . HIS C 1 217 ? 60.462 -37.737 -14.443 1.00 29.87 217 HIS C O 1
ATOM 12267 N N . ALA C 1 218 ? 60.274 -39.423 -15.895 1.00 28.15 218 ALA C N 1
ATOM 12268 C CA . ALA C 1 218 ? 60.990 -40.417 -15.077 1.00 27.96 218 ALA C CA 1
ATOM 12269 C C . ALA C 1 218 ? 62.396 -39.915 -14.764 1.00 35.43 218 ALA C C 1
ATOM 12270 O O . ALA C 1 218 ? 62.798 -40.005 -13.636 1.00 32.04 218 ALA C O 1
ATOM 12277 N N . LEU C 1 219 ? 63.090 -39.369 -15.752 1.00 39.62 219 LEU C N 1
ATOM 12278 C CA . LEU C 1 219 ? 64.461 -38.846 -15.585 1.00 30.84 219 LEU C CA 1
ATOM 12279 C C . LEU C 1 219 ? 64.448 -37.679 -14.604 1.00 30.71 219 LEU C C 1
ATOM 12280 O O . LEU C 1 219 ? 65.267 -37.663 -13.728 1.00 34.07 219 LEU C O 1
ATOM 12296 N N . ASN C 1 220 ? 63.490 -36.780 -14.731 1.00 30.42 220 ASN C N 1
ATOM 12297 C CA . ASN C 1 220 ? 63.380 -35.587 -13.870 1.00 28.23 220 ASN C CA 1
ATOM 12298 C C . ASN C 1 220 ? 63.144 -36.022 -12.425 1.00 31.71 220 ASN C C 1
ATOM 12299 O O . ASN C 1 220 ? 63.756 -35.453 -11.579 1.00 30.83 220 ASN C O 1
ATOM 12310 N N . PHE C 1 221 ? 62.305 -37.021 -12.170 1.00 29.92 221 PHE C N 1
ATOM 12311 C CA . PHE C 1 221 ? 62.043 -37.487 -10.790 1.00 31.09 221 PHE C CA 1
ATOM 12312 C C . PHE C 1 221 ? 63.327 -38.050 -10.177 1.00 26.96 221 PHE C C 1
ATOM 12313 O O . PHE C 1 221 ? 63.681 -37.694 -9.102 1.00 27.55 221 PHE C O 1
ATOM 12330 N N . VAL C 1 222 ? 64.026 -38.888 -10.910 1.00 29.31 222 VAL C N 1
ATOM 12331 C CA . VAL C 1 222 ? 65.255 -39.547 -10.406 1.00 26.86 222 VAL C CA 1
ATOM 12332 C C . VAL C 1 222 ? 66.322 -38.473 -10.183 1.00 31.25 222 VAL C C 1
ATOM 12333 O O . VAL C 1 222 ? 67.001 -38.527 -9.193 1.00 33.07 222 VAL C O 1
ATOM 12346 N N . ARG C 1 223 ? 66.396 -37.491 -11.058 1.00 31.43 223 ARG C N 1
ATOM 12347 C CA A ARG C 1 223 ? 67.365 -36.410 -10.932 0.44 36.40 223 ARG C CA 1
ATOM 12348 C CA B ARG C 1 223 ? 67.373 -36.420 -10.924 0.56 36.45 223 ARG C CA 1
ATOM 12349 C C . ARG C 1 223 ? 66.958 -35.391 -9.893 1.00 37.95 223 ARG C C 1
ATOM 12350 O O . ARG C 1 223 ? 67.761 -34.504 -9.563 1.00 32.20 223 ARG C O 1
ATOM 12389 N N . SER C 1 224 ? 65.743 -35.499 -9.373 1.00 33.22 224 SER C N 1
ATOM 12390 C CA . SER C 1 224 ? 65.287 -34.623 -8.310 1.00 33.32 224 SER C CA 1
ATOM 12391 C C . SER C 1 224 ? 65.468 -35.220 -6.931 1.00 24.57 224 SER C C 1
ATOM 12392 O O . SER C 1 224 ? 65.122 -34.558 -5.943 1.00 31.53 224 SER C O 1
ATOM 12400 N N . VAL C 1 225 ? 65.905 -36.478 -6.832 1.00 29.42 225 VAL C N 1
ATOM 12401 C CA . VAL C 1 225 ? 66.116 -37.087 -5.522 1.00 27.02 225 VAL C CA 1
ATOM 12402 C C . VAL C 1 225 ? 67.338 -36.429 -4.896 1.00 33.50 225 VAL C C 1
ATOM 12403 O O . VAL C 1 225 ? 68.424 -36.435 -5.486 1.00 30.44 225 VAL C O 1
ATOM 12416 N N . GLU C 1 226 ? 67.143 -35.818 -3.724 1.00 31.34 226 GLU C N 1
ATOM 12417 C CA . GLU C 1 226 ? 68.177 -35.067 -3.009 1.00 33.20 226 GLU C CA 1
ATOM 12418 C C . GLU C 1 226 ? 68.804 -35.825 -1.849 1.00 31.62 226 GLU C C 1
ATOM 12419 O O . GLU C 1 226 ? 69.862 -35.414 -1.385 1.00 31.79 226 GLU C O 1
ATOM 12431 N N . CYS C 1 227 ? 68.214 -36.914 -1.396 1.00 30.58 227 CYS C N 1
ATOM 12432 C CA . CYS C 1 227 ? 68.632 -37.625 -0.208 1.00 27.31 227 CYS C CA 1
ATOM 12433 C C . CYS C 1 227 ? 69.539 -38.754 -0.606 1.00 28.56 227 CYS C C 1
ATOM 12434 O O . CYS C 1 227 ? 69.586 -39.124 -1.773 1.00 27.80 227 CYS C O 1
ATOM 12442 N N . PRO C 1 228 ? 70.295 -39.317 0.330 1.00 25.62 228 PRO C N 1
ATOM 12443 C CA . PRO C 1 228 ? 71.085 -40.500 -0.000 1.00 29.58 228 PRO C CA 1
ATOM 12444 C C . PRO C 1 228 ? 70.197 -41.640 -0.465 1.00 32.02 228 PRO C C 1
ATOM 12445 O O . PRO C 1 228 ? 69.096 -41.858 0.063 1.00 29.21 228 PRO C O 1
ATOM 12456 N N . VAL C 1 229 ? 70.708 -42.388 -1.435 1.00 26.61 229 VAL C N 1
ATOM 12457 C CA . VAL C 1 229 ? 70.023 -43.530 -2.026 1.00 24.94 229 VAL C CA 1
ATOM 12458 C C . VAL C 1 229 ? 70.955 -44.715 -2.083 1.00 29.44 229 VAL C C 1
ATOM 12459 O O . VAL C 1 229 ? 72.080 -44.606 -2.586 1.00 32.38 229 VAL C O 1
ATOM 12472 N N . SER C 1 230 ? 70.470 -45.866 -1.624 1.00 26.03 230 SER C N 1
ATOM 12473 C CA . SER C 1 230 ? 71.170 -47.138 -1.773 1.00 26.73 230 SER C CA 1
ATOM 12474 C C . SER C 1 230 ? 70.289 -48.094 -2.559 1.00 30.71 230 SER C C 1
ATOM 12475 O O . SER C 1 230 ? 69.197 -48.470 -2.102 1.00 26.40 230 SER C O 1
ATOM 12483 N N . LEU C 1 231 ? 70.758 -48.480 -3.745 1.00 26.87 231 LEU C N 1
ATOM 12484 C CA . LEU C 1 231 ? 70.012 -49.337 -4.658 1.00 23.54 231 LEU C CA 1
ATOM 12485 C C . LEU C 1 231 ? 70.678 -50.695 -4.762 1.00 28.54 231 LEU C C 1
ATOM 12486 O O . LEU C 1 231 ? 71.867 -50.764 -5.082 1.00 31.03 231 LEU C O 1
ATOM 12502 N N . VAL C 1 232 ? 69.918 -51.773 -4.484 1.00 26.04 232 VAL C N 1
ATOM 12503 C CA . VAL C 1 232 ? 70.386 -53.143 -4.627 1.00 28.14 232 VAL C CA 1
ATOM 12504 C C . VAL C 1 232 ? 69.765 -53.727 -5.893 1.00 30.63 232 VAL C C 1
ATOM 12505 O O . VAL C 1 232 ? 68.538 -53.694 -6.070 1.00 29.90 232 VAL C O 1
ATOM 12518 N N . LEU C 1 233 ? 70.598 -54.253 -6.786 1.00 31.29 233 LEU C N 1
ATOM 12519 C CA . LEU C 1 233 ? 70.108 -54.960 -7.964 1.00 27.74 233 LEU C CA 1
ATOM 12520 C C . LEU C 1 233 ? 70.367 -56.447 -7.800 1.00 29.85 233 LEU C C 1
ATOM 12521 O O . LEU C 1 233 ? 71.434 -56.850 -7.335 1.00 28.66 233 LEU C O 1
ATOM 12537 N N . ALA C 1 234 ? 69.384 -57.252 -8.202 1.00 26.10 234 ALA C N 1
ATOM 12538 C CA . ALA C 1 234 ? 69.507 -58.706 -8.241 1.00 31.48 234 ALA C CA 1
ATOM 12539 C C . ALA C 1 234 ? 70.307 -59.163 -9.466 1.00 33.76 234 ALA C C 1
ATOM 12540 O O . ALA C 1 234 ? 69.984 -58.810 -10.610 1.00 33.54 234 ALA C O 1
ATOM 12547 N N . GLU C 1 235 ? 71.322 -59.996 -9.229 1.00 31.81 235 GLU C N 1
ATOM 12548 C CA . GLU C 1 235 ? 72.185 -60.443 -10.321 1.00 36.66 235 GLU C CA 1
ATOM 12549 C C . GLU C 1 235 ? 71.424 -61.256 -11.373 1.00 38.34 235 GLU C C 1
ATOM 12550 O O . GLU C 1 235 ? 71.782 -61.223 -12.552 1.00 38.98 235 GLU C O 1
ATOM 12562 N N . GLN C 1 236 ? 70.396 -62.002 -10.968 1.00 34.01 236 GLN C N 1
ATOM 12563 C CA . GLN C 1 236 ? 69.545 -62.764 -11.879 1.00 41.76 236 GLN C CA 1
ATOM 12564 C C . GLN C 1 236 ? 68.178 -62.109 -12.088 1.00 41.74 236 GLN C C 1
ATOM 12565 O O . GLN C 1 236 ? 67.195 -62.789 -12.415 1.00 46.36 236 GLN C O 1
ATOM 12579 N N . GLY C 1 237 ? 68.101 -60.795 -11.915 1.00 34.42 237 GLY C N 1
ATOM 12580 C CA . GLY C 1 237 ? 66.965 -60.020 -12.353 1.00 44.48 237 GLY C CA 1
ATOM 12581 C C . GLY C 1 237 ? 67.265 -59.310 -13.662 1.00 39.94 237 GLY C C 1
ATOM 12582 O O . GLY C 1 237 ? 68.323 -59.475 -14.270 1.00 48.52 237 GLY C O 1
ATOM 12586 N N . MET C 1 238 ? 66.334 -58.460 -14.060 1.00 39.90 238 MET C N 1
ATOM 12587 C CA . MET C 1 238 ? 66.443 -57.759 -15.333 1.00 50.90 238 MET C CA 1
ATOM 12588 C C . MET C 1 238 ? 67.177 -56.433 -15.251 1.00 53.05 238 MET C C 1
ATOM 12589 O O . MET C 1 238 ? 67.808 -56.020 -16.233 1.00 47.64 238 MET C O 1
ATOM 12603 N N . LEU C 1 239 ? 67.069 -55.716 -14.133 1.00 40.51 239 LEU C N 1
ATOM 12604 C CA . LEU C 1 239 ? 67.663 -54.389 -14.095 1.00 44.70 239 LEU C CA 1
ATOM 12605 C C . LEU C 1 239 ? 69.182 -54.470 -14.173 1.00 40.03 239 LEU C C 1
ATOM 12606 O O . LEU C 1 239 ? 69.828 -53.643 -14.831 1.00 47.07 239 LEU C O 1
ATOM 12622 N N . ALA C 1 240 ? 69.768 -55.448 -13.483 1.00 42.11 240 ALA C N 1
ATOM 12623 C CA . ALA C 1 240 ? 71.218 -55.580 -13.441 1.00 48.65 240 ALA C CA 1
ATOM 12624 C C . ALA C 1 240 ? 71.800 -55.903 -14.817 1.00 55.95 240 ALA C C 1
ATOM 12625 O O . ALA C 1 240 ? 73.002 -55.729 -15.017 1.00 53.29 240 ALA C O 1
ATOM 12632 N N . VAL C 1 241 ? 70.970 -56.340 -15.769 1.00 54.16 241 VAL C N 1
ATOM 12633 C CA . VAL C 1 241 ? 71.431 -56.693 -17.109 1.00 58.29 241 VAL C CA 1
ATOM 12634 C C . VAL C 1 241 ? 71.030 -55.668 -18.155 1.00 60.71 241 VAL C C 1
ATOM 12635 O O . VAL C 1 241 ? 71.453 -55.792 -19.316 1.00 65.01 241 VAL C O 1
ATOM 12648 N N . GLU C 1 242 ? 70.233 -54.676 -17.800 1.00 56.60 242 GLU C N 1
ATOM 12649 C CA . GLU C 1 242 ? 69.771 -53.721 -18.782 1.00 57.19 242 GLU C CA 1
ATOM 12650 C C . GLU C 1 242 ? 70.824 -52.639 -18.979 1.00 59.26 242 GLU C C 1
ATOM 12651 O O . GLU C 1 242 ? 71.139 -51.918 -18.030 1.00 55.91 242 GLU C O 1
ATOM 12663 N N . PRO C 1 243 ? 71.373 -52.473 -20.184 1.00 67.79 243 PRO C N 1
ATOM 12664 C CA . PRO C 1 243 ? 72.424 -51.458 -20.352 1.00 65.48 243 PRO C CA 1
ATOM 12665 C C . PRO C 1 243 ? 71.895 -50.042 -20.292 1.00 52.04 243 PRO C C 1
ATOM 12666 O O . PRO C 1 243 ? 72.636 -49.148 -19.878 1.00 47.06 243 PRO C O 1
ATOM 12677 N N . ARG C 1 244 ? 70.643 -49.793 -20.687 1.00 43.10 244 ARG C N 1
ATOM 12678 C CA . ARG C 1 244 ? 70.100 -48.458 -20.488 1.00 45.36 244 ARG C CA 1
ATOM 12679 C C . ARG C 1 244 ? 70.041 -48.121 -19.005 1.00 53.13 244 ARG C C 1
ATOM 12680 O O . ARG C 1 244 ? 70.198 -46.958 -18.617 1.00 40.90 244 ARG C O 1
ATOM 12701 N N . MET C 1 245 ? 69.828 -49.129 -18.159 1.00 51.60 245 MET C N 1
ATOM 12702 C CA . MET C 1 245 ? 69.753 -48.876 -16.728 1.00 54.51 245 MET C CA 1
ATOM 12703 C C . MET C 1 245 ? 71.117 -48.488 -16.188 1.00 48.84 245 MET C C 1
ATOM 12704 O O . MET C 1 245 ? 71.239 -47.510 -15.439 1.00 42.41 245 MET C O 1
ATOM 12718 N N . ARG C 1 246 ? 72.159 -49.216 -16.604 1.00 49.74 246 ARG C N 1
ATOM 12719 C CA . ARG C 1 246 ? 73.521 -48.920 -16.161 1.00 39.84 246 ARG C CA 1
ATOM 12720 C C . ARG C 1 246 ? 73.962 -47.524 -16.588 1.00 41.16 246 ARG C C 1
ATOM 12721 O O . ARG C 1 246 ? 74.564 -46.782 -15.799 1.00 39.03 246 ARG C O 1
ATOM 12742 N N . ALA C 1 247 ? 73.683 -47.151 -17.838 1.00 46.19 247 ALA C N 1
ATOM 12743 C CA . ALA C 1 247 ? 74.032 -45.812 -18.314 1.00 50.33 247 ALA C CA 1
ATOM 12744 C C . ALA C 1 247 ? 73.333 -44.734 -17.492 1.00 43.18 247 ALA C C 1
ATOM 12745 O O . ALA C 1 247 ? 73.911 -43.679 -17.197 1.00 38.84 247 ALA C O 1
ATOM 12752 N N . LEU C 1 248 ? 72.063 -44.956 -17.159 1.00 45.46 248 LEU C N 1
ATOM 12753 C CA . LEU C 1 248 ? 71.364 -44.017 -16.287 1.00 43.20 248 LEU C CA 1
ATOM 12754 C C . LEU C 1 248 ? 72.063 -43.924 -14.933 1.00 31.89 248 LEU C C 1
ATOM 12755 O O . LEU C 1 248 ? 72.399 -42.832 -14.464 1.00 33.74 248 LEU C O 1
ATOM 12771 N N . LEU C 1 249 ? 72.342 -45.065 -14.310 1.00 31.39 249 LEU C N 1
ATOM 12772 C CA . LEU C 1 249 ? 72.913 -45.036 -12.965 1.00 31.41 249 LEU C CA 1
ATOM 12773 C C . LEU C 1 249 ? 74.258 -44.331 -12.935 1.00 39.83 249 LEU C C 1
ATOM 12774 O O . LEU C 1 249 ? 74.580 -43.663 -11.949 1.00 30.42 249 LEU C O 1
ATOM 12790 N N . GLU C 1 250 ? 75.063 -44.439 -13.997 1.00 41.58 250 GLU C N 1
ATOM 12791 C CA . GLU C 1 250 ? 76.356 -43.762 -13.921 1.00 36.59 250 GLU C CA 1
ATOM 12792 C C . GLU C 1 250 ? 76.208 -42.254 -13.919 1.00 40.66 250 GLU C C 1
ATOM 12793 O O . GLU C 1 250 ? 77.159 -41.553 -13.567 1.00 37.33 250 GLU C O 1
ATOM 12805 N N . THR C 1 251 ? 75.034 -41.728 -14.244 1.00 35.91 251 THR C N 1
ATOM 12806 C CA . THR C 1 251 ? 74.832 -40.282 -14.198 1.00 39.94 251 THR C CA 1
ATOM 12807 C C . THR C 1 251 ? 74.223 -39.812 -12.883 1.00 32.89 251 THR C C 1
ATOM 12808 O O . THR C 1 251 ? 73.981 -38.613 -12.719 1.00 36.53 251 THR C O 1
ATOM 12819 N N . LEU C 1 252 ? 73.992 -40.716 -11.941 1.00 37.13 252 LEU C N 1
ATOM 12820 C CA . LEU C 1 252 ? 73.259 -40.411 -10.713 1.00 40.31 252 LEU C CA 1
ATOM 12821 C C . LEU C 1 252 ? 74.163 -40.624 -9.502 1.00 33.95 252 LEU C C 1
ATOM 12822 O O . LEU C 1 252 ? 75.060 -41.460 -9.535 1.00 40.04 252 LEU C O 1
ATOM 12838 N N . PRO C 1 253 ? 73.939 -39.909 -8.406 1.00 38.89 253 PRO C N 1
ATOM 12839 C CA . PRO C 1 253 ? 74.798 -40.083 -7.232 1.00 37.91 253 PRO C CA 1
ATOM 12840 C C . PRO C 1 253 ? 74.458 -41.287 -6.366 1.00 37.87 253 PRO C C 1
ATOM 12841 O O . PRO C 1 253 ? 75.027 -41.412 -5.282 1.00 39.05 253 PRO C O 1
ATOM 12852 N N . PHE C 1 254 ? 73.586 -42.188 -6.808 1.00 31.35 254 PHE C N 1
ATOM 12853 C CA . PHE C 1 254 ? 73.078 -43.233 -5.931 1.00 32.89 254 PHE C CA 1
ATOM 12854 C C . PHE C 1 254 ? 74.143 -44.314 -5.697 1.00 33.55 254 PHE C C 1
ATOM 12855 O O . PHE C 1 254 ? 74.833 -44.735 -6.619 1.00 32.56 254 PHE C O 1
ATOM 12872 N N . GLU C 1 255 ? 74.233 -44.810 -4.464 1.00 26.84 255 GLU C N 1
ATOM 12873 C CA . GLU C 1 255 ? 75.023 -46.013 -4.209 1.00 24.13 255 GLU C CA 1
ATOM 12874 C C . GLU C 1 255 ? 74.363 -47.229 -4.833 1.00 38.00 255 GLU C C 1
ATOM 12875 O O . GLU C 1 255 ? 73.133 -47.330 -4.868 1.00 33.27 255 GLU C O 1
ATOM 12887 N N . ARG C 1 256 ? 75.184 -48.128 -5.390 1.00 28.71 256 ARG C N 1
ATOM 12888 C CA . ARG C 1 256 ? 74.707 -49.307 -6.102 1.00 30.50 256 ARG C CA 1
ATOM 12889 C C . ARG C 1 256 ? 75.414 -50.545 -5.551 1.00 31.45 256 ARG C C 1
ATOM 12890 O O . ARG C 1 256 ? 76.613 -50.517 -5.257 1.00 29.80 256 ARG C O 1
ATOM 12911 N N . HIS C 1 257 ? 74.672 -51.629 -5.399 1.00 26.95 257 HIS C N 1
ATOM 12912 C CA . HIS C 1 257 ? 75.239 -52.928 -5.054 1.00 26.60 257 HIS C CA 1
ATOM 12913 C C . HIS C 1 257 ? 74.517 -53.997 -5.844 1.00 33.45 257 HIS C C 1
ATOM 12914 O O . HIS C 1 257 ? 73.295 -53.934 -5.999 1.00 32.96 257 HIS C O 1
ATOM 12928 N N . HIS C 1 258 ? 75.243 -54.994 -6.309 1.00 28.19 258 HIS C N 1
ATOM 12929 C CA . HIS C 1 258 ? 74.656 -56.158 -7.000 1.00 26.61 258 HIS C CA 1
ATOM 12930 C C . HIS C 1 258 ? 74.819 -57.357 -6.064 1.00 25.11 258 HIS C C 1
ATOM 12931 O O . HIS C 1 258 ? 75.849 -57.459 -5.451 1.00 32.21 258 HIS C O 1
ATOM 12945 N N . LEU C 1 259 ? 73.812 -58.206 -5.942 1.00 26.47 259 LEU C N 1
ATOM 12946 C CA . LEU C 1 259 ? 73.835 -59.379 -5.053 1.00 26.48 259 LEU C CA 1
ATOM 12947 C C . LEU C 1 259 ? 73.285 -60.601 -5.778 1.00 24.37 259 LEU C C 1
ATOM 12948 O O . LEU C 1 259 ? 72.403 -60.451 -6.577 1.00 34.07 259 LEU C O 1
ATOM 12964 N N . PRO C 1 260 ? 73.730 -61.822 -5.469 1.00 27.21 260 PRO C N 1
ATOM 12965 C CA . PRO C 1 260 ? 73.197 -62.974 -6.141 1.00 34.82 260 PRO C CA 1
ATOM 12966 C C . PRO C 1 260 ? 71.738 -63.219 -5.735 1.00 36.13 260 PRO C C 1
ATOM 12967 O O . PRO C 1 260 ? 71.371 -62.933 -4.657 1.00 35.65 260 PRO C O 1
ATOM 12978 N N . GLY C 1 261 ? 70.944 -63.709 -6.657 1.00 31.35 261 GLY C N 1
ATOM 12979 C CA . GLY C 1 261 ? 69.562 -64.045 -6.397 1.00 37.85 261 GLY C CA 1
ATOM 12980 C C . GLY C 1 261 ? 68.633 -63.429 -7.423 1.00 31.88 261 GLY C C 1
ATOM 12981 O O . GLY C 1 261 ? 69.032 -62.643 -8.287 1.00 31.81 261 GLY C O 1
ATOM 12985 N N . GLY C 1 262 ? 67.358 -63.798 -7.295 1.00 40.93 262 GLY C N 1
ATOM 12986 C CA . GLY C 1 262 ? 66.322 -63.289 -8.163 1.00 35.10 262 GLY C CA 1
ATOM 12987 C C . GLY C 1 262 ? 65.756 -61.966 -7.671 1.00 30.40 262 GLY C C 1
ATOM 12988 O O . GLY C 1 262 ? 66.241 -61.346 -6.723 1.00 30.31 262 GLY C O 1
ATOM 12992 N N . HIS C 1 263 ? 64.659 -61.582 -8.307 1.00 32.60 263 HIS C N 1
ATOM 12993 C CA . HIS C 1 263 ? 63.957 -60.336 -8.030 1.00 36.12 263 HIS C CA 1
ATOM 12994 C C . HIS C 1 263 ? 63.455 -60.247 -6.601 1.00 30.03 263 HIS C C 1
ATOM 12995 O O . HIS C 1 263 ? 63.333 -59.137 -6.070 1.00 33.34 263 HIS C O 1
ATOM 13009 N N . HIS C 1 264 ? 63.175 -61.382 -5.959 1.00 26.83 264 HIS C N 1
ATOM 13010 C CA . HIS C 1 264 ? 62.781 -61.435 -4.557 1.00 29.56 264 HIS C CA 1
ATOM 13011 C C . HIS C 1 264 ? 63.918 -61.919 -3.642 1.00 29.12 264 HIS C C 1
ATOM 13012 O O . HIS C 1 264 ? 63.680 -62.494 -2.574 1.00 32.03 264 HIS C O 1
ATOM 13026 N N . LEU C 1 265 ? 65.165 -61.577 -3.980 1.00 35.25 265 LEU C N 1
ATOM 13027 C CA . LEU C 1 265 ? 66.312 -62.129 -3.263 1.00 31.90 265 LEU C CA 1
ATOM 13028 C C . LEU C 1 265 ? 66.269 -61.865 -1.764 1.00 30.31 265 LEU C C 1
ATOM 13029 O O . LEU C 1 265 ? 66.781 -62.668 -0.994 1.00 34.13 265 LEU C O 1
ATOM 13045 N N . HIS C 1 266 ? 65.727 -60.723 -1.338 1.00 28.44 266 HIS C N 1
ATOM 13046 C CA . HIS C 1 266 ? 65.628 -60.390 0.076 1.00 29.36 266 HIS C CA 1
ATOM 13047 C C . HIS C 1 266 ? 64.594 -61.245 0.816 1.00 36.02 266 HIS C C 1
ATOM 13048 O O . HIS C 1 266 ? 64.484 -61.120 2.039 1.00 34.15 266 HIS C O 1
ATOM 13062 N N . LEU C 1 267 ? 63.804 -62.050 0.102 1.00 27.15 267 LEU C N 1
ATOM 13063 C CA . LEU C 1 267 ? 62.726 -62.872 0.668 1.00 30.24 267 LEU C CA 1
ATOM 13064 C C . LEU C 1 267 ? 62.924 -64.366 0.466 1.00 31.13 267 LEU C C 1
ATOM 13065 O O . LEU C 1 267 ? 62.440 -65.153 1.291 1.00 32.66 267 LEU C O 1
ATOM 13081 N N . ASP C 1 268 ? 63.616 -64.762 -0.614 1.00 32.49 268 ASP C N 1
ATOM 13082 C CA . ASP C 1 268 ? 63.788 -66.174 -0.990 1.00 34.66 268 ASP C CA 1
ATOM 13083 C C . ASP C 1 268 ? 64.453 -67.019 0.100 1.00 32.40 268 ASP C C 1
ATOM 13084 O O . ASP C 1 268 ? 64.045 -68.161 0.319 1.00 36.02 268 ASP C O 1
ATOM 13093 N N . ASP C 1 269 ? 65.490 -66.493 0.773 1.00 34.14 269 ASP C N 1
ATOM 13094 C CA . ASP C 1 269 ? 66.185 -67.251 1.804 1.00 37.21 269 ASP C CA 1
ATOM 13095 C C . ASP C 1 269 ? 66.850 -66.301 2.790 1.00 32.92 269 ASP C C 1
ATOM 13096 O O . ASP C 1 269 ? 67.040 -65.113 2.527 1.00 35.63 269 ASP C O 1
ATOM 13105 N N . GLU C 1 270 ? 67.277 -66.875 3.902 1.00 29.25 270 GLU C N 1
ATOM 13106 C CA . GLU C 1 270 ? 67.965 -66.109 4.944 1.00 42.72 270 GLU C CA 1
ATOM 13107 C C . GLU C 1 270 ? 69.262 -65.493 4.419 1.00 33.45 270 GLU C C 1
ATOM 13108 O O . GLU C 1 270 ? 69.648 -64.402 4.854 1.00 37.32 270 GLU C O 1
ATOM 13120 N N . ALA C 1 271 ? 69.934 -66.165 3.484 1.00 37.16 271 ALA C N 1
ATOM 13121 C CA . ALA C 1 271 ? 71.223 -65.689 2.975 1.00 35.26 271 ALA C CA 1
ATOM 13122 C C . ALA C 1 271 ? 71.075 -64.381 2.204 1.00 31.83 271 ALA C C 1
ATOM 13123 O O . ALA C 1 271 ? 71.810 -63.413 2.451 1.00 35.82 271 ALA C O 1
ATOM 13130 N N . GLY C 1 272 ? 70.136 -64.347 1.248 1.00 31.80 272 GLY C N 1
ATOM 13131 C CA . GLY C 1 272 ? 69.849 -63.111 0.526 1.00 32.38 272 GLY C CA 1
ATOM 13132 C C . GLY C 1 272 ? 69.288 -62.026 1.420 1.00 35.19 272 GLY C C 1
ATOM 13133 O O . GLY C 1 272 ? 69.669 -60.855 1.314 1.00 29.30 272 GLY C O 1
ATOM 13137 N N . ALA C 1 273 ? 68.469 -62.406 2.385 1.00 34.05 273 ALA C N 1
ATOM 13138 C CA . ALA C 1 273 ? 67.929 -61.440 3.349 1.00 30.06 273 ALA C CA 1
ATOM 13139 C C . ALA C 1 273 ? 69.120 -60.842 4.094 1.00 27.87 273 ALA C C 1
ATOM 13140 O O . ALA C 1 273 ? 69.154 -59.648 4.237 1.00 33.57 273 ALA C O 1
ATOM 13147 N N . GLN C 1 274 ? 70.075 -61.668 4.514 1.00 34.52 274 GLN C N 1
ATOM 13148 C CA . GLN C 1 274 ? 71.285 -61.203 5.239 1.00 36.11 274 GLN C CA 1
ATOM 13149 C C . GLN C 1 274 ? 72.137 -60.344 4.300 1.00 25.63 274 GLN C C 1
ATOM 13150 O O . GLN C 1 274 ? 72.593 -59.331 4.742 1.00 30.04 274 GLN C O 1
ATOM 13164 N N . ALA C 1 275 ? 72.281 -60.734 3.039 1.00 29.15 275 ALA C N 1
ATOM 13165 C CA . ALA C 1 275 ? 73.076 -59.989 2.039 1.00 31.40 275 ALA C CA 1
ATOM 13166 C C . ALA C 1 275 ? 72.475 -58.595 1.853 1.00 31.36 275 ALA C C 1
ATOM 13167 O O . ALA C 1 275 ? 73.194 -57.640 1.968 1.00 25.45 275 ALA C O 1
ATOM 13174 N N . VAL C 1 276 ? 71.165 -58.485 1.700 1.00 27.77 276 VAL C N 1
ATOM 13175 C CA . VAL C 1 276 ? 70.578 -57.146 1.593 1.00 25.63 276 VAL C CA 1
ATOM 13176 C C . VAL C 1 276 ? 70.697 -56.377 2.911 1.00 28.61 276 VAL C C 1
ATOM 13177 O O . VAL C 1 276 ? 70.966 -55.165 2.917 1.00 27.33 276 VAL C O 1
ATOM 13190 N N . ALA C 1 277 ? 70.516 -57.045 4.043 1.00 28.22 277 ALA C N 1
ATOM 13191 C CA . ALA C 1 277 ? 70.586 -56.405 5.373 1.00 28.04 277 ALA C CA 1
ATOM 13192 C C . ALA C 1 277 ? 71.980 -55.796 5.584 1.00 24.52 277 ALA C C 1
ATOM 13193 O O . ALA C 1 277 ? 72.063 -54.713 6.097 1.00 30.42 277 ALA C O 1
ATOM 13200 N N . ARG C 1 278 ? 73.030 -56.462 5.134 1.00 32.15 278 ARG C N 1
ATOM 13201 C CA . ARG C 1 278 ? 74.417 -55.963 5.283 1.00 34.44 278 ARG C CA 1
ATOM 13202 C C . ARG C 1 278 ? 74.517 -54.612 4.581 1.00 29.78 278 ARG C C 1
ATOM 13203 O O . ARG C 1 278 ? 74.971 -53.688 5.185 1.00 33.36 278 ARG C O 1
ATOM 13224 N N . VAL C 1 279 ? 73.995 -54.500 3.369 1.00 30.66 279 VAL C N 1
ATOM 13225 C CA . VAL C 1 279 ? 74.043 -53.237 2.593 1.00 25.93 279 VAL C CA 1
ATOM 13226 C C . VAL C 1 279 ? 73.234 -52.139 3.282 1.00 30.09 279 VAL C C 1
ATOM 13227 O O . VAL C 1 279 ? 73.779 -51.108 3.533 1.00 30.91 279 VAL C O 1
ATOM 13240 N N . PHE C 1 280 ? 71.990 -52.411 3.647 1.00 34.07 280 PHE C N 1
ATOM 13241 C CA . PHE C 1 280 ? 71.067 -51.409 4.229 1.00 28.09 280 PHE C CA 1
ATOM 13242 C C . PHE C 1 280 ? 71.489 -51.013 5.645 1.00 25.18 280 PHE C C 1
ATOM 13243 O O . PHE C 1 280 ? 71.397 -49.849 5.951 1.00 29.27 280 PHE C O 1
ATOM 13260 N N . ALA C 1 281 ? 71.950 -51.954 6.459 1.00 29.22 281 ALA C N 1
ATOM 13261 C CA . ALA C 1 281 ? 72.373 -51.687 7.850 1.00 36.10 281 ALA C CA 1
ATOM 13262 C C . ALA C 1 281 ? 73.552 -50.720 7.839 1.00 25.89 281 ALA C C 1
ATOM 13263 O O . ALA C 1 281 ? 73.528 -49.805 8.591 1.00 34.17 281 ALA C O 1
ATOM 13270 N N . ALA C 1 282 ? 74.501 -50.901 6.934 1.00 32.28 282 ALA C N 1
ATOM 13271 C CA . ALA C 1 282 ? 75.672 -50.029 6.838 1.00 31.61 282 ALA C CA 1
ATOM 13272 C C . ALA C 1 282 ? 75.274 -48.663 6.312 1.00 42.04 282 ALA C C 1
ATOM 13273 O O . ALA C 1 282 ? 75.782 -47.636 6.772 1.00 40.58 282 ALA C O 1
ATOM 13280 N N . PHE C 1 283 ? 74.311 -48.637 5.389 1.00 34.32 283 PHE C N 1
ATOM 13281 C CA . PHE C 1 283 ? 73.851 -47.387 4.811 1.00 27.82 283 PHE C CA 1
ATOM 13282 C C . PHE C 1 283 ? 73.118 -46.549 5.843 1.00 29.84 283 PHE C C 1
ATOM 13283 O O . PHE C 1 283 ? 73.346 -45.335 5.942 1.00 35.54 283 PHE C O 1
ATOM 13300 N N . PHE C 1 284 ? 72.279 -47.184 6.652 1.00 32.70 284 PHE C N 1
ATOM 13301 C CA . PHE C 1 284 ? 71.452 -46.526 7.693 1.00 40.17 284 PHE C CA 1
ATOM 13302 C C . PHE C 1 284 ? 72.304 -46.192 8.922 1.00 39.39 284 PHE C C 1
ATOM 13303 O O . PHE C 1 284 ? 71.927 -45.313 9.638 1.00 46.08 284 PHE C O 1
ATOM 13320 N N . ALA C 1 285 ? 73.398 -46.902 9.147 1.00 40.39 285 ALA C N 1
ATOM 13321 C CA . ALA C 1 285 ? 74.334 -46.697 10.275 1.00 52.85 285 ALA C CA 1
ATOM 13322 C C . ALA C 1 285 ? 75.033 -45.346 10.131 1.00 53.32 285 ALA C C 1
ATOM 13323 O O . ALA C 1 285 ? 75.373 -44.753 11.113 1.00 59.19 285 ALA C O 1
ATOM 13330 N N . ARG C 1 286 ? 75.243 -44.875 8.917 1.00 53.37 286 ARG C N 1
ATOM 13331 C CA . ARG C 1 286 ? 75.937 -43.598 8.683 1.00 52.27 286 ARG C CA 1
ATOM 13332 C C . ARG C 1 286 ? 74.915 -42.533 8.308 1.00 58.18 286 ARG C C 1
ATOM 13333 O O . ARG C 1 286 ? 73.888 -42.476 8.912 1.00 69.95 286 ARG C O 1
ATOM 13355 N N . VAL D 1 5 ? 9.561 -37.529 -19.550 1.00 62.09 5 VAL D N 1
ATOM 13356 C CA . VAL D 1 5 ? 10.745 -37.603 -18.694 1.00 79.39 5 VAL D CA 1
ATOM 13357 C C . VAL D 1 5 ? 11.847 -36.672 -19.217 1.00 70.47 5 VAL D C 1
ATOM 13358 O O . VAL D 1 5 ? 12.446 -36.955 -20.253 1.00 76.05 5 VAL D O 1
ATOM 13370 N N . GLU D 1 6 ? 12.121 -35.565 -18.519 1.00 56.62 6 GLU D N 1
ATOM 13371 C CA . GLU D 1 6 ? 13.155 -34.632 -18.956 1.00 65.72 6 GLU D CA 1
ATOM 13372 C C . GLU D 1 6 ? 14.259 -34.399 -17.920 1.00 58.05 6 GLU D C 1
ATOM 13373 O O . GLU D 1 6 ? 15.232 -33.686 -18.204 1.00 47.73 6 GLU D O 1
ATOM 13385 N N . GLU D 1 7 ? 14.130 -34.954 -16.727 1.00 49.60 7 GLU D N 1
ATOM 13386 C CA . GLU D 1 7 ? 15.177 -34.892 -15.722 1.00 47.94 7 GLU D CA 1
ATOM 13387 C C . GLU D 1 7 ? 15.399 -36.315 -15.247 1.00 51.70 7 GLU D C 1
ATOM 13388 O O . GLU D 1 7 ? 14.481 -36.934 -14.694 1.00 50.74 7 GLU D O 1
ATOM 13400 N N . VAL D 1 8 ? 16.581 -36.857 -15.479 1.00 42.70 8 VAL D N 1
ATOM 13401 C CA . VAL D 1 8 ? 16.854 -38.264 -15.104 1.00 39.72 8 VAL D CA 1
ATOM 13402 C C . VAL D 1 8 ? 18.108 -38.363 -14.252 1.00 47.60 8 VAL D C 1
ATOM 13403 O O . VAL D 1 8 ? 18.902 -37.454 -14.241 1.00 35.26 8 VAL D O 1
ATOM 13416 N N . ARG D 1 9 ? 18.202 -39.455 -13.522 1.00 35.60 9 ARG D N 1
ATOM 13417 C CA . ARG D 1 9 ? 19.368 -39.821 -12.729 1.00 36.20 9 ARG D CA 1
ATOM 13418 C C . ARG D 1 9 ? 19.917 -41.043 -13.453 1.00 38.58 9 ARG D C 1
ATOM 13419 O O . ARG D 1 9 ? 19.135 -41.931 -13.694 1.00 41.87 9 ARG D O 1
ATOM 13440 N N . ILE D 1 10 ? 21.172 -41.057 -13.856 1.00 32.62 10 ILE D N 1
ATOM 13441 C CA . ILE D 1 10 ? 21.769 -42.181 -14.615 1.00 32.55 10 ILE D CA 1
ATOM 13442 C C . ILE D 1 10 ? 22.736 -42.910 -13.695 1.00 43.52 10 ILE D C 1
ATOM 13443 O O . ILE D 1 10 ? 23.650 -42.282 -13.188 1.00 32.81 10 ILE D O 1
ATOM 13459 N N . SER D 1 11 ? 22.531 -44.202 -13.536 1.00 32.00 11 SER D N 1
ATOM 13460 C CA . SER D 1 11 ? 23.310 -45.036 -12.623 1.00 36.62 11 SER D CA 1
ATOM 13461 C C . SER D 1 11 ? 24.453 -45.680 -13.394 1.00 40.48 11 SER D C 1
ATOM 13462 O O . SER D 1 11 ? 24.228 -46.508 -14.282 1.00 40.85 11 SER D O 1
ATOM 13470 N N . LEU D 1 12 ? 25.669 -45.288 -13.071 1.00 36.91 12 LEU D N 1
ATOM 13471 C CA . LEU D 1 12 ? 26.875 -45.951 -13.533 1.00 31.45 12 LEU D CA 1
ATOM 13472 C C . LEU D 1 12 ? 27.390 -46.887 -12.459 1.00 30.62 12 LEU D C 1
ATOM 13473 O O . LEU D 1 12 ? 26.982 -46.824 -11.297 1.00 32.98 12 LEU D O 1
ATOM 13489 N N . PRO D 1 13 ? 28.308 -47.773 -12.811 1.00 35.17 13 PRO D N 1
ATOM 13490 C CA . PRO D 1 13 ? 28.781 -48.742 -11.816 1.00 35.13 13 PRO D CA 1
ATOM 13491 C C . PRO D 1 13 ? 29.353 -48.094 -10.583 1.00 37.03 13 PRO D C 1
ATOM 13492 O O . PRO D 1 13 ? 29.226 -48.641 -9.494 1.00 44.63 13 PRO D O 1
ATOM 13503 N N . HIS D 1 14 ? 29.955 -46.918 -10.710 1.00 35.11 14 HIS D N 1
ATOM 13504 C CA . HIS D 1 14 ? 30.702 -46.310 -9.623 1.00 31.61 14 HIS D CA 1
ATOM 13505 C C . HIS D 1 14 ? 30.058 -45.017 -9.122 1.00 31.50 14 HIS D C 1
ATOM 13506 O O . HIS D 1 14 ? 30.517 -44.515 -8.075 1.00 32.28 14 HIS D O 1
ATOM 13520 N N . ILE D 1 15 ? 29.086 -44.491 -9.786 1.00 32.63 15 ILE D N 1
ATOM 13521 C CA . ILE D 1 15 ? 28.542 -43.175 -9.449 1.00 31.17 15 ILE D CA 1
ATOM 13522 C C . ILE D 1 15 ? 27.214 -42.968 -10.143 1.00 30.81 15 ILE D C 1
ATOM 13523 O O . ILE D 1 15 ? 26.942 -43.575 -11.209 1.00 31.62 15 ILE D O 1
ATOM 13539 N N . GLU D 1 16 ? 26.383 -42.114 -9.557 1.00 30.12 16 GLU D N 1
ATOM 13540 C CA . GLU D 1 16 ? 25.117 -41.695 -10.125 1.00 26.27 16 GLU D CA 1
ATOM 13541 C C . GLU D 1 16 ? 25.235 -40.247 -10.578 1.00 30.52 16 GLU D C 1
ATOM 13542 O O . GLU D 1 16 ? 25.588 -39.380 -9.781 1.00 30.03 16 GLU D O 1
ATOM 13554 N N . LEU D 1 17 ? 24.868 -39.978 -11.821 1.00 25.84 17 LEU D N 1
ATOM 13555 C CA . LEU D 1 17 ? 24.912 -38.638 -12.402 1.00 30.72 17 LEU D CA 1
ATOM 13556 C C . LEU D 1 17 ? 23.499 -38.156 -12.744 1.00 39.24 17 LEU D C 1
ATOM 13557 O O . LEU D 1 17 ? 22.595 -38.952 -13.020 1.00 36.56 17 LEU D O 1
ATOM 13573 N N . ALA D 1 18 ? 23.311 -36.841 -12.691 1.00 33.59 18 ALA D N 1
ATOM 13574 C CA . ALA D 1 18 ? 22.072 -36.179 -13.083 1.00 30.65 18 ALA D CA 1
ATOM 13575 C C . ALA D 1 18 ? 22.223 -35.639 -14.500 1.00 40.66 18 ALA D C 1
ATOM 13576 O O . ALA D 1 18 ? 23.325 -35.288 -14.940 1.00 33.47 18 ALA D O 1
ATOM 13583 N N . ALA D 1 19 ? 21.114 -35.624 -15.234 1.00 33.78 19 ALA D N 1
ATOM 13584 C CA . ALA D 1 19 ? 21.128 -35.043 -16.562 1.00 39.78 19 ALA D CA 1
ATOM 13585 C C . ALA D 1 19 ? 19.756 -34.466 -16.871 1.00 39.76 19 ALA D C 1
ATOM 13586 O O . ALA D 1 19 ? 18.736 -34.984 -16.413 1.00 40.41 19 ALA D O 1
ATOM 13593 N N . HIS D 1 20 ? 19.750 -33.402 -17.664 1.00 44.24 20 HIS D N 1
ATOM 13594 C CA . HIS D 1 20 ? 18.528 -32.780 -18.156 1.00 43.96 20 HIS D CA 1
ATOM 13595 C C . HIS D 1 20 ? 18.406 -33.058 -19.641 1.00 46.79 20 HIS D C 1
ATOM 13596 O O . HIS D 1 20 ? 19.366 -32.850 -20.386 1.00 40.21 20 HIS D O 1
ATOM 13610 N N . LEU D 1 21 ? 17.225 -33.513 -20.059 1.00 47.89 21 LEU D N 1
ATOM 13611 C CA . LEU D 1 21 ? 16.994 -33.998 -21.412 1.00 49.18 21 LEU D CA 1
ATOM 13612 C C . LEU D 1 21 ? 16.317 -32.921 -22.249 1.00 53.68 21 LEU D C 1
ATOM 13613 O O . LEU D 1 21 ? 15.310 -32.344 -21.824 1.00 56.21 21 LEU D O 1
ATOM 13629 N N . PHE D 1 22 ? 16.877 -32.658 -23.432 1.00 44.38 22 PHE D N 1
ATOM 13630 C CA . PHE D 1 22 ? 16.344 -31.695 -24.383 1.00 51.62 22 PHE D CA 1
ATOM 13631 C C . PHE D 1 22 ? 16.070 -32.400 -25.707 1.00 55.82 22 PHE D C 1
ATOM 13632 O O . PHE D 1 22 ? 16.744 -33.379 -26.046 1.00 46.87 22 PHE D O 1
ATOM 13649 N N . GLY D 1 23 ? 15.085 -31.894 -26.463 1.00 56.20 23 GLY D N 1
ATOM 13650 C CA . GLY D 1 23 ? 14.892 -32.292 -27.848 1.00 42.83 23 GLY D CA 1
ATOM 13651 C C . GLY D 1 23 ? 14.197 -33.627 -28.045 1.00 57.81 23 GLY D C 1
ATOM 13652 O O . GLY D 1 23 ? 13.860 -34.333 -27.086 1.00 56.00 23 GLY D O 1
ATOM 13656 N N . PRO D 1 24 ? 13.984 -34.008 -29.306 1.00 56.28 24 PRO D N 1
ATOM 13657 C CA . PRO D 1 24 ? 13.146 -35.178 -29.599 1.00 55.85 24 PRO D CA 1
ATOM 13658 C C . PRO D 1 24 ? 13.931 -36.466 -29.469 1.00 57.80 24 PRO D C 1
ATOM 13659 O O . PRO D 1 24 ? 15.125 -36.511 -29.810 1.00 56.03 24 PRO D O 1
ATOM 13670 N N . PRO D 1 25 ? 13.283 -37.546 -29.021 1.00 55.32 25 PRO D N 1
ATOM 13671 C CA . PRO D 1 25 ? 14.020 -38.804 -28.788 1.00 57.17 25 PRO D CA 1
ATOM 13672 C C . PRO D 1 25 ? 14.596 -39.409 -30.040 1.00 56.21 25 PRO D C 1
ATOM 13673 O O . PRO D 1 25 ? 15.498 -40.248 -29.945 1.00 60.39 25 PRO D O 1
ATOM 13684 N N . ASP D 1 26 ? 14.077 -39.051 -31.209 1.00 61.94 26 ASP D N 1
ATOM 13685 C CA . ASP D 1 26 ? 14.672 -39.475 -32.466 1.00 62.84 26 ASP D CA 1
ATOM 13686 C C . ASP D 1 26 ? 15.809 -38.562 -32.899 1.00 61.74 26 ASP D C 1
ATOM 13687 O O . ASP D 1 26 ? 16.468 -38.859 -33.906 1.00 63.21 26 ASP D O 1
ATOM 13696 N N . GLY D 1 27 ? 16.041 -37.463 -32.172 1.00 58.20 27 GLY D N 1
ATOM 13697 C CA . GLY D 1 27 ? 17.059 -36.491 -32.547 1.00 54.58 27 GLY D CA 1
ATOM 13698 C C . GLY D 1 27 ? 18.442 -37.116 -32.659 1.00 48.23 27 GLY D C 1
ATOM 13699 O O . GLY D 1 27 ? 18.683 -38.248 -32.245 1.00 39.12 27 GLY D O 1
ATOM 13703 N N . LYS D 1 28 ? 19.363 -36.360 -33.261 1.00 40.05 28 LYS D N 1
ATOM 13704 C CA . LYS D 1 28 ? 20.750 -36.806 -33.319 1.00 50.97 28 LYS D CA 1
ATOM 13705 C C . LYS D 1 28 ? 21.311 -36.846 -31.891 1.00 42.15 28 LYS D C 1
ATOM 13706 O O . LYS D 1 28 ? 21.074 -35.917 -31.109 1.00 38.30 28 LYS D O 1
ATOM 13725 N N . PRO D 1 29 ? 21.996 -37.916 -31.500 1.00 43.43 29 PRO D N 1
ATOM 13726 C CA . PRO D 1 29 ? 22.413 -38.064 -30.096 1.00 45.67 29 PRO D CA 1
ATOM 13727 C C . PRO D 1 29 ? 23.578 -37.135 -29.772 1.00 39.56 29 PRO D C 1
ATOM 13728 O O . PRO D 1 29 ? 24.608 -37.170 -30.440 1.00 35.63 29 PRO D O 1
ATOM 13739 N N . VAL D 1 30 ? 23.396 -36.292 -28.752 1.00 40.29 30 VAL D N 1
ATOM 13740 C CA . VAL D 1 30 ? 24.414 -35.364 -28.272 1.00 36.81 30 VAL D CA 1
ATOM 13741 C C . VAL D 1 30 ? 24.474 -35.431 -26.747 1.00 34.10 30 VAL D C 1
ATOM 13742 O O . VAL D 1 30 ? 23.432 -35.421 -26.090 1.00 35.30 30 VAL D O 1
ATOM 13755 N N . ILE D 1 31 ? 25.692 -35.498 -26.192 1.00 32.76 31 ILE D N 1
ATOM 13756 C CA . ILE D 1 31 ? 25.941 -35.236 -24.772 1.00 31.33 31 ILE D CA 1
ATOM 13757 C C . ILE D 1 31 ? 26.573 -33.854 -24.639 1.00 30.13 31 ILE D C 1
ATOM 13758 O O . ILE D 1 31 ? 27.539 -33.525 -25.333 1.00 30.00 31 ILE D O 1
ATOM 13774 N N . ALA D 1 32 ? 25.971 -33.021 -23.816 1.00 33.50 32 ALA D N 1
ATOM 13775 C CA . ALA D 1 32 ? 26.416 -31.657 -23.601 1.00 36.02 32 ALA D CA 1
ATOM 13776 C C . ALA D 1 32 ? 27.145 -31.573 -22.261 1.00 29.35 32 ALA D C 1
ATOM 13777 O O . ALA D 1 32 ? 26.557 -31.877 -21.208 1.00 31.26 32 ALA D O 1
ATOM 13784 N N . LEU D 1 33 ? 28.384 -31.098 -22.304 1.00 35.61 33 LEU D N 1
ATOM 13785 C CA . LEU D 1 33 ? 29.300 -31.097 -21.169 1.00 29.31 33 LEU D CA 1
ATOM 13786 C C . LEU D 1 33 ? 29.626 -29.663 -20.768 1.00 35.01 33 LEU D C 1
ATOM 13787 O O . LEU D 1 33 ? 30.109 -28.867 -21.588 1.00 32.74 33 LEU D O 1
ATOM 13803 N N . HIS D 1 34 ? 29.433 -29.357 -19.494 1.00 29.55 34 HIS D N 1
ATOM 13804 C CA . HIS D 1 34 ? 29.550 -27.989 -19.012 1.00 26.70 34 HIS D CA 1
ATOM 13805 C C . HIS D 1 34 ? 30.976 -27.697 -18.528 1.00 28.13 34 HIS D C 1
ATOM 13806 O O . HIS D 1 34 ? 31.886 -28.529 -18.634 1.00 29.86 34 HIS D O 1
ATOM 13820 N N . GLY D 1 35 ? 31.175 -26.448 -18.008 1.00 29.31 35 GLY D N 1
ATOM 13821 C CA . GLY D 1 35 ? 32.480 -25.986 -17.575 1.00 28.44 35 GLY D CA 1
ATOM 13822 C C . GLY D 1 35 ? 32.723 -26.246 -16.074 1.00 29.57 35 GLY D C 1
ATOM 13823 O O . GLY D 1 35 ? 31.845 -26.631 -15.309 1.00 28.51 35 GLY D O 1
ATOM 13827 N N . TRP D 1 36 ? 33.969 -26.057 -15.672 1.00 31.67 36 TRP D N 1
ATOM 13828 C CA . TRP D 1 36 ? 34.376 -26.248 -14.286 1.00 32.96 36 TRP D CA 1
ATOM 13829 C C . TRP D 1 36 ? 33.481 -25.445 -13.350 1.00 32.16 36 TRP D C 1
ATOM 13830 O O . TRP D 1 36 ? 33.247 -24.269 -13.565 1.00 34.72 36 TRP D O 1
ATOM 13851 N N . LEU D 1 37 ? 32.912 -26.121 -12.358 1.00 31.90 37 LEU D N 1
ATOM 13852 C CA . LEU D 1 37 ? 32.079 -25.573 -11.308 1.00 31.13 37 LEU D CA 1
ATOM 13853 C C . LEU D 1 37 ? 30.706 -25.124 -11.813 1.00 32.30 37 LEU D C 1
ATOM 13854 O O . LEU D 1 37 ? 29.901 -24.643 -11.011 1.00 32.01 37 LEU D O 1
ATOM 13870 N N . ASP D 1 38 ? 30.384 -25.311 -13.091 1.00 29.94 38 ASP D N 1
ATOM 13871 C CA . ASP D 1 38 ? 29.027 -25.008 -13.553 1.00 34.08 38 ASP D CA 1
ATOM 13872 C C . ASP D 1 38 ? 28.152 -26.251 -13.414 1.00 31.62 38 ASP D C 1
ATOM 13873 O O . ASP D 1 38 ? 28.432 -27.113 -12.572 1.00 30.65 38 ASP D O 1
ATOM 13882 N N . ASN D 1 39 ? 27.128 -26.372 -14.255 1.00 31.38 39 ASN D N 1
ATOM 13883 C CA . ASN D 1 39 ? 26.210 -27.498 -14.282 1.00 33.70 39 ASN D CA 1
ATOM 13884 C C . ASN D 1 39 ? 25.428 -27.411 -15.588 1.00 35.05 39 ASN D C 1
ATOM 13885 O O . ASN D 1 39 ? 25.666 -26.531 -16.419 1.00 36.01 39 ASN D O 1
ATOM 13896 N N . ALA D 1 40 ? 24.470 -28.322 -15.750 1.00 31.85 40 ALA D N 1
ATOM 13897 C CA . ALA D 1 40 ? 23.770 -28.477 -17.024 1.00 33.80 40 ALA D CA 1
ATOM 13898 C C . ALA D 1 40 ? 22.956 -27.243 -17.413 1.00 41.62 40 ALA D C 1
ATOM 13899 O O . ALA D 1 40 ? 22.598 -27.112 -18.584 1.00 36.51 40 ALA D O 1
ATOM 13906 N N . MET D 1 41 ? 22.652 -26.339 -16.473 1.00 39.50 41 MET D N 1
ATOM 13907 C CA . MET D 1 41 ? 21.940 -25.120 -16.864 1.00 42.18 41 MET D CA 1
ATOM 13908 C C . MET D 1 41 ? 22.789 -24.211 -17.735 1.00 42.84 41 MET D C 1
ATOM 13909 O O . MET D 1 41 ? 22.257 -23.264 -18.302 1.00 41.10 41 MET D O 1
ATOM 13923 N N . SER D 1 42 ? 24.088 -24.487 -17.867 1.00 41.78 42 SER D N 1
ATOM 13924 C CA . SER D 1 42 ? 24.914 -23.799 -18.845 1.00 35.40 42 SER D CA 1
ATOM 13925 C C . SER D 1 42 ? 24.333 -23.873 -20.250 1.00 43.91 42 SER D C 1
ATOM 13926 O O . SER D 1 42 ? 24.678 -23.055 -21.097 1.00 42.82 42 SER D O 1
ATOM 13934 N N . PHE D 1 43 ? 23.472 -24.843 -20.518 1.00 35.91 43 PHE D N 1
ATOM 13935 C CA . PHE D 1 43 ? 22.896 -25.046 -21.838 1.00 44.19 43 PHE D CA 1
ATOM 13936 C C . PHE D 1 43 ? 21.409 -24.728 -21.870 1.00 39.55 43 PHE D C 1
ATOM 13937 O O . PHE D 1 43 ? 20.716 -25.120 -22.810 1.00 43.08 43 PHE D O 1
ATOM 13954 N N . SER D 1 44 ? 20.907 -24.004 -20.867 1.00 39.65 44 SER D N 1
ATOM 13955 C CA . SER D 1 44 ? 19.461 -23.849 -20.736 1.00 48.33 44 SER D CA 1
ATOM 13956 C C . SER D 1 44 ? 18.905 -22.951 -21.830 1.00 44.97 44 SER D C 1
ATOM 13957 O O . SER D 1 44 ? 17.790 -23.179 -22.304 1.00 47.78 44 SER D O 1
ATOM 13965 N N . ARG D 1 45 ? 19.692 -21.970 -22.261 1.00 41.36 45 ARG D N 1
ATOM 13966 C CA . ARG D 1 45 ? 19.355 -21.111 -23.391 1.00 43.49 45 ARG D CA 1
ATOM 13967 C C . ARG D 1 45 ? 19.653 -21.789 -24.718 1.00 51.54 45 ARG D C 1
ATOM 13968 O O . ARG D 1 45 ? 18.871 -21.673 -25.665 1.00 48.07 45 ARG D O 1
ATOM 13989 N N . LEU D 1 46 ? 20.783 -22.502 -24.804 1.00 44.54 46 LEU D N 1
ATOM 13990 C CA . LEU D 1 46 ? 21.260 -22.964 -26.093 1.00 40.96 46 LEU D CA 1
ATOM 13991 C C . LEU D 1 46 ? 20.562 -24.238 -26.545 1.00 46.94 46 LEU D C 1
ATOM 13992 O O . LEU D 1 46 ? 20.184 -24.361 -27.721 1.00 47.76 46 LEU D O 1
ATOM 14008 N N . ALA D 1 47 ? 20.397 -25.202 -25.647 1.00 44.29 47 ALA D N 1
ATOM 14009 C CA . ALA D 1 47 ? 19.895 -26.499 -26.079 1.00 45.66 47 ALA D CA 1
ATOM 14010 C C . ALA D 1 47 ? 18.525 -26.417 -26.741 1.00 52.00 47 ALA D C 1
ATOM 14011 O O . ALA D 1 47 ? 18.303 -27.131 -27.743 1.00 46.69 47 ALA D O 1
ATOM 14018 N N . PRO D 1 48 ? 17.558 -25.641 -26.225 1.00 51.63 48 PRO D N 1
ATOM 14019 C CA . PRO D 1 48 ? 16.227 -25.589 -26.816 1.00 52.75 48 PRO D CA 1
ATOM 14020 C C . PRO D 1 48 ? 16.239 -25.040 -28.251 1.00 54.34 48 PRO D C 1
ATOM 14021 O O . PRO D 1 48 ? 15.332 -25.322 -28.976 1.00 54.11 48 PRO D O 1
ATOM 14032 N N . LYS D 1 49 ? 17.249 -24.253 -28.605 1.00 46.13 49 LYS D N 1
ATOM 14033 C CA . LYS D 1 49 ? 17.396 -23.637 -29.942 1.00 52.33 49 LYS D CA 1
ATOM 14034 C C . LYS D 1 49 ? 18.034 -24.595 -30.946 1.00 52.30 49 LYS D C 1
ATOM 14035 O O . LYS D 1 49 ? 18.164 -24.205 -32.087 1.00 57.61 49 LYS D O 1
ATOM 14054 N N . LEU D 1 50 ? 18.529 -25.748 -30.523 1.00 52.73 50 LEU D N 1
ATOM 14055 C CA . LEU D 1 50 ? 19.122 -26.740 -31.447 1.00 53.62 50 LEU D CA 1
ATOM 14056 C C . LEU D 1 50 ? 18.105 -27.833 -31.758 1.00 58.33 50 LEU D C 1
ATOM 14057 O O . LEU D 1 50 ? 18.232 -28.911 -31.205 1.00 56.42 50 LEU D O 1
ATOM 14073 N N . ALA D 1 51 ? 17.165 -27.579 -32.658 1.00 54.46 51 ALA D N 1
ATOM 14074 C CA . ALA D 1 51 ? 16.163 -28.560 -33.017 1.00 54.77 51 ALA D CA 1
ATOM 14075 C C . ALA D 1 51 ? 16.823 -29.703 -33.765 1.00 47.92 51 ALA D C 1
ATOM 14076 O O . ALA D 1 51 ? 17.877 -29.551 -34.403 1.00 50.38 51 ALA D O 1
ATOM 14083 N N . GLY D 1 52 ? 16.180 -30.855 -33.693 1.00 51.04 52 GLY D N 1
ATOM 14084 C CA . GLY D 1 52 ? 16.701 -32.027 -34.355 1.00 59.14 52 GLY D CA 1
ATOM 14085 C C . GLY D 1 52 ? 17.774 -32.749 -33.579 1.00 58.19 52 GLY D C 1
ATOM 14086 O O . GLY D 1 52 ? 18.214 -33.821 -34.020 1.00 60.20 52 GLY D O 1
ATOM 14090 N N . LEU D 1 53 ? 18.193 -32.212 -32.433 1.00 54.85 53 LEU D N 1
ATOM 14091 C CA . LEU D 1 53 ? 19.196 -32.847 -31.584 1.00 55.88 53 LEU D CA 1
ATOM 14092 C C . LEU D 1 53 ? 18.573 -33.365 -30.290 1.00 51.42 53 LEU D C 1
ATOM 14093 O O . LEU D 1 53 ? 17.838 -32.638 -29.608 1.00 52.36 53 LEU D O 1
ATOM 14109 N N . ARG D 1 54 ? 18.879 -34.618 -29.956 1.00 47.20 54 ARG D N 1
ATOM 14110 C CA . ARG D 1 54 ? 18.554 -35.197 -28.650 1.00 49.41 54 ARG D CA 1
ATOM 14111 C C . ARG D 1 54 ? 19.738 -34.917 -27.726 1.00 47.76 54 ARG D C 1
ATOM 14112 O O . ARG D 1 54 ? 20.787 -35.574 -27.817 1.00 43.82 54 ARG D O 1
ATOM 14133 N N . ILE D 1 55 ? 19.588 -33.927 -26.849 1.00 40.46 55 ILE D N 1
ATOM 14134 C CA . ILE D 1 55 ? 20.710 -33.420 -26.074 1.00 43.49 55 ILE D CA 1
ATOM 14135 C C . ILE D 1 55 ? 20.565 -33.880 -24.635 1.00 42.53 55 ILE D C 1
ATOM 14136 O O . ILE D 1 55 ? 19.671 -33.421 -23.906 1.00 40.56 55 ILE D O 1
ATOM 14152 N N . VAL D 1 56 ? 21.501 -34.727 -24.208 1.00 41.95 56 VAL D N 1
ATOM 14153 C CA . VAL D 1 56 ? 21.651 -35.106 -22.800 1.00 37.84 56 VAL D CA 1
ATOM 14154 C C . VAL D 1 56 ? 22.605 -34.105 -22.152 1.00 36.62 56 VAL D C 1
ATOM 14155 O O . VAL D 1 56 ? 23.813 -34.178 -22.363 1.00 33.69 56 VAL D O 1
ATOM 14168 N N . ALA D 1 57 ? 22.073 -33.174 -21.363 1.00 33.36 57 ALA D N 1
ATOM 14169 C CA . ALA D 1 57 ? 22.892 -32.157 -20.699 1.00 38.78 57 ALA D CA 1
ATOM 14170 C C . ALA D 1 57 ? 23.281 -32.729 -19.328 1.00 32.86 57 ALA D C 1
ATOM 14171 O O . ALA D 1 57 ? 22.478 -32.737 -18.388 1.00 36.36 57 ALA D O 1
ATOM 14178 N N . LEU D 1 58 ? 24.512 -33.227 -19.237 1.00 25.85 58 LEU D N 1
ATOM 14179 C CA . LEU D 1 58 ? 25.013 -33.970 -18.085 1.00 30.67 58 LEU D CA 1
ATOM 14180 C C . LEU D 1 58 ? 25.595 -33.057 -17.020 1.00 34.46 58 LEU D C 1
ATOM 14181 O O . LEU D 1 58 ? 26.339 -32.128 -17.339 1.00 33.64 58 LEU D O 1
ATOM 14197 N N . ASP D 1 59 ? 25.274 -33.339 -15.747 1.00 29.68 59 ASP D N 1
ATOM 14198 C CA . ASP D 1 59 ? 26.053 -32.771 -14.644 1.00 28.83 59 ASP D CA 1
ATOM 14199 C C . ASP D 1 59 ? 27.303 -33.634 -14.424 1.00 31.83 59 ASP D C 1
ATOM 14200 O O . ASP D 1 59 ? 27.190 -34.836 -14.133 1.00 31.52 59 ASP D O 1
ATOM 14209 N N . PHE D 1 60 ? 28.489 -33.050 -14.576 1.00 24.79 60 PHE D N 1
ATOM 14210 C CA . PHE D 1 60 ? 29.707 -33.785 -14.223 1.00 24.65 60 PHE D CA 1
ATOM 14211 C C . PHE D 1 60 ? 29.662 -34.186 -12.751 1.00 24.26 60 PHE D C 1
ATOM 14212 O O . PHE D 1 60 ? 29.023 -33.524 -11.934 1.00 29.64 60 PHE D O 1
ATOM 14229 N N . ALA D 1 61 ? 30.309 -35.308 -12.415 1.00 27.06 61 ALA D N 1
ATOM 14230 C CA . ALA D 1 61 ? 30.541 -35.672 -11.010 1.00 24.39 61 ALA D CA 1
ATOM 14231 C C . ALA D 1 61 ? 30.916 -34.444 -10.175 1.00 27.71 61 ALA D C 1
ATOM 14232 O O . ALA D 1 61 ? 31.640 -33.561 -10.630 1.00 25.20 61 ALA D O 1
ATOM 14239 N N . GLY D 1 62 ? 30.353 -34.346 -8.987 1.00 26.75 62 GLY D N 1
ATOM 14240 C CA . GLY D 1 62 ? 30.638 -33.273 -8.030 1.00 31.49 62 GLY D CA 1
ATOM 14241 C C . GLY D 1 62 ? 30.076 -31.933 -8.461 1.00 34.33 62 GLY D C 1
ATOM 14242 O O . GLY D 1 62 ? 30.429 -30.968 -7.852 1.00 31.55 62 GLY D O 1
ATOM 14246 N N . HIS D 1 63 ? 29.216 -31.893 -9.470 1.00 30.71 63 HIS D N 1
ATOM 14247 C CA . HIS D 1 63 ? 28.610 -30.647 -9.985 1.00 29.99 63 HIS D CA 1
ATOM 14248 C C . HIS D 1 63 ? 27.087 -30.772 -10.061 1.00 33.26 63 HIS D C 1
ATOM 14249 O O . HIS D 1 63 ? 26.597 -31.867 -10.162 1.00 28.99 63 HIS D O 1
ATOM 14263 N N . GLY D 1 64 ? 26.383 -29.653 -9.982 1.00 33.02 64 GLY D N 1
ATOM 14264 C CA . GLY D 1 64 ? 24.932 -29.618 -10.171 1.00 29.27 64 GLY D CA 1
ATOM 14265 C C . GLY D 1 64 ? 24.251 -30.569 -9.230 1.00 34.00 64 GLY D C 1
ATOM 14266 O O . GLY D 1 64 ? 24.367 -30.404 -8.040 1.00 28.95 64 GLY D O 1
ATOM 14270 N N . HIS D 1 65 ? 23.552 -31.539 -9.786 1.00 30.07 65 HIS D N 1
ATOM 14271 C CA . HIS D 1 65 ? 22.839 -32.512 -8.975 1.00 31.57 65 HIS D CA 1
ATOM 14272 C C . HIS D 1 65 ? 23.460 -33.904 -9.088 1.00 29.97 65 HIS D C 1
ATOM 14273 O O . HIS D 1 65 ? 22.914 -34.861 -8.546 1.00 27.47 65 HIS D O 1
ATOM 14287 N N . SER D 1 66 ? 24.589 -34.037 -9.771 1.00 32.01 66 SER D N 1
ATOM 14288 C CA . SER D 1 66 ? 25.259 -35.322 -9.808 1.00 27.86 66 SER D CA 1
ATOM 14289 C C . SER D 1 66 ? 25.952 -35.599 -8.476 1.00 35.96 66 SER D C 1
ATOM 14290 O O . SER D 1 66 ? 26.295 -34.684 -7.707 1.00 31.08 66 SER D O 1
ATOM 14298 N N . ALA D 1 67 ? 26.152 -36.888 -8.201 1.00 30.29 67 ALA D N 1
ATOM 14299 C CA . ALA D 1 67 ? 26.777 -37.279 -6.946 1.00 33.27 67 ALA D CA 1
ATOM 14300 C C . ALA D 1 67 ? 28.233 -36.814 -6.892 1.00 28.99 67 ALA D C 1
ATOM 14301 O O . ALA D 1 67 ? 28.908 -36.652 -7.922 1.00 25.40 67 ALA D O 1
ATOM 14308 N N . HIS D 1 68 ? 28.719 -36.614 -5.679 1.00 29.80 68 HIS D N 1
ATOM 14309 C CA . HIS D 1 68 ? 30.152 -36.519 -5.478 1.00 30.05 68 HIS D CA 1
ATOM 14310 C C . HIS D 1 68 ? 30.756 -37.909 -5.621 1.00 27.83 68 HIS D C 1
ATOM 14311 O O . HIS D 1 68 ? 30.125 -38.932 -5.321 1.00 32.29 68 HIS D O 1
ATOM 14325 N N . ARG D 1 69 ? 31.992 -37.951 -6.067 1.00 25.81 69 ARG D N 1
ATOM 14326 C CA . ARG D 1 69 ? 32.678 -39.228 -6.153 1.00 29.45 69 ARG D CA 1
ATOM 14327 C C . ARG D 1 69 ? 32.939 -39.819 -4.767 1.00 29.85 69 ARG D C 1
ATOM 14328 O O . ARG D 1 69 ? 33.046 -39.118 -3.780 1.00 23.79 69 ARG D O 1
ATOM 14349 N N . ALA D 1 70 ? 33.131 -41.121 -4.726 1.00 27.90 70 ALA D N 1
ATOM 14350 C CA . ALA D 1 70 ? 33.468 -41.759 -3.474 1.00 31.66 70 ALA D CA 1
ATOM 14351 C C . ALA D 1 70 ? 34.823 -41.270 -2.954 1.00 36.23 70 ALA D C 1
ATOM 14352 O O . ALA D 1 70 ? 35.615 -40.639 -3.656 1.00 25.89 70 ALA D O 1
ATOM 14359 N N . GLU D 1 71 ? 35.034 -41.546 -1.671 1.00 33.82 71 GLU D N 1
ATOM 14360 C CA . GLU D 1 71 ? 36.254 -41.251 -0.944 1.00 36.23 71 GLU D CA 1
ATOM 14361 C C . GLU D 1 71 ? 37.500 -41.697 -1.692 1.00 29.22 71 GLU D C 1
ATOM 14362 O O . GLU D 1 71 ? 37.612 -42.851 -2.105 1.00 25.87 71 GLU D O 1
ATOM 14374 N N . GLY D 1 72 ? 38.470 -40.792 -1.789 1.00 26.22 72 GLY D N 1
ATOM 14375 C CA . GLY D 1 72 ? 39.739 -41.110 -2.409 1.00 33.15 72 GLY D CA 1
ATOM 14376 C C . GLY D 1 72 ? 39.792 -40.985 -3.918 1.00 31.85 72 GLY D C 1
ATOM 14377 O O . GLY D 1 72 ? 40.900 -40.948 -4.486 1.00 27.18 72 GLY D O 1
ATOM 14381 N N . ALA D 1 73 ? 38.647 -40.945 -4.594 1.00 26.95 73 ALA D N 1
ATOM 14382 C CA . ALA D 1 73 ? 38.650 -40.852 -6.041 1.00 23.41 73 ALA D CA 1
ATOM 14383 C C . ALA D 1 73 ? 39.045 -39.439 -6.480 1.00 30.25 73 ALA D C 1
ATOM 14384 O O . ALA D 1 73 ? 38.775 -38.452 -5.793 1.00 27.92 73 ALA D O 1
ATOM 14391 N N . SER D 1 74 ? 39.655 -39.350 -7.661 1.00 29.06 74 SER D N 1
ATOM 14392 C CA . SER D 1 74 ? 40.111 -38.075 -8.224 1.00 21.81 74 SER D CA 1
ATOM 14393 C C . SER D 1 74 ? 39.080 -37.431 -9.178 1.00 24.84 74 SER D C 1
ATOM 14394 O O . SER D 1 74 ? 38.190 -38.096 -9.739 1.00 27.73 74 SER D O 1
ATOM 14402 N N . TYR D 1 75 ? 39.270 -36.123 -9.417 1.00 21.92 75 TYR D N 1
ATOM 14403 C CA . TYR D 1 75 ? 38.554 -35.383 -10.444 1.00 26.24 75 TYR D CA 1
ATOM 14404 C C . TYR D 1 75 ? 39.463 -34.964 -11.594 1.00 26.98 75 TYR D C 1
ATOM 14405 O O . TYR D 1 75 ? 39.585 -33.779 -11.901 1.00 25.65 75 TYR D O 1
ATOM 14423 N N . LEU D 1 76 ? 40.172 -35.909 -12.182 1.00 25.25 76 LEU D N 1
ATOM 14424 C CA . LEU D 1 76 ? 41.075 -35.642 -13.323 1.00 24.23 76 LEU D CA 1
ATOM 14425 C C . LEU D 1 76 ? 40.242 -35.623 -14.608 1.00 30.32 76 LEU D C 1
ATOM 14426 O O . LEU D 1 76 ? 39.153 -36.157 -14.600 1.00 27.98 76 LEU D O 1
ATOM 14442 N N . LEU D 1 77 ? 40.760 -35.026 -15.669 1.00 25.34 77 LEU D N 1
ATOM 14443 C CA . LEU D 1 77 ? 40.021 -34.847 -16.912 1.00 28.43 77 LEU D CA 1
ATOM 14444 C C . LEU D 1 77 ? 39.553 -36.181 -17.499 1.00 25.42 77 LEU D C 1
ATOM 14445 O O . LEU D 1 77 ? 38.463 -36.264 -18.072 1.00 28.15 77 LEU D O 1
ATOM 14461 N N . TRP D 1 78 ? 40.375 -37.211 -17.405 1.00 29.08 78 TRP D N 1
ATOM 14462 C CA . TRP D 1 78 ? 40.016 -38.495 -17.990 1.00 28.74 78 TRP D CA 1
ATOM 14463 C C . TRP D 1 78 ? 39.103 -39.325 -17.100 1.00 30.16 78 TRP D C 1
ATOM 14464 O O . TRP D 1 78 ? 38.534 -40.321 -17.583 1.00 25.27 78 TRP D O 1
ATOM 14485 N N . ASP D 1 79 ? 38.963 -38.973 -15.816 1.00 27.55 79 ASP D N 1
ATOM 14486 C CA . ASP D 1 79 ? 37.858 -39.528 -15.033 1.00 29.65 79 ASP D CA 1
ATOM 14487 C C . ASP D 1 79 ? 36.509 -39.048 -15.584 1.00 27.12 79 ASP D C 1
ATOM 14488 O O . ASP D 1 79 ? 35.550 -39.835 -15.709 1.00 26.73 79 ASP D O 1
ATOM 14497 N N . TYR D 1 80 ? 36.402 -37.755 -15.889 1.00 25.80 80 TYR D N 1
ATOM 14498 C CA . TYR D 1 80 ? 35.186 -37.255 -16.537 1.00 23.07 80 TYR D CA 1
ATOM 14499 C C . TYR D 1 80 ? 34.952 -37.967 -17.864 1.00 25.36 80 TYR D C 1
ATOM 14500 O O . TYR D 1 80 ? 33.811 -38.291 -18.220 1.00 25.11 80 TYR D O 1
ATOM 14518 N N . ALA D 1 81 ? 36.013 -38.171 -18.634 1.00 21.75 81 ALA D N 1
ATOM 14519 C CA . ALA D 1 81 ? 35.845 -38.816 -19.924 1.00 26.33 81 ALA D CA 1
ATOM 14520 C C . ALA D 1 81 ? 35.275 -40.217 -19.756 1.00 32.03 81 ALA D C 1
ATOM 14521 O O . ALA D 1 81 ? 34.376 -40.630 -20.499 1.00 29.34 81 ALA D O 1
ATOM 14528 N N . LEU D 1 82 ? 35.821 -40.985 -18.813 1.00 30.17 82 LEU D N 1
ATOM 14529 C CA . LEU D 1 82 ? 35.251 -42.297 -18.550 1.00 23.67 82 LEU D CA 1
ATOM 14530 C C . LEU D 1 82 ? 33.771 -42.174 -18.204 1.00 26.14 82 LEU D C 1
ATOM 14531 O O . LEU D 1 82 ? 32.932 -42.946 -18.693 1.00 34.61 82 LEU D O 1
ATOM 14547 N N . ASP D 1 83 ? 33.424 -41.223 -17.347 1.00 25.40 83 ASP D N 1
ATOM 14548 C CA . ASP D 1 83 ? 32.039 -41.122 -16.927 1.00 26.12 83 ASP D CA 1
ATOM 14549 C C . ASP D 1 83 ? 31.119 -40.885 -18.123 1.00 33.94 83 ASP D C 1
ATOM 14550 O O . ASP D 1 83 ? 29.998 -41.417 -18.181 1.00 28.61 83 ASP D O 1
ATOM 14559 N N . VAL D 1 84 ? 31.544 -40.014 -19.040 1.00 28.18 84 VAL D N 1
ATOM 14560 C CA . VAL D 1 84 ? 30.740 -39.722 -20.232 1.00 32.81 84 VAL D CA 1
ATOM 14561 C C . VAL D 1 84 ? 30.526 -40.988 -21.066 1.00 29.03 84 VAL D C 1
ATOM 14562 O O . VAL D 1 84 ? 29.417 -41.262 -21.549 1.00 29.25 84 VAL D O 1
ATOM 14575 N N . LEU D 1 85 ? 31.595 -41.754 -21.290 1.00 24.03 85 LEU D N 1
ATOM 14576 C CA . LEU D 1 85 ? 31.460 -42.996 -22.059 1.00 33.15 85 LEU D CA 1
ATOM 14577 C C . LEU D 1 85 ? 30.477 -43.942 -21.393 1.00 37.33 85 LEU D C 1
ATOM 14578 O O . LEU D 1 85 ? 29.640 -44.566 -22.052 1.00 32.78 85 LEU D O 1
ATOM 14594 N N . MET D 1 86 ? 30.553 -44.053 -20.073 1.00 29.05 86 MET D N 1
ATOM 14595 C CA . MET D 1 86 ? 29.618 -44.925 -19.372 1.00 35.17 86 MET D CA 1
ATOM 14596 C C . MET D 1 86 ? 28.205 -44.388 -19.414 1.00 38.67 86 MET D C 1
ATOM 14597 O O . MET D 1 86 ? 27.247 -45.175 -19.361 1.00 33.95 86 MET D O 1
ATOM 14611 N N . VAL D 1 87 ? 28.045 -43.064 -19.520 1.00 28.87 87 VAL D N 1
ATOM 14612 C CA . VAL D 1 87 ? 26.714 -42.517 -19.747 1.00 26.13 87 VAL D CA 1
ATOM 14613 C C . VAL D 1 87 ? 26.201 -42.961 -21.119 1.00 33.74 87 VAL D C 1
ATOM 14614 O O . VAL D 1 87 ? 25.056 -43.410 -21.259 1.00 30.95 87 VAL D O 1
ATOM 14627 N N . ALA D 1 88 ? 27.043 -42.837 -22.143 1.00 27.30 88 ALA D N 1
ATOM 14628 C CA . ALA D 1 88 ? 26.676 -43.309 -23.471 1.00 29.65 88 ALA D CA 1
ATOM 14629 C C . ALA D 1 88 ? 26.242 -44.775 -23.416 1.00 40.84 88 ALA D C 1
ATOM 14630 O O . ALA D 1 88 ? 25.210 -45.158 -23.979 1.00 36.37 88 ALA D O 1
ATOM 14637 N N . GLU D 1 89 ? 27.023 -45.606 -22.724 1.00 35.99 89 GLU D N 1
ATOM 14638 C CA . GLU D 1 89 ? 26.670 -47.012 -22.555 1.00 37.25 89 GLU D CA 1
ATOM 14639 C C . GLU D 1 89 ? 25.252 -47.189 -22.012 1.00 43.43 89 GLU D C 1
ATOM 14640 O O . GLU D 1 89 ? 24.488 -48.013 -22.522 1.00 39.61 89 GLU D O 1
ATOM 14652 N N . GLN D 1 90 ? 24.892 -46.456 -20.941 1.00 35.42 90 GLN D N 1
ATOM 14653 C CA . GLN D 1 90 ? 23.566 -46.627 -20.341 1.00 37.91 90 GLN D CA 1
ATOM 14654 C C . GLN D 1 90 ? 22.448 -46.209 -21.281 1.00 41.74 90 GLN D C 1
ATOM 14655 O O . GLN D 1 90 ? 21.306 -46.661 -21.124 1.00 40.44 90 GLN D O 1
ATOM 14669 N N . LEU D 1 91 ? 22.735 -45.308 -22.209 1.00 36.81 91 LEU D N 1
ATOM 14670 C CA . LEU D 1 91 ? 21.773 -44.826 -23.183 1.00 38.18 91 LEU D CA 1
ATOM 14671 C C . LEU D 1 91 ? 21.704 -45.676 -24.453 1.00 41.62 91 LEU D C 1
ATOM 14672 O O . LEU D 1 91 ? 20.839 -45.422 -25.293 1.00 43.70 91 LEU D O 1
ATOM 14688 N N . GLY D 1 92 ? 22.606 -46.641 -24.633 1.00 42.51 92 GLY D N 1
ATOM 14689 C CA . GLY D 1 92 ? 22.662 -47.395 -25.877 1.00 39.34 92 GLY D CA 1
ATOM 14690 C C . GLY D 1 92 ? 23.264 -46.647 -27.038 1.00 48.57 92 GLY D C 1
ATOM 14691 O O . GLY D 1 92 ? 22.999 -46.990 -28.193 1.00 47.62 92 GLY D O 1
ATOM 14695 N N . TRP D 1 93 ? 24.074 -45.645 -26.765 1.00 36.55 93 TRP D N 1
ATOM 14696 C CA . TRP D 1 93 ? 24.681 -44.799 -27.808 1.00 37.43 93 TRP D CA 1
ATOM 14697 C C . TRP D 1 93 ? 26.059 -45.308 -28.185 1.00 45.85 93 TRP D C 1
ATOM 14698 O O . TRP D 1 93 ? 26.980 -45.096 -27.408 1.00 54.54 93 TRP D O 1
ATOM 14719 N N . GLU D 1 94 ? 26.213 -45.863 -29.374 1.00 40.31 94 GLU D N 1
ATOM 14720 C CA . GLU D 1 94 ? 27.525 -46.320 -29.833 1.00 45.94 94 GLU D CA 1
ATOM 14721 C C . GLU D 1 94 ? 28.345 -45.185 -30.453 1.00 42.01 94 GLU D C 1
ATOM 14722 O O . GLU D 1 94 ? 29.545 -45.073 -30.188 1.00 49.71 94 GLU D O 1
ATOM 14734 N N . ARG D 1 95 ? 27.744 -44.371 -31.307 1.00 38.13 95 ARG D N 1
ATOM 14735 C CA . ARG D 1 95 ? 28.378 -43.156 -31.875 1.00 38.30 95 ARG D CA 1
ATOM 14736 C C . ARG D 1 95 ? 27.505 -41.992 -31.442 1.00 38.99 95 ARG D C 1
ATOM 14737 O O . ARG D 1 95 ? 26.308 -42.133 -31.505 1.00 38.82 95 ARG D O 1
ATOM 14758 N N . PHE D 1 96 ? 28.095 -40.900 -31.003 1.00 34.00 96 PHE D N 1
ATOM 14759 C CA . PHE D 1 96 ? 27.327 -39.755 -30.554 1.00 35.82 96 PHE D CA 1
ATOM 14760 C C . PHE D 1 96 ? 28.194 -38.527 -30.722 1.00 28.94 96 PHE D C 1
ATOM 14761 O O . PHE D 1 96 ? 29.409 -38.620 -30.918 1.00 36.07 96 PHE D O 1
ATOM 14778 N N . SER D 1 97 ? 27.549 -37.382 -30.651 1.00 35.17 97 SER D N 1
ATOM 14779 C CA . SER D 1 97 ? 28.218 -36.092 -30.742 1.00 39.56 97 SER D CA 1
ATOM 14780 C C . SER D 1 97 ? 28.405 -35.477 -29.351 1.00 32.71 97 SER D C 1
ATOM 14781 O O . SER D 1 97 ? 27.683 -35.777 -28.396 1.00 30.88 97 SER D O 1
ATOM 14789 N N . LEU D 1 98 ? 29.377 -34.584 -29.258 1.00 33.39 98 LEU D N 1
ATOM 14790 C CA . LEU D 1 98 ? 29.659 -33.879 -28.018 1.00 33.92 98 LEU D CA 1
ATOM 14791 C C . LEU D 1 98 ? 29.539 -32.394 -28.258 1.00 35.69 98 LEU D C 1
ATOM 14792 O O . LEU D 1 98 ? 30.136 -31.853 -29.203 1.00 33.71 98 LEU D O 1
ATOM 14808 N N . LEU D 1 99 ? 28.799 -31.746 -27.376 1.00 30.45 99 LEU D N 1
ATOM 14809 C CA . LEU D 1 99 ? 28.708 -30.301 -27.303 1.00 30.67 99 LEU D CA 1
ATOM 14810 C C . LEU D 1 99 ? 29.311 -29.894 -25.966 1.00 35.65 99 LEU D C 1
ATOM 14811 O O . LEU D 1 99 ? 28.750 -30.212 -24.905 1.00 30.68 99 LEU D O 1
ATOM 14827 N N . GLY D 1 100 ? 30.432 -29.186 -26.011 1.00 33.37 100 GLY D N 1
ATOM 14828 C CA . GLY D 1 100 ? 31.185 -28.878 -24.806 1.00 34.55 100 GLY D CA 1
ATOM 14829 C C . GLY D 1 100 ? 31.525 -27.416 -24.634 1.00 36.33 100 GLY D C 1
ATOM 14830 O O . GLY D 1 100 ? 31.858 -26.727 -25.594 1.00 36.65 100 GLY D O 1
ATOM 14834 N N . HIS D 1 101 ? 31.445 -26.951 -23.385 1.00 34.37 101 HIS D N 1
ATOM 14835 C CA . HIS D 1 101 ? 31.859 -25.608 -23.004 1.00 34.87 101 HIS D CA 1
ATOM 14836 C C . HIS D 1 101 ? 33.031 -25.662 -22.035 1.00 37.92 101 HIS D C 1
ATOM 14837 O O . HIS D 1 101 ? 32.934 -26.301 -20.978 1.00 32.05 101 HIS D O 1
ATOM 14851 N N . SER D 1 102 ? 34.117 -24.966 -22.391 1.00 34.96 102 SER D N 1
ATOM 14852 C CA . SER D 1 102 ? 35.313 -24.776 -21.562 1.00 41.15 102 SER D CA 1
ATOM 14853 C C . SER D 1 102 ? 35.864 -26.128 -21.118 1.00 37.32 102 SER D C 1
ATOM 14854 O O . SER D 1 102 ? 36.334 -26.903 -21.972 1.00 28.42 102 SER D O 1
ATOM 14862 N N . MET D 1 103 ? 35.931 -26.426 -19.825 1.00 31.74 103 MET D N 1
ATOM 14863 C CA . MET D 1 103 ? 36.354 -27.761 -19.417 1.00 30.41 103 MET D CA 1
ATOM 14864 C C . MET D 1 103 ? 35.613 -28.875 -20.173 1.00 22.48 103 MET D C 1
ATOM 14865 O O . MET D 1 103 ? 36.209 -29.907 -20.509 1.00 27.95 103 MET D O 1
ATOM 14879 N N . GLY D 1 104 ? 34.308 -28.699 -20.412 1.00 27.16 104 GLY D N 1
ATOM 14880 C CA . GLY D 1 104 ? 33.556 -29.711 -21.142 1.00 36.44 104 GLY D CA 1
ATOM 14881 C C . GLY D 1 104 ? 34.083 -29.934 -22.552 1.00 28.69 104 GLY D C 1
ATOM 14882 O O . GLY D 1 104 ? 34.065 -31.061 -23.065 1.00 29.78 104 GLY D O 1
ATOM 14886 N N . ALA D 1 105 ? 34.561 -28.870 -23.192 1.00 32.19 105 ALA D N 1
ATOM 14887 C CA . ALA D 1 105 ? 35.179 -28.998 -24.502 1.00 31.11 105 ALA D CA 1
ATOM 14888 C C . ALA D 1 105 ? 36.529 -29.681 -24.395 1.00 27.44 105 ALA D C 1
ATOM 14889 O O . ALA D 1 105 ? 36.946 -30.419 -25.297 1.00 30.23 105 ALA D O 1
ATOM 14896 N N . ILE D 1 106 ? 37.261 -29.427 -23.320 1.00 28.50 106 ILE D N 1
ATOM 14897 C CA . ILE D 1 106 ? 38.543 -30.110 -23.167 1.00 27.31 106 ILE D CA 1
ATOM 14898 C C . ILE D 1 106 ? 38.324 -31.616 -23.027 1.00 23.22 106 ILE D C 1
ATOM 14899 O O . ILE D 1 106 ? 39.065 -32.424 -23.596 1.00 25.83 106 ILE D O 1
ATOM 14915 N N . VAL D 1 107 ? 37.348 -32.006 -22.186 1.00 26.57 107 VAL D N 1
ATOM 14916 C CA . VAL D 1 107 ? 37.029 -33.421 -22.009 1.00 27.37 107 VAL D CA 1
ATOM 14917 C C . VAL D 1 107 ? 36.588 -34.025 -23.340 1.00 28.86 107 VAL D C 1
ATOM 14918 O O . VAL D 1 107 ? 37.024 -35.118 -23.712 1.00 30.75 107 VAL D O 1
ATOM 14931 N N . SER D 1 108 ? 35.749 -33.295 -24.098 1.00 28.11 108 SER D N 1
ATOM 14932 C CA . SER D 1 108 ? 35.274 -33.800 -25.396 1.00 27.89 108 SER D CA 1
ATOM 14933 C C . SER D 1 108 ? 36.427 -34.032 -26.347 1.00 27.43 108 SER D C 1
ATOM 14934 O O . SER D 1 108 ? 36.454 -35.014 -27.087 1.00 27.09 108 SER D O 1
ATOM 14942 N N . VAL D 1 109 ? 37.395 -33.127 -26.363 1.00 29.80 109 VAL D N 1
ATOM 14943 C CA . VAL D 1 109 ? 38.551 -33.335 -27.232 1.00 22.21 109 VAL D CA 1
ATOM 14944 C C . VAL D 1 109 ? 39.349 -34.568 -26.816 1.00 33.10 109 VAL D C 1
ATOM 14945 O O . VAL D 1 109 ? 39.866 -35.293 -27.667 1.00 28.01 109 VAL D O 1
ATOM 14958 N N . LEU D 1 110 ? 39.505 -34.813 -25.499 1.00 30.51 110 LEU D N 1
ATOM 14959 C CA . LEU D 1 110 ? 40.246 -35.996 -25.072 1.00 27.90 110 LEU D CA 1
ATOM 14960 C C . LEU D 1 110 ? 39.548 -37.275 -25.521 1.00 28.13 110 LEU D C 1
ATOM 14961 O O . LEU D 1 110 ? 40.197 -38.241 -25.944 1.00 29.21 110 LEU D O 1
ATOM 14977 N N . LEU D 1 111 ? 38.231 -37.310 -25.365 1.00 28.94 111 LEU D N 1
ATOM 14978 C CA . LEU D 1 111 ? 37.431 -38.452 -25.782 1.00 30.96 111 LEU D CA 1
ATOM 14979 C C . LEU D 1 111 ? 37.535 -38.685 -27.280 1.00 32.24 111 LEU D C 1
ATOM 14980 O O . LEU D 1 111 ? 37.676 -39.822 -27.731 1.00 32.94 111 LEU D O 1
ATOM 14996 N N . ALA D 1 112 ? 37.439 -37.616 -28.066 1.00 29.68 112 ALA D N 1
ATOM 14997 C CA . ALA D 1 112 ? 37.450 -37.781 -29.512 1.00 29.44 112 ALA D CA 1
ATOM 14998 C C . ALA D 1 112 ? 38.812 -38.230 -29.993 1.00 32.01 112 ALA D C 1
ATOM 14999 O O . ALA D 1 112 ? 38.900 -39.042 -30.905 1.00 32.62 112 ALA D O 1
ATOM 15006 N N . GLY D 1 113 ? 39.888 -37.776 -29.346 1.00 29.99 113 GLY D N 1
ATOM 15007 C CA . GLY D 1 113 ? 41.206 -38.216 -29.737 1.00 27.08 113 GLY D CA 1
ATOM 15008 C C . GLY D 1 113 ? 41.563 -39.598 -29.244 1.00 32.49 113 GLY D C 1
ATOM 15009 O O . GLY D 1 113 ? 42.392 -40.279 -29.854 1.00 28.75 113 GLY D O 1
ATOM 15013 N N . ALA D 1 114 ? 40.982 -40.022 -28.123 1.00 29.90 114 ALA D N 1
ATOM 15014 C CA . ALA D 1 114 ? 41.288 -41.343 -27.588 1.00 27.17 114 ALA D CA 1
ATOM 15015 C C . ALA D 1 114 ? 40.453 -42.434 -28.241 1.00 21.82 114 ALA D C 1
ATOM 15016 O O . ALA D 1 114 ? 40.895 -43.571 -28.343 1.00 27.61 114 ALA D O 1
ATOM 15023 N N . LEU D 1 115 ? 39.202 -42.133 -28.537 1.00 28.54 115 LEU D N 1
ATOM 15024 C CA . LEU D 1 115 ? 38.234 -43.118 -29.020 1.00 32.34 115 LEU D CA 1
ATOM 15025 C C . LEU D 1 115 ? 37.520 -42.532 -30.247 1.00 26.33 115 LEU D C 1
ATOM 15026 O O . LEU D 1 115 ? 36.321 -42.241 -30.225 1.00 27.63 115 LEU D O 1
ATOM 15042 N N . PRO D 1 116 ? 38.262 -42.255 -31.302 1.00 26.51 116 PRO D N 1
ATOM 15043 C CA . PRO D 1 116 ? 37.619 -41.672 -32.502 1.00 30.45 116 PRO D CA 1
ATOM 15044 C C . PRO D 1 116 ? 36.433 -42.511 -33.039 1.00 26.17 116 PRO D C 1
ATOM 15045 O O . PRO D 1 116 ? 35.516 -41.968 -33.654 1.00 29.86 116 PRO D O 1
ATOM 15056 N N . GLU D 1 117 ? 36.404 -43.809 -32.797 1.00 31.19 117 GLU D N 1
ATOM 15057 C CA . GLU D 1 117 ? 35.275 -44.593 -33.285 1.00 36.97 117 GLU D CA 1
ATOM 15058 C C . GLU D 1 117 ? 33.979 -44.236 -32.569 1.00 40.45 117 GLU D C 1
ATOM 15059 O O . GLU D 1 117 ? 32.906 -44.496 -33.116 1.00 33.84 117 GLU D O 1
ATOM 15071 N N . ARG D 1 118 ? 34.031 -43.553 -31.412 1.00 34.71 118 ARG D N 1
ATOM 15072 C CA . ARG D 1 118 ? 32.787 -43.261 -30.690 1.00 30.42 118 ARG D CA 1
ATOM 15073 C C . ARG D 1 118 ? 32.193 -41.893 -30.987 1.00 29.96 118 ARG D C 1
ATOM 15074 O O . ARG D 1 118 ? 31.000 -41.681 -30.727 1.00 30.31 118 ARG D O 1
ATOM 15095 N N . ILE D 1 119 ? 32.984 -40.947 -31.489 1.00 28.12 119 ILE D N 1
ATOM 15096 C CA . ILE D 1 119 ? 32.593 -39.543 -31.486 1.00 29.92 119 ILE D CA 1
ATOM 15097 C C . ILE D 1 119 ? 32.331 -39.087 -32.922 1.00 36.46 119 ILE D C 1
ATOM 15098 O O . ILE D 1 119 ? 33.244 -39.070 -33.764 1.00 29.83 119 ILE D O 1
ATOM 15114 N N . GLU D 1 120 ? 31.107 -38.625 -33.165 1.00 35.70 120 GLU D N 1
ATOM 15115 C CA . GLU D 1 120 ? 30.679 -38.305 -34.522 1.00 39.64 120 GLU D CA 1
ATOM 15116 C C . GLU D 1 120 ? 31.072 -36.897 -34.932 1.00 40.95 120 GLU D C 1
ATOM 15117 O O . GLU D 1 120 ? 31.492 -36.680 -36.063 1.00 40.27 120 GLU D O 1
ATOM 15129 N N . ARG D 1 121 ? 30.920 -35.930 -34.035 1.00 36.73 121 ARG D N 1
ATOM 15130 C CA . ARG D 1 121 ? 31.377 -34.561 -34.245 1.00 39.83 121 ARG D CA 1
ATOM 15131 C C . ARG D 1 121 ? 31.499 -33.858 -32.896 1.00 42.51 121 ARG D C 1
ATOM 15132 O O . ARG D 1 121 ? 30.955 -34.322 -31.882 1.00 32.01 121 ARG D O 1
ATOM 15153 N N . LEU D 1 122 ? 32.277 -32.764 -32.899 1.00 32.43 122 LEU D N 1
ATOM 15154 C CA . LEU D 1 122 ? 32.496 -31.913 -31.737 1.00 38.04 122 LEU D CA 1
ATOM 15155 C C . LEU D 1 122 ? 31.970 -30.502 -31.993 1.00 39.49 122 LEU D C 1
ATOM 15156 O O . LEU D 1 122 ? 32.398 -29.845 -32.942 1.00 35.11 122 LEU D O 1
ATOM 15172 N N . ALA D 1 123 ? 31.070 -30.026 -31.141 1.00 35.09 123 ALA D N 1
ATOM 15173 C CA . ALA D 1 123 ? 30.685 -28.617 -31.094 1.00 34.99 123 ALA D CA 1
ATOM 15174 C C . ALA D 1 123 ? 31.256 -28.033 -29.804 1.00 39.20 123 ALA D C 1
ATOM 15175 O O . ALA D 1 123 ? 30.776 -28.352 -28.714 1.00 39.52 123 ALA D O 1
ATOM 15182 N N . LEU D 1 124 ? 32.263 -27.163 -29.925 1.00 31.19 124 LEU D N 1
ATOM 15183 C CA . LEU D 1 124 ? 33.024 -26.655 -28.787 1.00 35.37 124 LEU D CA 1
ATOM 15184 C C . LEU D 1 124 ? 32.834 -25.149 -28.615 1.00 46.57 124 LEU D C 1
ATOM 15185 O O . LEU D 1 124 ? 32.873 -24.392 -29.595 1.00 39.97 124 LEU D O 1
ATOM 15201 N N . ILE D 1 125 ? 32.642 -24.732 -27.375 1.00 35.65 125 ILE D N 1
ATOM 15202 C CA . ILE D 1 125 ? 32.447 -23.308 -27.024 1.00 33.05 125 ILE D CA 1
ATOM 15203 C C . ILE D 1 125 ? 33.602 -22.831 -26.146 1.00 40.36 125 ILE D C 1
ATOM 15204 O O . ILE D 1 125 ? 33.627 -23.224 -24.997 1.00 35.74 125 ILE D O 1
ATOM 15220 N N . ASP D 1 126 ? 34.524 -22.045 -26.698 1.00 35.52 126 ASP D N 1
ATOM 15221 C CA . ASP D 1 126 ? 35.596 -21.327 -25.980 1.00 34.31 126 ASP D CA 1
ATOM 15222 C C . ASP D 1 126 ? 36.461 -22.244 -25.124 1.00 42.69 126 ASP D C 1
ATOM 15223 O O . ASP D 1 126 ? 36.760 -21.862 -24.025 1.00 42.88 126 ASP D O 1
ATOM 15232 N N . GLY D 1 127 ? 36.790 -23.423 -25.615 1.00 38.84 127 GLY D N 1
ATOM 15233 C CA . GLY D 1 127 ? 37.684 -24.369 -24.939 1.00 33.71 127 GLY D CA 1
ATOM 15234 C C . GLY D 1 127 ? 38.290 -25.318 -25.936 1.00 35.87 127 GLY D C 1
ATOM 15235 O O . GLY D 1 127 ? 37.630 -25.627 -26.900 1.00 35.34 127 GLY D O 1
ATOM 15239 N N . LEU D 1 128 ? 39.490 -25.802 -25.692 1.00 28.00 128 LEU D N 1
ATOM 15240 C CA . LEU D 1 128 ? 40.105 -26.746 -26.594 1.00 30.18 128 LEU D CA 1
ATOM 15241 C C . LEU D 1 128 ? 41.044 -27.701 -25.881 1.00 35.78 128 LEU D C 1
ATOM 15242 O O . LEU D 1 128 ? 40.864 -28.931 -25.943 1.00 29.29 128 LEU D O 1
ATOM 15258 N N . ILE D 1 129 ? 42.086 -27.159 -25.266 1.00 31.26 129 ILE D N 1
ATOM 15259 C CA . ILE D 1 129 ? 43.094 -28.002 -24.629 1.00 31.57 129 ILE D CA 1
ATOM 15260 C C . ILE D 1 129 ? 43.253 -27.536 -23.187 1.00 29.72 129 ILE D C 1
ATOM 15261 O O . ILE D 1 129 ? 42.872 -26.414 -22.843 1.00 29.57 129 ILE D O 1
ATOM 15277 N N . PRO D 1 130 ? 43.796 -28.387 -22.324 1.00 35.01 130 PRO D N 1
ATOM 15278 C CA . PRO D 1 130 ? 44.030 -27.989 -20.933 1.00 36.32 130 PRO D CA 1
ATOM 15279 C C . PRO D 1 130 ? 45.310 -27.181 -20.815 1.00 36.24 130 PRO D C 1
ATOM 15280 O O . PRO D 1 130 ? 46.158 -27.173 -21.716 1.00 31.04 130 PRO D O 1
ATOM 15291 N N . TYR D 1 131 ? 45.446 -26.509 -19.676 1.00 40.16 131 TYR D N 1
ATOM 15292 C CA . TYR D 1 131 ? 46.752 -26.015 -19.255 1.00 41.67 131 TYR D CA 1
ATOM 15293 C C . TYR D 1 131 ? 47.705 -27.186 -19.119 1.00 36.56 131 TYR D C 1
ATOM 15294 O O . TYR D 1 131 ? 47.376 -28.206 -18.507 1.00 38.17 131 TYR D O 1
ATOM 15312 N N . THR D 1 132 ? 48.896 -27.020 -19.656 1.00 30.18 132 THR D N 1
ATOM 15313 C CA . THR D 1 132 ? 49.890 -28.064 -19.756 1.00 25.93 132 THR D CA 1
ATOM 15314 C C . THR D 1 132 ? 51.021 -27.763 -18.796 1.00 36.11 132 THR D C 1
ATOM 15315 O O . THR D 1 132 ? 51.128 -26.653 -18.306 1.00 31.76 132 THR D O 1
ATOM 15326 N N . GLY D 1 133 ? 51.860 -28.765 -18.563 1.00 29.90 133 GLY D N 1
ATOM 15327 C CA . GLY D 1 133 ? 53.040 -28.654 -17.731 1.00 38.09 133 GLY D CA 1
ATOM 15328 C C . GLY D 1 133 ? 54.110 -29.593 -18.245 1.00 32.94 133 GLY D C 1
ATOM 15329 O O . GLY D 1 133 ? 53.807 -30.707 -18.674 1.00 32.08 133 GLY D O 1
ATOM 15333 N N . GLU D 1 134 ? 55.367 -29.155 -18.244 1.00 32.05 134 GLU D N 1
ATOM 15334 C CA . GLU D 1 134 ? 56.421 -29.967 -18.821 1.00 34.24 134 GLU D CA 1
ATOM 15335 C C . GLU D 1 134 ? 57.087 -30.819 -17.758 1.00 33.86 134 GLU D C 1
ATOM 15336 O O . GLU D 1 134 ? 56.890 -30.639 -16.553 1.00 38.09 134 GLU D O 1
ATOM 15348 N N . ALA D 1 135 ? 57.888 -31.773 -18.234 1.00 31.61 135 ALA D N 1
ATOM 15349 C CA . ALA D 1 135 ? 58.481 -32.762 -17.351 1.00 32.23 135 ALA D CA 1
ATOM 15350 C C . ALA D 1 135 ? 59.395 -32.115 -16.316 1.00 44.21 135 ALA D C 1
ATOM 15351 O O . ALA D 1 135 ? 59.550 -32.652 -15.211 1.00 35.95 135 ALA D O 1
ATOM 15358 N N . ASP D 1 136 ? 60.011 -30.965 -16.643 1.00 37.29 136 ASP D N 1
ATOM 15359 C CA . ASP D 1 136 ? 61.003 -30.413 -15.718 1.00 44.87 136 ASP D CA 1
ATOM 15360 C C . ASP D 1 136 ? 60.350 -29.941 -14.432 1.00 33.03 136 ASP D C 1
ATOM 15361 O O . ASP D 1 136 ? 60.992 -29.936 -13.377 1.00 43.71 136 ASP D O 1
ATOM 15370 N N . LYS D 1 137 ? 59.094 -29.508 -14.501 1.00 30.00 137 LYS D N 1
ATOM 15371 C CA . LYS D 1 137 ? 58.365 -29.049 -13.326 1.00 34.18 137 LYS D CA 1
ATOM 15372 C C . LYS D 1 137 ? 57.486 -30.137 -12.708 1.00 32.55 137 LYS D C 1
ATOM 15373 O O . LYS D 1 137 ? 56.784 -29.862 -11.729 1.00 31.39 137 LYS D O 1
ATOM 15392 N N . ALA D 1 138 ? 57.531 -31.367 -13.229 1.00 35.06 138 ALA D N 1
ATOM 15393 C CA . ALA D 1 138 ? 56.591 -32.418 -12.815 1.00 35.67 138 ALA D CA 1
ATOM 15394 C C . ALA D 1 138 ? 56.852 -32.887 -11.382 1.00 32.32 138 ALA D C 1
ATOM 15395 O O . ALA D 1 138 ? 55.903 -33.016 -10.616 1.00 29.10 138 ALA D O 1
ATOM 15402 N N . PRO D 1 139 ? 58.096 -33.091 -10.919 1.00 31.65 139 PRO D N 1
ATOM 15403 C CA . PRO D 1 139 ? 58.309 -33.475 -9.535 1.00 27.05 139 PRO D CA 1
ATOM 15404 C C . PRO D 1 139 ? 57.731 -32.412 -8.587 1.00 34.50 139 PRO D C 1
ATOM 15405 O O . PRO D 1 139 ? 57.089 -32.739 -7.658 1.00 28.59 139 PRO D O 1
ATOM 15416 N N . GLN D 1 140 ? 57.947 -31.150 -8.903 1.00 31.70 140 GLN D N 1
ATOM 15417 C CA . GLN D 1 140 ? 57.452 -30.010 -8.108 1.00 31.43 140 GLN D CA 1
ATOM 15418 C C . GLN D 1 140 ? 55.922 -29.987 -8.117 1.00 29.74 140 GLN D C 1
ATOM 15419 O O . GLN D 1 140 ? 55.360 -29.808 -7.071 1.00 27.79 140 GLN D O 1
ATOM 15433 N N . LYS D 1 141 ? 55.298 -30.196 -9.269 1.00 27.98 141 LYS D N 1
ATOM 15434 C CA . LYS D 1 141 ? 53.825 -30.169 -9.400 1.00 31.91 141 LYS D CA 1
ATOM 15435 C C . LYS D 1 141 ? 53.240 -31.326 -8.583 1.00 26.75 141 LYS D C 1
ATOM 15436 O O . LYS D 1 141 ? 52.266 -31.102 -7.932 1.00 29.76 141 LYS D O 1
ATOM 15455 N N . LEU D 1 142 ? 53.857 -32.498 -8.588 1.00 23.40 142 LEU D N 1
ATOM 15456 C CA . LEU D 1 142 ? 53.342 -33.621 -7.794 1.00 29.52 142 LEU D CA 1
ATOM 15457 C C . LEU D 1 142 ? 53.443 -33.307 -6.312 1.00 29.03 142 LEU D C 1
ATOM 15458 O O . LEU D 1 142 ? 52.499 -33.554 -5.551 1.00 26.40 142 LEU D O 1
ATOM 15474 N N . GLY D 1 143 ? 54.577 -32.741 -5.883 1.00 29.37 143 GLY D N 1
ATOM 15475 C CA . GLY D 1 143 ? 54.691 -32.307 -4.483 1.00 30.87 143 GLY D CA 1
ATOM 15476 C C . GLY D 1 143 ? 53.607 -31.328 -4.086 1.00 25.30 143 GLY D C 1
ATOM 15477 O O . GLY D 1 143 ? 53.050 -31.410 -2.990 1.00 28.61 143 GLY D O 1
ATOM 15481 N N . GLU D 1 144 ? 53.303 -30.375 -4.960 1.00 27.94 144 GLU D N 1
ATOM 15482 C CA . GLU D 1 144 ? 52.216 -29.452 -4.676 1.00 28.62 144 GLU D CA 1
ATOM 15483 C C . GLU D 1 144 ? 50.876 -30.180 -4.571 1.00 31.53 144 GLU D C 1
ATOM 15484 O O . GLU D 1 144 ? 50.065 -29.863 -3.695 1.00 28.21 144 GLU D O 1
ATOM 15496 N N . ALA D 1 145 ? 50.612 -31.153 -5.463 1.00 28.09 145 ALA D N 1
ATOM 15497 C CA . ALA D 1 145 ? 49.348 -31.888 -5.372 1.00 29.41 145 ALA D CA 1
ATOM 15498 C C . ALA D 1 145 ? 49.273 -32.717 -4.085 1.00 23.53 145 ALA D C 1
ATOM 15499 O O . ALA D 1 145 ? 48.236 -32.739 -3.423 1.00 28.46 145 ALA D O 1
ATOM 15506 N N . LEU D 1 146 ? 50.357 -33.412 -3.721 1.00 24.87 146 LEU D N 1
ATOM 15507 C CA . LEU D 1 146 ? 50.358 -34.190 -2.488 1.00 26.29 146 LEU D CA 1
ATOM 15508 C C . LEU D 1 146 ? 50.161 -33.307 -1.267 1.00 30.14 146 LEU D C 1
ATOM 15509 O O . LEU D 1 146 ? 49.381 -33.639 -0.373 1.00 30.45 146 LEU D O 1
ATOM 15525 N N . LYS D 1 147 ? 50.844 -32.169 -1.216 1.00 30.92 147 LYS D N 1
ATOM 15526 C CA . LYS D 1 147 ? 50.654 -31.277 -0.081 1.00 29.39 147 LYS D CA 1
ATOM 15527 C C . LYS D 1 147 ? 49.234 -30.713 -0.039 1.00 32.52 147 LYS D C 1
ATOM 15528 O O . LYS D 1 147 ? 48.653 -30.587 1.040 1.00 27.53 147 LYS D O 1
ATOM 15547 N N . ALA D 1 148 ? 48.638 -30.400 -1.194 1.00 28.98 148 ALA D N 1
ATOM 15548 C CA . ALA D 1 148 ? 47.254 -29.924 -1.160 1.00 32.47 148 ALA D CA 1
ATOM 15549 C C . ALA D 1 148 ? 46.271 -31.022 -0.723 1.00 31.96 148 ALA D C 1
ATOM 15550 O O . ALA D 1 148 ? 45.243 -30.723 -0.109 1.00 31.43 148 ALA D O 1
ATOM 15557 N N . GLN D 1 149 ? 46.548 -32.289 -1.037 1.00 31.07 149 GLN D N 1
ATOM 15558 C CA . GLN D 1 149 ? 45.676 -33.351 -0.542 1.00 36.28 149 GLN D CA 1
ATOM 15559 C C . GLN D 1 149 ? 45.707 -33.398 0.972 1.00 27.62 149 GLN D C 1
ATOM 15560 O O . GLN D 1 149 ? 44.671 -33.550 1.617 1.00 32.05 149 GLN D O 1
ATOM 15574 N N . LEU D 1 150 ? 46.898 -33.269 1.554 1.00 34.30 150 LEU D N 1
ATOM 15575 C CA . LEU D 1 150 ? 47.020 -33.278 3.008 1.00 33.54 150 LEU D CA 1
ATOM 15576 C C . LEU D 1 150 ? 46.221 -32.153 3.634 1.00 36.80 150 LEU D C 1
ATOM 15577 O O . LEU D 1 150 ? 45.607 -32.328 4.689 1.00 40.59 150 LEU D O 1
ATOM 15593 N N . ALA D 1 151 ? 46.232 -30.987 3.005 1.00 36.13 151 ALA D N 1
ATOM 15594 C CA . ALA D 1 151 ? 45.534 -29.819 3.522 1.00 47.65 151 ALA D CA 1
ATOM 15595 C C . ALA D 1 151 ? 44.051 -29.817 3.190 1.00 45.21 151 ALA D C 1
ATOM 15596 O O . ALA D 1 151 ? 43.330 -28.951 3.680 1.00 55.37 151 ALA D O 1
ATOM 15603 N N . LEU D 1 152 ? 43.579 -30.748 2.382 1.00 53.09 152 LEU D N 1
ATOM 15604 C CA . LEU D 1 152 ? 42.195 -30.715 1.857 1.00 52.94 152 LEU D CA 1
ATOM 15605 C C . LEU D 1 152 ? 41.176 -30.732 2.984 1.00 61.43 152 LEU D C 1
ATOM 15606 O O . LEU D 1 152 ? 40.234 -29.974 2.904 1.00 71.16 152 LEU D O 1
ATOM 15622 N N . ARG D 1 153 ? 41.369 -31.532 4.010 1.00 54.97 153 ARG D N 1
ATOM 15623 C CA . ARG D 1 153 ? 40.352 -31.651 5.050 1.00 83.15 153 ARG D CA 1
ATOM 15624 C C . ARG D 1 153 ? 39.957 -30.277 5.587 1.00 84.59 153 ARG D C 1
ATOM 15625 O O . ARG D 1 153 ? 38.770 -29.991 5.776 1.00 87.35 153 ARG D O 1
ATOM 15646 N N . HIS D 1 154 ? 40.935 -29.392 5.769 1.00 81.01 154 HIS D N 1
ATOM 15647 C CA . HIS D 1 154 ? 40.691 -28.029 6.229 1.00 77.32 154 HIS D CA 1
ATOM 15648 C C . HIS D 1 154 ? 40.369 -27.095 5.058 1.00 90.99 154 HIS D C 1
ATOM 15649 O O . HIS D 1 154 ? 41.089 -26.133 4.782 1.00 97.55 154 HIS D O 1
ATOM 15663 N N . LYS D 1 155 ? 39.256 -27.364 4.370 1.00 93.00 155 LYS D N 1
ATOM 15664 C CA . LYS D 1 155 ? 38.901 -26.593 3.182 1.00 90.38 155 LYS D CA 1
ATOM 15665 C C . LYS D 1 155 ? 37.486 -26.033 3.305 1.00 94.08 155 LYS D C 1
ATOM 15666 O O . LYS D 1 155 ? 36.592 -26.666 3.885 1.00 84.08 155 LYS D O 1
ATOM 15685 N N . ARG D 1 156 ? 37.435 -24.745 2.956 1.00 93.55 156 ARG D N 1
ATOM 15686 C CA . ARG D 1 156 ? 36.317 -23.781 3.127 1.00 94.89 156 ARG D CA 1
ATOM 15687 C C . ARG D 1 156 ? 35.078 -24.080 2.278 1.00 86.42 156 ARG D C 1
ATOM 15688 O O . ARG D 1 156 ? 35.243 -24.517 1.155 1.00 94.37 156 ARG D O 1
ATOM 15709 N N . LYS D 1 157 ? 33.876 -23.823 2.804 1.00 80.42 157 LYS D N 1
ATOM 15710 C CA . LYS D 1 157 ? 32.592 -23.949 2.078 1.00 78.62 157 LYS D CA 1
ATOM 15711 C C . LYS D 1 157 ? 31.781 -22.669 2.351 1.00 70.14 157 LYS D C 1
ATOM 15712 O O . LYS D 1 157 ? 31.085 -22.650 3.351 1.00 66.81 157 LYS D O 1
ATOM 15731 N N . PRO D 1 158 ? 31.769 -21.627 1.492 1.00 66.76 158 PRO D N 1
ATOM 15732 C CA . PRO D 1 158 ? 31.001 -20.406 1.762 1.00 64.03 158 PRO D CA 1
ATOM 15733 C C . PRO D 1 158 ? 29.481 -20.568 1.827 1.00 61.52 158 PRO D C 1
ATOM 15734 O O . PRO D 1 158 ? 28.961 -21.361 1.123 1.00 61.63 158 PRO D O 1
ATOM 15745 N N . VAL D 1 159 ? 28.825 -19.745 2.639 1.00 61.82 159 VAL D N 1
ATOM 15746 C CA . VAL D 1 159 ? 27.383 -19.759 2.865 1.00 55.56 159 VAL D CA 1
ATOM 15747 C C . VAL D 1 159 ? 26.824 -18.359 2.667 1.00 59.11 159 VAL D C 1
ATOM 15748 O O . VAL D 1 159 ? 27.466 -17.356 2.995 1.00 65.47 159 VAL D O 1
ATOM 15761 N N . TYR D 1 160 ? 25.605 -18.301 2.137 1.00 62.46 160 TYR D N 1
ATOM 15762 C CA . TYR D 1 160 ? 24.961 -17.063 1.704 1.00 68.21 160 TYR D CA 1
ATOM 15763 C C . TYR D 1 160 ? 23.566 -17.047 2.299 1.00 69.45 160 TYR D C 1
ATOM 15764 O O . TYR D 1 160 ? 22.717 -17.851 1.902 1.00 66.83 160 TYR D O 1
ATOM 15782 N N . ALA D 1 161 ? 23.323 -16.127 3.240 1.00 71.98 161 ALA D N 1
ATOM 15783 C CA . ALA D 1 161 ? 22.023 -16.046 3.892 1.00 65.41 161 ALA D CA 1
ATOM 15784 C C . ALA D 1 161 ? 20.875 -15.811 2.915 1.00 63.76 161 ALA D C 1
ATOM 15785 O O . ALA D 1 161 ? 19.717 -15.996 3.293 1.00 62.87 161 ALA D O 1
ATOM 15792 N N . GLU D 1 162 ? 21.146 -15.460 1.665 1.00 69.00 162 GLU D N 1
ATOM 15793 C CA . GLU D 1 162 ? 20.076 -15.006 0.784 1.00 76.75 162 GLU D CA 1
ATOM 15794 C C . GLU D 1 162 ? 20.458 -15.219 -0.671 1.00 75.42 162 GLU D C 1
ATOM 15795 O O . GLU D 1 162 ? 21.637 -15.187 -1.029 1.00 71.19 162 GLU D O 1
ATOM 15807 N N . LEU D 1 163 ? 19.432 -15.439 -1.497 1.00 66.85 163 LEU D N 1
ATOM 15808 C CA . LEU D 1 163 ? 19.638 -15.913 -2.864 1.00 66.54 163 LEU D CA 1
ATOM 15809 C C . LEU D 1 163 ? 20.512 -14.958 -3.680 1.00 76.07 163 LEU D C 1
ATOM 15810 O O . LEU D 1 163 ? 21.594 -15.341 -4.148 1.00 71.87 163 LEU D O 1
ATOM 15826 N N . GLU D 1 164 ? 20.052 -13.715 -3.892 1.00 74.27 164 GLU D N 1
ATOM 15827 C CA . GLU D 1 164 ? 20.750 -12.846 -4.841 1.00 72.10 164 GLU D CA 1
ATOM 15828 C C . GLU D 1 164 ? 22.213 -12.645 -4.451 1.00 75.57 164 GLU D C 1
ATOM 15829 O O . GLU D 1 164 ? 23.059 -12.400 -5.321 1.00 75.09 164 GLU D O 1
ATOM 15841 N N . LYS D 1 165 ? 22.531 -12.747 -3.157 1.00 66.90 165 LYS D N 1
ATOM 15842 C CA . LYS D 1 165 ? 23.920 -12.628 -2.717 1.00 70.22 165 LYS D CA 1
ATOM 15843 C C . LYS D 1 165 ? 24.759 -13.808 -3.206 1.00 74.02 165 LYS D C 1
ATOM 15844 O O . LYS D 1 165 ? 25.927 -13.640 -3.582 1.00 72.27 165 LYS D O 1
ATOM 15863 N N . ALA D 1 166 ? 24.180 -15.012 -3.207 1.00 68.67 166 ALA D N 1
ATOM 15864 C CA . ALA D 1 166 ? 24.854 -16.164 -3.801 1.00 69.19 166 ALA D CA 1
ATOM 15865 C C . ALA D 1 166 ? 25.007 -15.992 -5.309 1.00 61.09 166 ALA D C 1
ATOM 15866 O O . ALA D 1 166 ? 26.076 -16.259 -5.869 1.00 61.97 166 ALA D O 1
ATOM 15873 N N . VAL D 1 167 ? 23.937 -15.565 -5.979 1.00 54.83 167 VAL D N 1
ATOM 15874 C CA . VAL D 1 167 ? 24.014 -15.187 -7.390 1.00 64.90 167 VAL D CA 1
ATOM 15875 C C . VAL D 1 167 ? 25.149 -14.193 -7.615 1.00 72.51 167 VAL D C 1
ATOM 15876 O O . VAL D 1 167 ? 26.030 -14.405 -8.460 1.00 63.78 167 VAL D O 1
ATOM 15889 N N . GLU D 1 168 ? 25.145 -13.093 -6.852 1.00 68.88 168 GLU D N 1
ATOM 15890 C CA . GLU D 1 168 ? 26.168 -12.063 -7.019 1.00 73.59 168 GLU D CA 1
ATOM 15891 C C . GLU D 1 168 ? 27.568 -12.629 -6.826 1.00 67.14 168 GLU D C 1
ATOM 15892 O O . GLU D 1 168 ? 28.496 -12.272 -7.560 1.00 61.77 168 GLU D O 1
ATOM 15904 N N . ALA D 1 169 ? 27.747 -13.490 -5.821 1.00 63.06 169 ALA D N 1
ATOM 15905 C CA . ALA D 1 169 ? 29.044 -14.128 -5.623 1.00 67.63 169 ALA D CA 1
ATOM 15906 C C . ALA D 1 169 ? 29.520 -14.861 -6.878 1.00 72.27 169 ALA D C 1
ATOM 15907 O O . ALA D 1 169 ? 30.729 -14.938 -7.136 1.00 67.32 169 ALA D O 1
ATOM 15914 N N . ARG D 1 170 ? 28.590 -15.411 -7.663 1.00 62.41 170 ARG D N 1
ATOM 15915 C CA . ARG D 1 170 ? 28.967 -16.143 -8.870 1.00 65.84 170 ARG D CA 1
ATOM 15916 C C . ARG D 1 170 ? 29.328 -15.221 -10.024 1.00 68.23 170 ARG D C 1
ATOM 15917 O O . ARG D 1 170 ? 30.044 -15.654 -10.937 1.00 62.63 170 ARG D O 1
ATOM 15938 N N . MET D 1 171 ? 28.723 -14.037 -10.045 1.00 70.79 171 MET D N 1
ATOM 15939 C CA . MET D 1 171 ? 28.946 -13.021 -11.099 1.00 68.51 171 MET D CA 1
ATOM 15940 C C . MET D 1 171 ? 30.381 -12.529 -11.016 1.00 70.96 171 MET D C 1
ATOM 15941 O O . MET D 1 171 ? 30.983 -12.278 -12.044 1.00 75.30 171 MET D O 1
ATOM 15955 N N . ARG D 1 172 ? 30.930 -12.517 -9.815 1.00 66.88 172 ARG D N 1
ATOM 15956 C CA . ARG D 1 172 ? 32.294 -12.044 -9.540 1.00 79.08 172 ARG D CA 1
ATOM 15957 C C . ARG D 1 172 ? 33.291 -13.198 -9.438 1.00 83.28 172 ARG D C 1
ATOM 15958 O O . ARG D 1 172 ? 34.414 -12.894 -9.068 1.00 83.87 172 ARG D O 1
ATOM 15979 N N . GLY D 1 173 ? 32.888 -14.441 -9.731 1.00 85.22 173 GLY D N 1
ATOM 15980 C CA . GLY D 1 173 ? 33.661 -15.691 -9.571 1.00 97.36 173 GLY D CA 1
ATOM 15981 C C . GLY D 1 173 ? 34.811 -15.939 -10.532 1.00 114.27 173 GLY D C 1
ATOM 15982 O O . GLY D 1 173 ? 35.721 -15.093 -10.645 1.00 114.57 173 GLY D O 1
ATOM 15986 N N . VAL D 1 174 ? 34.830 -17.122 -11.152 1.00 116.59 174 VAL D N 1
ATOM 15987 C CA . VAL D 1 174 ? 35.946 -17.546 -11.995 1.00 116.80 174 VAL D CA 1
ATOM 15988 C C . VAL D 1 174 ? 36.057 -16.627 -13.203 1.00 110.43 174 VAL D C 1
ATOM 15989 O O . VAL D 1 174 ? 37.135 -16.109 -13.531 1.00 102.91 174 VAL D O 1
ATOM 16002 N N . GLY D 1 175 ? 34.935 -16.411 -13.887 1.00 100.27 175 GLY D N 1
ATOM 16003 C CA . GLY D 1 175 ? 34.875 -15.439 -14.947 1.00 99.59 175 GLY D CA 1
ATOM 16004 C C . GLY D 1 175 ? 33.626 -14.590 -14.810 1.00 100.46 175 GLY D C 1
ATOM 16005 O O . GLY D 1 175 ? 32.724 -14.869 -14.000 1.00 98.05 175 GLY D O 1
ATOM 16009 N N . GLU D 1 176 ? 33.581 -13.561 -15.648 1.00 87.16 176 GLU D N 1
ATOM 16010 C CA . GLU D 1 176 ? 32.435 -12.667 -15.707 1.00 81.53 176 GLU D CA 1
ATOM 16011 C C . GLU D 1 176 ? 31.344 -13.241 -16.592 1.00 65.80 176 GLU D C 1
ATOM 16012 O O . GLU D 1 176 ? 31.595 -13.675 -17.719 1.00 55.14 176 GLU D O 1
ATOM 16024 N N . ILE D 1 177 ? 30.129 -13.234 -16.035 1.00 62.92 177 ILE D N 1
ATOM 16025 C CA . ILE D 1 177 ? 28.922 -13.772 -16.642 1.00 63.79 177 ILE D CA 1
ATOM 16026 C C . ILE D 1 177 ? 27.744 -12.923 -16.175 1.00 54.29 177 ILE D C 1
ATOM 16027 O O . ILE D 1 177 ? 27.768 -12.347 -15.087 1.00 55.65 177 ILE D O 1
ATOM 16043 N N . SER D 1 178 ? 26.686 -12.903 -16.976 1.00 55.22 178 SER D N 1
ATOM 16044 C CA . SER D 1 178 ? 25.552 -12.036 -16.710 1.00 52.68 178 SER D CA 1
ATOM 16045 C C . SER D 1 178 ? 24.784 -12.477 -15.469 1.00 60.27 178 SER D C 1
ATOM 16046 O O . SER D 1 178 ? 24.864 -13.619 -15.025 1.00 54.40 178 SER D O 1
ATOM 16054 N N . ARG D 1 179 ? 24.002 -11.545 -14.922 1.00 60.69 179 ARG D N 1
ATOM 16055 C CA . ARG D 1 179 ? 23.160 -11.878 -13.782 1.00 56.89 179 ARG D CA 1
ATOM 16056 C C . ARG D 1 179 ? 22.178 -12.985 -14.134 1.00 51.72 179 ARG D C 1
ATOM 16057 O O . ARG D 1 179 ? 21.873 -13.836 -13.294 1.00 55.70 179 ARG D O 1
ATOM 16078 N N . GLU D 1 180 ? 21.654 -12.991 -15.361 1.00 57.91 180 GLU D N 1
ATOM 16079 C CA . GLU D 1 180 ? 20.732 -14.065 -15.717 1.00 64.45 180 GLU D CA 1
ATOM 16080 C C . GLU D 1 180 ? 21.448 -15.409 -15.808 1.00 61.95 180 GLU D C 1
ATOM 16081 O O . GLU D 1 180 ? 20.902 -16.438 -15.387 1.00 61.04 180 GLU D O 1
ATOM 16093 N N . ALA D 1 181 ? 22.647 -15.427 -16.392 1.00 51.04 181 ALA D N 1
ATOM 16094 C CA . ALA D 1 181 ? 23.432 -16.654 -16.412 1.00 56.55 181 ALA D CA 1
ATOM 16095 C C . ALA D 1 181 ? 23.619 -17.193 -14.995 1.00 59.14 181 ALA D C 1
ATOM 16096 O O . ALA D 1 181 ? 23.327 -18.366 -14.720 1.00 50.45 181 ALA D O 1
ATOM 16103 N N . ALA D 1 182 ? 24.078 -16.329 -14.076 1.00 49.68 182 ALA D N 1
ATOM 16104 C CA . ALA D 1 182 ? 24.294 -16.739 -12.691 1.00 51.73 182 ALA D CA 1
ATOM 16105 C C . ALA D 1 182 ? 23.008 -17.244 -12.054 1.00 52.30 182 ALA D C 1
ATOM 16106 O O . ALA D 1 182 ? 23.021 -18.229 -11.303 1.00 52.27 182 ALA D O 1
ATOM 16113 N N . GLU D 1 183 ? 21.891 -16.565 -12.324 1.00 53.08 183 GLU D N 1
ATOM 16114 C CA . GLU D 1 183 ? 20.598 -17.031 -11.840 1.00 57.46 183 GLU D CA 1
ATOM 16115 C C . GLU D 1 183 ? 20.252 -18.399 -12.422 1.00 58.58 183 GLU D C 1
ATOM 16116 O O . GLU D 1 183 ? 19.767 -19.283 -11.704 1.00 52.94 183 GLU D O 1
ATOM 16128 N N . LEU D 1 184 ? 20.486 -18.592 -13.722 1.00 46.06 184 LEU D N 1
ATOM 16129 C CA . LEU D 1 184 ? 20.192 -19.877 -14.339 1.00 47.02 184 LEU D CA 1
ATOM 16130 C C . LEU D 1 184 ? 21.063 -20.979 -13.740 1.00 47.02 184 LEU D C 1
ATOM 16131 O O . LEU D 1 184 ? 20.570 -22.067 -13.430 1.00 41.75 184 LEU D O 1
ATOM 16147 N N . LEU D 1 185 ? 22.354 -20.699 -13.529 1.00 45.02 185 LEU D N 1
ATOM 16148 C CA . LEU D 1 185 ? 23.226 -21.686 -12.910 1.00 47.47 185 LEU D CA 1
ATOM 16149 C C . LEU D 1 185 ? 22.794 -21.974 -11.484 1.00 51.39 185 LEU D C 1
ATOM 16150 O O . LEU D 1 185 ? 22.849 -23.131 -11.036 1.00 41.33 185 LEU D O 1
ATOM 16166 N N . ALA D 1 186 ? 22.358 -20.934 -10.754 1.00 40.63 186 ALA D N 1
ATOM 16167 C CA . ALA D 1 186 ? 22.039 -21.094 -9.335 1.00 48.17 186 ALA D CA 1
ATOM 16168 C C . ALA D 1 186 ? 20.866 -22.045 -9.109 1.00 41.00 186 ALA D C 1
ATOM 16169 O O . ALA D 1 186 ? 20.758 -22.657 -8.036 1.00 42.93 186 ALA D O 1
ATOM 16176 N N . GLN D 1 187 ? 19.965 -22.161 -10.085 1.00 39.54 187 GLN D N 1
ATOM 16177 C CA . GLN D 1 187 ? 18.780 -22.990 -9.911 1.00 45.36 187 GLN D CA 1
ATOM 16178 C C . GLN D 1 187 ? 19.124 -24.470 -9.815 1.00 47.35 187 GLN D C 1
ATOM 16179 O O . GLN D 1 187 ? 18.334 -25.249 -9.262 1.00 49.12 187 GLN D O 1
ATOM 16193 N N . ARG D 1 188 ? 20.272 -24.863 -10.373 1.00 43.39 188 ARG D N 1
ATOM 16194 C CA . ARG D 1 188 ? 20.818 -26.204 -10.300 1.00 43.15 188 ARG D CA 1
ATOM 16195 C C . ARG D 1 188 ? 22.062 -26.268 -9.410 1.00 42.77 188 ARG D C 1
ATOM 16196 O O . ARG D 1 188 ? 22.499 -27.368 -9.045 1.00 43.75 188 ARG D O 1
ATOM 16217 N N . GLY D 1 189 ? 22.598 -25.124 -8.987 1.00 40.95 189 GLY D N 1
ATOM 16218 C CA . GLY D 1 189 ? 23.887 -25.096 -8.321 1.00 41.71 189 GLY D CA 1
ATOM 16219 C C . GLY D 1 189 ? 23.880 -24.817 -6.832 1.00 41.41 189 GLY D C 1
ATOM 16220 O O . GLY D 1 189 ? 24.923 -24.920 -6.173 1.00 40.54 189 GLY D O 1
ATOM 16224 N N . LEU D 1 190 ? 22.723 -24.479 -6.281 1.00 41.92 190 LEU D N 1
ATOM 16225 C CA . LEU D 1 190 ? 22.600 -24.132 -4.865 1.00 45.73 190 LEU D CA 1
ATOM 16226 C C . LEU D 1 190 ? 21.902 -25.247 -4.089 1.00 42.74 190 LEU D C 1
ATOM 16227 O O . LEU D 1 190 ? 20.930 -25.842 -4.573 1.00 38.49 190 LEU D O 1
ATOM 16243 N N . GLU D 1 191 ? 22.386 -25.487 -2.874 1.00 34.82 191 GLU D N 1
ATOM 16244 C CA . GLU D 1 191 ? 21.826 -26.421 -1.930 1.00 44.53 191 GLU D CA 1
ATOM 16245 C C . GLU D 1 191 ? 21.590 -25.716 -0.604 1.00 47.64 191 GLU D C 1
ATOM 16246 O O . GLU D 1 191 ? 22.403 -24.881 -0.188 1.00 49.51 191 GLU D O 1
ATOM 16258 N N . PRO D 1 192 ? 20.485 -26.030 0.070 1.00 46.44 192 PRO D N 1
ATOM 16259 C CA . PRO D 1 192 ? 20.169 -25.358 1.339 1.00 47.79 192 PRO D CA 1
ATOM 16260 C C . PRO D 1 192 ? 21.028 -25.883 2.465 1.00 48.35 192 PRO D C 1
ATOM 16261 O O . PRO D 1 192 ? 21.290 -27.087 2.568 1.00 50.12 192 PRO D O 1
ATOM 16272 N N . VAL D 1 193 ? 21.485 -24.956 3.304 1.00 53.61 193 VAL D N 1
ATOM 16273 C CA . VAL D 1 193 ? 22.268 -25.277 4.495 1.00 55.34 193 VAL D CA 1
ATOM 16274 C C . VAL D 1 193 ? 21.657 -24.529 5.671 1.00 50.40 193 VAL D C 1
ATOM 16275 O O . VAL D 1 193 ? 20.768 -23.688 5.465 1.00 45.47 193 VAL D O 1
ATOM 16288 N N . PRO D 1 194 ? 22.070 -24.810 6.908 1.00 50.16 194 PRO D N 1
ATOM 16289 C CA . PRO D 1 194 ? 21.553 -24.022 8.033 1.00 56.03 194 PRO D CA 1
ATOM 16290 C C . PRO D 1 194 ? 22.047 -22.597 7.860 1.00 65.48 194 PRO D C 1
ATOM 16291 O O . PRO D 1 194 ? 23.258 -22.345 7.845 1.00 63.29 194 PRO D O 1
ATOM 16302 N N . GLY D 1 195 ? 21.115 -21.682 7.633 1.00 65.28 195 GLY D N 1
ATOM 16303 C CA . GLY D 1 195 ? 21.504 -20.319 7.346 1.00 75.60 195 GLY D CA 1
ATOM 16304 C C . GLY D 1 195 ? 21.776 -20.034 5.888 1.00 72.12 195 GLY D C 1
ATOM 16305 O O . GLY D 1 195 ? 22.656 -19.214 5.584 1.00 72.39 195 GLY D O 1
ATOM 16309 N N . GLY D 1 196 ? 21.070 -20.695 4.977 1.00 60.74 196 GLY D N 1
ATOM 16310 C CA . GLY D 1 196 ? 20.911 -20.204 3.622 1.00 68.18 196 GLY D CA 1
ATOM 16311 C C . GLY D 1 196 ? 21.357 -21.245 2.606 1.00 63.15 196 GLY D C 1
ATOM 16312 O O . GLY D 1 196 ? 21.095 -22.415 2.765 1.00 57.29 196 GLY D O 1
ATOM 16316 N N . TYR D 1 197 ? 22.036 -20.745 1.563 1.00 61.27 197 TYR D N 1
ATOM 16317 C CA . TYR D 1 197 ? 22.465 -21.557 0.438 1.00 53.51 197 TYR D CA 1
ATOM 16318 C C . TYR D 1 197 ? 23.984 -21.569 0.352 1.00 61.53 197 TYR D C 1
ATOM 16319 O O . TYR D 1 197 ? 24.651 -20.602 0.730 1.00 65.59 197 TYR D O 1
ATOM 16337 N N . THR D 1 198 ? 24.527 -22.683 -0.142 1.00 50.08 198 THR D N 1
ATOM 16338 C CA . THR D 1 198 ? 25.890 -22.732 -0.643 1.00 47.06 198 THR D CA 1
ATOM 16339 C C . THR D 1 198 ? 25.875 -23.267 -2.069 1.00 50.99 198 THR D C 1
ATOM 16340 O O . THR D 1 198 ? 24.934 -23.949 -2.507 1.00 43.58 198 THR D O 1
ATOM 16351 N N . TRP D 1 199 ? 26.943 -22.979 -2.792 1.00 45.33 199 TRP D N 1
ATOM 16352 C CA . TRP D 1 199 ? 27.103 -23.477 -4.170 1.00 46.10 199 TRP D CA 1
ATOM 16353 C C . TRP D 1 199 ? 27.550 -24.933 -4.007 1.00 47.93 199 TRP D C 1
ATOM 16354 O O . TRP D 1 199 ? 28.648 -25.136 -3.519 1.00 40.66 199 TRP D O 1
ATOM 16375 N N . ARG D 1 200 ? 26.713 -25.910 -4.372 1.00 43.10 200 ARG D N 1
ATOM 16376 C CA . ARG D 1 200 ? 27.044 -27.335 -4.165 1.00 41.75 200 ARG D CA 1
ATOM 16377 C C . ARG D 1 200 ? 28.343 -27.596 -4.928 1.00 39.63 200 ARG D C 1
ATOM 16378 O O . ARG D 1 200 ? 28.425 -27.241 -6.080 1.00 43.32 200 ARG D O 1
ATOM 16399 N N . THR D 1 201 ? 29.338 -28.182 -4.292 1.00 43.34 201 THR D N 1
ATOM 16400 C CA . THR D 1 201 ? 30.650 -28.459 -4.890 1.00 41.94 201 THR D CA 1
ATOM 16401 C C . THR D 1 201 ? 31.359 -29.484 -4.024 1.00 42.99 201 THR D C 1
ATOM 16402 O O . THR D 1 201 ? 30.887 -29.839 -2.973 1.00 39.60 201 THR D O 1
ATOM 16413 N N . ASP D 1 202 ? 32.479 -29.942 -4.508 1.00 42.94 202 ASP D N 1
ATOM 16414 C CA . ASP D 1 202 ? 33.298 -30.928 -3.846 1.00 38.36 202 ASP D CA 1
ATOM 16415 C C . ASP D 1 202 ? 34.654 -30.270 -3.720 1.00 45.09 202 ASP D C 1
ATOM 16416 O O . ASP D 1 202 ? 35.182 -29.762 -4.718 1.00 35.75 202 ASP D O 1
ATOM 16425 N N . ALA D 1 203 ? 35.173 -30.223 -2.489 1.00 38.32 203 ALA D N 1
ATOM 16426 C CA . ALA D 1 203 ? 36.432 -29.536 -2.229 1.00 42.60 203 ALA D CA 1
ATOM 16427 C C . ALA D 1 203 ? 37.534 -30.080 -3.095 1.00 34.35 203 ALA D C 1
ATOM 16428 O O . ALA D 1 203 ? 38.471 -29.349 -3.428 1.00 37.53 203 ALA D O 1
ATOM 16435 N N . ARG D 1 204 ? 37.439 -31.359 -3.499 1.00 36.81 204 ARG D N 1
ATOM 16436 C CA . ARG D 1 204 ? 38.511 -31.930 -4.307 1.00 31.93 204 ARG D CA 1
ATOM 16437 C C . ARG D 1 204 ? 38.641 -31.260 -5.667 1.00 28.70 204 ARG D C 1
ATOM 16438 O O . ARG D 1 204 ? 39.695 -31.384 -6.289 1.00 32.12 204 ARG D O 1
ATOM 16459 N N . LEU D 1 205 ? 37.588 -30.598 -6.153 1.00 29.01 205 LEU D N 1
ATOM 16460 C CA . LEU D 1 205 ? 37.638 -29.956 -7.462 1.00 33.80 205 LEU D CA 1
ATOM 16461 C C . LEU D 1 205 ? 38.674 -28.829 -7.521 1.00 34.53 205 LEU D C 1
ATOM 16462 O O . LEU D 1 205 ? 39.039 -28.403 -8.609 1.00 40.00 205 LEU D O 1
ATOM 16478 N N . THR D 1 206 ? 39.118 -28.333 -6.377 1.00 34.51 206 THR D N 1
ATOM 16479 C CA . THR D 1 206 ? 40.143 -27.273 -6.276 1.00 37.08 206 THR D CA 1
ATOM 16480 C C . THR D 1 206 ? 41.545 -27.875 -6.187 1.00 38.25 206 THR D C 1
ATOM 16481 O O . THR D 1 206 ? 42.463 -27.108 -6.178 1.00 38.37 206 THR D O 1
ATOM 16492 N N . LEU D 1 207 ? 41.697 -29.192 -6.107 1.00 31.68 207 LEU D N 1
ATOM 16493 C CA . LEU D 1 207 ? 43.025 -29.831 -5.981 1.00 35.63 207 LEU D CA 1
ATOM 16494 C C . LEU D 1 207 ? 43.796 -29.736 -7.292 1.00 35.28 207 LEU D C 1
ATOM 16495 O O . LEU D 1 207 ? 43.208 -29.930 -8.318 1.00 42.12 207 LEU D O 1
ATOM 16511 N N . PRO D 1 208 ? 45.109 -29.460 -7.286 1.00 40.36 208 PRO D N 1
ATOM 16512 C CA . PRO D 1 208 ? 45.877 -29.431 -8.513 1.00 39.15 208 PRO D CA 1
ATOM 16513 C C . PRO D 1 208 ? 46.148 -30.852 -9.014 1.00 37.45 208 PRO D C 1
ATOM 16514 O O . PRO D 1 208 ? 46.276 -31.723 -8.218 1.00 35.68 208 PRO D O 1
ATOM 16525 N N . SER D 1 209 ? 46.215 -31.042 -10.324 1.00 33.60 209 SER D N 1
ATOM 16526 C CA . SER D 1 209 ? 46.459 -32.358 -10.877 1.00 33.96 209 SER D CA 1
ATOM 16527 C C . SER D 1 209 ? 47.828 -32.845 -10.412 1.00 32.87 209 SER D C 1
ATOM 16528 O O . SER D 1 209 ? 48.757 -32.036 -10.270 1.00 34.26 209 SER D O 1
ATOM 16536 N N . PRO D 1 210 ? 47.988 -34.146 -10.148 1.00 29.77 210 PRO D N 1
ATOM 16537 C CA . PRO D 1 210 ? 49.331 -34.671 -9.836 1.00 32.83 210 PRO D CA 1
ATOM 16538 C C . PRO D 1 210 ? 50.242 -34.806 -11.050 1.00 33.27 210 PRO D C 1
ATOM 16539 O O . PRO D 1 210 ? 51.460 -35.003 -10.877 1.00 28.03 210 PRO D O 1
ATOM 16550 N N . LEU D 1 211 ? 49.680 -34.777 -12.256 1.00 28.54 211 LEU D N 1
ATOM 16551 C CA . LEU D 1 211 ? 50.443 -34.958 -13.492 1.00 28.66 211 LEU D CA 1
ATOM 16552 C C . LEU D 1 211 ? 49.698 -34.255 -14.617 1.00 37.51 211 LEU D C 1
ATOM 16553 O O . LEU D 1 211 ? 48.637 -34.714 -15.058 1.00 35.77 211 LEU D O 1
ATOM 16569 N N . ARG D 1 212 ? 50.230 -33.136 -15.060 1.00 30.10 212 ARG D N 1
ATOM 16570 C CA . ARG D 1 212 ? 49.631 -32.362 -16.157 1.00 29.83 212 ARG D CA 1
ATOM 16571 C C . ARG D 1 212 ? 49.982 -33.010 -17.493 1.00 30.19 212 ARG D C 1
ATOM 16572 O O . ARG D 1 212 ? 50.970 -33.689 -17.581 1.00 29.43 212 ARG D O 1
ATOM 16593 N N . LEU D 1 213 ? 49.160 -32.791 -18.502 1.00 28.49 213 LEU D N 1
ATOM 16594 C CA . LEU D 1 213 ? 49.509 -33.184 -19.871 1.00 31.33 213 LEU D CA 1
ATOM 16595 C C . LEU D 1 213 ? 50.641 -32.250 -20.298 1.00 33.18 213 LEU D C 1
ATOM 16596 O O . LEU D 1 213 ? 50.561 -31.084 -19.991 1.00 31.58 213 LEU D O 1
ATOM 16612 N N . THR D 1 214 ? 51.661 -32.736 -20.991 1.00 34.06 214 THR D N 1
ATOM 16613 C CA . THR D 1 214 ? 52.703 -31.862 -21.586 1.00 31.92 214 THR D CA 1
ATOM 16614 C C . THR D 1 214 ? 52.136 -31.232 -22.865 1.00 38.41 214 THR D C 1
ATOM 16615 O O . THR D 1 214 ? 51.169 -31.741 -23.396 1.00 27.76 214 THR D O 1
ATOM 16626 N N . GLN D 1 215 ? 52.733 -30.151 -23.349 1.00 33.29 215 GLN D N 1
ATOM 16627 C CA . GLN D 1 215 ? 52.286 -29.549 -24.592 1.00 30.81 215 GLN D CA 1
ATOM 16628 C C . GLN D 1 215 ? 52.194 -30.592 -25.712 1.00 26.30 215 GLN D C 1
ATOM 16629 O O . GLN D 1 215 ? 51.242 -30.584 -26.504 1.00 34.57 215 GLN D O 1
ATOM 16643 N N . ALA D 1 216 ? 53.179 -31.473 -25.811 1.00 27.59 216 ALA D N 1
ATOM 16644 C CA . ALA D 1 216 ? 53.136 -32.508 -26.833 1.00 34.66 216 ALA D CA 1
ATOM 16645 C C . ALA D 1 216 ? 51.912 -33.398 -26.659 1.00 40.78 216 ALA D C 1
ATOM 16646 O O . ALA D 1 216 ? 51.248 -33.767 -27.654 1.00 33.67 216 ALA D O 1
ATOM 16653 N N . HIS D 1 217 ? 51.583 -33.745 -25.401 1.00 32.19 217 HIS D N 1
ATOM 16654 C CA A HIS D 1 217 ? 50.369 -34.516 -25.149 0.70 27.63 217 HIS D CA 1
ATOM 16655 C CA B HIS D 1 217 ? 50.369 -34.515 -25.143 0.30 27.42 217 HIS D CA 1
ATOM 16656 C C . HIS D 1 217 ? 49.158 -33.809 -25.724 1.00 28.47 217 HIS D C 1
ATOM 16657 O O . HIS D 1 217 ? 48.381 -34.398 -26.480 1.00 29.09 217 HIS D O 1
ATOM 16682 N N . ALA D 1 218 ? 48.971 -32.545 -25.354 1.00 26.36 218 ALA D N 1
ATOM 16683 C CA . ALA D 1 218 ? 47.795 -31.805 -25.778 1.00 26.84 218 ALA D CA 1
ATOM 16684 C C . ALA D 1 218 ? 47.745 -31.707 -27.299 1.00 27.77 218 ALA D C 1
ATOM 16685 O O . ALA D 1 218 ? 46.672 -31.827 -27.900 1.00 25.85 218 ALA D O 1
ATOM 16692 N N . LEU D 1 219 ? 48.907 -31.520 -27.929 1.00 28.84 219 LEU D N 1
ATOM 16693 C CA A LEU D 1 219 ? 48.962 -31.386 -29.386 0.65 31.53 219 LEU D CA 1
ATOM 16694 C CA B LEU D 1 219 ? 48.956 -31.383 -29.382 0.35 31.51 219 LEU D CA 1
ATOM 16695 C C . LEU D 1 219 ? 48.611 -32.703 -30.069 1.00 30.34 219 LEU D C 1
ATOM 16696 O O . LEU D 1 219 ? 47.915 -32.720 -31.093 1.00 32.69 219 LEU D O 1
ATOM 16725 N N . ASN D 1 220 ? 49.074 -33.811 -29.515 1.00 26.86 220 ASN D N 1
ATOM 16726 C CA . ASN D 1 220 ? 48.753 -35.112 -30.075 1.00 28.47 220 ASN D CA 1
ATOM 16727 C C . ASN D 1 220 ? 47.294 -35.463 -29.926 1.00 39.83 220 ASN D C 1
ATOM 16728 O O . ASN D 1 220 ? 46.736 -36.123 -30.809 1.00 31.51 220 ASN D O 1
ATOM 16739 N N . PHE D 1 221 ? 46.633 -34.956 -28.887 1.00 30.48 221 PHE D N 1
ATOM 16740 C CA . PHE D 1 221 ? 45.205 -35.188 -28.785 1.00 29.70 221 PHE D CA 1
ATOM 16741 C C . PHE D 1 221 ? 44.421 -34.462 -29.866 1.00 28.28 221 PHE D C 1
ATOM 16742 O O . PHE D 1 221 ? 43.530 -35.061 -30.491 1.00 28.37 221 PHE D O 1
ATOM 16759 N N . VAL D 1 222 ? 44.696 -33.175 -30.069 1.00 26.24 222 VAL D N 1
ATOM 16760 C CA . VAL D 1 222 ? 43.984 -32.346 -31.079 1.00 27.49 222 VAL D CA 1
ATOM 16761 C C . VAL D 1 222 ? 44.276 -32.918 -32.470 1.00 27.07 222 VAL D C 1
ATOM 16762 O O . VAL D 1 222 ? 43.394 -32.958 -33.255 1.00 30.40 222 VAL D O 1
ATOM 16775 N N . ARG D 1 223 ? 45.494 -33.366 -32.706 1.00 26.76 223 ARG D N 1
ATOM 16776 C CA . ARG D 1 223 ? 45.943 -33.977 -33.974 1.00 38.24 223 ARG D CA 1
ATOM 16777 C C . ARG D 1 223 ? 45.257 -35.332 -34.182 1.00 36.88 223 ARG D C 1
ATOM 16778 O O . ARG D 1 223 ? 45.162 -35.736 -35.300 1.00 35.23 223 ARG D O 1
ATOM 16799 N N . SER D 1 224 ? 44.865 -36.029 -33.125 1.00 31.65 224 SER D N 1
ATOM 16800 C CA . SER D 1 224 ? 44.213 -37.357 -33.191 1.00 28.97 224 SER D CA 1
ATOM 16801 C C . SER D 1 224 ? 42.702 -37.248 -33.445 1.00 26.71 224 SER D C 1
ATOM 16802 O O . SER D 1 224 ? 42.098 -38.268 -33.620 1.00 33.21 224 SER D O 1
ATOM 16810 N N . VAL D 1 225 ? 42.106 -36.060 -33.424 1.00 27.40 225 VAL D N 1
ATOM 16811 C CA . VAL D 1 225 ? 40.677 -35.914 -33.656 1.00 27.01 225 VAL D CA 1
ATOM 16812 C C . VAL D 1 225 ? 40.420 -36.250 -35.115 1.00 35.50 225 VAL D C 1
ATOM 16813 O O . VAL D 1 225 ? 41.198 -35.856 -35.997 1.00 30.31 225 VAL D O 1
ATOM 16826 N N . GLU D 1 226 ? 39.388 -37.065 -35.361 1.00 34.34 226 GLU D N 1
ATOM 16827 C CA . GLU D 1 226 ? 39.096 -37.562 -36.705 1.00 34.29 226 GLU D CA 1
ATOM 16828 C C . GLU D 1 226 ? 37.747 -37.102 -37.225 1.00 35.30 226 GLU D C 1
ATOM 16829 O O . GLU D 1 226 ? 37.437 -37.366 -38.381 1.00 40.34 226 GLU D O 1
ATOM 16841 N N . CYS D 1 227 ? 36.917 -36.503 -36.396 1.00 37.30 227 CYS D N 1
ATOM 16842 C CA . CYS D 1 227 ? 35.593 -36.066 -36.771 1.00 28.66 227 CYS D CA 1
ATOM 16843 C C . CYS D 1 227 ? 35.589 -34.574 -37.019 1.00 39.70 227 CYS D C 1
ATOM 16844 O O . CYS D 1 227 ? 36.524 -33.862 -36.646 1.00 34.90 227 CYS D O 1
ATOM 16852 N N . PRO D 1 228 ? 34.532 -34.054 -37.636 1.00 39.49 228 PRO D N 1
ATOM 16853 C CA . PRO D 1 228 ? 34.410 -32.596 -37.785 1.00 37.84 228 PRO D CA 1
ATOM 16854 C C . PRO D 1 228 ? 34.294 -31.881 -36.439 1.00 35.34 228 PRO D C 1
ATOM 16855 O O . PRO D 1 228 ? 33.640 -32.362 -35.503 1.00 35.76 228 PRO D O 1
ATOM 16866 N N . VAL D 1 229 ? 34.830 -30.669 -36.404 1.00 37.15 229 VAL D N 1
ATOM 16867 C CA . VAL D 1 229 ? 34.900 -29.847 -35.211 1.00 39.37 229 VAL D CA 1
ATOM 16868 C C . VAL D 1 229 ? 34.423 -28.444 -35.549 1.00 43.96 229 VAL D C 1
ATOM 16869 O O . V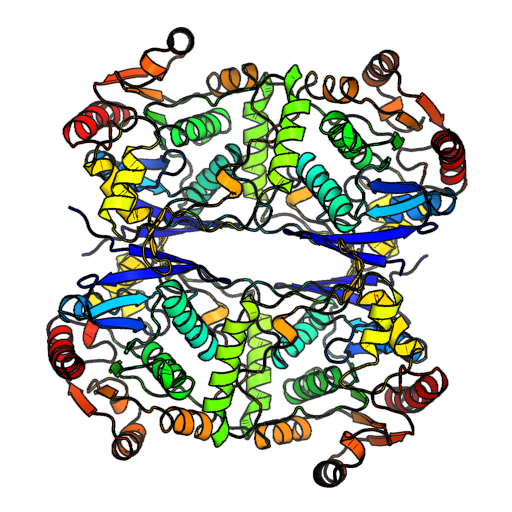AL D 1 229 ? 34.916 -27.831 -36.495 1.00 34.44 229 VAL D O 1
ATOM 16882 N N . SER D 1 230 ? 33.514 -27.913 -34.744 1.00 38.48 230 SER D N 1
ATOM 16883 C CA . SER D 1 230 ? 33.123 -26.518 -34.824 1.00 39.09 230 SER D CA 1
ATOM 16884 C C . SER D 1 230 ? 33.493 -25.856 -33.505 1.00 35.76 230 SER D C 1
ATOM 16885 O O . SER D 1 230 ? 32.963 -26.225 -32.454 1.00 40.24 230 SER D O 1
ATOM 16893 N N . LEU D 1 231 ? 34.397 -24.880 -33.563 1.00 39.35 231 LEU D N 1
ATOM 16894 C CA . LEU D 1 231 ? 34.917 -24.181 -32.391 1.00 38.87 231 LEU D CA 1
ATOM 16895 C C . LEU D 1 231 ? 34.449 -22.734 -32.424 1.00 46.77 231 LEU D C 1
ATOM 16896 O O . LEU D 1 231 ? 34.880 -21.948 -33.284 1.00 44.19 231 LEU D O 1
ATOM 16912 N N . VAL D 1 232 ? 33.586 -22.390 -31.489 1.00 41.71 232 VAL D N 1
ATOM 16913 C CA . VAL D 1 232 ? 33.188 -21.010 -31.244 1.00 38.20 232 VAL D CA 1
ATOM 16914 C C . VAL D 1 232 ? 34.163 -20.386 -30.258 1.00 47.99 232 VAL D C 1
ATOM 16915 O O . VAL D 1 232 ? 34.443 -20.953 -29.194 1.00 43.12 232 VAL D O 1
ATOM 16928 N N . LEU D 1 233 ? 34.684 -19.218 -30.608 1.00 41.06 233 LEU D N 1
ATOM 16929 C CA . LEU D 1 233 ? 35.621 -18.492 -29.766 1.00 45.87 233 LEU D CA 1
ATOM 16930 C C . LEU D 1 233 ? 35.048 -17.131 -29.425 1.00 53.56 233 LEU D C 1
ATOM 16931 O O . LEU D 1 233 ? 34.627 -16.389 -30.320 1.00 58.32 233 LEU D O 1
ATOM 16947 N N . ALA D 1 234 ? 35.049 -16.811 -28.139 1.00 53.87 234 ALA D N 1
ATOM 16948 C CA . ALA D 1 234 ? 34.520 -15.545 -27.661 1.00 60.41 234 ALA D CA 1
ATOM 16949 C C . ALA D 1 234 ? 35.578 -14.460 -27.838 1.00 64.29 234 ALA D C 1
ATOM 16950 O O . ALA D 1 234 ? 36.756 -14.655 -27.502 1.00 56.90 234 ALA D O 1
ATOM 16957 N N . GLU D 1 235 ? 35.162 -13.326 -28.401 1.00 63.84 235 GLU D N 1
ATOM 16958 C CA . GLU D 1 235 ? 36.108 -12.239 -28.621 1.00 69.57 235 GLU D CA 1
ATOM 16959 C C . GLU D 1 235 ? 36.646 -11.719 -27.290 1.00 66.79 235 GLU D C 1
ATOM 16960 O O . GLU D 1 235 ? 37.850 -11.457 -27.157 1.00 58.06 235 GLU D O 1
ATOM 16972 N N . GLN D 1 236 ? 35.790 -11.642 -26.268 1.00 64.82 236 GLN D N 1
ATOM 16973 C CA . GLN D 1 236 ? 36.212 -11.220 -24.936 1.00 69.54 236 GLN D CA 1
ATOM 16974 C C . GLN D 1 236 ? 36.597 -12.392 -24.040 1.00 71.11 236 GLN D C 1
ATOM 16975 O O . GLN D 1 236 ? 36.871 -12.190 -22.854 1.00 69.84 236 GLN D O 1
ATOM 16989 N N . GLY D 1 237 ? 36.608 -13.609 -24.574 1.00 78.05 237 GLY D N 1
ATOM 16990 C CA . GLY D 1 237 ? 37.250 -14.709 -23.880 1.00 72.15 237 GLY D CA 1
ATOM 16991 C C . GLY D 1 237 ? 38.756 -14.663 -24.059 1.00 72.81 237 GLY D C 1
ATOM 16992 O O . GLY D 1 237 ? 39.276 -14.202 -25.069 1.00 82.05 237 GLY D O 1
ATOM 16996 N N . MET D 1 238 ? 39.468 -15.130 -23.044 1.00 75.27 238 MET D N 1
ATOM 16997 C CA . MET D 1 238 ? 40.922 -15.176 -23.106 1.00 81.83 238 MET D CA 1
ATOM 16998 C C . MET D 1 238 ? 41.447 -16.329 -23.948 1.00 81.77 238 MET D C 1
ATOM 16999 O O . MET D 1 238 ? 42.647 -16.353 -24.247 1.00 81.11 238 MET D O 1
ATOM 17013 N N . LEU D 1 239 ? 40.607 -17.279 -24.357 1.00 74.49 239 LEU D N 1
ATOM 17014 C CA . LEU D 1 239 ? 41.085 -18.253 -25.331 1.00 80.40 239 LEU D CA 1
ATOM 17015 C C . LEU D 1 239 ? 41.440 -17.548 -26.640 1.00 77.75 239 LEU D C 1
ATOM 17016 O O . LEU D 1 239 ? 42.589 -17.583 -27.101 1.00 68.04 239 LEU D O 1
ATOM 17032 N N . ALA D 1 240 ? 40.470 -16.856 -27.232 1.00 73.08 240 ALA D N 1
ATOM 17033 C CA . ALA D 1 240 ? 40.758 -16.142 -28.468 1.00 80.19 240 ALA D CA 1
ATOM 17034 C C . ALA D 1 240 ? 41.818 -15.068 -28.270 1.00 85.37 240 ALA D C 1
ATOM 17035 O O . ALA D 1 240 ? 42.462 -14.661 -29.241 1.00 87.78 240 ALA D O 1
ATOM 17042 N N . VAL D 1 241 ? 42.014 -14.607 -27.033 1.00 85.91 241 VAL D N 1
ATOM 17043 C CA . VAL D 1 241 ? 42.945 -13.518 -26.756 1.00 91.07 241 VAL D CA 1
ATOM 17044 C C . VAL D 1 241 ? 44.401 -14.004 -26.780 1.00 91.96 241 VAL D C 1
ATOM 17045 O O . VAL D 1 241 ? 45.309 -13.228 -27.094 1.00 89.32 241 VAL D O 1
ATOM 17058 N N . GLU D 1 242 ? 44.646 -15.281 -26.485 1.00 89.70 242 GLU D N 1
ATOM 17059 C CA . GLU D 1 242 ? 46.001 -15.795 -26.395 1.00 75.21 242 GLU D CA 1
ATOM 17060 C C . GLU D 1 242 ? 46.611 -15.976 -27.778 1.00 81.48 242 GLU D C 1
ATOM 17061 O O . GLU D 1 242 ? 46.006 -16.698 -28.637 1.00 84.99 242 GLU D O 1
ATOM 17073 N N . PRO D 1 243 ? 47.824 -15.407 -28.021 1.00 82.16 243 PRO D N 1
ATOM 17074 C CA . PRO D 1 243 ? 48.418 -15.511 -29.361 1.00 82.93 243 PRO D CA 1
ATOM 17075 C C . PRO D 1 243 ? 48.911 -16.863 -29.750 1.00 75.51 243 PRO D C 1
ATOM 17076 O O . PRO D 1 243 ? 49.059 -17.156 -30.960 1.00 62.62 243 PRO D O 1
ATOM 17087 N N . ARG D 1 244 ? 49.332 -17.618 -28.751 1.00 69.60 244 ARG D N 1
ATOM 17088 C CA . ARG D 1 244 ? 49.841 -18.986 -28.955 1.00 76.68 244 ARG D CA 1
ATOM 17089 C C . ARG D 1 244 ? 48.680 -19.833 -29.470 1.00 61.93 244 ARG D C 1
ATOM 17090 O O . ARG D 1 244 ? 48.911 -20.694 -30.285 1.00 55.74 244 ARG D O 1
ATOM 17111 N N . MET D 1 245 ? 47.487 -19.605 -28.939 1.00 59.76 245 MET D N 1
ATOM 17112 C CA . MET D 1 245 ? 46.262 -20.335 -29.315 1.00 57.64 245 MET D CA 1
ATOM 17113 C C . MET D 1 245 ? 45.890 -20.026 -30.769 1.00 54.76 245 MET D C 1
ATOM 17114 O O . MET D 1 245 ? 45.438 -20.932 -31.440 1.00 46.25 245 MET D O 1
ATOM 17128 N N . ARG D 1 246 ? 46.026 -18.781 -31.217 1.00 50.58 246 ARG D N 1
ATOM 17129 C CA . ARG D 1 246 ? 45.687 -18.406 -32.610 1.00 54.60 246 ARG D CA 1
ATOM 17130 C C . ARG D 1 246 ? 46.607 -19.186 -33.539 1.00 46.92 246 ARG D C 1
ATOM 17131 O O . ARG D 1 246 ? 46.112 -19.760 -34.480 1.00 49.03 246 ARG D O 1
ATOM 17152 N N . ALA D 1 247 ? 47.887 -19.248 -33.211 1.00 43.08 247 ALA D N 1
ATOM 17153 C CA . ALA D 1 247 ? 48.890 -19.969 -34.003 1.00 48.49 247 ALA D CA 1
ATOM 17154 C C . ALA D 1 247 ? 48.514 -21.450 -34.054 1.00 49.96 247 ALA D C 1
ATOM 17155 O O . ALA D 1 247 ? 48.423 -21.988 -35.135 1.00 38.69 247 ALA D O 1
ATOM 17162 N N . LEU D 1 248 ? 48.192 -22.043 -32.912 1.00 43.86 248 LEU D N 1
ATOM 17163 C CA . LEU D 1 248 ? 47.843 -23.452 -32.864 1.00 36.34 248 LEU D CA 1
ATOM 17164 C C . LEU D 1 248 ? 46.618 -23.720 -33.724 1.00 37.64 248 LEU D C 1
ATOM 17165 O O . LEU D 1 248 ? 46.608 -24.668 -34.511 1.00 34.46 248 LEU D O 1
ATOM 17181 N N . LEU D 1 249 ? 45.570 -22.895 -33.582 1.00 31.66 249 LEU D N 1
ATOM 17182 C CA . LEU D 1 249 ? 44.328 -23.118 -34.329 1.00 41.61 249 LEU D CA 1
ATOM 17183 C C . LEU D 1 249 ? 44.543 -23.053 -35.851 1.00 43.98 249 LEU D C 1
ATOM 17184 O O . LEU D 1 249 ? 43.902 -23.793 -36.622 1.00 36.95 249 LEU D O 1
ATOM 17200 N N . GLU D 1 250 ? 45.430 -22.172 -36.312 1.00 38.59 250 GLU D N 1
ATOM 17201 C CA . GLU D 1 250 ? 45.707 -22.113 -37.753 1.00 45.95 250 GLU D CA 1
ATOM 17202 C C . GLU D 1 250 ? 46.311 -23.416 -38.289 1.00 43.17 250 GLU D C 1
ATOM 17203 O O . GLU D 1 250 ? 46.220 -23.674 -39.495 1.00 40.87 250 GLU D O 1
ATOM 17215 N N . THR D 1 251 ? 46.944 -24.241 -37.440 1.00 33.23 251 THR D N 1
ATOM 17216 C CA . THR D 1 251 ? 47.501 -25.514 -37.907 1.00 32.75 251 THR D CA 1
ATOM 17217 C C . THR D 1 251 ? 46.488 -26.651 -37.877 1.00 34.82 251 THR D C 1
ATOM 17218 O O . THR D 1 251 ? 46.857 -27.807 -38.124 1.00 32.80 251 THR D O 1
ATOM 17229 N N . LEU D 1 252 ? 45.251 -26.373 -37.507 1.00 32.16 252 LEU D N 1
ATOM 17230 C CA . LEU D 1 252 ? 44.260 -27.397 -37.292 1.00 33.41 252 LEU D CA 1
ATOM 17231 C C . LEU D 1 252 ? 43.111 -27.201 -38.278 1.00 38.44 252 LEU D C 1
ATOM 17232 O O . LEU D 1 252 ? 42.821 -26.071 -38.677 1.00 35.88 252 LEU D O 1
ATOM 17248 N N . PRO D 1 253 ? 42.433 -28.279 -38.674 1.00 34.10 253 PRO D N 1
ATOM 17249 C CA . PRO D 1 253 ? 41.306 -28.151 -39.615 1.00 38.65 253 PRO D CA 1
ATOM 17250 C C . PRO D 1 253 ? 40.013 -27.662 -38.991 1.00 42.03 253 PRO D C 1
ATOM 17251 O O . PRO D 1 253 ? 39.048 -27.442 -39.726 1.00 47.46 253 PRO D O 1
ATOM 17262 N N . PHE D 1 254 ? 39.958 -27.450 -37.679 1.00 34.33 254 PHE D N 1
ATOM 17263 C CA . PHE D 1 254 ? 38.685 -27.155 -37.017 1.00 41.42 254 PHE D CA 1
ATOM 17264 C C . PHE D 1 254 ? 38.032 -25.880 -37.569 1.00 43.15 254 PHE D C 1
ATOM 17265 O O . PHE D 1 254 ? 38.697 -24.866 -37.808 1.00 39.76 254 PHE D O 1
ATOM 17282 N N . GLU D 1 255 ? 36.705 -25.917 -37.716 1.00 39.06 255 GLU D N 1
ATOM 17283 C CA . GLU D 1 255 ? 35.950 -24.744 -38.161 1.00 42.52 255 GLU D CA 1
ATOM 17284 C C . GLU D 1 255 ? 35.867 -23.708 -37.045 1.00 47.86 255 GLU D C 1
ATOM 17285 O O . GLU D 1 255 ? 35.334 -23.981 -35.965 1.00 46.23 255 GLU D O 1
ATOM 17297 N N . ARG D 1 256 ? 36.364 -22.511 -37.301 1.00 44.55 256 ARG D N 1
ATOM 17298 C CA . ARG D 1 256 ? 36.379 -21.458 -36.293 1.00 48.31 256 ARG D CA 1
ATOM 17299 C C . ARG D 1 256 ? 35.377 -20.353 -36.611 1.00 49.13 256 ARG D C 1
ATOM 17300 O O . ARG D 1 256 ? 35.261 -19.903 -37.757 1.00 52.36 256 ARG D O 1
ATOM 17321 N N . HIS D 1 257 ? 34.655 -19.924 -35.577 1.00 47.49 257 HIS D N 1
ATOM 17322 C CA . HIS D 1 257 ? 33.746 -18.786 -35.640 1.00 52.33 257 HIS D CA 1
ATOM 17323 C C . HIS D 1 257 ? 33.978 -17.913 -34.413 1.00 59.46 257 HIS D C 1
ATOM 17324 O O . HIS D 1 257 ? 33.725 -18.345 -33.283 1.00 48.69 257 HIS D O 1
ATOM 17338 N N . HIS D 1 258 ? 34.473 -16.697 -34.629 1.00 51.86 258 HIS D N 1
ATOM 17339 C CA . HIS D 1 258 ? 34.616 -15.717 -33.562 1.00 56.94 258 HIS D CA 1
ATOM 17340 C C . HIS D 1 258 ? 33.298 -14.968 -33.413 1.00 58.08 258 HIS D C 1
ATOM 17341 O O . HIS D 1 258 ? 32.668 -14.589 -34.404 1.00 58.78 258 HIS D O 1
ATOM 17355 N N . LEU D 1 259 ? 32.863 -14.791 -32.171 1.00 53.95 259 LEU D N 1
ATOM 17356 C CA . LEU D 1 259 ? 31.559 -14.210 -31.901 1.00 55.31 259 LEU D CA 1
ATOM 17357 C C . LEU D 1 259 ? 31.762 -13.226 -30.762 1.00 61.24 259 LEU D C 1
ATOM 17358 O O . LEU D 1 259 ? 32.551 -13.496 -29.842 1.00 58.60 259 LEU D O 1
ATOM 17374 N N . PRO D 1 260 ? 31.086 -12.082 -30.800 1.00 63.46 260 PRO D N 1
ATOM 17375 C CA . PRO D 1 260 ? 31.215 -11.132 -29.692 1.00 63.20 260 PRO D CA 1
ATOM 17376 C C . PRO D 1 260 ? 30.612 -11.735 -28.436 1.00 61.80 260 PRO D C 1
ATOM 17377 O O . PRO D 1 260 ? 29.582 -12.413 -28.480 1.00 49.42 260 PRO D O 1
ATOM 17388 N N . GLY D 1 261 ? 31.281 -11.511 -27.319 1.00 57.14 261 GLY D N 1
ATOM 17389 C CA . GLY D 1 261 ? 30.775 -12.032 -26.076 1.00 62.40 261 GLY D CA 1
ATOM 17390 C C . GLY D 1 261 ? 31.877 -12.513 -25.173 1.00 58.83 261 GLY D C 1
ATOM 17391 O O . GLY D 1 261 ? 33.049 -12.589 -25.570 1.00 54.73 261 GLY D O 1
ATOM 17395 N N . GLY D 1 262 ? 31.496 -12.830 -23.938 1.00 49.16 262 GLY D N 1
ATOM 17396 C CA . GLY D 1 262 ? 32.431 -13.359 -22.970 1.00 56.70 262 GLY D CA 1
ATOM 17397 C C . GLY D 1 262 ? 32.485 -14.879 -22.996 1.00 47.94 262 GLY D C 1
ATOM 17398 O O . GLY D 1 262 ? 31.794 -15.553 -23.760 1.00 45.36 262 GLY D O 1
ATOM 17402 N N . HIS D 1 263 ? 33.319 -15.410 -22.110 1.00 50.56 263 HIS D N 1
ATOM 17403 C CA . HIS D 1 263 ? 33.534 -16.844 -22.029 1.00 46.62 263 HIS D CA 1
ATOM 17404 C C . HIS D 1 263 ? 32.231 -17.626 -21.992 1.00 42.37 263 HIS D C 1
ATOM 17405 O O . HIS D 1 263 ? 32.141 -18.720 -22.563 1.00 41.47 263 HIS D O 1
ATOM 17419 N N . HIS D 1 264 ? 31.202 -17.082 -21.368 1.00 37.67 264 HIS D N 1
ATOM 17420 C CA . HIS D 1 264 ? 29.884 -17.739 -21.222 1.00 43.06 264 HIS D CA 1
ATOM 17421 C C . HIS D 1 264 ? 28.869 -17.105 -22.162 1.00 48.80 264 HIS D C 1
ATOM 17422 O O . HIS D 1 264 ? 27.721 -16.989 -21.761 1.00 45.28 264 HIS D O 1
ATOM 17436 N N . LEU D 1 265 ? 29.263 -16.799 -23.394 1.00 41.52 265 LEU D N 1
ATOM 17437 C CA . LEU D 1 265 ? 28.408 -16.096 -24.386 1.00 46.75 265 LEU D CA 1
ATOM 17438 C C . LEU D 1 265 ? 27.136 -16.884 -24.707 1.00 47.58 265 LEU D C 1
ATOM 17439 O O . LEU D 1 265 ? 26.163 -16.250 -25.034 1.00 52.37 265 LEU D O 1
ATOM 17455 N N . HIS D 1 266 ? 27.158 -18.207 -24.669 1.00 43.58 266 HIS D N 1
ATOM 17456 C CA . HIS D 1 266 ? 26.000 -19.069 -24.967 1.00 38.33 266 HIS D CA 1
ATOM 17457 C C . HIS D 1 266 ? 24.976 -18.956 -23.843 1.00 43.09 266 HIS D C 1
ATOM 17458 O O . HIS D 1 266 ? 23.866 -19.387 -24.041 1.00 52.26 266 HIS D O 1
ATOM 17472 N N . LEU D 1 267 ? 25.339 -18.404 -22.695 1.00 43.88 267 LEU D N 1
ATOM 17473 C CA . LEU D 1 267 ? 24.447 -18.386 -21.548 1.00 54.96 267 LEU D CA 1
ATOM 17474 C C . LEU D 1 267 ? 24.103 -16.983 -21.077 1.00 48.02 267 LEU D C 1
ATOM 17475 O O . LEU D 1 267 ? 23.011 -16.783 -20.534 1.00 46.61 267 LEU D O 1
ATOM 17491 N N . ASP D 1 268 ? 24.991 -16.018 -21.312 1.00 50.77 268 ASP D N 1
ATOM 17492 C CA . ASP D 1 268 ? 24.847 -14.665 -20.776 1.00 59.03 268 ASP D CA 1
ATOM 17493 C C . ASP D 1 268 ? 23.523 -14.014 -21.185 1.00 54.52 268 ASP D C 1
ATOM 17494 O O . ASP D 1 268 ? 22.886 -13.340 -20.369 1.00 55.25 268 ASP D O 1
ATOM 17503 N N . ASP D 1 269 ? 23.079 -14.214 -22.422 1.00 53.34 269 ASP D N 1
ATOM 17504 C CA . ASP D 1 269 ? 21.845 -13.586 -22.884 1.00 64.94 269 ASP D CA 1
ATOM 17505 C C . ASP D 1 269 ? 21.329 -14.331 -24.105 1.00 59.21 269 ASP D C 1
ATOM 17506 O O . ASP D 1 269 ? 22.032 -15.151 -24.706 1.00 59.66 269 ASP D O 1
ATOM 17515 N N . GLU D 1 270 ? 20.088 -14.018 -24.480 1.00 59.74 270 GLU D N 1
ATOM 17516 C CA . GLU D 1 270 ? 19.474 -14.710 -25.604 1.00 62.89 270 GLU D CA 1
ATOM 17517 C C . GLU D 1 270 ? 20.166 -14.391 -26.920 1.00 59.41 270 GLU D C 1
ATOM 17518 O O . GLU D 1 270 ? 20.103 -15.199 -27.855 1.00 58.86 270 GLU D O 1
ATOM 17530 N N . ALA D 1 271 ? 20.836 -13.246 -27.011 1.00 56.29 271 ALA D N 1
ATOM 17531 C CA . ALA D 1 271 ? 21.512 -12.906 -28.254 1.00 60.95 271 ALA D CA 1
ATOM 17532 C C . ALA D 1 271 ? 22.725 -13.801 -28.475 1.00 55.29 271 ALA D C 1
ATOM 17533 O O . ALA D 1 271 ? 22.934 -14.309 -29.581 1.00 52.45 271 ALA D O 1
ATOM 17540 N N . GLY D 1 272 ? 23.523 -14.025 -27.432 1.00 58.42 272 GLY D N 1
ATOM 17541 C CA . GLY D 1 272 ? 24.645 -14.948 -27.565 1.00 55.23 272 GLY D CA 1
ATOM 17542 C C . GLY D 1 272 ? 24.199 -16.371 -27.844 1.00 47.00 272 GLY D C 1
ATOM 17543 O O . GLY D 1 272 ? 24.733 -17.048 -28.730 1.00 47.17 272 GLY D O 1
ATOM 17547 N N . ALA D 1 273 ? 23.207 -16.845 -27.090 1.00 57.27 273 ALA D N 1
ATOM 17548 C CA . ALA D 1 273 ? 22.690 -18.186 -27.324 1.00 49.19 273 ALA D CA 1
ATOM 17549 C C . ALA D 1 273 ? 22.242 -18.349 -28.767 1.00 56.13 273 ALA D C 1
ATOM 17550 O O . ALA D 1 273 ? 22.516 -19.377 -29.407 1.00 49.37 273 ALA D O 1
ATOM 17557 N N . GLN D 1 274 ? 21.534 -17.345 -29.293 1.00 59.47 274 GLN D N 1
ATOM 17558 C CA . GLN D 1 274 ? 21.049 -17.429 -30.662 1.00 59.55 274 GLN D CA 1
ATOM 17559 C C . GLN D 1 274 ? 22.203 -17.411 -31.658 1.00 45.30 274 GLN D C 1
ATOM 17560 O O . GLN D 1 274 ? 22.210 -18.177 -32.629 1.00 47.28 274 GLN D O 1
ATOM 17574 N N . ALA D 1 275 ? 23.189 -16.553 -31.431 1.00 49.64 275 ALA D N 1
ATOM 17575 C CA . ALA D 1 275 ? 24.366 -16.547 -32.293 1.00 45.55 275 ALA D CA 1
ATOM 17576 C C . ALA D 1 275 ? 25.073 -17.900 -32.292 1.00 54.01 275 ALA D C 1
ATOM 17577 O O . ALA D 1 275 ? 25.505 -18.393 -33.345 1.00 48.10 275 ALA D O 1
ATOM 17584 N N . VAL D 1 276 ? 25.246 -18.505 -31.112 1.00 54.44 276 VAL D N 1
ATOM 17585 C CA . VAL D 1 276 ? 25.967 -19.771 -31.067 1.00 54.01 276 VAL D CA 1
ATOM 17586 C C . VAL D 1 276 ? 25.141 -20.850 -31.744 1.00 47.55 276 VAL D C 1
ATOM 17587 O O . VAL D 1 276 ? 25.666 -21.680 -32.501 1.00 35.22 276 VAL D O 1
ATOM 17600 N N . ALA D 1 277 ? 23.825 -20.829 -31.508 1.00 41.20 277 ALA D N 1
ATOM 17601 C CA . ALA D 1 277 ? 22.946 -21.826 -32.097 1.00 44.76 277 ALA D CA 1
ATOM 17602 C C . ALA D 1 277 ? 22.978 -21.780 -33.618 1.00 50.35 277 ALA D C 1
ATOM 17603 O O . ALA D 1 277 ? 22.900 -22.827 -34.275 1.00 50.48 277 ALA D O 1
ATOM 17610 N N . ARG D 1 278 ? 23.062 -20.579 -34.202 1.00 56.56 278 ARG D N 1
ATOM 17611 C CA . ARG D 1 278 ? 23.140 -20.481 -35.661 1.00 58.92 278 ARG D CA 1
ATOM 17612 C C . ARG D 1 278 ? 24.292 -21.329 -36.180 1.00 50.10 278 ARG D C 1
ATOM 17613 O O . ARG D 1 278 ? 24.113 -22.194 -37.046 1.00 49.93 278 ARG D O 1
ATOM 17634 N N . VAL D 1 279 ? 25.493 -21.083 -35.641 1.00 55.35 279 VAL D N 1
ATOM 17635 C CA . VAL D 1 279 ? 26.692 -21.798 -36.078 1.00 46.70 279 VAL D CA 1
ATOM 17636 C C . VAL D 1 279 ? 26.499 -23.304 -35.936 1.00 47.82 279 VAL D C 1
ATOM 17637 O O . VAL D 1 279 ? 26.777 -24.070 -36.864 1.00 48.77 279 VAL D O 1
ATOM 17650 N N . PHE D 1 280 ? 25.999 -23.754 -34.774 1.00 49.86 280 PHE D N 1
ATOM 17651 C CA . PHE D 1 280 ? 25.972 -25.197 -34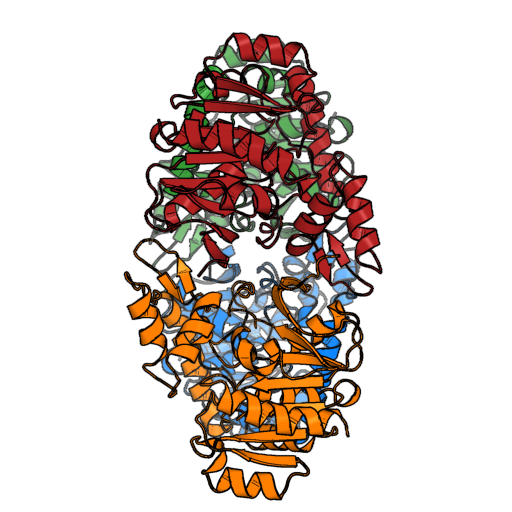.527 1.00 52.32 280 PHE D CA 1
ATOM 17652 C C . PHE D 1 280 ? 24.824 -25.878 -35.273 1.00 49.66 280 PHE D C 1
ATOM 17653 O O . PHE D 1 280 ? 24.984 -27.006 -35.775 1.00 45.45 280 PHE D O 1
ATOM 17670 N N . ALA D 1 281 ? 23.659 -25.220 -35.358 1.00 46.42 281 ALA D N 1
ATOM 17671 C CA . ALA D 1 281 ? 22.570 -25.795 -36.148 1.00 52.94 281 ALA D CA 1
ATOM 17672 C C . ALA D 1 281 ? 23.039 -26.097 -37.564 1.00 39.98 281 ALA D C 1
ATOM 17673 O O . ALA D 1 281 ? 22.782 -27.188 -38.099 1.00 46.13 281 ALA D O 1
ATOM 17680 N N . ALA D 1 282 ? 23.776 -25.161 -38.170 1.00 40.81 282 ALA D N 1
ATOM 17681 C CA . ALA D 1 282 ? 24.296 -25.405 -39.516 1.00 52.15 282 ALA D CA 1
ATOM 17682 C C . ALA D 1 282 ? 25.291 -26.552 -39.510 1.00 50.23 282 ALA D C 1
ATOM 17683 O O . ALA D 1 282 ? 25.266 -27.422 -40.395 1.00 45.99 282 ALA D O 1
ATOM 17690 N N . PHE D 1 283 ? 26.183 -26.555 -38.518 1.00 50.49 283 PHE D N 1
ATOM 17691 C CA . PHE D 1 283 ? 27.183 -27.609 -38.372 1.00 45.74 283 PHE D CA 1
ATOM 17692 C C . PHE D 1 283 ? 26.544 -28.985 -38.338 1.00 39.22 283 PHE D C 1
ATOM 17693 O O . PHE D 1 283 ? 26.963 -29.899 -39.052 1.00 47.52 283 PHE D O 1
ATOM 17710 N N . PHE D 1 284 ? 25.522 -29.149 -37.495 1.00 49.46 284 PHE D N 1
ATOM 17711 C CA . PHE D 1 284 ? 24.890 -30.453 -37.333 1.00 55.84 284 PHE D CA 1
ATOM 17712 C C . PHE D 1 284 ? 24.040 -30.841 -38.540 1.00 58.35 284 PHE D C 1
ATOM 17713 O O . PHE D 1 284 ? 23.818 -32.033 -38.778 1.00 63.95 284 PHE D O 1
ATOM 17730 N N . ALA D 1 285 ? 23.530 -29.870 -39.298 1.00 60.23 285 ALA D N 1
ATOM 17731 C CA . ALA D 1 285 ? 22.737 -30.241 -40.472 1.00 65.71 285 ALA D CA 1
ATOM 17732 C C . ALA D 1 285 ? 23.592 -30.941 -41.526 1.00 63.26 285 ALA D C 1
ATOM 17733 O O . ALA D 1 285 ? 23.080 -31.755 -42.308 1.00 69.46 285 ALA D O 1
ATOM 17740 N N . ARG D 1 286 ? 24.886 -30.649 -41.547 1.00 59.57 286 ARG D N 1
ATOM 17741 C CA . ARG D 1 286 ? 25.832 -31.255 -42.510 1.00 62.20 286 ARG D CA 1
ATOM 17742 C C . ARG D 1 286 ? 26.173 -32.674 -42.060 1.00 75.45 286 ARG D C 1
ATOM 17743 O O . ARG D 1 286 ? 25.368 -33.289 -41.396 1.00 74.99 286 ARG D O 1
#

Organism: Pseudomonas aeruginosa (strain ATCC 15692 / DSM 22644 / CIP 104116 / JCM 14847 / LMG 12228 / 1C / PRS 101 / PAO1) (NCBI:txid208964)

Secondary structure (DSSP, 8-state):
-----EEEEE-SS-EEEEEEES-TTSEEEEEE--TT--GGGGTTTGGGSTTEEEEEEPPTTSTTSPPPPTT----HHHHHHHHHHHHHHHT-SSEEEEEETHHHHHHHHHHHH-GGGEEEEEEES--------GGGHHHHHHHHHHHHHGGGG-----BSSHHHHHHHHHHSSS---HHHHHHHHHHHEEEETTEEEE---GGGGSPPSSPPPHHHHHHHHHT--S-EEEEEETTSHHHH-TTHHHHHHTS--EEEEESS-TTHHHH-HHHHHHHHHHHHHHHT-/-----EEEEE-SS-EEEEEEES-TTSEEEEEE--TT--GGGGTTTGGG-TTEEEEEEPPTTSTTSPPPPTT----HHHHHHHHHHHHHHHT-SSEEEEEETHHHHHHHHHHHH-TTTEEEEEEES--S-----GGGHHHHHHHHHHHHHHGGG-----BSSHHHHHHHHHSSSS---HHHHHHHHHHHEEEETTEEEE-S-GGGGSPPSSPPPHHHHHHHHTT--S-EEEEEETTSHHHH-HHHHHHHHTS--EEEEESS-TTHHHH-HHHHHHHHHHHHHHHH-/-----EEEEE-SS-EEEEEEES-TTSEEEEEE--TT--GGGGTTHHHH-TTEEEEEEPPTTSTTSPPPPTT----HHHHHHHHHHHHHHHT-SSEEEEEETHHHHHHHHHHHH-TTTEEEEEEES--S-----GGGHHHHHHHHHHHHHH--------BSSHHHHHHHHHSSSS---HHHHHHHHHHHEEEETTEEEE---GGGGSPPSSPPPHHHHHHHHHT--S-EEEEEETTSSGGG-HHHHHHHHTS--EEEEESS-TTHHHH-HHHHHHHHHHHHHHHH-/--EEEEE-SS-EEEEEEES-TTSEEEEEE--TT--GGGGTTTGGG-TTEEEEEEPPTTSTTSPPPPTT----HHHHHHHHHHHHHHHT-SSEEEEEETHHHHHHHHHHHH-TTTEEEEEEES--S-----GGGHHHHHHHHHHHHHHTTS-----BSSHHHHHHHHHTSSS---HHHHHHHHHHHEEEETTEEEE---GGGGSPPSSPPPHHHHHHHHHT--S-EEEEEETTSHHHH-HHHHHHHHTS--EEEEESS-TTHHHH-HHHHHHHHHHHHHHHH-

Foldseek 3Di:
DDDDFKDWQDFPFWIWIWGWAEDPPAAAEEEEEAQLFALLLCVLQRNLQYRYTYTSIGFAFHFPTHHGDPPDADDLVVSLVVVVRSCVSVVQQAHAYEYAASRLQSRLLNLLVCVSRHAEYEYAAYAHDDADDPVCLVVLLVQLVVCVVVLVPDDFDFDLDLLVQLVVVCPPDDHAASQLSVSRCVRQWDDDVRGITRRGDSSSPGGDSHGHHPVRRLSSQVSRDHAYEYEHEPAENCVVPVVVVVVVVVHPYHYDYDYDYSSQCRRDNVSVNVSNVRVSVVVVD/DDDDFWDWQDFPFWIWIWGWDADPQAAAEEEEEAQQFFLLLCVLFRNLQYRYTYTRIGFAQHFPTDHGDPPDADDLVVSLVVVVRSCVSVVQQAHEYEYAASSQQSRLLNCLVCVVRHAEYEYAAYAHDDFDDPVCLVVLLVQLVVCVVVLVPDDFDFDLDLVCQLVVVCDDPWHAASQLSVSRCVRQWDADVRHITGRGDSSSPGGDSHGHHPVRSLSSQVSRDHEYEYEHEPQEPQCPDPVNVVSVVVHRYHYHYDHDISSQCRRDSVSVVVSSVSVSVVVVD/DDDDFKDWQDFPFWIWIWGWDEDPQAAEEEEEEAQLFALLLCVQQRNLQYRYTYTSIGFAFHFPTHHGDPPDADDLVVSLVVVVRSCVSVVHQAHAYEYAASRQQSRLLNLLVCVVRHAEYEYEAYHHDDFDDPVCLVVLLVQLVVCVVVQDDDDADFDLDPLVQLVVVCVDDDHAASQLSVSRCVRQWDDDVRHIHRRGDSSSPGDDSHGQHPVRRLSSQQSRDHAYEYEHEPPEDLVVDVVNVVSVVVHPYHYYYDYDYSSQCRRDNVSSNVSSVRVNVVVVD/DFWDWFDFPFWIWIWGWEEDPQAAEEEEEEAQLFFLLLCVLQRNLQYRYTYTRIGFAFHQPTHHGDPPDADDLVVSLVVVVRSCVSVVQQAHEYEYAASSQQSRLQNLLVCVRHHAEYEYAAYAHDDFDDPVCLVVLLVQLVVCVVCLVVDDWDFDLDDLVQLVCVCVPPDHAASQLSVSRCVRQWDADVRHTTGRGDSSSPGGDSHGHHPVRSLSSQVSRDHAYEYEHEPQECCVVDPVNVVSVVVHPHHYDYDYDYSSQCRRDSVSSNVSNVRVSVVVVD

Nearest PDB structures (foldseek):
  7al6-assembly1_D  TM=9.974E-01  e=4.180E-60  Pseudomonas aeruginosa PAO1
  7al5-assembly1_C  TM=9.914E-01  e=2.264E-60  Pseudomonas aeruginosa PAO1
  7al5-assembly1_D  TM=1.001E+00  e=1.295E-58  Pseudomonas aeruginosa PAO1
  7jqy-assembly1_B  TM=6.610E-01  e=2.078E-14  Burkholderia cenocepacia J2315
  7jqx-assembly1_A  TM=6.656E-01  e=3.609E-14  Burkholderia cenocepacia J2315

Radius of gyration: 31.85 Å; Cα contacts (8 Å, |Δi|>4): 2577; chains: 4; bounding box: 90×74×83 Å

Solvent-accessible surface area: 43639 Å² total; per-residue (Å²): 140,72,75,3,92,38,0,4,0,34,14,81,28,16,24,0,1,0,36,12,28,39,55,91,131,14,109,37,0,0,0,0,0,2,116,66,4,2,0,28,0,0,25,24,0,3,84,69,3,94,36,4,24,1,2,0,0,0,1,0,1,3,3,16,0,23,58,16,33,112,41,4,29,27,23,35,18,27,3,0,23,2,0,0,20,0,0,59,34,23,46,44,115,147,0,6,0,0,0,0,24,18,0,0,23,0,0,2,4,0,1,5,7,1,40,98,10,9,61,69,0,0,0,0,3,5,2,48,21,177,42,17,84,10,92,108,8,6,110,67,4,2,70,3,5,110,30,60,31,55,28,152,139,104,195,88,88,81,39,85,107,34,95,117,0,4,45,16,23,54,191,27,108,36,152,6,38,105,98,0,0,20,30,0,2,45,13,4,2,12,10,18,77,56,19,28,8,45,14,35,14,22,44,12,80,38,46,33,24,8,99,6,9,85,48,2,2,57,41,6,3,149,37,18,132,20,62,4,0,0,0,2,1,121,134,2,31,16,67,114,71,97,174,16,118,63,29,4,116,84,11,125,12,56,95,73,99,34,101,30,18,47,9,4,0,0,18,67,80,74,10,0,86,28,0,6,179,21,0,46,60,3,7,78,158,108,77,93,10,97,40,0,5,0,36,15,84,36,15,23,0,1,0,46,16,33,38,52,102,133,15,102,38,0,0,0,0,0,2,114,59,4,2,4,39,0,0,24,30,0,3,84,53,6,94,38,10,36,0,4,0,0,0,0,0,0,0,2,14,0,25,56,18,36,107,40,4,34,28,19,36,19,27,3,0,20,1,0,0,17,0,0,72,37,27,51,46,119,102,2,4,0,3,0,0,22,20,0,0,24,0,0,2,4,0,1,6,9,2,34,84,16,0,61,39,0,0,0,0,6,5,1,28,20,159,43,21,80,12,87,121,9,5,107,82,3,1,62,5,5,89,26,60,33,40,26,147,139,108,207,78,84,77,46,93,89,74,70,90,0,1,43,23,43,60,176,71,128,35,130,12,32,81,101,0,0,77,36,1,2,84,18,5,3,8,17,28,80,56,18,57,8,38,2,23,12,40,49,10,82,38,63,41,24,8,100,8,9,82,47,3,0,31,44,6,1,136,36,13,136,20,55,1,0,0,0,0,0,90,100,12,138,34,9,92,72,98,114,14,134,61,12,6,115,89,12,116,11,66,88,62,84,26,101,27,4,56,11,4,0,0,19,65,79,77,12,0,74,34,0,3,176,21,1,48,45,2,18,89,164,140,74,97,7,96,37,0,5,0,34,15,63,32,16,23,0,2,0,42,10,34,42,47,97,129,12,97,44,0,0,0,0,0,2,122,79,6,2,3,43,0,0,25,53,0,3,79,64,3,95,31,2,32,0,2,0,0,0,0,0,1,3,2,14,0,24,57,18,35,96,41,5,32,26,20,38,20,28,3,0,20,2,0,0,16,0,0,75,37,24,48,46,110,109,2,4,0,0,0,0,25,20,0,0,26,0,0,2,4,0,1,5,8,2,40,83,17,1,74,27,0,0,0,0,6,4,3,45,17,179,47,16,82,12,96,108,9,5,93,64,4,1,69,4,5,103,31,63,32,67,46,145,163,130,216,76,91,59,41,85,98,27,89,91,0,5,44,18,26,56,181,24,112,45,153,8,37,103,91,0,0,18,26,1,1,41,15,4,2,13,11,20,76,58,19,22,9,48,15,35,13,30,47,13,99,36,67,39,23,8,101,8,8,90,48,3,0,23,34,6,1,155,35,13,139,19,64,4,0,0,0,14,0,59,128,13,132,44,43,105,74,99,174,16,119,64,21,2,114,101,14,116,8,58,82,80,124,27,87,24,16,42,5,3,0,0,21,67,95,66,9,0,62,11,0,3,145,20,0,46,60,3,6,80,161,59,112,38,4,5,0,34,13,100,24,13,29,0,2,0,31,18,24,44,51,115,131,13,92,36,0,0,0,0,0,2,100,58,4,2,0,28,0,0,25,21,0,3,83,60,3,96,34,4,42,1,3,0,0,0,1,0,0,4,3,16,0,22,58,15,34,101,40,4,32,26,20,37,20,29,3,0,17,2,0,0,20,0,0,80,32,38,59,40,112,104,0,0,0,0,0,0,24,20,0,0,26,0,0,2,3,0,1,5,8,2,34,76,17,1,53,33,0,0,0,0,4,5,1,39,17,191,43,6,82,10,86,104,6,6,106,46,4,1,89,5,5,102,31,52,42,57,34,175,168,77,199,160,69,72,38,78,98,31,105,78,0,3,54,36,25,26,162,44,106,27,153,12,36,96,97,0,0,28,27,1,2,45,15,4,2,15,13,18,78,54,21,40,14,50,14,68,15,38,34,13,68,37,61,38,25,9,96,10,10,123,46,3,3,50,36,6,2,133,36,20,136,20,75,3,0,0,0,2,0,82,123,2,118,35,30,84,31,102,175,20,145,55,34,6,93,85,14,118,13,53,77,64,97,28,93,20,21,53,9,4,0,0,21,65,87,78,10,0,80,30,0,2,179,23,0,47,55,6,6,86,175

InterPro domains:
  IPR000073 Alpha/beta hydrolase fold-1 [PF00561] (28-144)
  IPR000073 Alpha/beta hydrolase fold-1 [PR00111] (52-67)
  IPR000073 Alpha/beta hydrolase fold-1 [PR00111] (98-111)
  IPR000073 Alpha/beta hydrolase fold-1 [PR00111] (112-125)
  IPR029058 Alpha/Beta hydrolase fold [G3DSA:3.40.50.1820] (4-276)
  IPR029058 Alpha/Beta hydrolase fold [SSF53474] (5-285)
  IPR050266 AB hydrolase superfamily [PTHR43798] (22-285)

B-factor: mean 49.22, std 21.32, range [16.2, 188.79]